Protein AF-0000000072654142 (afdb_homodimer)

Radius of gyration: 42.18 Å; Cα contacts (8 Å, |Δi|>4): 1626; chains: 2; bounding box: 85×134×120 Å

Foldseek 3Di:
DPLQAWDFQKFWDDDDPPDPDTFIDGDLVVLCVQLVDVVFVFAFEAEEEEAEAFPLCRFVLVLLLVQVLCVVQPPDPPPPPVDSQPPPPPPPPDPPQRFRGYYDDFADDAWDDGAKIKRRDWRWDAAPVGGTYTYIYMYFTHPPGPRDFLQRRLLRLLLSQQLHLEYEYEAEQADDPVNLVSVLSSLVLNVVLVVDPDQAQFGEEYEYEYEAHDCCVCFNFFFRSFQVRVCVQLDDDPPDDPVSVVSSVSVPRNYPYYTYGYAHYQAPCCNPDRPDRRNNVRGDPRRVVRSVVPSCQCRPNHNGGTDDGPNHTDGSNVSSVVSVSSSVSSSDPPGDGDHDPQVVQLVVQLVVLLVVLLVQLLVQLCVDQNLPDAADDPVVSVVSLVVSNVVSVCSSVVRDGGDDDVVNVVSVVVSVVSSVVVSVVSVVSSVVNPVCVVCVLVVLLVVLLVVLVVVLVVCVVVVNNVVSVVSVVVNVVSVVLNVVLVCCVVVVPPVVSNVVSVVVSVVCCVPPVVVVCPVVVDVPDVCPPVVVPPPPPPPPPPPPPPDDDDDDDD/DPLQAWDFQKFWDDDDPPDPDTFIDGDLVVLCVQLVDVVFVFAFEAEEEEAEAFPLCRFVLVLLLVQVLCVVQPPDPPPPPVDSQPPPPPPPPDPPQRFRGYYDDFADDAWDDGAKIKRRDWRWDAAPVGGTYTYIYMYFTHPPGPRDFLQRRLLRLLLSQQLHLEYEYEAEQADDPVNLVSVLSSLVLNVVLVVPPDQAQFGEEYEYEYEAHDCCVCFNFFFRSFQVRVCVQLDDDPPDDPVSVVSSVSVPRNYPYYTYGYAHYQAPCCNPPRPDRRNNVRGDPRRVVRSVVPSCQCRPNHNGGTDDGPNHGDGSNVSSVVSVSSSVSSSDPPGDGDHDPQVVQLVVQLVVLLVVLLVQLVVQLCVDQNLVDAADDPVVSVVSLVVSNVSSVCSSVVRDGGDDDVVNVVSVVVSVVSSVVVSVVSVVSSVVNPVCVVCVLVVLLVVLLVVLVVVLVVCVVVVNNVVSVVSVVVNVVSVVLNVVLVCCVVVVPPVVSNVVSVVVSVVCCVPPVLVVCPVVVDVPDSCPPVVVPPPPPPPPPPPPPPDDDDDDDD

pLDDT: mean 79.21, std 18.84, range [16.39, 98.31]

Organism: Meloidogyne incognita (NCBI:txid6306)

Structure (mmCIF, N/CA/C/O backbone):
data_AF-0000000072654142-model_v1
#
loop_
_entity.id
_entity.type
_entity.pdbx_description
1 polymer 'GB1/RHD3-type G domain-containing protein'
#
loop_
_atom_site.group_PDB
_atom_site.id
_atom_site.type_symbol
_atom_site.label_atom_id
_atom_site.label_alt_id
_atom_site.label_comp_id
_atom_site.label_asym_id
_atom_site.label_entity_id
_atom_site.label_seq_id
_atom_site.pdbx_PDB_ins_code
_atom_site.Cartn_x
_atom_site.Cartn_y
_atom_site.Cartn_z
_atom_site.occupancy
_atom_site.B_iso_or_equiv
_atom_site.auth_seq_id
_atom_site.auth_comp_id
_atom_site.auth_asym_id
_atom_site.auth_atom_id
_atom_site.pdbx_PDB_model_num
ATOM 1 N N . MET A 1 1 ? 36.781 28.484 -2.248 1 31.59 1 MET A N 1
ATOM 2 C CA . MET A 1 1 ? 35.531 28.766 -2.941 1 31.59 1 MET A CA 1
ATOM 3 C C . MET A 1 1 ? 34.344 28.609 -2.006 1 31.59 1 MET A C 1
ATOM 5 O O . MET A 1 1 ? 34.219 27.578 -1.324 1 31.59 1 MET A O 1
ATOM 9 N N . SER A 1 2 ? 33.844 29.516 -1.355 1 41.66 2 SER A N 1
ATOM 10 C CA . SER A 1 2 ? 32.75 29.672 -0.419 1 41.66 2 SER A CA 1
ATOM 11 C C . SER A 1 2 ? 31.578 28.766 -0.791 1 41.66 2 SER A C 1
ATOM 13 O O . SER A 1 2 ? 30.984 28.922 -1.859 1 41.66 2 SER A O 1
ATOM 15 N N . VAL A 1 3 ? 31.672 27.578 -0.562 1 54.78 3 VAL A N 1
ATOM 16 C CA . VAL A 1 3 ? 30.797 26.5 -1 1 54.78 3 VAL A CA 1
ATOM 17 C C . VAL A 1 3 ? 29.359 26.766 -0.517 1 54.78 3 VAL A C 1
ATOM 19 O O . VAL A 1 3 ? 29.094 26.719 0.685 1 54.78 3 VAL A O 1
ATOM 22 N N . THR A 1 4 ? 28.5 27.703 -1.192 1 67.19 4 THR A N 1
ATOM 23 C CA . THR A 1 4 ? 27.266 28.375 -0.792 1 67.19 4 THR A CA 1
ATOM 24 C C . THR A 1 4 ? 26.047 27.609 -1.294 1 67.19 4 THR A C 1
ATOM 26 O O . THR A 1 4 ? 24.922 28.047 -1.115 1 67.19 4 THR A O 1
ATOM 29 N N . ALA A 1 5 ? 26.281 26.344 -1.931 1 83.81 5 ALA A N 1
ATOM 30 C CA . ALA A 1 5 ? 25.062 25.719 -2.422 1 83.81 5 ALA A CA 1
ATOM 31 C C . ALA A 1 5 ? 25.078 24.203 -2.189 1 83.81 5 ALA A C 1
ATOM 33 O O . ALA A 1 5 ? 26.156 23.594 -2.199 1 83.81 5 ALA A O 1
ATOM 34 N N . PRO A 1 6 ? 24.047 23.672 -1.865 1 90.62 6 PRO A N 1
ATOM 35 C CA . PRO A 1 6 ? 23.984 22.219 -1.694 1 90.62 6 PRO A CA 1
ATOM 36 C C . PRO A 1 6 ? 24.328 21.469 -2.973 1 90.62 6 PRO A C 1
ATOM 38 O O . PRO A 1 6 ? 24.109 21.969 -4.074 1 90.62 6 PRO A O 1
ATOM 41 N N . VAL A 1 7 ? 24.906 20.344 -2.846 1 91.56 7 VAL A N 1
ATOM 42 C CA . VAL A 1 7 ? 25.344 19.531 -3.975 1 91.56 7 VAL A CA 1
ATOM 43 C C . VAL A 1 7 ? 24.406 18.328 -4.117 1 91.56 7 VAL A C 1
ATOM 45 O O . VAL A 1 7 ? 24.125 17.625 -3.139 1 91.56 7 VAL A O 1
ATOM 48 N N . SER A 1 8 ? 23.922 18.109 -5.328 1 91.69 8 SER A N 1
ATOM 49 C CA . SER A 1 8 ? 23.047 16.969 -5.609 1 91.69 8 SER A CA 1
ATOM 50 C C . SER A 1 8 ? 23.859 15.695 -5.816 1 91.69 8 SER A C 1
ATOM 52 O O . SER A 1 8 ? 24.797 15.672 -6.629 1 91.69 8 SER A O 1
ATOM 54 N N . ILE A 1 9 ? 23.562 14.68 -5.141 1 88.81 9 ILE A N 1
ATOM 55 C CA . ILE A 1 9 ? 24.297 13.422 -5.281 1 88.81 9 ILE A CA 1
ATOM 56 C C . ILE A 1 9 ? 23.453 12.43 -6.078 1 88.81 9 ILE A C 1
ATOM 58 O O . ILE A 1 9 ? 23.984 11.531 -6.734 1 88.81 9 ILE A O 1
ATOM 62 N N . ILE A 1 10 ? 22.172 12.523 -5.918 1 88.19 10 ILE A N 1
ATOM 63 C CA . ILE A 1 10 ? 21.234 11.688 -6.668 1 88.19 10 ILE A CA 1
ATOM 64 C C . ILE A 1 10 ? 20.094 12.547 -7.219 1 88.19 10 ILE A C 1
ATOM 66 O O . ILE A 1 10 ? 19.578 13.43 -6.523 1 88.19 10 ILE A O 1
ATOM 70 N N . SER A 1 11 ? 19.812 12.336 -8.438 1 86.81 11 SER A N 1
ATOM 71 C CA . SER A 1 11 ? 18.688 13.031 -9.062 1 86.81 11 SER A CA 1
ATOM 72 C C . SER A 1 11 ? 17.859 12.078 -9.922 1 86.81 11 SER A C 1
ATOM 74 O O . SER A 1 11 ? 18.406 11.227 -10.617 1 86.81 11 SER A O 1
ATOM 76 N N . PRO A 1 12 ? 16.562 12.188 -9.703 1 80 12 PRO A N 1
ATOM 77 C CA . PRO A 1 12 ? 15.711 11.359 -10.562 1 80 12 PRO A CA 1
ATOM 78 C C . PRO A 1 12 ? 15.797 11.766 -12.031 1 80 12 PRO A C 1
ATOM 80 O O . PRO A 1 12 ? 15.906 12.953 -12.344 1 80 12 PRO A O 1
ATOM 83 N N . VAL A 1 13 ? 15.938 10.742 -12.844 1 74.88 13 VAL A N 1
ATOM 84 C CA . VAL A 1 13 ? 16 11.016 -14.273 1 74.88 13 VAL A CA 1
ATOM 85 C C . VAL A 1 13 ? 14.594 11.125 -14.844 1 74.88 13 VAL A C 1
ATOM 87 O O . VAL A 1 13 ? 13.719 10.32 -14.508 1 74.88 13 VAL A O 1
ATOM 90 N N . ALA A 1 14 ? 14.219 12.359 -15.32 1 60.03 14 ALA A N 1
ATOM 91 C CA . ALA A 1 14 ? 12.922 12.562 -15.961 1 60.03 14 ALA A CA 1
ATOM 92 C C . ALA A 1 14 ? 12.664 11.508 -17.031 1 60.03 14 ALA A C 1
ATOM 94 O O . ALA A 1 14 ? 13.586 11.086 -17.734 1 60.03 14 ALA A O 1
ATOM 95 N N . GLU A 1 15 ? 11.641 10.656 -16.766 1 55.75 15 GLU A N 1
ATOM 96 C CA . GLU A 1 15 ? 11.312 9.586 -17.703 1 55.75 15 GLU A CA 1
ATOM 97 C C . GLU A 1 15 ? 11.242 10.102 -19.125 1 55.75 15 GLU A C 1
ATOM 99 O O . GLU A 1 15 ? 10.664 11.156 -19.391 1 55.75 15 GLU A O 1
ATOM 104 N N . GLU A 1 16 ? 12.266 9.945 -19.891 1 50.56 16 GLU A N 1
ATOM 105 C CA . GLU A 1 16 ? 11.992 10.125 -21.312 1 50.56 16 GLU A CA 1
ATOM 106 C C . GLU A 1 16 ? 10.758 9.336 -21.75 1 50.56 16 GLU A C 1
ATOM 108 O O . GLU A 1 16 ? 10.258 8.5 -21 1 50.56 16 GLU A O 1
ATOM 113 N N . ASP A 1 17 ? 10.375 9.445 -23 1 47.03 17 ASP A N 1
ATOM 114 C CA . ASP A 1 17 ? 9.281 8.859 -23.766 1 47.03 17 ASP A CA 1
ATOM 115 C C . ASP A 1 17 ? 9.125 7.371 -23.469 1 47.03 17 ASP A C 1
ATOM 117 O O . ASP A 1 17 ? 9.961 6.562 -23.891 1 47.03 17 ASP A O 1
ATOM 121 N N . GLY A 1 18 ? 8.219 6.898 -22.781 1 47.44 18 GLY A N 1
ATOM 122 C CA . GLY A 1 18 ? 7.695 5.543 -22.828 1 47.44 18 GLY A CA 1
ATOM 123 C C . GLY A 1 18 ? 8.328 4.629 -21.797 1 47.44 18 GLY A C 1
ATOM 124 O O . GLY A 1 18 ? 8.039 3.432 -21.75 1 47.44 18 GLY A O 1
ATOM 125 N N . GLU A 1 19 ? 9.461 5.16 -21.141 1 53.09 19 GLU A N 1
ATOM 126 C CA . GLU A 1 19 ? 10.148 4.117 -20.391 1 53.09 19 GLU A CA 1
ATOM 127 C C . GLU A 1 19 ? 9.531 3.928 -19 1 53.09 19 GLU A C 1
ATOM 129 O O . GLU A 1 19 ? 9.133 4.898 -18.359 1 53.09 19 GLU A O 1
ATOM 134 N N . THR A 1 20 ? 9.109 2.707 -18.625 1 54.41 20 THR A N 1
ATOM 135 C CA . THR A 1 20 ? 8.344 2.107 -17.547 1 54.41 20 THR A CA 1
ATOM 136 C C . THR A 1 20 ? 9.102 2.217 -16.219 1 54.41 20 THR A C 1
ATOM 138 O O . THR A 1 20 ? 8.539 1.969 -15.156 1 54.41 20 THR A O 1
ATOM 141 N N . GLN A 1 21 ? 10.477 2.529 -16.266 1 58.44 21 GLN A N 1
ATOM 142 C CA . GLN A 1 21 ? 11.141 2.461 -14.977 1 58.44 21 GLN A CA 1
ATOM 143 C C . GLN A 1 21 ? 11.875 3.762 -14.664 1 58.44 21 GLN A C 1
ATOM 145 O O . GLN A 1 21 ? 12.586 4.301 -15.523 1 58.44 21 GLN A O 1
ATOM 150 N N . GLN A 1 22 ? 11.523 4.488 -13.625 1 64.19 22 GLN A N 1
ATOM 151 C CA . GLN A 1 22 ? 12.234 5.684 -13.18 1 64.19 22 GLN A CA 1
ATOM 152 C C . GLN A 1 22 ? 13.664 5.352 -12.75 1 64.19 22 GLN A C 1
ATOM 154 O O . GLN A 1 22 ? 13.883 4.438 -11.953 1 64.19 22 GLN A O 1
ATOM 159 N N . SER A 1 23 ? 14.625 5.836 -13.531 1 73.25 23 SER A N 1
ATOM 160 C CA . SER A 1 23 ? 16.031 5.641 -13.203 1 73.25 23 SER A CA 1
ATOM 161 C C . SER A 1 23 ? 16.609 6.863 -12.5 1 73.25 23 SER A C 1
ATOM 163 O O . SER A 1 23 ? 15.984 7.922 -12.461 1 73.25 23 SER A O 1
ATOM 165 N N . PHE A 1 24 ? 17.688 6.68 -11.727 1 80.94 24 PHE A N 1
ATOM 166 C CA . PHE A 1 24 ? 18.328 7.742 -10.969 1 80.94 24 PHE A CA 1
ATOM 167 C C . PHE A 1 24 ? 19.734 8.016 -11.508 1 80.94 24 PHE A C 1
ATOM 169 O O . PHE A 1 24 ? 20.438 7.09 -11.922 1 80.94 24 PHE A O 1
ATOM 176 N N . GLU A 1 25 ? 19.969 9.281 -11.664 1 83.31 25 GLU A N 1
ATOM 177 C CA . GLU A 1 25 ? 21.344 9.688 -11.977 1 83.31 25 GLU A CA 1
ATOM 178 C C . GLU A 1 25 ? 22.156 9.906 -10.703 1 83.31 25 GLU A C 1
ATOM 180 O O . GLU A 1 25 ? 21.719 10.633 -9.805 1 83.31 25 GLU A O 1
ATOM 185 N N . ILE A 1 26 ? 23.266 9.211 -10.711 1 84.44 26 ILE A N 1
ATOM 186 C CA . ILE A 1 26 ? 24.125 9.305 -9.539 1 84.44 26 ILE A CA 1
ATOM 187 C C . ILE A 1 26 ? 25.359 10.141 -9.875 1 84.44 26 ILE A C 1
ATOM 189 O O . ILE A 1 26 ? 26.047 9.867 -10.859 1 84.44 26 ILE A O 1
ATOM 193 N N . TYR A 1 27 ? 25.594 11.133 -9.047 1 87.38 27 TYR A N 1
ATOM 194 C CA . TYR A 1 27 ? 26.766 11.984 -9.234 1 87.38 27 TYR A CA 1
ATOM 195 C C . TYR A 1 27 ? 27.922 11.547 -8.336 1 87.38 27 TYR A C 1
ATOM 197 O O . TYR A 1 27 ? 28.203 12.188 -7.32 1 87.38 27 TYR A O 1
ATOM 205 N N . LYS A 1 28 ? 28.625 10.586 -8.805 1 86.81 28 LYS A N 1
ATOM 206 C CA . LYS A 1 28 ? 29.703 9.961 -8.031 1 86.81 28 LYS A CA 1
ATOM 207 C C . LYS A 1 28 ? 30.859 10.93 -7.824 1 86.81 28 LYS A C 1
ATOM 209 O O . LYS A 1 28 ? 31.438 11 -6.73 1 86.81 28 LYS A O 1
ATOM 214 N N . ASP A 1 29 ? 31.125 11.695 -8.812 1 89.62 29 ASP A N 1
ATOM 215 C CA . ASP A 1 29 ? 32.281 12.602 -8.758 1 89.62 29 ASP A CA 1
ATOM 216 C C . ASP A 1 29 ? 32.062 13.688 -7.707 1 89.62 29 ASP A C 1
ATOM 218 O O . ASP A 1 29 ? 33 14.055 -7 1 89.62 29 ASP A O 1
ATOM 222 N N . LYS A 1 30 ? 30.906 14.164 -7.668 1 88.69 30 LYS A N 1
ATOM 223 C CA . LYS A 1 30 ? 30.609 15.211 -6.695 1 88.69 30 LYS A CA 1
ATOM 224 C C . LYS A 1 30 ? 30.703 14.68 -5.27 1 88.69 30 LYS A C 1
ATOM 226 O O . LYS A 1 30 ? 31.219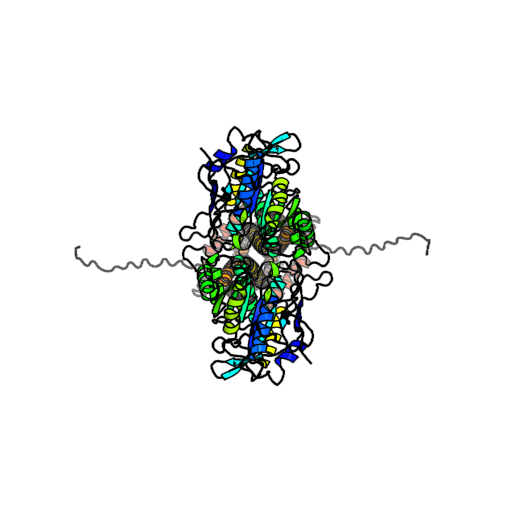 15.352 -4.375 1 88.69 30 LYS A O 1
ATOM 231 N N . LEU A 1 31 ? 30.234 13.531 -5.102 1 88.81 31 LEU A N 1
ATOM 232 C CA . LEU A 1 31 ? 30.266 12.898 -3.785 1 88.81 31 LEU A CA 1
ATOM 233 C C . LEU A 1 31 ? 31.703 12.609 -3.35 1 88.81 31 LEU A C 1
ATOM 235 O O . LEU A 1 31 ? 32.062 12.883 -2.203 1 88.81 31 LEU A O 1
ATOM 239 N N . GLU A 1 32 ? 32.469 12.141 -4.266 1 90.81 32 GLU A N 1
ATOM 240 C CA . GLU A 1 32 ? 33.875 11.812 -3.963 1 90.81 32 GLU A CA 1
ATOM 241 C C . GLU A 1 32 ? 34.688 13.07 -3.682 1 90.81 32 GLU A C 1
ATOM 243 O O . GLU A 1 32 ? 35.594 13.047 -2.842 1 90.81 32 GLU A O 1
ATOM 248 N N . SER A 1 33 ? 34.344 14.086 -4.344 1 91.25 33 SER A N 1
ATOM 249 C CA . SER A 1 33 ? 35.062 15.336 -4.117 1 91.25 33 SER A CA 1
ATOM 250 C C . SER A 1 33 ? 34.875 15.844 -2.697 1 91.25 33 SER A C 1
ATOM 252 O O . SER A 1 33 ? 35.75 16.484 -2.125 1 91.25 33 SER A O 1
ATOM 254 N N . ILE A 1 34 ? 33.719 15.539 -2.158 1 90.88 34 ILE A N 1
ATOM 255 C CA . ILE A 1 34 ? 33.406 16 -0.809 1 90.88 34 ILE A CA 1
ATOM 256 C C . ILE A 1 34 ? 34 15.031 0.215 1 90.88 34 ILE A C 1
ATOM 258 O O . ILE A 1 34 ? 34.719 15.445 1.131 1 90.88 34 ILE A O 1
ATOM 262 N N . LEU A 1 35 ? 33.875 13.766 0.023 1 93.19 35 LEU A N 1
ATOM 263 C CA . LEU A 1 35 ? 34.188 12.766 1.032 1 93.19 35 LEU A CA 1
ATOM 264 C C . LEU A 1 35 ? 35.688 12.43 1.016 1 93.19 35 LEU A C 1
ATOM 266 O O . LEU A 1 35 ? 36.25 11.992 2.025 1 93.19 35 LEU A O 1
ATOM 270 N N . LEU A 1 36 ? 36.344 12.633 -0.138 1 93.06 36 LEU A N 1
ATOM 271 C CA . LEU A 1 36 ? 37.75 12.227 -0.251 1 93.06 36 LEU A CA 1
ATOM 272 C C . LEU A 1 36 ? 38.656 13.422 -0.082 1 93.06 36 LEU A C 1
ATOM 274 O O . LEU A 1 36 ? 39.875 13.336 -0.384 1 93.06 36 LEU A O 1
ATOM 278 N N . ASP A 1 37 ? 38.094 14.492 0.334 1 92.56 37 ASP A N 1
ATOM 279 C CA . ASP A 1 37 ? 38.969 15.594 0.725 1 92.56 37 ASP A CA 1
ATOM 280 C C . ASP A 1 37 ? 40 15.133 1.738 1 92.56 37 ASP A C 1
ATOM 282 O O . ASP A 1 37 ? 39.656 14.531 2.756 1 92.56 37 ASP A O 1
ATOM 286 N N . PRO A 1 38 ? 41.25 15.367 1.543 1 91.62 38 PRO A N 1
ATOM 287 C CA . PRO A 1 38 ? 42.312 14.852 2.396 1 91.62 38 PRO A CA 1
ATOM 288 C C . PRO A 1 38 ? 42.188 15.305 3.85 1 91.62 38 PRO A C 1
ATOM 290 O O . PRO A 1 38 ? 42.656 14.609 4.758 1 91.62 38 PRO A O 1
ATOM 293 N N . LYS A 1 39 ? 41.531 16.344 4.086 1 91.62 39 LYS A N 1
ATOM 294 C CA . LYS A 1 39 ? 41.406 16.844 5.445 1 91.62 39 LYS A CA 1
ATOM 295 C C . LYS A 1 39 ? 40.438 15.992 6.254 1 91.62 39 LYS A C 1
ATOM 297 O O . LYS A 1 39 ? 40.531 15.93 7.484 1 91.62 39 LYS A O 1
ATOM 302 N N . ILE A 1 40 ? 39.469 15.367 5.555 1 94.44 40 ILE A N 1
ATOM 303 C CA . ILE A 1 40 ? 38.438 14.695 6.309 1 94.44 40 ILE A CA 1
ATOM 304 C C . ILE A 1 40 ? 38.344 13.234 5.875 1 94.44 40 ILE A C 1
ATOM 306 O O . ILE A 1 40 ? 37.688 12.422 6.551 1 94.44 40 ILE A O 1
ATOM 310 N N . ALA A 1 41 ? 39.031 12.742 4.918 1 94.69 41 ALA A N 1
ATOM 311 C CA . ALA A 1 41 ? 38.875 11.438 4.277 1 94.69 41 ALA A CA 1
ATOM 312 C C . ALA A 1 41 ? 39.062 10.305 5.281 1 94.69 41 ALA A C 1
ATOM 314 O O . ALA A 1 41 ? 38.375 9.281 5.215 1 94.69 41 ALA A O 1
ATOM 315 N N . ASP A 1 42 ? 39.906 10.484 6.199 1 94.06 42 ASP A N 1
ATOM 316 C CA . ASP A 1 42 ? 40.219 9.375 7.09 1 94.06 42 ASP A CA 1
ATOM 317 C C . ASP A 1 42 ? 39.594 9.57 8.469 1 94.06 42 ASP A C 1
ATOM 319 O O . ASP A 1 42 ? 39.875 8.812 9.398 1 94.06 42 ASP A O 1
ATOM 323 N N . LYS A 1 43 ? 38.75 10.516 8.617 1 96.06 43 LYS A N 1
ATOM 324 C CA . LYS A 1 43 ? 38.031 10.734 9.867 1 96.06 43 LYS A CA 1
ATOM 325 C C . LYS A 1 43 ? 36.688 10.023 9.859 1 96.06 43 LYS A C 1
ATOM 327 O O . LYS A 1 43 ? 36.156 9.727 8.797 1 96.06 43 LYS A O 1
ATOM 332 N N . GLN A 1 44 ? 36.25 9.758 11.078 1 96.06 44 GLN A N 1
ATOM 333 C CA . GLN A 1 44 ? 34.938 9.141 11.203 1 96.06 44 GLN A CA 1
ATOM 334 C C . GLN A 1 44 ? 33.844 10.117 10.812 1 96.06 44 GLN A C 1
ATOM 336 O O . GLN A 1 44 ? 34.031 11.336 10.875 1 96.06 44 GLN A O 1
ATOM 341 N N . VAL A 1 45 ? 32.688 9.578 10.445 1 96.69 45 VAL A N 1
ATOM 342 C CA . VAL A 1 45 ? 31.688 10.445 9.844 1 96.69 45 VAL A CA 1
ATOM 343 C C . VAL A 1 45 ? 30.328 10.227 10.523 1 96.69 45 VAL A C 1
ATOM 345 O O . VAL A 1 45 ? 30 9.102 10.914 1 96.69 45 VAL A O 1
ATOM 348 N N . CYS A 1 46 ? 29.609 11.281 10.742 1 97.06 46 CYS A N 1
ATOM 349 C CA . CYS A 1 46 ? 28.234 11.305 11.188 1 97.06 46 CYS A CA 1
ATOM 350 C C . CYS A 1 46 ? 27.328 11.945 10.141 1 97.06 46 CYS A C 1
ATOM 352 O O . CYS A 1 46 ? 27.5 13.125 9.805 1 97.06 46 CYS A O 1
ATOM 354 N N . VAL A 1 47 ? 26.438 11.164 9.633 1 96.75 47 VAL A N 1
ATOM 355 C CA . VAL A 1 47 ? 25.547 11.672 8.578 1 96.75 47 VAL A CA 1
ATOM 356 C C . VAL A 1 47 ? 24.156 11.891 9.141 1 96.75 47 VAL A C 1
ATOM 358 O O . VAL A 1 47 ? 23.5 10.945 9.602 1 96.75 47 VAL A O 1
ATOM 361 N N . VAL A 1 48 ? 23.656 13.102 9.102 1 97.25 48 VAL A N 1
ATOM 362 C CA . VAL A 1 48 ? 22.297 13.445 9.555 1 97.25 48 VAL A CA 1
ATOM 363 C C . VAL A 1 48 ? 21.422 13.773 8.352 1 97.25 48 VAL A C 1
ATOM 365 O O . VAL A 1 48 ? 21.766 14.656 7.555 1 97.25 48 VAL A O 1
ATOM 368 N N . SER A 1 49 ? 20.375 13.094 8.211 1 96.69 49 SER A N 1
ATOM 369 C CA . SER A 1 49 ? 19.469 13.312 7.098 1 96.69 49 SER A CA 1
ATOM 370 C C . SER A 1 49 ? 18.062 13.625 7.59 1 96.69 49 SER A C 1
ATOM 372 O O . SER A 1 49 ? 17.656 13.172 8.664 1 96.69 49 SER A O 1
ATOM 374 N N . VAL A 1 50 ? 17.344 14.445 6.848 1 96 50 VAL A N 1
ATOM 375 C CA . VAL A 1 50 ? 15.945 14.742 7.121 1 96 50 VAL A CA 1
ATOM 376 C C . VAL A 1 50 ? 15.078 14.258 5.961 1 96 50 VAL A C 1
ATOM 378 O O . VAL A 1 50 ? 15.297 14.648 4.812 1 96 50 VAL A O 1
ATOM 381 N N . ALA A 1 51 ? 14.242 13.328 6.266 1 94.62 51 ALA A N 1
ATOM 382 C CA . ALA A 1 51 ? 13.312 12.789 5.273 1 94.62 51 ALA A CA 1
ATOM 383 C C . ALA A 1 51 ? 11.867 12.961 5.73 1 94.62 51 ALA A C 1
ATOM 385 O O . ALA A 1 51 ? 11.609 13.172 6.918 1 94.62 51 ALA A O 1
ATOM 386 N N . GLY A 1 52 ? 10.938 12.969 4.777 1 92.56 52 GLY A N 1
ATOM 387 C CA . GLY A 1 52 ? 9.516 13.141 5.062 1 92.56 52 GLY A CA 1
ATOM 388 C C . GLY A 1 52 ? 8.711 13.547 3.844 1 92.56 52 GLY A C 1
ATOM 389 O O . GLY A 1 52 ? 9.227 13.562 2.725 1 92.56 52 GLY A O 1
ATOM 390 N N . ALA A 1 53 ? 7.496 13.828 4.109 1 90.12 53 ALA A N 1
ATOM 391 C CA . ALA A 1 53 ? 6.605 14.219 3.021 1 90.12 53 ALA A CA 1
ATOM 392 C C . ALA A 1 53 ? 7.008 15.57 2.445 1 90.12 53 ALA A C 1
ATOM 394 O O . ALA A 1 53 ? 7.715 16.344 3.096 1 90.12 53 ALA A O 1
ATOM 395 N N . PHE A 1 54 ? 6.57 15.797 1.226 1 83.56 54 PHE A N 1
ATOM 396 C CA . PHE A 1 54 ? 6.973 17.031 0.55 1 83.56 54 PHE A CA 1
ATOM 397 C C . PHE A 1 54 ? 6.34 18.234 1.217 1 83.56 54 PHE A C 1
ATOM 399 O O . PHE A 1 54 ? 5.199 18.172 1.683 1 83.56 54 PHE A O 1
ATOM 406 N N . ARG A 1 55 ? 7.027 19.25 1.377 1 79.12 55 ARG A N 1
ATOM 407 C CA . ARG A 1 55 ? 6.637 20.578 1.854 1 79.12 55 ARG A CA 1
ATOM 408 C C . ARG A 1 55 ? 6.273 20.547 3.334 1 79.12 55 ARG A C 1
ATOM 410 O O . ARG A 1 55 ? 5.27 21.125 3.746 1 79.12 55 ARG A O 1
ATOM 417 N N . THR A 1 56 ? 7.012 19.844 4.098 1 83.06 56 THR A N 1
ATOM 418 C CA . THR A 1 56 ? 6.785 19.766 5.535 1 83.06 56 THR A CA 1
ATOM 419 C C . THR A 1 56 ? 7.867 20.531 6.297 1 83.06 56 THR A C 1
ATOM 421 O O . THR A 1 56 ? 7.906 20.5 7.527 1 83.06 56 THR A O 1
ATOM 424 N N . GLY A 1 57 ? 8.859 21.156 5.578 1 84.69 57 GLY A N 1
ATOM 425 C CA . GLY A 1 57 ? 9.852 22.016 6.215 1 84.69 57 GLY A CA 1
ATOM 426 C C . GLY A 1 57 ? 11.172 21.312 6.457 1 84.69 57 GLY A C 1
ATOM 427 O O . GLY A 1 57 ? 11.883 21.625 7.414 1 84.69 57 GLY A O 1
ATOM 428 N N . LYS A 1 58 ? 11.445 20.375 5.695 1 90.38 58 LYS A N 1
ATOM 429 C CA . LYS A 1 58 ? 12.68 19.625 5.855 1 90.38 58 LYS A CA 1
ATOM 430 C C . LYS A 1 58 ? 13.906 20.516 5.688 1 90.38 58 LYS A C 1
ATOM 432 O O . LYS A 1 58 ? 14.789 20.547 6.551 1 90.38 58 LYS A O 1
ATOM 437 N N . SER A 1 59 ? 13.945 21.328 4.621 1 89.38 59 SER A N 1
ATOM 438 C CA . SER A 1 59 ? 15.086 22.203 4.371 1 89.38 59 SER A CA 1
ATOM 439 C C . SER A 1 59 ? 15.141 23.344 5.379 1 89.38 59 SER A C 1
ATOM 441 O O . SER A 1 59 ? 16.219 23.828 5.719 1 89.38 59 SER A O 1
ATOM 443 N N . PHE A 1 60 ? 14.047 23.688 5.875 1 87.75 60 PHE A N 1
ATOM 444 C CA . PHE A 1 60 ? 13.945 24.75 6.871 1 87.75 60 PHE A CA 1
ATOM 445 C C . PHE A 1 60 ? 14.664 24.359 8.156 1 87.75 60 PHE A C 1
ATOM 447 O O . PHE A 1 60 ? 15.469 25.141 8.68 1 87.75 60 PHE A O 1
ATOM 454 N N . ILE A 1 61 ? 14.391 23.203 8.586 1 91.5 61 ILE A N 1
ATOM 455 C CA . ILE A 1 61 ? 14.992 22.75 9.828 1 91.5 61 ILE A CA 1
ATOM 456 C C . ILE A 1 61 ? 16.484 22.5 9.625 1 91.5 61 ILE A C 1
ATOM 458 O O . ILE A 1 61 ? 17.281 22.719 10.531 1 91.5 61 ILE A O 1
ATOM 462 N N . LEU A 1 62 ? 16.859 22.047 8.477 1 93.56 62 LEU A N 1
ATOM 463 C CA . LEU A 1 62 ? 18.266 21.766 8.164 1 93.56 62 LEU A CA 1
ATOM 464 C C . LEU A 1 62 ? 19.094 23.047 8.18 1 93.56 62 LEU A C 1
ATOM 466 O O . LEU A 1 62 ? 20.266 23.016 8.539 1 93.56 62 LEU A O 1
ATOM 470 N N . ASN A 1 63 ? 18.484 24.125 7.844 1 90.62 63 ASN A N 1
ATOM 471 C CA . ASN A 1 63 ? 19.203 25.391 7.832 1 90.62 63 ASN A CA 1
ATOM 472 C C . ASN A 1 63 ? 19.516 25.875 9.25 1 90.62 63 ASN A C 1
ATOM 474 O O . ASN A 1 63 ? 20.5 26.594 9.461 1 90.62 63 ASN A O 1
ATOM 478 N N . PHE A 1 64 ? 18.703 25.484 10.148 1 91.56 64 PHE A N 1
ATOM 479 C CA . PHE A 1 64 ? 19.031 25.766 11.539 1 91.56 64 PHE A CA 1
ATOM 480 C C . PHE A 1 64 ? 20.188 24.906 12.016 1 91.56 64 PHE A C 1
ATOM 482 O O . PHE A 1 64 ? 21 25.328 12.828 1 91.56 64 PHE A O 1
ATOM 489 N N . PHE A 1 65 ? 20.172 23.703 11.523 1 94.44 65 PHE A N 1
ATOM 490 C CA . PHE A 1 65 ? 21.312 22.844 11.836 1 94.44 65 PHE A CA 1
ATOM 491 C C . PHE A 1 65 ? 22.609 23.453 11.312 1 94.44 65 PHE A C 1
ATOM 493 O O . PHE A 1 65 ? 23.625 23.484 12.023 1 94.44 65 PHE A O 1
ATOM 500 N N . LEU A 1 66 ? 22.531 23.938 10.125 1 91.69 66 LEU A N 1
ATOM 501 C CA . LEU A 1 66 ? 23.688 24.547 9.492 1 91.69 66 LEU A CA 1
ATOM 502 C C . LEU A 1 66 ? 24.172 25.766 10.297 1 91.69 66 LEU A C 1
ATOM 504 O O . LEU A 1 66 ? 25.375 25.938 10.516 1 91.69 66 LEU A O 1
ATOM 508 N N . ARG A 1 67 ? 23.234 26.547 10.695 1 88.94 67 ARG A N 1
ATOM 509 C CA . ARG A 1 67 ? 23.547 27.734 11.477 1 88.94 67 ARG A CA 1
ATOM 510 C C . ARG A 1 67 ? 24.25 27.359 12.781 1 88.94 67 ARG A C 1
ATOM 512 O O . ARG A 1 67 ? 25.234 27.984 13.164 1 88.94 67 ARG A O 1
ATOM 519 N N . TYR A 1 68 ? 23.781 26.438 13.398 1 92 68 TYR A N 1
ATOM 520 C CA . TYR A 1 68 ? 24.359 25.984 14.664 1 92 68 TYR A CA 1
ATOM 521 C C . TYR A 1 68 ? 25.75 25.422 14.461 1 92 68 TYR A C 1
ATOM 523 O O . TYR A 1 68 ? 26.672 25.734 15.227 1 92 68 TYR A O 1
ATOM 531 N N . LEU A 1 69 ? 25.938 24.578 13.508 1 92.81 69 LEU A N 1
ATOM 532 C CA . LEU A 1 69 ? 27.219 23.938 13.25 1 92.81 69 LEU A CA 1
ATOM 533 C C . LEU A 1 69 ? 28.281 24.969 12.867 1 92.81 69 LEU A C 1
ATOM 535 O O . LEU A 1 69 ? 29.438 24.859 13.258 1 92.81 69 LEU A O 1
ATOM 539 N N . ARG A 1 70 ? 27.875 25.953 12.117 1 89 70 ARG A N 1
ATOM 540 C CA . ARG A 1 70 ? 28.797 27.031 11.758 1 89 70 ARG A CA 1
ATOM 541 C C . ARG A 1 70 ? 29.219 27.828 12.992 1 89 70 ARG A C 1
ATOM 543 O O . ARG A 1 70 ? 30.375 28.234 13.109 1 89 70 ARG A O 1
ATOM 550 N N . TRP A 1 71 ? 28.219 28.016 13.82 1 87.25 71 TRP A N 1
ATOM 551 C CA . TRP A 1 71 ? 28.5 28.719 15.07 1 87.25 71 TRP A CA 1
ATOM 552 C C . TRP A 1 71 ? 29.438 27.906 15.953 1 87.25 71 TRP A C 1
ATOM 554 O O . TRP A 1 71 ? 30.375 28.453 16.531 1 87.25 71 TRP A O 1
ATOM 564 N N . LYS A 1 72 ? 29.203 26.656 16.047 1 88.81 72 LYS A N 1
ATOM 565 C CA . LYS A 1 72 ? 29.953 25.781 16.938 1 88.81 72 LYS A CA 1
ATOM 566 C C . LYS A 1 72 ? 31.375 25.594 16.438 1 88.81 72 LYS A C 1
ATOM 568 O O . LYS A 1 72 ? 32.312 25.422 17.234 1 88.81 72 LYS A O 1
ATOM 573 N N . THR A 1 73 ? 31.656 25.531 15.203 1 87.19 73 THR A N 1
ATOM 574 C CA . THR A 1 73 ? 32.969 25.219 14.656 1 87.19 73 THR A CA 1
ATOM 575 C C . THR A 1 73 ? 33.781 26.5 14.43 1 87.19 73 THR A C 1
ATOM 577 O O . THR A 1 73 ? 34.969 26.453 14.156 1 87.19 73 THR A O 1
ATOM 580 N N . ARG A 1 74 ? 33.094 27.609 14.422 1 76.94 74 ARG A N 1
ATOM 581 C CA . ARG A 1 74 ? 33.844 28.875 14.281 1 76.94 74 ARG A CA 1
ATOM 582 C C . ARG A 1 74 ? 34.688 29.156 15.508 1 76.94 74 ARG A C 1
ATOM 584 O O . ARG A 1 74 ? 34.281 28.891 16.641 1 76.94 74 ARG A O 1
ATOM 591 N N . ALA A 1 75 ? 36.094 28.969 15.43 1 59.41 75 ALA A N 1
ATOM 592 C CA . ALA A 1 75 ? 37.156 29.203 16.422 1 59.41 75 ALA A CA 1
ATOM 593 C C . ALA A 1 75 ? 36.938 30.516 17.156 1 59.41 75 ALA A C 1
ATOM 595 O O . ALA A 1 75 ? 37.812 31 17.875 1 59.41 75 ALA A O 1
ATOM 596 N N . SER A 1 76 ? 35.875 31.344 16.891 1 51.88 76 SER A N 1
ATOM 597 C CA . SER A 1 76 ? 36.188 32.688 17.375 1 51.88 76 SER A CA 1
ATOM 598 C C . SER A 1 76 ? 36.219 32.719 18.906 1 51.88 76 SER A C 1
ATOM 600 O O . SER A 1 76 ? 35.5 31.969 19.562 1 51.88 76 SER A O 1
ATOM 602 N N . ASP A 1 77 ? 37.312 33.25 19.453 1 46.91 77 ASP A N 1
ATOM 603 C CA . ASP A 1 77 ? 37.75 33.688 20.781 1 46.91 77 ASP A CA 1
ATOM 604 C C . ASP A 1 77 ? 36.594 34.375 21.516 1 46.91 77 ASP A C 1
ATOM 606 O O . ASP A 1 77 ? 36.75 34.812 22.656 1 46.91 77 ASP A O 1
ATOM 610 N N . ASP A 1 78 ? 35.688 35.094 20.75 1 45.84 78 ASP A N 1
ATOM 611 C CA . ASP A 1 78 ? 34.844 35.969 21.562 1 45.84 78 ASP A CA 1
ATOM 612 C C . ASP A 1 78 ? 33.719 35.188 22.234 1 45.84 78 ASP A C 1
ATOM 614 O O . ASP A 1 78 ? 32.781 34.719 21.562 1 45.84 78 ASP A O 1
ATOM 618 N N . GLU A 1 79 ? 33.906 34.438 23.188 1 47.16 79 GLU A N 1
ATOM 619 C CA . GLU A 1 79 ? 33.031 33.812 24.188 1 47.16 79 GLU A CA 1
ATOM 620 C C . GLU A 1 79 ? 31.688 34.531 24.281 1 47.16 79 GLU A C 1
ATOM 622 O O . GLU A 1 79 ? 30.781 34.062 25 1 47.16 79 GLU A O 1
ATOM 627 N N . SER A 1 80 ? 31.562 35.719 23.812 1 49.16 80 SER A N 1
ATOM 628 C CA . SER A 1 80 ? 30.453 36.594 24.203 1 49.16 80 SER A CA 1
ATOM 629 C C . SER A 1 80 ? 29.188 36.25 23.406 1 49.16 80 SER A C 1
ATOM 631 O O . SER A 1 80 ? 28.094 36.688 23.766 1 49.16 80 SER A O 1
ATOM 633 N N . GLU A 1 81 ? 29.281 35.75 22.141 1 57.28 81 GLU A N 1
ATOM 634 C CA . GLU A 1 81 ? 28.031 35.562 21.422 1 57.28 81 GLU A CA 1
ATOM 635 C C . GLU A 1 81 ? 27.328 34.281 21.828 1 57.28 81 GLU A C 1
ATOM 637 O O . GLU A 1 81 ? 27.656 33.219 21.312 1 57.28 81 GLU A O 1
ATOM 642 N N . THR A 1 82 ? 26.656 34.25 22.953 1 65.38 82 THR A N 1
ATOM 643 C CA . THR A 1 82 ? 26.156 33.156 23.797 1 65.38 82 THR A CA 1
ATOM 644 C C . THR A 1 82 ? 25 32.438 23.109 1 65.38 82 THR A C 1
ATOM 646 O O . THR A 1 82 ? 24.812 31.25 23.312 1 65.38 82 THR A O 1
ATOM 649 N N . ASP A 1 83 ? 24.281 33.188 22.125 1 82.06 83 ASP A N 1
ATOM 650 C CA . ASP A 1 83 ? 23.109 32.5 21.594 1 82.06 83 ASP A CA 1
ATOM 651 C C . ASP A 1 83 ? 23.234 32.281 20.094 1 82.06 83 ASP A C 1
ATOM 653 O O . ASP A 1 83 ? 23.25 33.25 19.328 1 82.06 83 ASP A O 1
ATOM 657 N N . TRP A 1 84 ? 23.391 31.062 19.625 1 85.81 84 TRP A N 1
ATOM 658 C CA . TRP A 1 84 ? 23.625 30.719 18.234 1 85.81 84 TRP A CA 1
ATOM 659 C C . TRP A 1 84 ? 22.453 31.141 17.359 1 85.81 84 TRP A C 1
ATOM 661 O O . TRP A 1 84 ? 22.594 31.312 16.141 1 85.81 84 TRP A O 1
ATOM 671 N N . LEU A 1 85 ? 21.297 31.25 17.938 1 84.38 85 LEU A N 1
ATOM 672 C CA . LEU A 1 85 ? 20.125 31.641 17.156 1 84.38 85 LEU A CA 1
ATOM 673 C C . LEU A 1 85 ? 20.125 33.125 16.875 1 84.38 85 LEU A C 1
ATOM 675 O O . LEU A 1 85 ? 19.625 33.562 15.844 1 84.38 85 LEU A O 1
ATOM 679 N N . GLN A 1 86 ? 20.594 33.938 17.875 1 72.81 86 GLN A N 1
ATOM 680 C CA . GLN A 1 86 ? 20.547 35.375 17.766 1 72.81 86 GLN A CA 1
ATOM 681 C C . GLN A 1 86 ? 21.797 35.938 17.094 1 72.81 86 GLN A C 1
ATOM 683 O O . GLN A 1 86 ? 21.844 37.094 16.703 1 72.81 86 GLN A O 1
ATOM 688 N N . THR A 1 87 ? 22.812 35.062 17.094 1 58.06 87 THR A N 1
ATOM 689 C CA . THR A 1 87 ? 24.062 35.562 16.547 1 58.06 87 THR A CA 1
ATOM 690 C C . THR A 1 87 ? 23.891 35.969 15.086 1 58.06 87 THR A C 1
ATOM 692 O O . THR A 1 87 ? 23.312 35.219 14.297 1 58.06 87 THR A O 1
ATOM 695 N N . ASN A 1 88 ? 23.719 37.25 14.875 1 50.22 88 ASN A N 1
ATOM 696 C CA . ASN A 1 88 ? 23.766 37.781 13.516 1 50.22 88 ASN A CA 1
ATOM 697 C C . ASN A 1 88 ? 24.906 37.188 12.703 1 50.22 88 ASN A C 1
ATOM 699 O O . ASN A 1 88 ? 26.062 37.5 12.898 1 50.22 88 ASN A O 1
ATOM 703 N N . LEU A 1 89 ? 25.141 36 12.758 1 48.16 89 LEU A N 1
ATOM 704 C CA . LEU A 1 89 ? 26.234 35.531 11.906 1 48.16 89 LEU A CA 1
ATOM 705 C C . LEU A 1 89 ? 26.344 36.438 10.672 1 48.16 89 LEU A C 1
ATOM 707 O O . LEU A 1 89 ? 25.438 36.469 9.836 1 48.16 89 LEU A O 1
ATOM 711 N N . ILE A 1 90 ? 26.953 37.688 10.812 1 36.5 90 ILE A N 1
ATOM 712 C CA . ILE A 1 90 ? 27.391 38.906 10.164 1 36.5 90 ILE A CA 1
ATOM 713 C C . ILE A 1 90 ? 27.984 38.594 8.789 1 36.5 90 ILE A C 1
ATOM 715 O O . ILE A 1 90 ? 28.219 39.5 7.988 1 36.5 90 ILE A O 1
ATOM 719 N N . ASN A 1 91 ? 28.906 37.688 8.492 1 35.28 91 ASN A N 1
ATOM 720 C CA . ASN A 1 91 ? 29.812 38.188 7.469 1 35.28 91 ASN A CA 1
ATOM 721 C C . ASN A 1 91 ? 29.062 38.75 6.27 1 35.28 91 ASN A C 1
ATOM 723 O O . ASN A 1 91 ? 29.656 39.062 5.238 1 35.28 91 ASN A O 1
ATOM 727 N N . SER A 1 92 ? 28.031 38.219 5.559 1 35.28 92 SER A N 1
ATOM 728 C CA . SER A 1 92 ? 27.938 39.031 4.367 1 35.28 92 SER A CA 1
ATOM 729 C C . SER A 1 92 ? 27.562 40.469 4.727 1 35.28 92 SER A C 1
ATOM 731 O O . SER A 1 92 ? 26.891 40.719 5.723 1 35.28 92 SER A O 1
ATOM 733 N N . ASN A 1 93 ? 28.297 41.594 4.445 1 33.91 93 ASN A N 1
ATOM 734 C CA . ASN A 1 93 ? 28.156 43.031 4.465 1 33.91 93 ASN A CA 1
ATOM 735 C C . ASN A 1 93 ? 26.688 43.438 4.547 1 33.91 93 ASN A C 1
ATOM 737 O O . ASN A 1 93 ? 26.375 44.625 4.715 1 33.91 93 ASN A O 1
ATOM 741 N N . GLU A 1 94 ? 25.859 43.094 3.449 1 36.44 94 GLU A N 1
ATOM 742 C CA . GLU A 1 94 ? 24.625 43.844 3.189 1 36.44 94 GLU A CA 1
ATOM 743 C C . GLU A 1 94 ? 23.625 43.625 4.312 1 36.44 94 GLU A C 1
ATOM 745 O O . GLU A 1 94 ? 23.703 42.656 5.07 1 36.44 94 GLU A O 1
ATOM 750 N N . GLY A 1 95 ? 22.75 44.531 4.766 1 38.09 95 GLY A N 1
ATOM 751 C CA . GLY A 1 95 ? 21.547 44.781 5.551 1 38.09 95 GLY A CA 1
ATOM 752 C C . GLY A 1 95 ? 20.703 43.531 5.742 1 38.09 95 GLY A C 1
ATOM 753 O O . GLY A 1 95 ? 19.484 43.594 5.875 1 38.09 95 GLY A O 1
ATOM 754 N N . ASN A 1 96 ? 21.172 42.344 5.445 1 43.03 96 ASN A N 1
ATOM 755 C CA . ASN A 1 96 ? 20.344 41.125 5.375 1 43.03 96 ASN A CA 1
ATOM 756 C C . ASN A 1 96 ? 19.891 40.688 6.762 1 43.03 96 ASN A C 1
ATOM 758 O O . ASN A 1 96 ? 20.719 40.281 7.59 1 43.03 96 ASN A O 1
ATOM 762 N N . ASN A 1 97 ? 18.875 41.219 7.449 1 47.75 97 ASN A N 1
ATOM 763 C CA . ASN A 1 97 ? 18.062 41.062 8.648 1 47.75 97 ASN A CA 1
ATOM 764 C C . ASN A 1 97 ? 17.891 39.594 9.016 1 47.75 97 ASN A C 1
ATOM 766 O O . ASN A 1 97 ? 16.781 39.156 9.305 1 47.75 97 ASN A O 1
ATOM 770 N N . GLY A 1 98 ? 19.031 38.75 9.125 1 58.19 98 GLY A N 1
ATOM 771 C CA . GLY A 1 98 ? 18.922 37.469 9.797 1 58.19 98 GLY A CA 1
ATOM 772 C C . GLY A 1 98 ? 18.328 36.406 8.914 1 58.19 98 GLY A C 1
ATOM 773 O O . GLY A 1 98 ? 17.656 35.469 9.398 1 58.19 98 GLY A O 1
ATOM 774 N N . GLN A 1 99 ? 18.562 36.469 7.75 1 65.31 99 GLN A N 1
ATOM 775 C CA . GLN A 1 99 ? 18.016 35.5 6.801 1 65.31 99 GLN A CA 1
ATOM 776 C C . GLN A 1 99 ? 18.719 34.156 6.91 1 65.31 99 GLN A C 1
ATOM 778 O O . GLN A 1 99 ? 19.938 34.125 7.137 1 65.31 99 GLN A O 1
ATOM 783 N N . LEU A 1 100 ? 17.922 33.094 7.105 1 70 100 LEU A N 1
ATOM 784 C CA . LEU A 1 100 ? 18.422 31.734 7.152 1 70 100 LEU A CA 1
ATOM 785 C C . LEU A 1 100 ? 19 31.312 5.809 1 70 100 LEU A C 1
ATOM 787 O O . LEU A 1 100 ? 18.297 31.344 4.789 1 70 100 LEU A O 1
ATOM 791 N N . LYS A 1 101 ? 20.406 31.141 5.754 1 73.12 101 LYS A N 1
ATOM 792 C CA . LYS A 1 101 ? 21.078 30.734 4.523 1 73.12 101 LYS A CA 1
ATOM 793 C C . LYS A 1 101 ? 21.422 29.234 4.562 1 73.12 101 LYS A C 1
ATOM 795 O O . LYS A 1 101 ? 21.734 28.703 5.625 1 73.12 101 LYS A O 1
ATOM 800 N N . GLY A 1 102 ? 21.266 28.594 3.477 1 81.81 102 GLY A N 1
ATOM 801 C CA . GLY A 1 102 ? 21.594 27.188 3.379 1 81.81 102 GLY A CA 1
ATOM 802 C C . GLY A 1 102 ? 20.859 26.484 2.242 1 81.81 102 GLY A C 1
ATOM 803 O O . GLY A 1 102 ? 20.953 26.922 1.09 1 81.81 102 GLY A O 1
ATOM 804 N N . PHE A 1 103 ? 20.219 25.484 2.648 1 83.62 103 PHE A N 1
ATOM 805 C CA . PHE A 1 103 ? 19.438 24.75 1.67 1 83.62 103 PHE A CA 1
ATOM 806 C C . PHE A 1 103 ? 18.297 25.609 1.14 1 83.62 103 PHE A C 1
ATOM 808 O O . PHE A 1 103 ? 17.719 26.422 1.875 1 83.62 103 PHE A O 1
ATOM 815 N N . SER A 1 104 ? 18 25.469 -0.101 1 77.62 104 SER A N 1
ATOM 816 C CA . SER A 1 104 ? 16.906 26.234 -0.691 1 77.62 104 SER A CA 1
ATOM 817 C C . SER A 1 104 ? 15.562 25.812 -0.098 1 77.62 104 SER A C 1
ATOM 819 O O . SER A 1 104 ? 15.328 24.625 0.14 1 77.62 104 SER A O 1
ATOM 821 N N . TRP A 1 105 ? 14.938 26.797 0.37 1 73.06 105 TRP A N 1
ATOM 822 C CA . TRP A 1 105 ? 13.578 26.547 0.844 1 73.06 105 TRP A CA 1
ATOM 823 C C . TRP A 1 105 ? 12.625 27.641 0.365 1 73.06 105 TRP A C 1
ATOM 825 O O . TRP A 1 105 ? 13.031 28.797 0.189 1 73.06 105 TRP A O 1
ATOM 835 N N . ARG A 1 106 ? 11.531 27.281 -0.256 1 66.25 106 ARG A N 1
ATOM 836 C CA . ARG A 1 106 ? 10.539 28.234 -0.759 1 66.25 106 ARG A CA 1
ATOM 837 C C . ARG A 1 106 ? 9.141 27.844 -0.312 1 66.25 106 ARG A C 1
ATOM 839 O O . ARG A 1 106 ? 8.844 26.656 -0.15 1 66.25 106 ARG A O 1
ATOM 846 N N . GLY A 1 107 ? 8.508 28.953 0.088 1 66.38 107 GLY A N 1
ATOM 847 C CA . GLY A 1 107 ? 7.086 28.688 0.266 1 66.38 107 GLY A CA 1
ATOM 848 C C . GLY A 1 107 ? 6.395 28.266 -1.014 1 66.38 107 GLY A C 1
ATOM 849 O O . GLY A 1 107 ? 6.906 28.5 -2.111 1 66.38 107 GLY A O 1
ATOM 850 N N . GLY A 1 108 ? 5.473 27.391 -0.965 1 71 108 GLY A N 1
ATOM 851 C CA . GLY A 1 108 ? 4.742 26.953 -2.145 1 71 108 GLY A CA 1
ATOM 852 C C . GLY A 1 108 ? 4.281 25.516 -2.057 1 71 108 GLY A C 1
ATOM 853 O O . GLY A 1 108 ? 4.691 24.781 -1.157 1 71 108 GLY A O 1
ATOM 854 N N . ASP A 1 109 ? 3.5 25.234 -3.053 1 73.75 109 ASP A N 1
ATOM 855 C CA . ASP A 1 109 ? 2.846 23.938 -3 1 73.75 109 ASP A CA 1
ATOM 856 C C . ASP A 1 109 ? 3.516 22.938 -3.949 1 73.75 109 ASP A C 1
ATOM 858 O O . ASP A 1 109 ? 3.061 21.797 -4.094 1 73.75 109 ASP A O 1
ATOM 862 N N . ASP A 1 110 ? 4.668 23.391 -4.547 1 76.62 110 ASP A N 1
ATOM 863 C CA . ASP A 1 110 ? 5.355 22.484 -5.457 1 76.62 110 ASP A CA 1
ATOM 864 C C . ASP A 1 110 ? 6.648 21.953 -4.836 1 76.62 110 ASP A C 1
ATOM 866 O O . ASP A 1 110 ? 7.191 22.562 -3.914 1 76.62 110 ASP A O 1
ATOM 870 N N . ARG A 1 111 ? 7.082 20.891 -5.43 1 75.69 111 ARG A N 1
ATOM 871 C CA . ARG A 1 111 ? 8.32 20.297 -4.953 1 75.69 111 ARG A CA 1
ATOM 872 C C . ARG A 1 111 ? 9.5 21.25 -5.117 1 75.69 111 ARG A C 1
ATOM 874 O O . ARG A 1 111 ? 9.602 21.953 -6.129 1 75.69 111 ARG A O 1
ATOM 881 N N . GLU A 1 112 ? 10.352 21.234 -4.137 1 72.31 112 GLU A N 1
ATOM 882 C CA . GLU A 1 112 ? 11.523 22.109 -4.184 1 72.31 112 GLU A CA 1
ATOM 883 C C . GLU A 1 112 ? 12.812 21.312 -4.312 1 72.31 112 GLU A C 1
ATOM 885 O O . GLU A 1 112 ? 13.648 21.609 -5.168 1 72.31 112 GLU A O 1
ATOM 890 N N . THR A 1 113 ? 12.906 20.312 -3.482 1 76.31 113 THR A N 1
ATOM 891 C CA . THR A 1 113 ? 14.109 19.484 -3.463 1 76.31 113 THR A CA 1
ATOM 892 C C . THR A 1 113 ? 13.922 18.234 -4.316 1 76.31 113 THR A C 1
ATOM 894 O O . THR A 1 113 ? 12.922 17.516 -4.168 1 76.31 113 THR A O 1
ATOM 897 N N . SER A 1 114 ? 14.859 18.047 -5.223 1 82 114 SER A N 1
ATOM 898 C CA . SER A 1 114 ? 14.828 16.859 -6.055 1 82 114 SER A CA 1
ATOM 899 C C . SER A 1 114 ? 16 15.93 -5.746 1 82 114 SER A C 1
ATOM 901 O O . SER A 1 114 ? 17.156 16.375 -5.719 1 82 114 SER A O 1
ATOM 903 N N . GLY A 1 115 ? 15.672 14.719 -5.348 1 88.88 115 GLY A N 1
ATOM 904 C CA . GLY A 1 115 ? 16.719 13.75 -5.039 1 88.88 115 GLY A CA 1
ATOM 905 C C . GLY A 1 115 ? 17.297 13.922 -3.646 1 88.88 115 GLY A C 1
ATOM 906 O O . GLY A 1 115 ? 16.547 14.102 -2.68 1 88.88 115 GLY A O 1
ATOM 907 N N . ILE A 1 116 ? 18.578 13.648 -3.566 1 92 116 ILE A N 1
ATOM 908 C CA . ILE A 1 116 ? 19.297 13.789 -2.301 1 92 116 ILE A CA 1
ATOM 909 C C . ILE A 1 116 ? 20.375 14.859 -2.434 1 92 116 ILE A C 1
ATOM 911 O O . ILE A 1 116 ? 21.219 14.789 -3.336 1 92 116 ILE A O 1
ATOM 915 N N . LEU A 1 117 ? 20.359 15.828 -1.5 1 93.69 117 LEU A N 1
ATOM 916 C CA . LEU A 1 117 ? 21.328 16.922 -1.491 1 93.69 117 LEU A CA 1
ATOM 917 C C . LEU A 1 117 ? 22.203 16.844 -0.249 1 93.69 117 LEU A C 1
ATOM 919 O O . LEU A 1 117 ? 21.719 16.531 0.843 1 93.69 117 LEU A O 1
ATOM 923 N N . ILE A 1 118 ? 23.5 17.109 -0.472 1 93.69 118 ILE A N 1
ATOM 924 C CA . ILE A 1 118 ? 24.453 17.141 0.632 1 93.69 118 ILE A CA 1
ATOM 925 C C . ILE A 1 118 ? 25.094 18.516 0.733 1 93.69 118 ILE A C 1
ATOM 927 O O . ILE A 1 118 ? 25.375 19.156 -0.285 1 93.69 118 ILE A O 1
ATOM 931 N N . TRP A 1 119 ? 25.141 18.953 1.942 1 93.31 119 TRP A N 1
ATOM 932 C CA . TRP A 1 119 ? 25.875 20.203 2.129 1 93.31 119 TRP A CA 1
ATOM 933 C C . TRP A 1 119 ? 27.375 19.969 2.01 1 93.31 119 TRP A C 1
ATOM 935 O O . TRP A 1 119 ? 27.938 19.125 2.701 1 93.31 119 TRP A O 1
ATOM 945 N N . PRO A 1 120 ? 28.062 20.688 1.224 1 90.31 120 PRO A N 1
ATOM 946 C CA . PRO A 1 120 ? 29.453 20.406 0.893 1 90.31 120 PRO A CA 1
ATOM 947 C C . PRO A 1 120 ? 30.422 20.781 2.012 1 90.31 120 PRO A C 1
ATOM 949 O O . PRO A 1 120 ? 31.5 20.219 2.115 1 90.31 120 PRO A O 1
ATOM 952 N N . GLU A 1 121 ? 30.125 21.719 2.91 1 87.38 121 GLU A N 1
ATOM 953 C CA . GLU A 1 121 ? 31 22.141 3.998 1 87.38 121 GLU A CA 1
ATOM 954 C C . GLU A 1 121 ? 31.047 21.109 5.109 1 87.38 121 GLU A C 1
ATOM 956 O O . GLU A 1 121 ? 30.047 20.812 5.75 1 87.38 121 GLU A O 1
ATOM 961 N N . PRO A 1 122 ? 32.25 20.516 5.289 1 86.75 122 PRO A N 1
ATOM 962 C CA . PRO A 1 122 ? 32.344 19.547 6.383 1 86.75 122 PRO A CA 1
ATOM 963 C C . PRO A 1 122 ? 32.5 20.219 7.75 1 86.75 122 PRO A C 1
ATOM 965 O O . PRO A 1 122 ? 33.188 21.219 7.879 1 86.75 122 PRO A O 1
ATOM 968 N N . PHE A 1 123 ? 31.75 19.766 8.688 1 93.81 123 PHE A N 1
ATOM 969 C CA . PHE A 1 123 ? 31.859 20.234 10.062 1 93.81 123 PHE A CA 1
ATOM 970 C C . PHE A 1 123 ? 32.531 19.188 10.938 1 93.81 123 PHE A C 1
ATOM 972 O O . PHE A 1 123 ? 32.094 18.047 11.016 1 93.81 123 PHE A O 1
ATOM 979 N N . ILE A 1 124 ? 33.594 19.562 11.523 1 95.19 124 ILE A N 1
ATOM 980 C CA . ILE A 1 124 ? 34.344 18.625 12.367 1 95.19 124 ILE A CA 1
ATOM 981 C C . ILE A 1 124 ? 34.031 18.891 13.836 1 95.19 124 ILE A C 1
ATOM 983 O O . ILE A 1 124 ? 34.25 19.984 14.344 1 95.19 124 ILE A O 1
ATOM 987 N N . LEU A 1 125 ? 33.469 17.938 14.484 1 95.31 125 LEU A N 1
ATOM 988 C CA . LEU A 1 125 ? 33.156 17.984 15.906 1 95.31 125 LEU A CA 1
ATOM 989 C C . LEU A 1 125 ? 33.938 16.938 16.672 1 95.31 125 LEU A C 1
ATOM 991 O O . LEU A 1 125 ? 34.469 15.992 16.078 1 95.31 125 LEU A O 1
ATOM 995 N N . GLN A 1 126 ? 33.969 17.141 17.953 1 93.69 126 GLN A N 1
ATOM 996 C CA . GLN A 1 126 ? 34.656 16.172 18.797 1 93.69 126 GLN A CA 1
ATOM 997 C C . GLN A 1 126 ? 33.656 15.32 19.562 1 93.69 126 GLN A C 1
ATOM 999 O O . GLN A 1 126 ? 32.656 15.836 20.062 1 93.69 126 GLN A O 1
ATOM 1004 N N . ASP A 1 127 ? 33.906 14.047 19.641 1 92 127 ASP A N 1
ATOM 1005 C CA . ASP A 1 127 ? 33.031 13.156 20.391 1 92 127 ASP A CA 1
ATOM 1006 C C . ASP A 1 127 ? 33.469 13.086 21.859 1 92 127 ASP A C 1
ATOM 1008 O O . ASP A 1 127 ? 34.344 13.82 22.281 1 92 127 ASP A O 1
ATOM 1012 N N . LYS A 1 128 ? 32.75 12.227 22.656 1 90.75 128 LYS A N 1
ATOM 1013 C CA . LYS A 1 128 ? 33 12.102 24.094 1 90.75 128 LYS A CA 1
ATOM 1014 C C . LYS A 1 128 ? 34.438 11.68 24.359 1 90.75 128 LYS A C 1
ATOM 1016 O O . LYS A 1 128 ? 35 12.008 25.406 1 90.75 128 LYS A O 1
ATOM 1021 N N . HIS A 1 129 ? 35.062 10.969 23.453 1 91.5 129 HIS A N 1
ATOM 1022 C CA . HIS A 1 129 ? 36.438 10.453 23.625 1 91.5 129 HIS A CA 1
ATOM 1023 C C . HIS A 1 129 ? 37.469 11.383 23 1 91.5 129 HIS A C 1
ATOM 1025 O O . HIS A 1 129 ? 38.656 11.094 23.016 1 91.5 129 HIS A O 1
ATOM 1031 N N . GLY A 1 130 ? 37.031 12.414 22.359 1 90.31 130 GLY A N 1
ATOM 1032 C CA . GLY A 1 130 ? 37.938 13.391 21.766 1 90.31 130 GLY A CA 1
ATOM 1033 C C . GLY A 1 130 ? 38.25 13.102 20.312 1 90.31 130 GLY A C 1
ATOM 1034 O O . GLY A 1 130 ? 39.125 13.758 19.734 1 90.31 130 GLY A O 1
ATOM 1035 N N . ASN A 1 131 ? 37.656 12.133 19.766 1 93.12 131 ASN A N 1
ATOM 1036 C CA . ASN A 1 131 ? 37.844 11.836 18.344 1 93.12 131 ASN A CA 1
ATOM 1037 C C . ASN A 1 131 ? 37.156 12.859 17.453 1 93.12 131 ASN A C 1
ATOM 1039 O O . ASN A 1 131 ? 36.062 13.32 17.766 1 93.12 131 ASN A O 1
ATOM 1043 N N . GLU A 1 132 ? 37.844 13.211 16.391 1 94.94 132 GLU A N 1
ATOM 1044 C CA . GLU A 1 132 ? 37.25 14.133 15.422 1 94.94 132 GLU A CA 1
ATOM 1045 C C . GLU A 1 132 ? 36.25 13.43 14.516 1 94.94 132 GLU A C 1
ATOM 1047 O O . GLU A 1 132 ? 36.625 12.461 13.836 1 94.94 132 GLU A O 1
ATOM 1052 N N . ILE A 1 133 ? 35.094 13.906 14.547 1 96.25 133 ILE A N 1
ATOM 1053 C CA . ILE A 1 133 ? 34.031 13.328 13.75 1 96.25 133 ILE A CA 1
ATOM 1054 C C . ILE A 1 133 ? 33.531 14.352 12.727 1 96.25 133 ILE A C 1
ATOM 1056 O O . ILE A 1 133 ? 33.281 15.508 13.07 1 96.25 133 ILE A O 1
ATOM 1060 N N . VAL A 1 134 ? 33.469 13.945 11.516 1 96.75 134 VAL A N 1
ATOM 1061 C CA . VAL A 1 134 ? 32.938 14.812 10.461 1 96.75 134 VAL A CA 1
ATOM 1062 C C . VAL A 1 134 ? 31.422 14.703 10.398 1 96.75 134 VAL A C 1
ATOM 1064 O O . VAL A 1 134 ? 30.875 13.602 10.297 1 96.75 134 VAL A O 1
ATOM 1067 N N . VAL A 1 135 ? 30.734 15.812 10.477 1 96.88 135 VAL A N 1
ATOM 1068 C CA . VAL A 1 135 ? 29.281 15.828 10.406 1 96.88 135 VAL A CA 1
ATOM 1069 C C . VAL A 1 135 ? 28.828 16.297 9.016 1 96.88 135 VAL A C 1
ATOM 1071 O O . VAL A 1 135 ? 29.234 17.359 8.555 1 96.88 135 VAL A O 1
ATOM 1074 N N . ILE A 1 136 ? 28.047 15.492 8.406 1 95.69 136 ILE A N 1
ATOM 1075 C CA . ILE A 1 136 ? 27.5 15.797 7.086 1 95.69 136 ILE A CA 1
ATOM 1076 C C . ILE A 1 136 ? 25.984 15.906 7.16 1 95.69 136 ILE A C 1
ATOM 1078 O O . ILE A 1 136 ? 25.328 15.07 7.781 1 95.69 136 ILE A O 1
ATOM 1082 N N . LEU A 1 137 ? 25.438 16.969 6.547 1 96.12 137 LEU A N 1
ATOM 1083 C CA . LEU A 1 137 ? 23.984 17.172 6.492 1 96.12 137 LEU A CA 1
ATOM 1084 C C . LEU A 1 137 ? 23.438 16.812 5.117 1 96.12 137 LEU A C 1
ATOM 1086 O O . LEU A 1 137 ? 24 17.219 4.098 1 96.12 137 LEU A O 1
ATOM 1090 N N . MET A 1 138 ? 22.406 16.062 5.145 1 95.25 138 MET A N 1
ATOM 1091 C CA . MET A 1 138 ? 21.797 15.602 3.9 1 95.25 138 MET A CA 1
ATOM 1092 C C . MET A 1 138 ? 20.312 15.961 3.848 1 95.25 138 MET A C 1
ATOM 1094 O O . MET A 1 138 ? 19.578 15.727 4.809 1 95.25 138 MET A O 1
ATOM 1098 N N . ASP A 1 139 ? 19.828 16.578 2.77 1 94.19 139 ASP A N 1
ATOM 1099 C CA . ASP A 1 139 ? 18.438 16.875 2.496 1 94.19 139 ASP A CA 1
ATOM 1100 C C . ASP A 1 139 ? 17.844 15.898 1.484 1 94.19 139 ASP A C 1
ATOM 1102 O O . ASP A 1 139 ? 18.453 15.617 0.454 1 94.19 139 ASP A O 1
ATOM 1106 N N . THR A 1 140 ? 16.781 15.383 1.825 1 92.69 140 THR A N 1
ATOM 1107 C CA . THR A 1 140 ? 16.156 14.375 0.98 1 92.69 140 THR A CA 1
ATOM 1108 C C . THR A 1 140 ? 14.891 14.93 0.335 1 92.69 140 THR A C 1
ATOM 1110 O O . THR A 1 140 ? 14.172 15.727 0.944 1 92.69 140 THR A O 1
ATOM 1113 N N . GLN A 1 141 ? 14.703 14.477 -0.812 1 88.56 141 GLN A N 1
ATOM 1114 C CA . GLN A 1 141 ? 13.484 14.859 -1.52 1 88.56 141 GLN A CA 1
ATOM 1115 C C . GLN A 1 141 ? 12.242 14.422 -0.751 1 88.56 141 GLN A C 1
ATOM 1117 O O . GLN A 1 141 ? 12.211 13.328 -0.182 1 88.56 141 GLN A O 1
ATOM 1122 N N . GLY A 1 142 ? 11.289 15.32 -0.837 1 87.81 142 GLY A N 1
ATOM 1123 C CA . GLY A 1 142 ? 10.023 14.977 -0.204 1 87.81 142 GLY A CA 1
ATOM 1124 C C . GLY A 1 142 ? 9.297 13.844 -0.902 1 87.81 142 GLY A C 1
ATOM 1125 O O . GLY A 1 142 ? 9.289 13.766 -2.133 1 87.81 142 GLY A O 1
ATOM 1126 N N . ILE A 1 143 ? 8.688 12.984 -0.067 1 87.56 143 ILE A N 1
ATOM 1127 C CA . ILE A 1 143 ? 7.926 11.859 -0.607 1 87.56 143 ILE A CA 1
ATOM 1128 C C . ILE A 1 143 ? 6.48 12.289 -0.858 1 87.56 143 ILE A C 1
ATOM 1130 O O . ILE A 1 143 ? 6.031 13.312 -0.339 1 87.56 143 ILE A O 1
ATOM 1134 N N . PHE A 1 144 ? 5.781 11.555 -1.743 1 85.25 144 PHE A N 1
ATOM 1135 C CA . PHE A 1 144 ? 4.359 11.68 -2.047 1 85.25 144 PHE A CA 1
ATOM 1136 C C . PHE A 1 144 ? 4.062 13.016 -2.721 1 85.25 144 PHE A C 1
ATOM 1138 O O . PHE A 1 144 ? 3.1 13.695 -2.365 1 85.25 144 PHE A O 1
ATOM 1145 N N . ASP A 1 145 ? 5.07 13.203 -3.582 1 80.69 145 ASP A N 1
ATOM 1146 C CA . ASP A 1 145 ? 4.797 14.352 -4.441 1 80.69 145 ASP A CA 1
ATOM 1147 C C . ASP A 1 145 ? 4.023 13.93 -5.688 1 80.69 145 ASP A C 1
ATOM 1149 O O . ASP A 1 145 ? 3.947 12.742 -6.008 1 80.69 145 ASP A O 1
ATOM 1153 N N . CYS A 1 146 ? 3.037 14.406 -6.07 1 75.12 146 CYS A N 1
ATOM 1154 C CA . CYS A 1 146 ? 2.137 14.094 -7.176 1 75.12 146 CYS A CA 1
ATOM 1155 C C . CYS A 1 146 ? 2.912 13.898 -8.477 1 75.12 146 CYS A C 1
ATOM 1157 O O . CYS A 1 146 ? 2.318 13.805 -9.547 1 75.12 146 CYS A O 1
ATOM 1159 N N . VAL A 1 147 ? 4.355 13.766 -8.422 1 78.69 147 VAL A N 1
ATOM 1160 C CA . VAL A 1 147 ? 5.152 13.602 -9.633 1 78.69 147 VAL A CA 1
ATOM 1161 C C . VAL A 1 147 ? 6.004 12.336 -9.523 1 78.69 147 VAL A C 1
ATOM 1163 O O . VAL A 1 147 ? 6.309 11.703 -10.531 1 78.69 147 VAL A O 1
ATOM 1166 N N . SER A 1 148 ? 6.277 11.906 -8.359 1 81.88 148 SER A N 1
ATOM 1167 C CA . SER A 1 148 ? 7.148 10.758 -8.141 1 81.88 148 SER A CA 1
ATOM 1168 C C . SER A 1 148 ? 6.344 9.477 -7.941 1 81.88 148 SER A C 1
ATOM 1170 O O . SER A 1 148 ? 5.277 9.5 -7.324 1 81.88 148 SER A O 1
ATOM 1172 N N . THR A 1 149 ? 6.895 8.391 -8.445 1 84.62 149 THR A N 1
ATOM 1173 C CA . THR A 1 149 ? 6.285 7.078 -8.25 1 84.62 149 THR A CA 1
ATOM 1174 C C . THR A 1 149 ? 6.609 6.535 -6.859 1 84.62 149 THR A C 1
ATOM 1176 O O . THR A 1 149 ? 7.473 7.074 -6.164 1 84.62 149 THR A O 1
ATOM 1179 N N . VAL A 1 150 ? 5.91 5.523 -6.523 1 84.5 150 VAL A N 1
ATOM 1180 C CA . VAL A 1 150 ? 6.16 4.883 -5.234 1 84.5 150 VAL A CA 1
ATOM 1181 C C . VAL A 1 150 ? 7.57 4.305 -5.211 1 84.5 150 VAL A C 1
ATOM 1183 O O . VAL A 1 150 ? 8.258 4.375 -4.191 1 84.5 150 VAL A O 1
ATOM 1186 N N . LYS A 1 151 ? 8.016 3.768 -6.273 1 83.62 151 LYS A N 1
ATOM 1187 C CA . LYS A 1 151 ? 9.367 3.215 -6.375 1 83.62 151 LYS A CA 1
ATOM 1188 C C . LYS A 1 151 ? 10.422 4.293 -6.137 1 83.62 151 LYS A C 1
ATOM 1190 O O . LYS A 1 151 ? 11.383 4.074 -5.406 1 83.62 151 LYS A O 1
ATOM 1195 N N . SER A 1 152 ? 10.203 5.383 -6.797 1 85.69 152 SER A N 1
ATOM 1196 C CA . SER A 1 152 ? 11.148 6.488 -6.641 1 85.69 152 SER A CA 1
ATOM 1197 C C . SER A 1 152 ? 11.203 6.965 -5.191 1 85.69 152 SER A C 1
ATOM 1199 O O . SER A 1 152 ? 12.289 7.215 -4.656 1 85.69 152 SER A O 1
ATOM 1201 N N . CYS A 1 153 ? 10.055 7.102 -4.598 1 87.94 153 CYS A N 1
ATOM 1202 C CA . CYS A 1 153 ? 9.992 7.52 -3.201 1 87.94 153 CYS A CA 1
ATOM 1203 C C . CYS A 1 153 ? 10.68 6.504 -2.297 1 87.94 153 CYS A C 1
ATOM 1205 O O . CYS A 1 153 ? 11.445 6.875 -1.403 1 87.94 153 CYS A O 1
ATOM 1207 N N . ALA A 1 154 ? 10.43 5.277 -2.57 1 87.44 154 ALA A N 1
ATOM 1208 C CA . ALA A 1 154 ? 11.016 4.211 -1.763 1 87.44 154 ALA A CA 1
ATOM 1209 C C . ALA A 1 154 ? 12.531 4.176 -1.908 1 87.44 154 ALA A C 1
ATOM 1211 O O . ALA A 1 154 ? 13.25 3.975 -0.928 1 87.44 154 ALA A O 1
ATOM 1212 N N . THR A 1 155 ? 13.008 4.367 -3.072 1 87.44 155 THR A N 1
ATOM 1213 C CA . THR A 1 155 ? 14.438 4.328 -3.344 1 87.44 155 THR A CA 1
ATOM 1214 C C . THR A 1 155 ? 15.156 5.465 -2.619 1 87.44 155 THR A C 1
ATOM 1216 O O . THR A 1 155 ? 16.172 5.242 -1.959 1 87.44 155 THR A O 1
ATOM 1219 N N . ILE A 1 156 ? 14.633 6.648 -2.746 1 89.44 156 ILE A N 1
ATOM 1220 C CA . ILE A 1 156 ? 15.25 7.824 -2.145 1 89.44 156 ILE A CA 1
ATOM 1221 C C . ILE A 1 156 ? 15.242 7.688 -0.624 1 89.44 156 ILE A C 1
ATOM 1223 O O . ILE A 1 156 ? 16.25 7.961 0.032 1 89.44 156 ILE A O 1
ATOM 1227 N N . PHE A 1 157 ? 14.156 7.277 -0.122 1 92.12 157 PHE A N 1
ATOM 1228 C CA . PHE A 1 157 ? 14.055 7.117 1.323 1 92.12 157 PHE A CA 1
ATOM 1229 C C . PHE A 1 157 ? 14.953 5.988 1.809 1 92.12 157 PHE A C 1
ATOM 1231 O O . PHE A 1 157 ? 15.578 6.098 2.863 1 92.12 157 PHE A O 1
ATOM 1238 N N . ALA A 1 158 ? 14.977 4.898 1.086 1 90 158 ALA A N 1
ATOM 1239 C CA . ALA A 1 158 ? 15.82 3.76 1.451 1 90 158 ALA A CA 1
ATOM 1240 C C . ALA A 1 158 ? 17.297 4.141 1.437 1 90 158 ALA A C 1
ATOM 1242 O O . ALA A 1 158 ? 18.031 3.811 2.363 1 90 158 ALA A O 1
ATOM 1243 N N . LEU A 1 159 ? 17.688 4.848 0.431 1 90.31 159 LEU A N 1
ATOM 1244 C CA . LEU A 1 159 ? 19.078 5.285 0.332 1 90.31 159 LEU A CA 1
ATOM 1245 C C . LEU A 1 159 ? 19.438 6.223 1.479 1 90.31 159 LEU A C 1
ATOM 1247 O O . LEU A 1 159 ? 20.516 6.105 2.07 1 90.31 159 LEU A O 1
ATOM 1251 N N . SER A 1 160 ? 18.531 7.117 1.73 1 93.25 160 SER A N 1
ATOM 1252 C CA . SER A 1 160 ? 18.75 8.039 2.842 1 93.25 160 SER A CA 1
ATOM 1253 C C . SER A 1 160 ? 18.906 7.281 4.16 1 93.25 160 SER A C 1
ATOM 1255 O O . SER A 1 160 ? 19.75 7.637 4.984 1 93.25 160 SER A O 1
ATOM 1257 N N . THR A 1 161 ? 18.141 6.273 4.309 1 93.31 161 THR A N 1
ATOM 1258 C CA . THR A 1 161 ? 18.172 5.469 5.523 1 93.31 161 THR A CA 1
ATOM 1259 C C . THR A 1 161 ? 19.5 4.699 5.617 1 93.31 161 THR A C 1
ATOM 1261 O O . THR A 1 161 ? 20.094 4.629 6.688 1 93.31 161 THR A O 1
ATOM 1264 N N . MET A 1 162 ? 19.953 4.195 4.555 1 91.38 162 MET A N 1
ATOM 1265 C CA . MET A 1 162 ? 21.172 3.383 4.52 1 91.38 162 MET A CA 1
ATOM 1266 C C . MET A 1 162 ? 22.406 4.242 4.781 1 91.38 162 MET A C 1
ATOM 1268 O O . MET A 1 162 ? 23.344 3.799 5.441 1 91.38 162 MET A O 1
ATOM 1272 N N . ILE A 1 163 ? 22.344 5.445 4.383 1 92.06 163 ILE A N 1
ATOM 1273 C CA . ILE A 1 163 ? 23.5 6.32 4.438 1 92.06 163 ILE A CA 1
ATOM 1274 C C . ILE A 1 163 ? 23.562 7.012 5.797 1 92.06 163 ILE A C 1
ATOM 1276 O O . ILE A 1 163 ? 24.656 7.266 6.32 1 92.06 163 ILE A O 1
ATOM 1280 N N . SER A 1 164 ? 22.484 7.211 6.41 1 95.19 164 SER A N 1
ATOM 1281 C CA . SER A 1 164 ? 22.406 8.078 7.578 1 95.19 164 SER A CA 1
ATOM 1282 C C . SER A 1 164 ? 22.75 7.316 8.859 1 95.19 164 SER A C 1
ATOM 1284 O O . SER A 1 164 ? 22.469 6.117 8.961 1 95.19 164 SER A O 1
ATOM 1286 N N . SER A 1 165 ? 23.469 8.023 9.758 1 96.56 165 SER A N 1
ATOM 1287 C CA . SER A 1 165 ? 23.578 7.539 11.125 1 96.56 165 SER A CA 1
ATOM 1288 C C . SER A 1 165 ? 22.391 7.965 11.969 1 96.56 165 SER A C 1
ATOM 1290 O O . SER A 1 165 ? 21.922 7.215 12.836 1 96.56 165 SER A O 1
ATOM 1292 N N . ILE A 1 166 ? 21.859 9.188 11.656 1 97.31 166 ILE A N 1
ATOM 1293 C CA . ILE A 1 166 ? 20.625 9.695 12.242 1 97.31 166 ILE A CA 1
ATOM 1294 C C . ILE A 1 166 ? 19.656 10.07 11.141 1 97.31 166 ILE A C 1
ATOM 1296 O O . ILE A 1 166 ? 19.906 10.992 10.359 1 97.31 166 ILE A O 1
ATOM 1300 N N . LEU A 1 167 ? 18.641 9.328 11.07 1 97.56 167 LEU A N 1
ATOM 1301 C CA . LEU A 1 167 ? 17.562 9.641 10.133 1 97.56 167 LEU A CA 1
ATOM 1302 C C . LEU A 1 167 ? 16.422 10.367 10.844 1 97.56 167 LEU A C 1
ATOM 1304 O O . LEU A 1 167 ? 15.773 9.805 11.727 1 97.56 167 LEU A O 1
ATOM 1308 N N . ILE A 1 168 ? 16.234 11.625 10.484 1 97.81 168 ILE A N 1
ATOM 1309 C CA . ILE A 1 168 ? 15.125 12.398 11.039 1 97.81 168 ILE A CA 1
ATOM 1310 C C . ILE A 1 168 ? 13.906 12.281 10.125 1 97.81 168 ILE A C 1
ATOM 1312 O O . ILE A 1 168 ? 13.953 12.695 8.969 1 97.81 168 ILE A O 1
ATOM 1316 N N . TYR A 1 169 ? 12.938 11.609 10.617 1 97.19 169 TYR A N 1
ATOM 1317 C CA . TYR A 1 169 ? 11.68 11.484 9.883 1 97.19 169 TYR A CA 1
ATOM 1318 C C . TYR A 1 169 ? 10.711 12.594 10.273 1 97.19 169 TYR A C 1
ATOM 1320 O O . TYR A 1 169 ? 10.078 12.539 11.328 1 97.19 169 TYR A O 1
ATOM 1328 N N . ASN A 1 170 ? 10.539 13.531 9.289 1 96 170 ASN A N 1
ATOM 1329 C CA . ASN A 1 170 ? 9.688 14.695 9.516 1 96 170 ASN A CA 1
ATOM 1330 C C . ASN A 1 170 ? 8.219 14.367 9.281 1 96 170 ASN A C 1
ATOM 1332 O O . ASN A 1 170 ? 7.824 13.977 8.18 1 96 170 ASN A O 1
ATOM 1336 N N . VAL A 1 171 ? 7.453 14.453 10.359 1 93.81 171 VAL A N 1
ATOM 1337 C CA . VAL A 1 171 ? 6.023 14.172 10.289 1 93.81 171 VAL A CA 1
ATOM 1338 C C . VAL A 1 171 ? 5.23 15.375 10.781 1 93.81 171 VAL A C 1
ATOM 1340 O O . VAL A 1 171 ? 5.648 16.062 11.719 1 93.81 171 VAL A O 1
ATOM 1343 N N . THR A 1 172 ? 4.105 15.562 10.172 1 90.81 172 THR A N 1
ATOM 1344 C CA . THR A 1 172 ? 3.312 16.734 10.531 1 90.81 172 THR A CA 1
ATOM 1345 C C . THR A 1 172 ? 2.193 16.344 11.5 1 90.81 172 THR A C 1
ATOM 1347 O O . THR A 1 172 ? 1.522 15.336 11.305 1 90.81 172 THR A O 1
ATOM 1350 N N . LYS A 1 173 ? 1.939 17.109 12.57 1 88.19 173 LYS A N 1
ATOM 1351 C CA . LYS A 1 173 ? 0.844 17.078 13.531 1 88.19 173 LYS A CA 1
ATOM 1352 C C . LYS A 1 173 ? 0.98 15.891 14.484 1 88.19 173 LYS A C 1
ATOM 1354 O O . LYS A 1 173 ? 1.076 16.062 15.703 1 88.19 173 LYS A O 1
ATOM 1359 N N . THR A 1 174 ? 0.927 14.695 13.93 1 89.31 174 THR A N 1
ATOM 1360 C CA . THR A 1 174 ? 1.046 13.508 14.758 1 89.31 174 THR A CA 1
ATOM 1361 C C . THR A 1 174 ? 1.574 12.328 13.945 1 89.31 174 THR A C 1
ATOM 1363 O O . THR A 1 174 ? 1.702 12.422 12.727 1 89.31 174 THR A O 1
ATOM 1366 N N . ILE A 1 175 ? 1.934 11.336 14.695 1 91.75 175 ILE A N 1
ATOM 1367 C CA . ILE A 1 175 ? 2.369 10.102 14.055 1 91.75 175 ILE A CA 1
ATOM 1368 C C . ILE A 1 175 ? 1.156 9.227 13.734 1 91.75 175 ILE A C 1
ATOM 1370 O O . ILE A 1 175 ? 0.474 8.75 14.648 1 91.75 175 ILE A O 1
ATOM 1374 N N . GLN A 1 176 ? 0.93 9.062 12.508 1 90.56 176 GLN A N 1
ATOM 1375 C CA . GLN A 1 176 ? -0.199 8.25 12.055 1 90.56 176 GLN A CA 1
ATOM 1376 C C . GLN A 1 176 ? 0.262 6.875 11.586 1 90.56 176 GLN A C 1
ATOM 1378 O O . GLN A 1 176 ? 1.455 6.656 11.367 1 90.56 176 GLN A O 1
ATOM 1383 N N . GLU A 1 177 ? -0.717 6 11.438 1 89.38 177 GLU A N 1
ATOM 1384 C CA . GLU A 1 177 ? -0.425 4.629 11.031 1 89.38 177 GLU A CA 1
ATOM 1385 C C . GLU A 1 177 ? 0.182 4.582 9.633 1 89.38 177 GLU A C 1
ATOM 1387 O O . GLU A 1 177 ? 1.021 3.727 9.344 1 89.38 177 GLU A O 1
ATOM 1392 N N . ASP A 1 178 ? -0.238 5.402 8.781 1 88.69 178 ASP A N 1
ATOM 1393 C CA . ASP A 1 178 ? 0.292 5.41 7.422 1 88.69 178 ASP A CA 1
ATOM 1394 C C . ASP A 1 178 ? 1.773 5.781 7.414 1 88.69 178 ASP A C 1
ATOM 1396 O O . ASP A 1 178 ? 2.539 5.285 6.582 1 88.69 178 ASP A O 1
ATOM 1400 N N . HIS A 1 179 ? 2.166 6.688 8.312 1 91.75 179 HIS A N 1
ATOM 1401 C CA . HIS A 1 179 ? 3.586 7.004 8.438 1 91.75 179 HIS A CA 1
ATOM 1402 C C . HIS A 1 179 ? 4.402 5.758 8.766 1 91.75 179 HIS A C 1
ATOM 1404 O O . HIS A 1 179 ? 5.48 5.555 8.203 1 91.75 179 HIS A O 1
ATOM 1410 N N . LEU A 1 180 ? 3.84 5.02 9.703 1 92.62 180 LEU A N 1
ATOM 1411 C CA . LEU A 1 180 ? 4.531 3.807 10.125 1 92.62 180 LEU A CA 1
ATOM 1412 C C . LEU A 1 180 ? 4.574 2.785 8.992 1 92.62 180 LEU A C 1
ATOM 1414 O O . LEU A 1 180 ? 5.582 2.098 8.805 1 92.62 180 LEU A O 1
ATOM 1418 N N . GLN A 1 181 ? 3.508 2.729 8.305 1 89.81 181 GLN A N 1
ATOM 1419 C CA . GLN A 1 181 ? 3.447 1.792 7.184 1 89.81 181 GLN A CA 1
ATOM 1420 C C . GLN A 1 181 ? 4.461 2.158 6.102 1 89.81 181 GLN A C 1
ATOM 1422 O O . GLN A 1 181 ? 5.129 1.284 5.551 1 89.81 181 GLN A O 1
ATOM 1427 N N . HIS A 1 182 ? 4.543 3.369 5.809 1 89.88 182 HIS A N 1
ATOM 1428 C CA . HIS A 1 182 ? 5.512 3.826 4.82 1 89.88 182 HIS A CA 1
ATOM 1429 C C . HIS A 1 182 ? 6.941 3.586 5.297 1 89.88 182 HIS A C 1
ATOM 1431 O O . HIS A 1 182 ? 7.789 3.133 4.527 1 89.88 182 HIS A O 1
ATOM 1437 N N . LEU A 1 183 ? 7.137 3.938 6.516 1 92.88 183 LEU A N 1
ATOM 1438 C CA . LEU A 1 183 ? 8.453 3.705 7.094 1 92.88 183 LEU A CA 1
ATOM 1439 C C . LEU A 1 183 ? 8.836 2.23 7.008 1 92.88 183 LEU A C 1
ATOM 1441 O O . LEU A 1 183 ? 9.977 1.896 6.684 1 92.88 183 LEU A O 1
ATOM 1445 N N . GLN A 1 184 ? 7.887 1.397 7.328 1 90.56 184 GLN A N 1
ATOM 1446 C CA . GLN A 1 184 ? 8.109 -0.042 7.266 1 90.56 184 GLN A CA 1
ATOM 1447 C C . GLN A 1 184 ? 8.508 -0.473 5.852 1 90.56 184 GLN A C 1
ATOM 1449 O O . GLN A 1 184 ? 9.438 -1.258 5.676 1 90.56 184 GLN A O 1
ATOM 1454 N N . LEU A 1 185 ? 7.805 0.001 4.91 1 88.06 185 LEU A N 1
ATOM 1455 C CA . LEU A 1 185 ? 8.062 -0.348 3.518 1 88.06 185 LEU A CA 1
ATOM 1456 C C . LEU A 1 185 ? 9.453 0.116 3.09 1 88.06 185 LEU A C 1
ATOM 1458 O O . LEU A 1 185 ? 10.211 -0.647 2.484 1 88.06 185 LEU A O 1
ATOM 1462 N N . PHE A 1 186 ? 9.75 1.303 3.398 1 89.31 186 PHE A N 1
ATOM 1463 C CA . PHE A 1 186 ? 11.008 1.887 2.949 1 89.31 186 PHE A CA 1
ATOM 1464 C C . PHE A 1 186 ? 12.195 1.235 3.658 1 89.31 186 PHE A C 1
ATOM 1466 O O . PHE A 1 186 ? 13.234 1.003 3.047 1 89.31 186 PHE A O 1
ATOM 1473 N N . ALA A 1 187 ? 12.039 0.996 4.898 1 89.06 187 ALA A N 1
ATOM 1474 C CA . ALA A 1 187 ? 13.086 0.319 5.652 1 89.06 187 ALA A CA 1
ATOM 1475 C C . ALA A 1 187 ? 13.32 -1.092 5.117 1 89.06 187 ALA A C 1
ATOM 1477 O O . ALA A 1 187 ? 14.469 -1.549 5.039 1 89.06 187 ALA A O 1
ATOM 1478 N N . GLU A 1 188 ? 12.219 -1.739 4.82 1 87.5 188 GLU A N 1
ATOM 1479 C CA . GLU A 1 188 ? 12.336 -3.08 4.254 1 87.5 188 GLU A CA 1
ATOM 1480 C C . GLU A 1 188 ? 13.047 -3.051 2.906 1 87.5 188 GLU A C 1
ATOM 1482 O O . GLU A 1 188 ? 13.828 -3.947 2.592 1 87.5 188 GLU A O 1
ATOM 1487 N N . TYR A 1 189 ? 12.75 -2.146 2.143 1 85.94 189 TYR A N 1
ATOM 1488 C CA . TYR A 1 189 ? 13.391 -1.979 0.843 1 85.94 189 TYR A CA 1
ATOM 1489 C C . TYR A 1 189 ? 14.883 -1.747 0.997 1 85.94 189 TYR A C 1
ATOM 1491 O O . TYR A 1 189 ? 15.688 -2.271 0.217 1 85.94 189 TYR A O 1
ATOM 1499 N N . ALA A 1 190 ? 15.234 -0.939 1.964 1 88.31 190 ALA A N 1
ATOM 1500 C CA . ALA A 1 190 ? 16.641 -0.694 2.268 1 88.31 190 ALA A CA 1
ATOM 1501 C C . ALA A 1 190 ? 17.328 -1.974 2.727 1 88.31 190 ALA A C 1
ATOM 1503 O O . ALA A 1 190 ? 18.453 -2.26 2.312 1 88.31 190 ALA A O 1
ATOM 1504 N N . ARG A 1 191 ? 16.656 -2.66 3.541 1 84.81 191 ARG A N 1
ATOM 1505 C CA . ARG A 1 191 ? 17.203 -3.916 4.047 1 84.81 191 ARG A CA 1
ATOM 1506 C C . ARG A 1 191 ? 17.438 -4.91 2.912 1 84.81 191 ARG A C 1
ATOM 1508 O O . ARG A 1 191 ? 18.438 -5.629 2.906 1 84.81 191 ARG A O 1
ATOM 1515 N N . LEU A 1 192 ? 16.516 -4.977 2.029 1 81.19 192 LEU A N 1
ATOM 1516 C CA . LEU A 1 192 ? 16.625 -5.863 0.873 1 81.19 192 LEU A CA 1
ATOM 1517 C C . LEU A 1 192 ? 17.812 -5.488 0.006 1 81.19 192 LEU A C 1
ATOM 1519 O O . LEU A 1 192 ? 18.484 -6.363 -0.556 1 81.19 192 LEU A O 1
ATOM 1523 N N . ALA A 1 193 ? 17.969 -4.277 -0.117 1 78.5 193 ALA A N 1
ATOM 1524 C CA . ALA A 1 193 ? 19.078 -3.789 -0.93 1 78.5 193 ALA A CA 1
ATOM 1525 C C . ALA A 1 193 ? 20.422 -4.16 -0.305 1 78.5 193 ALA A C 1
ATOM 1527 O O . ALA A 1 193 ? 21.406 -4.398 -1.018 1 78.5 193 ALA A O 1
ATOM 1528 N N . MET A 1 194 ? 20.484 -4.191 0.981 1 78.81 194 MET A N 1
ATOM 1529 C CA . MET A 1 194 ? 21.719 -4.516 1.688 1 78.81 194 MET A CA 1
ATOM 1530 C C . MET A 1 194 ? 21.938 -6.023 1.726 1 78.81 194 MET A C 1
ATOM 1532 O O . MET A 1 194 ? 23.062 -6.48 1.968 1 78.81 194 MET A O 1
ATOM 1536 N N . ASP A 1 195 ? 20.984 -6.961 1.08 1 66.25 195 ASP A N 1
ATOM 1537 C CA . ASP A 1 195 ? 21.031 -8.422 0.976 1 66.25 195 ASP A CA 1
ATOM 1538 C C . ASP A 1 195 ? 21.281 -9.062 2.34 1 66.25 195 ASP A C 1
ATOM 1540 O O . ASP A 1 195 ? 21.5 -10.266 2.432 1 66.25 195 ASP A O 1
ATOM 1544 N N . GLU A 1 196 ? 21.5 -8.297 3.443 1 57.25 196 GLU A N 1
ATOM 1545 C CA . GLU A 1 196 ? 22.047 -8.93 4.633 1 57.25 196 GLU A CA 1
ATOM 1546 C C . GLU A 1 196 ? 20.984 -9.156 5.695 1 57.25 196 GLU A C 1
ATOM 1548 O O . GLU A 1 196 ? 20.516 -8.203 6.32 1 57.25 196 GLU A O 1
ATOM 1553 N N . TYR A 1 197 ? 20.062 -10.148 5.48 1 53.47 197 TYR A N 1
ATOM 1554 C CA . TYR A 1 197 ? 19.25 -10.492 6.641 1 53.47 197 TYR A CA 1
ATOM 1555 C C . TYR A 1 197 ? 20.125 -10.906 7.816 1 53.47 197 TYR A C 1
ATOM 1557 O O . TYR A 1 197 ? 20.438 -12.086 7.977 1 53.47 197 TYR A O 1
ATOM 1565 N N . GLN A 1 198 ? 21.016 -9.969 8.141 1 58.5 198 GLN A N 1
ATOM 1566 C CA . GLN A 1 198 ? 21.859 -10.234 9.305 1 58.5 198 GLN A CA 1
ATOM 1567 C C . GLN A 1 198 ? 21.062 -10.125 10.594 1 58.5 198 GLN A C 1
ATOM 1569 O O . GLN A 1 198 ? 19.984 -9.531 10.617 1 58.5 198 GLN A O 1
ATOM 1574 N N . GLU A 1 199 ? 21.344 -10.898 11.516 1 61.69 199 GLU A N 1
ATOM 1575 C CA . GLU A 1 199 ? 20.766 -10.938 12.859 1 61.69 199 GLU A CA 1
ATOM 1576 C C . GLU A 1 199 ? 20.812 -9.562 13.523 1 61.69 199 GLU A C 1
ATOM 1578 O O . GLU A 1 199 ? 20 -9.266 14.398 1 61.69 199 GLU A O 1
ATOM 1583 N N . THR A 1 200 ? 21.656 -8.633 13.023 1 76.5 200 THR A N 1
ATOM 1584 C CA . THR A 1 200 ? 21.781 -7.344 13.688 1 76.5 200 THR A CA 1
ATOM 1585 C C . THR A 1 200 ? 20.859 -6.309 13.039 1 76.5 200 THR A C 1
ATOM 1587 O O . THR A 1 200 ? 20.453 -6.473 11.883 1 76.5 200 THR A O 1
ATOM 1590 N N . LYS A 1 201 ? 20.469 -5.352 13.812 1 87.62 201 LYS A N 1
ATOM 1591 C CA . LYS A 1 201 ? 19.656 -4.242 13.312 1 87.62 201 LYS A CA 1
ATOM 1592 C C . LYS A 1 201 ? 20.422 -3.447 12.25 1 87.62 201 LYS A C 1
ATOM 1594 O O . LYS A 1 201 ? 21.516 -2.943 12.516 1 87.62 201 LYS A O 1
ATOM 1599 N N . PRO A 1 202 ? 19.922 -3.375 11.172 1 87.44 202 PRO A N 1
ATOM 1600 C CA . PRO A 1 202 ? 20.672 -2.826 10.031 1 87.44 202 PRO A CA 1
ATOM 1601 C C . PRO A 1 202 ? 20.875 -1.315 10.133 1 87.44 202 PRO A C 1
ATOM 1603 O O . PRO A 1 202 ? 21.828 -0.78 9.586 1 87.44 202 PRO A O 1
ATOM 1606 N N . PHE A 1 203 ? 19.969 -0.604 10.812 1 93.25 203 PHE A N 1
ATOM 1607 C CA . PHE A 1 203 ? 20.047 0.852 10.828 1 93.25 203 PHE A CA 1
ATOM 1608 C C . PHE A 1 203 ? 20.234 1.366 12.25 1 93.25 203 PHE A C 1
ATOM 1610 O O . PHE A 1 203 ? 19.922 0.672 13.219 1 93.25 203 PHE A O 1
ATOM 1617 N N . GLN A 1 204 ? 20.766 2.52 12.414 1 94.38 204 GLN A N 1
ATOM 1618 C CA . GLN A 1 204 ? 21.203 3 13.719 1 94.38 204 GLN A CA 1
ATOM 1619 C C . GLN A 1 204 ? 20.109 3.82 14.406 1 94.38 204 GLN A C 1
ATOM 1621 O O . GLN A 1 204 ? 19.188 3.262 14.992 1 94.38 204 GLN A O 1
ATOM 1626 N N . THR A 1 205 ? 19.984 5.188 14.117 1 96.25 205 THR A N 1
ATOM 1627 C CA . THR A 1 205 ? 19.062 6.004 14.898 1 96.25 205 THR A CA 1
ATOM 1628 C C . THR A 1 205 ? 17.984 6.594 13.992 1 96.25 205 THR A C 1
ATOM 1630 O O . THR A 1 205 ? 18.281 7.16 12.945 1 96.25 205 THR A O 1
ATOM 1633 N N . LEU A 1 206 ? 16.766 6.371 14.375 1 97.62 206 LEU A N 1
ATOM 1634 C CA . LEU A 1 206 ? 15.609 7.012 13.766 1 97.62 206 LEU A CA 1
ATOM 1635 C C . LEU A 1 206 ? 14.969 8.016 14.727 1 97.62 206 LEU A C 1
ATOM 1637 O O . LEU A 1 206 ? 14.648 7.672 15.867 1 97.62 206 LEU A O 1
ATOM 1641 N N . MET A 1 207 ? 14.836 9.266 14.328 1 97.81 207 MET A N 1
ATOM 1642 C CA . MET A 1 207 ? 14.18 10.273 15.156 1 97.81 207 MET A CA 1
ATOM 1643 C C . MET A 1 207 ? 12.938 10.828 14.461 1 97.81 207 MET A C 1
ATOM 1645 O O . MET A 1 207 ? 13.047 11.453 13.406 1 97.81 207 MET A O 1
ATOM 1649 N N . PHE A 1 208 ? 11.789 10.57 15.055 1 97.94 208 PHE A N 1
ATOM 1650 C CA . PHE A 1 208 ? 10.57 11.219 14.578 1 97.94 208 PHE A CA 1
ATOM 1651 C C . PHE A 1 208 ? 10.531 12.68 15 1 97.94 208 PHE A C 1
ATOM 1653 O O . PHE A 1 208 ? 10.594 12.992 16.188 1 97.94 208 PHE A O 1
ATOM 1660 N N . LEU A 1 209 ? 10.586 13.516 14.055 1 98.12 209 LEU A N 1
ATOM 1661 C CA . LEU A 1 209 ? 10.391 14.938 14.32 1 98.12 209 LEU A CA 1
ATOM 1662 C C . LEU A 1 209 ? 8.969 15.367 13.969 1 98.12 209 LEU A C 1
ATOM 1664 O O . LEU A 1 209 ? 8.672 15.641 12.805 1 98.12 209 LEU A O 1
ATOM 1668 N N . VAL A 1 210 ? 8.125 15.492 14.992 1 96.25 210 VAL A N 1
ATOM 1669 C CA . VAL A 1 210 ? 6.73 15.859 14.781 1 96.25 210 VAL A CA 1
ATOM 1670 C C . VAL A 1 210 ? 6.598 17.375 14.742 1 96.25 210 VAL A C 1
ATOM 1672 O O . VAL A 1 210 ? 6.852 18.062 15.742 1 96.25 210 VAL A O 1
ATOM 1675 N N . ARG A 1 211 ? 6.184 17.797 13.602 1 93.38 211 ARG A N 1
ATOM 1676 C CA . ARG A 1 211 ? 6.008 19.234 13.406 1 93.38 211 ARG A CA 1
ATOM 1677 C C . ARG A 1 211 ? 4.574 19.656 13.727 1 93.38 211 ARG A C 1
ATOM 1679 O O . ARG A 1 211 ? 3.639 18.875 13.547 1 93.38 211 ARG A O 1
ATOM 1686 N N . ASP A 1 212 ? 4.355 20.844 14.219 1 90.69 212 ASP A N 1
ATOM 1687 C CA . ASP A 1 212 ? 3.047 21.438 14.477 1 90.69 212 ASP A CA 1
ATOM 1688 C C . ASP A 1 212 ? 2.246 20.594 15.461 1 90.69 212 ASP A C 1
ATOM 1690 O O . ASP A 1 212 ? 1.078 20.281 15.219 1 90.69 212 ASP A O 1
ATOM 1694 N N . TRP A 1 213 ? 2.943 20.188 16.516 1 91.38 213 TRP A N 1
ATOM 1695 C CA . TRP A 1 213 ? 2.256 19.469 17.578 1 91.38 213 TRP A CA 1
ATOM 1696 C C . TRP A 1 213 ? 1.276 20.375 18.312 1 91.38 213 TRP A C 1
ATOM 1698 O O . TRP A 1 213 ? 1.665 21.438 18.828 1 91.38 213 TRP A O 1
ATOM 1708 N N . CYS A 1 214 ? 0.019 19.984 18.359 1 86.81 214 CYS A N 1
ATOM 1709 C CA . CYS A 1 214 ? -1.014 20.891 18.844 1 86.81 214 CYS A CA 1
ATOM 1710 C C . CYS A 1 214 ? -1.522 20.453 20.203 1 86.81 214 CYS A C 1
ATOM 1712 O O . CYS A 1 214 ? -2.475 21.031 20.734 1 86.81 214 CYS A O 1
ATOM 1714 N N . PHE A 1 215 ? -0.928 19.453 20.859 1 88.31 215 PHE A N 1
ATOM 1715 C CA . PHE A 1 215 ? -1.471 18.938 22.125 1 88.31 215 PHE A CA 1
ATOM 1716 C C . PHE A 1 215 ? -0.411 18.969 23.219 1 88.31 215 PHE A C 1
ATOM 1718 O O . PHE A 1 215 ? -0.128 17.938 23.828 1 88.31 215 PHE A O 1
ATOM 1725 N N . PRO A 1 216 ? 0.028 20.156 23.562 1 88.06 216 PRO A N 1
ATOM 1726 C CA . PRO A 1 216 ? 1.062 20.219 24.594 1 88.06 216 PRO A CA 1
ATOM 1727 C C . PRO A 1 216 ? 0.548 19.781 25.969 1 88.06 216 PRO A C 1
ATOM 1729 O O . PRO A 1 216 ? 1.339 19.422 26.844 1 88.06 216 PRO A O 1
ATOM 1732 N N . TYR A 1 217 ? -0.831 19.828 26.125 1 85.94 217 TYR A N 1
ATOM 1733 C CA . TYR A 1 217 ? -1.423 19.438 27.406 1 85.94 217 TYR A CA 1
ATOM 1734 C C . TYR A 1 217 ? -1.398 17.938 27.578 1 85.94 217 TYR A C 1
ATOM 1736 O O . TYR A 1 217 ? -1.416 17.438 28.719 1 85.94 217 TYR A O 1
ATOM 1744 N N . GLU A 1 218 ? -1.325 17.219 26.578 1 88 218 GLU A N 1
ATOM 1745 C CA . GLU A 1 218 ? -1.219 15.766 26.641 1 88 218 GLU A CA 1
ATOM 1746 C C . GLU A 1 218 ? 0.238 15.32 26.75 1 88 218 GLU A C 1
ATOM 1748 O O . GLU A 1 218 ? 0.562 14.414 27.516 1 88 218 GLU A O 1
ATOM 1753 N N . ALA A 1 219 ? 1.03 15.875 25.875 1 92.94 219 ALA A N 1
ATOM 1754 C CA . ALA A 1 219 ? 2.473 15.641 25.875 1 92.94 219 ALA A CA 1
ATOM 1755 C C . ALA A 1 219 ? 3.236 16.938 25.625 1 92.94 219 ALA A C 1
ATOM 1757 O O . ALA A 1 219 ? 2.988 17.641 24.641 1 92.94 219 ALA A O 1
ATOM 1758 N N . GLU A 1 220 ? 4.09 17.25 26.5 1 94.56 220 GLU A N 1
ATOM 1759 C CA . GLU A 1 220 ? 4.844 18.484 26.406 1 94.56 220 GLU A CA 1
ATOM 1760 C C . GLU A 1 220 ? 5.793 18.469 25.203 1 94.56 220 GLU A C 1
ATOM 1762 O O . GLU A 1 220 ? 6.148 17.406 24.703 1 94.56 220 GLU A O 1
ATOM 1767 N N . TYR A 1 221 ? 6.148 19.641 24.766 1 95.62 221 TYR A N 1
ATOM 1768 C CA . TYR A 1 221 ? 7.113 19.766 23.672 1 95.62 221 TYR A CA 1
ATOM 1769 C C . TYR A 1 221 ? 8.461 19.172 24.078 1 95.62 221 TYR A C 1
ATOM 1771 O O . TYR A 1 221 ? 8.781 19.078 25.266 1 95.62 221 TYR A O 1
ATOM 1779 N N . GLY A 1 222 ? 9.227 18.703 23.062 1 96.5 222 GLY A N 1
ATOM 1780 C CA . GLY A 1 222 ? 10.57 18.219 23.344 1 96.5 222 GLY A CA 1
ATOM 1781 C C . GLY A 1 222 ? 10.695 16.703 23.234 1 96.5 222 GLY A C 1
ATOM 1782 O O . GLY A 1 222 ? 9.844 16.047 22.625 1 96.5 222 GLY A O 1
ATOM 1783 N N . ILE A 1 223 ? 11.734 16.219 23.781 1 96.19 223 ILE A N 1
ATOM 1784 C CA . ILE A 1 223 ? 12.102 14.82 23.625 1 96.19 223 ILE A CA 1
ATOM 1785 C C . ILE A 1 223 ? 11.297 13.961 24.594 1 96.19 223 ILE A C 1
ATOM 1787 O O . ILE A 1 223 ? 10.898 12.844 24.266 1 96.19 223 ILE A O 1
ATOM 1791 N N . ASN A 1 224 ? 11.062 14.445 25.781 1 95.94 224 ASN A N 1
ATOM 1792 C CA . ASN A 1 224 ? 10.352 13.664 26.781 1 95.94 224 ASN A CA 1
ATOM 1793 C C . ASN A 1 224 ? 8.898 13.422 26.375 1 95.94 224 ASN A C 1
ATOM 1795 O O . ASN A 1 224 ? 8.422 12.289 26.438 1 95.94 224 ASN A O 1
ATOM 1799 N N . GLY A 1 225 ? 8.234 14.484 26.016 1 95.88 225 GLY A N 1
ATOM 1800 C CA . GLY A 1 225 ? 6.887 14.305 25.5 1 95.88 225 GLY A CA 1
ATOM 1801 C C . GLY A 1 225 ? 6.828 13.469 24.234 1 95.88 225 GLY A C 1
ATOM 1802 O O . GLY A 1 225 ? 5.906 12.672 24.062 1 95.88 225 GLY A O 1
ATOM 1803 N N . GLY A 1 226 ? 7.824 13.703 23.438 1 96.38 226 GLY A N 1
ATOM 1804 C CA . GLY A 1 226 ? 7.891 12.938 22.203 1 96.38 226 GLY A CA 1
ATOM 1805 C C . GLY A 1 226 ? 8.062 11.453 22.422 1 96.38 226 GLY A C 1
ATOM 1806 O O . GLY A 1 226 ? 7.391 10.641 21.781 1 96.38 226 GLY A O 1
ATOM 1807 N N . GLN A 1 227 ? 8.938 11.094 23.375 1 96.56 227 GLN A N 1
ATOM 1808 C CA . GLN A 1 227 ? 9.195 9.688 23.656 1 96.56 227 GLN A CA 1
ATOM 1809 C C . GLN A 1 227 ? 7.961 9 24.219 1 96.56 227 GLN A C 1
ATOM 1811 O O . GLN A 1 227 ? 7.703 7.828 23.938 1 96.56 227 GLN A O 1
ATOM 1816 N N . ARG A 1 228 ? 7.207 9.695 24.984 1 95.25 228 ARG A N 1
ATOM 1817 C CA . ARG A 1 228 ? 5.977 9.141 25.547 1 95.25 228 ARG A CA 1
ATOM 1818 C C . ARG A 1 228 ? 4.973 8.828 24.438 1 95.25 228 ARG A C 1
ATOM 1820 O O . ARG A 1 228 ? 4.34 7.77 24.453 1 95.25 228 ARG A O 1
ATOM 1827 N N . ILE A 1 229 ? 4.84 9.734 23.547 1 94.06 229 ILE A N 1
ATOM 1828 C CA . ILE A 1 229 ? 3.906 9.555 22.438 1 94.06 229 ILE A CA 1
ATOM 1829 C C . ILE A 1 229 ? 4.375 8.406 21.547 1 94.06 229 ILE A C 1
ATOM 1831 O O . ILE A 1 229 ? 3.564 7.594 21.094 1 94.06 229 ILE A O 1
ATOM 1835 N N . LEU A 1 230 ? 5.629 8.375 21.328 1 95.88 230 LEU A N 1
ATOM 1836 C CA . LEU A 1 230 ? 6.188 7.332 20.484 1 95.88 230 LEU A CA 1
ATOM 1837 C C . LEU A 1 230 ? 5.988 5.957 21.109 1 95.88 230 LEU A C 1
ATOM 1839 O O . LEU A 1 230 ? 5.617 5.004 20.422 1 95.88 230 LEU A O 1
ATOM 1843 N N . ASP A 1 231 ? 6.242 5.844 22.406 1 94.75 231 ASP A N 1
ATOM 1844 C CA . ASP A 1 231 ? 6.074 4.574 23.109 1 94.75 231 ASP A CA 1
ATOM 1845 C C . ASP A 1 231 ? 4.621 4.102 23.047 1 94.75 231 ASP A C 1
ATOM 1847 O O . ASP A 1 231 ? 4.359 2.908 22.891 1 94.75 231 ASP A O 1
ATOM 1851 N N . LYS A 1 232 ? 3.793 5.016 23.109 1 91.75 232 LYS A N 1
ATOM 1852 C CA . LYS A 1 232 ? 2.371 4.691 23.016 1 91.75 232 LYS A CA 1
ATOM 1853 C C . LYS A 1 232 ? 2.02 4.184 21.625 1 91.75 232 LYS A C 1
ATOM 1855 O O . LYS A 1 232 ? 1.249 3.234 21.469 1 91.75 232 LYS A O 1
ATOM 1860 N N . ARG A 1 233 ? 2.562 4.789 20.672 1 92.25 233 ARG A N 1
ATOM 1861 C CA . ARG A 1 233 ? 2.256 4.445 19.281 1 92.25 233 ARG A CA 1
ATOM 1862 C C . ARG A 1 233 ? 2.889 3.111 18.906 1 92.25 233 ARG A C 1
ATOM 1864 O O . ARG A 1 233 ? 2.363 2.393 18.047 1 92.25 233 ARG A O 1
ATOM 1871 N N . LEU A 1 234 ? 4.059 2.775 19.484 1 93.5 234 LEU A N 1
ATOM 1872 C CA . LEU A 1 234 ? 4.77 1.558 19.109 1 93.5 234 LEU A CA 1
ATOM 1873 C C . LEU A 1 234 ? 4.477 0.434 20.109 1 93.5 234 LEU A C 1
ATOM 1875 O O . LEU A 1 234 ? 5.098 -0.629 20.047 1 93.5 234 LEU A O 1
ATOM 1879 N N . GLU A 1 235 ? 3.543 0.73 20.922 1 90.81 235 GLU A N 1
ATOM 1880 C CA . GLU A 1 235 ? 3.186 -0.288 21.906 1 90.81 235 GLU A CA 1
ATOM 1881 C C . GLU A 1 235 ? 2.479 -1.469 21.25 1 90.81 235 GLU A C 1
ATOM 1883 O O . GLU A 1 235 ? 1.662 -1.284 20.344 1 90.81 235 GLU A O 1
ATOM 1888 N N . THR A 1 236 ? 2.922 -2.688 21.609 1 86.88 236 THR A N 1
ATOM 1889 C CA . THR A 1 236 ? 2.311 -3.904 21.078 1 86.88 236 THR A CA 1
ATOM 1890 C C . THR A 1 236 ? 1.466 -4.59 22.156 1 86.88 236 THR A C 1
ATOM 1892 O O . THR A 1 236 ? 1.887 -4.699 23.312 1 86.88 236 THR A O 1
ATOM 1895 N N . GLY A 1 237 ? 0.226 -4.785 21.844 1 78.31 237 GLY A N 1
ATOM 1896 C CA . GLY A 1 237 ? -0.654 -5.488 22.766 1 78.31 237 GLY A CA 1
ATOM 1897 C C . GLY A 1 237 ? -1.087 -6.852 22.25 1 78.31 237 GLY A C 1
ATOM 1898 O O . GLY A 1 237 ? -1.064 -7.102 21.047 1 78.31 237 GLY A O 1
ATOM 1899 N N . ALA A 1 238 ? -1.387 -7.719 23.141 1 75.12 238 ALA A N 1
ATOM 1900 C CA . ALA A 1 238 ? -1.831 -9.07 22.797 1 75.12 238 ALA A CA 1
ATOM 1901 C C . ALA A 1 238 ? -3.168 -9.031 22.062 1 75.12 238 ALA A C 1
ATOM 1903 O O . ALA A 1 238 ? -3.449 -9.898 21.234 1 75.12 238 ALA A O 1
ATOM 1904 N N . LYS A 1 239 ? -3.887 -8.016 22.297 1 74.62 239 LYS A N 1
ATOM 1905 C CA . LYS A 1 239 ? -5.219 -7.945 21.703 1 74.62 239 LYS A CA 1
ATOM 1906 C C . LYS A 1 239 ? -5.184 -7.246 20.344 1 74.62 239 LYS A C 1
ATOM 1908 O O . LYS A 1 239 ? -6.191 -7.207 19.641 1 74.62 239 LYS A O 1
ATOM 1913 N N . GLN A 1 240 ? -4.055 -6.816 20.016 1 79.81 240 GLN A N 1
ATOM 1914 C CA . GLN A 1 240 ? -3.912 -6.098 18.75 1 79.81 240 GLN A CA 1
ATOM 1915 C C . GLN A 1 240 ? -3.867 -7.062 17.578 1 79.81 240 GLN A C 1
ATOM 1917 O O . GLN A 1 240 ? -3.395 -8.195 17.703 1 79.81 240 GLN A O 1
ATOM 1922 N N . HIS A 1 241 ? -4.457 -6.652 16.484 1 79.31 241 HIS A N 1
ATOM 1923 C CA . HIS A 1 241 ? -4.41 -7.445 15.266 1 79.31 241 HIS A CA 1
ATOM 1924 C C . HIS A 1 241 ? -2.971 -7.754 14.867 1 79.31 241 HIS A C 1
ATOM 1926 O O . HIS A 1 241 ? -2.082 -6.918 15.031 1 79.31 241 HIS A O 1
ATOM 1932 N N . LYS A 1 242 ? -2.715 -8.883 14.297 1 80 242 LYS A N 1
ATOM 1933 C CA . LYS A 1 242 ? -1.385 -9.367 13.93 1 80 242 LYS A CA 1
ATOM 1934 C C . LYS A 1 242 ? -0.691 -8.398 12.977 1 80 242 LYS A C 1
ATOM 1936 O O . LYS A 1 242 ? 0.519 -8.18 13.07 1 80 242 LYS A O 1
ATOM 1941 N N . GLU A 1 243 ? -1.471 -7.852 12.188 1 79.12 243 GLU A N 1
ATOM 1942 C CA . GLU A 1 243 ? -0.92 -6.895 11.234 1 79.12 243 GLU A CA 1
ATOM 1943 C C . GLU A 1 243 ? -0.281 -5.707 11.945 1 79.12 243 GLU A C 1
ATOM 1945 O O . GLU A 1 243 ? 0.801 -5.254 11.562 1 79.12 243 GLU A O 1
ATOM 1950 N N . LEU A 1 244 ? -0.908 -5.238 12.922 1 83.62 244 LEU A N 1
ATOM 1951 C CA . LEU A 1 244 ? -0.423 -4.078 13.664 1 83.62 244 LEU A CA 1
ATOM 1952 C C . LEU A 1 244 ? 0.791 -4.445 14.508 1 83.62 244 LEU A C 1
ATOM 1954 O O . LEU A 1 244 ? 1.742 -3.666 14.609 1 83.62 244 LEU A O 1
ATOM 1958 N N . GLN A 1 245 ? 0.74 -5.637 15 1 86.88 245 GLN A N 1
ATOM 1959 C CA . GLN A 1 245 ? 1.854 -6.102 15.82 1 86.88 245 GLN A CA 1
ATOM 1960 C C . GLN A 1 245 ? 3.115 -6.285 14.977 1 86.88 245 GLN A C 1
ATOM 1962 O O . GLN A 1 245 ? 4.207 -5.887 15.391 1 86.88 245 GLN A O 1
ATOM 1967 N N . GLN A 1 246 ? 2.955 -6.844 13.875 1 84.06 246 GLN A N 1
ATOM 1968 C CA . GLN A 1 246 ? 4.094 -7.113 13.008 1 84.06 246 GLN A CA 1
ATOM 1969 C C . GLN A 1 246 ? 4.742 -5.82 12.523 1 84.06 246 GLN A C 1
ATOM 1971 O O . GLN A 1 246 ? 5.965 -5.75 12.375 1 84.06 246 GLN A O 1
ATOM 1976 N N . LEU A 1 247 ? 3.922 -4.898 12.297 1 87.31 247 LEU A N 1
ATOM 1977 C CA . LEU A 1 247 ? 4.43 -3.6 11.867 1 87.31 247 LEU A CA 1
ATOM 1978 C C . LEU A 1 247 ? 5.316 -2.979 12.938 1 87.31 247 LEU A C 1
ATOM 1980 O O . LEU A 1 247 ? 6.43 -2.529 12.648 1 87.31 247 LEU A O 1
ATOM 1984 N N . ARG A 1 248 ? 4.891 -2.949 14.172 1 92.69 248 ARG A N 1
ATOM 1985 C CA . ARG A 1 248 ? 5.617 -2.346 15.289 1 92.69 248 ARG A CA 1
ATOM 1986 C C . ARG A 1 248 ? 6.891 -3.127 15.602 1 92.69 248 ARG A C 1
ATOM 1988 O O . ARG A 1 248 ? 7.945 -2.535 15.828 1 92.69 248 ARG A O 1
ATOM 1995 N N . LEU A 1 249 ? 6.758 -4.426 15.5 1 89.19 249 LEU A N 1
ATOM 1996 C CA . LEU A 1 249 ? 7.918 -5.27 15.75 1 89.19 249 LEU A CA 1
ATOM 1997 C C . LEU A 1 249 ? 8.969 -5.086 14.664 1 89.19 249 LEU A C 1
ATOM 1999 O O . LEU A 1 249 ? 10.172 -5.07 14.945 1 89.19 249 LEU A O 1
ATOM 2003 N N . HIS A 1 250 ? 8.5 -4.938 13.539 1 87.5 250 HIS A N 1
ATOM 2004 C CA . HIS A 1 250 ? 9.414 -4.734 12.422 1 87.5 250 HIS A CA 1
ATOM 2005 C C . HIS A 1 250 ? 10.195 -3.432 12.578 1 87.5 250 HIS A C 1
ATOM 2007 O O . HIS A 1 250 ? 11.406 -3.402 12.375 1 87.5 250 HIS A O 1
ATOM 2013 N N . ILE A 1 251 ? 9.555 -2.381 12.891 1 91 251 ILE A N 1
ATOM 2014 C CA . ILE A 1 251 ? 10.188 -1.078 13.055 1 91 251 ILE A CA 1
ATOM 2015 C C . ILE A 1 251 ? 11.211 -1.137 14.188 1 91 251 ILE A C 1
ATOM 2017 O O . ILE A 1 251 ? 12.336 -0.654 14.047 1 91 251 ILE A O 1
ATOM 2021 N N . LYS A 1 252 ? 10.836 -1.828 15.266 1 92.38 252 LYS A N 1
ATOM 2022 C CA . LYS A 1 252 ? 11.711 -1.937 16.422 1 92.38 252 LYS A CA 1
ATOM 2023 C C . LYS A 1 252 ? 12.938 -2.795 16.109 1 92.38 252 LYS A C 1
ATOM 2025 O O . LYS A 1 252 ? 14.016 -2.564 16.656 1 92.38 252 LYS A O 1
ATOM 2030 N N . SER A 1 253 ? 12.766 -3.682 15.203 1 89.38 253 SER A N 1
ATOM 2031 C CA . SER A 1 253 ? 13.859 -4.594 14.883 1 89.38 253 SER A CA 1
ATOM 2032 C C . SER A 1 253 ? 14.766 -4.008 13.805 1 89.38 253 SER A C 1
ATOM 2034 O O . SER A 1 253 ? 15.867 -4.508 13.57 1 89.38 253 SER A O 1
ATOM 2036 N N . THR A 1 254 ? 14.359 -2.971 13.234 1 90.12 254 THR A N 1
ATOM 2037 C CA . THR A 1 254 ? 15.102 -2.42 12.109 1 90.12 254 THR A CA 1
ATOM 2038 C C . THR A 1 254 ? 16.047 -1.318 12.57 1 90.12 254 THR A C 1
ATOM 2040 O O . THR A 1 254 ? 17.125 -1.131 11.992 1 90.12 254 THR A O 1
ATOM 2043 N N . PHE A 1 255 ? 15.695 -0.601 13.57 1 94.56 255 PHE A N 1
ATOM 2044 C CA . PHE A 1 255 ? 16.516 0.502 14.062 1 94.56 255 PHE A CA 1
ATOM 2045 C C . PHE A 1 255 ? 17.031 0.211 15.469 1 94.56 255 PHE A C 1
ATOM 2047 O O . PHE A 1 255 ? 16.312 -0.368 16.281 1 94.56 255 PHE A O 1
ATOM 2054 N N . GLU A 1 256 ? 18.219 0.628 15.734 1 94.19 256 GLU A N 1
ATOM 2055 C CA . GLU A 1 256 ? 18.812 0.432 17.047 1 94.19 256 GLU A CA 1
ATOM 2056 C C . GLU A 1 256 ? 18.188 1.355 18.078 1 94.19 256 GLU A C 1
ATOM 2058 O O . GLU A 1 256 ? 17.859 0.925 19.188 1 94.19 256 GLU A O 1
ATOM 2063 N N . ASN A 1 257 ? 18.062 2.646 17.656 1 95.06 257 ASN A N 1
ATOM 2064 C CA . ASN A 1 257 ? 17.453 3.648 18.531 1 95.06 257 ASN A CA 1
ATOM 2065 C C . ASN A 1 257 ? 16.344 4.406 17.812 1 95.06 257 ASN A C 1
ATOM 2067 O O . ASN A 1 257 ? 16.516 4.863 16.688 1 95.06 257 ASN A O 1
ATOM 2071 N N . ILE A 1 258 ? 15.25 4.465 18.484 1 97.12 258 ILE A N 1
ATOM 2072 C CA . ILE A 1 258 ? 14.125 5.227 17.953 1 97.12 258 ILE A CA 1
ATOM 2073 C C . ILE A 1 258 ? 13.719 6.309 18.953 1 97.12 258 ILE A C 1
ATOM 2075 O O . ILE A 1 258 ? 13.422 6.016 20.109 1 97.12 258 ILE A O 1
ATOM 2079 N N . LYS A 1 259 ? 13.75 7.547 18.5 1 97.31 259 LYS A N 1
ATOM 2080 C CA . LYS A 1 259 ? 13.422 8.703 19.328 1 97.31 259 LYS A CA 1
ATOM 2081 C C . LYS A 1 259 ? 12.352 9.57 18.672 1 97.31 259 LYS A C 1
ATOM 2083 O O . LYS A 1 259 ? 12.008 9.359 17.5 1 97.31 259 LYS A O 1
ATOM 2088 N N . CYS A 1 260 ? 11.797 10.398 19.453 1 97.94 260 CYS A N 1
ATOM 2089 C CA . CYS A 1 260 ? 10.773 11.297 18.953 1 97.94 260 CYS A CA 1
ATOM 2090 C C . CYS A 1 260 ? 10.875 12.672 19.609 1 97.94 260 CYS A C 1
ATOM 2092 O O . CYS A 1 260 ? 11.133 12.773 20.797 1 97.94 260 CYS A O 1
ATOM 2094 N N . PHE A 1 261 ? 10.773 13.703 18.859 1 98.31 261 PHE A N 1
ATOM 2095 C CA . PHE A 1 261 ? 10.82 15.086 19.328 1 98.31 261 PHE A CA 1
ATOM 2096 C C . PHE A 1 261 ? 9.586 15.852 18.844 1 98.31 261 PHE A C 1
ATOM 2098 O O . PHE A 1 261 ? 9.289 15.891 17.656 1 98.31 261 PHE A O 1
ATOM 2105 N N . LEU A 1 262 ? 8.805 16.438 19.75 1 97.38 262 LEU A N 1
ATOM 2106 C CA . LEU A 1 262 ? 7.609 17.203 19.422 1 97.38 262 LEU A CA 1
ATOM 2107 C C . LEU A 1 262 ? 7.934 18.688 19.297 1 97.38 262 LEU A C 1
ATOM 2109 O O . LEU A 1 262 ? 8.406 19.312 20.234 1 97.38 262 LEU A O 1
ATOM 2113 N N . MET A 1 263 ? 7.648 19.266 18.141 1 96.31 263 MET A N 1
ATOM 2114 C CA . MET A 1 263 ? 7.926 20.672 17.875 1 96.31 263 MET A CA 1
ATOM 2115 C C . MET A 1 263 ? 6.629 21.469 17.75 1 96.31 263 MET A C 1
ATOM 2117 O O . MET A 1 263 ? 5.672 21 17.125 1 96.31 263 MET A O 1
ATOM 2121 N N . PRO A 1 264 ? 6.613 22.625 18.359 1 93.88 264 PRO A N 1
ATOM 2122 C CA . PRO A 1 264 ? 5.449 23.5 18.172 1 93.88 264 PRO A CA 1
ATOM 2123 C C . PRO A 1 264 ? 5.414 24.156 16.797 1 93.88 264 PRO A C 1
ATOM 2125 O O . PRO A 1 264 ? 6.375 24.047 16.031 1 93.88 264 PRO A O 1
ATOM 2128 N N . HIS A 1 265 ? 4.348 24.766 16.5 1 89.94 265 HIS A N 1
ATOM 2129 C CA . HIS A 1 265 ? 4.207 25.516 15.266 1 89.94 265 HIS A CA 1
ATOM 2130 C C . HIS A 1 265 ? 5.094 26.766 15.273 1 89.94 265 HIS A C 1
ATOM 2132 O O . HIS A 1 265 ? 5.199 27.453 16.297 1 89.94 265 HIS A O 1
ATOM 2138 N N . PRO A 1 266 ? 5.781 27.047 14.172 1 88 266 PRO A N 1
ATOM 2139 C CA . PRO A 1 266 ? 6.699 28.188 14.117 1 88 266 PRO A CA 1
ATOM 2140 C C . PRO A 1 266 ? 5.965 29.531 14.086 1 88 266 PRO A C 1
ATOM 2142 O O . PRO A 1 266 ? 6.578 30.578 14.312 1 88 266 PRO A O 1
ATOM 2145 N N . GLY A 1 267 ? 4.711 29.531 13.828 1 85.31 267 GLY A N 1
ATOM 2146 C CA . GLY A 1 267 ? 3.916 30.75 13.703 1 85.31 267 GLY A CA 1
ATOM 2147 C C . GLY A 1 267 ? 3.16 30.828 12.391 1 85.31 267 GLY A C 1
ATOM 2148 O O . GLY A 1 267 ? 3.654 30.391 11.352 1 85.31 267 GLY A O 1
ATOM 2149 N N . LEU A 1 268 ? 2.023 31.391 12.43 1 79.94 268 LEU A N 1
ATOM 2150 C CA . LEU A 1 268 ? 1.181 31.453 11.242 1 79.94 268 LEU A CA 1
ATOM 2151 C C . LEU A 1 268 ? 1.79 32.375 10.188 1 79.94 268 LEU A C 1
ATOM 2153 O O . LEU A 1 268 ? 1.696 32.094 8.992 1 79.94 268 LEU A O 1
ATOM 2157 N N . GLU A 1 269 ? 2.406 33.406 10.672 1 78.31 269 GLU A N 1
ATOM 2158 C CA . GLU A 1 269 ? 3.021 34.344 9.734 1 78.31 269 GLU A CA 1
ATOM 2159 C C . GLU A 1 269 ? 4.176 33.688 8.977 1 78.31 269 GLU A C 1
ATOM 2161 O O . GLU A 1 269 ? 4.383 33.969 7.797 1 78.31 269 GLU A O 1
ATOM 2166 N N . VAL A 1 270 ? 4.879 32.875 9.617 1 75.88 270 VAL A N 1
ATOM 2167 C CA . VAL A 1 270 ? 5.988 32.156 9.016 1 75.88 270 VAL A CA 1
ATOM 2168 C C . VAL A 1 270 ? 5.457 31.188 7.957 1 75.88 270 VAL A C 1
ATOM 2170 O O . VAL A 1 270 ? 6.055 31.047 6.891 1 75.88 270 VAL A O 1
ATOM 2173 N N . ALA A 1 271 ? 4.332 30.672 8.219 1 75.31 271 ALA A N 1
ATOM 2174 C CA . ALA A 1 271 ? 3.783 29.625 7.359 1 75.31 271 ALA A CA 1
ATOM 2175 C C . ALA A 1 271 ? 3.139 30.234 6.113 1 75.31 271 ALA A C 1
ATOM 2177 O O . ALA A 1 271 ? 3.217 29.656 5.023 1 75.31 271 ALA A O 1
ATOM 2178 N N . ILE A 1 272 ? 2.547 31.375 6.23 1 73.75 272 ILE A N 1
ATOM 2179 C CA . ILE A 1 272 ? 1.695 31.891 5.164 1 73.75 272 ILE A CA 1
ATOM 2180 C C . ILE A 1 272 ? 2.479 32.906 4.324 1 73.75 272 ILE A C 1
ATOM 2182 O O . ILE A 1 272 ? 2.166 33.125 3.15 1 73.75 272 ILE A O 1
ATOM 2186 N N . SER A 1 273 ? 3.533 33.438 4.855 1 74.44 273 SER A N 1
ATOM 2187 C CA . SER A 1 273 ? 4.207 34.531 4.172 1 74.44 273 SER A CA 1
ATOM 2188 C C . SER A 1 273 ? 5.113 34.031 3.059 1 74.44 273 SER A C 1
ATOM 2190 O O . SER A 1 273 ? 5.973 33.156 3.293 1 74.44 273 SER A O 1
ATOM 2192 N N . PRO A 1 274 ? 4.832 34.5 1.876 1 73.19 274 PRO A N 1
ATOM 2193 C CA . PRO A 1 274 ? 5.715 34.125 0.772 1 73.19 274 PRO A CA 1
ATOM 2194 C C . PRO A 1 274 ? 7.113 34.719 0.9 1 73.19 274 PRO A C 1
ATOM 2196 O O . PRO A 1 274 ? 8.062 34.219 0.286 1 73.19 274 PRO A O 1
ATOM 2199 N N . ASP A 1 275 ? 7.223 35.75 1.689 1 70.5 275 ASP A N 1
ATOM 2200 C CA . ASP A 1 275 ? 8.461 36.5 1.763 1 70.5 275 ASP A CA 1
ATOM 2201 C C . ASP A 1 275 ? 9.305 36.094 2.965 1 70.5 275 ASP A C 1
ATOM 2203 O O . ASP A 1 275 ? 10.336 36.688 3.254 1 70.5 275 ASP A O 1
ATOM 2207 N N . PHE A 1 276 ? 8.812 35.156 3.576 1 72.38 276 PHE A N 1
ATOM 2208 C CA . PHE A 1 276 ? 9.586 34.75 4.742 1 72.38 276 PHE A CA 1
ATOM 2209 C C . PHE A 1 276 ? 10.922 34.156 4.324 1 72.38 276 PHE A C 1
ATOM 2211 O O . PHE A 1 276 ? 10.969 33.219 3.51 1 72.38 276 PHE A O 1
ATOM 2218 N N . ARG A 1 277 ? 11.906 34.781 4.746 1 68.44 277 ARG A N 1
ATOM 2219 C CA . ARG A 1 277 ? 13.242 34.312 4.383 1 68.44 277 ARG A CA 1
ATOM 2220 C C . ARG A 1 277 ? 14.023 33.875 5.613 1 68.44 277 ARG A C 1
ATOM 2222 O O . ARG A 1 277 ? 15.25 34 5.652 1 68.44 277 ARG A O 1
ATOM 2229 N N . GLY A 1 278 ? 13.289 33.5 6.695 1 70.44 278 GLY A N 1
ATOM 2230 C CA . GLY A 1 278 ? 13.969 32.969 7.867 1 70.44 278 GLY A CA 1
ATOM 2231 C C . GLY A 1 278 ? 14.148 34 8.969 1 70.44 278 GLY A C 1
ATOM 2232 O O . GLY A 1 278 ? 14.969 33.812 9.867 1 70.44 278 GLY A O 1
ATOM 2233 N N . GLU A 1 279 ? 13.469 35.062 8.898 1 75.38 279 GLU A N 1
ATOM 2234 C CA . GLU A 1 279 ? 13.57 36.094 9.93 1 75.38 279 GLU A CA 1
ATOM 2235 C C . GLU A 1 279 ? 13.18 35.531 11.297 1 75.38 279 GLU A C 1
ATOM 2237 O O . GLU A 1 279 ? 12.039 35.125 11.5 1 75.38 279 GLU A O 1
ATOM 2242 N N . LEU A 1 280 ? 14.039 35.594 12.203 1 79.31 280 LEU A N 1
ATOM 2243 C CA . LEU A 1 280 ? 13.875 34.969 13.516 1 79.31 280 LEU A CA 1
ATOM 2244 C C . LEU A 1 280 ? 12.781 35.688 14.312 1 79.31 280 LEU A C 1
ATOM 2246 O O . LEU A 1 280 ? 12.125 35.062 15.164 1 79.31 280 LEU A O 1
ATOM 2250 N N . ASN A 1 281 ? 12.617 36.906 13.992 1 78.94 281 ASN A N 1
ATOM 2251 C CA . ASN A 1 281 ? 11.648 37.688 14.766 1 78.94 281 ASN A CA 1
ATOM 2252 C C . ASN A 1 281 ? 10.219 37.25 14.477 1 78.94 281 ASN A C 1
ATOM 2254 O O . ASN A 1 281 ? 9.32 37.438 15.305 1 78.94 281 ASN A O 1
ATOM 2258 N N . THR A 1 282 ? 10.07 36.656 13.438 1 81.06 282 THR A N 1
ATOM 2259 C CA . THR A 1 282 ? 8.734 36.219 13.039 1 81.06 282 THR A CA 1
ATOM 2260 C C . THR A 1 282 ? 8.414 34.844 13.578 1 81.06 282 THR A C 1
ATOM 2262 O O . THR A 1 282 ? 7.25 34.438 13.625 1 81.06 282 THR A O 1
ATOM 2265 N N . ILE A 1 283 ? 9.438 34.156 14.023 1 86.06 283 ILE A N 1
ATOM 2266 C CA . ILE A 1 283 ? 9.266 32.812 14.508 1 86.06 283 ILE A CA 1
ATOM 2267 C C . ILE A 1 283 ? 8.766 32.844 15.953 1 86.06 283 ILE A C 1
ATOM 2269 O O . ILE A 1 283 ? 9.203 33.656 16.75 1 86.06 283 ILE A O 1
ATOM 2273 N N . SER A 1 284 ? 7.855 32 16.281 1 88.25 284 SER A N 1
ATOM 2274 C CA . SER A 1 284 ? 7.258 31.953 17.625 1 88.25 284 SER A CA 1
ATOM 2275 C C . SER A 1 284 ? 8.305 31.641 18.672 1 88.25 284 SER A C 1
ATOM 2277 O O . SER A 1 284 ? 9.289 30.953 18.406 1 88.25 284 SER A O 1
ATOM 2279 N N . ALA A 1 285 ? 8.094 32.062 19.875 1 89.69 285 ALA A N 1
ATOM 2280 C CA . ALA A 1 285 ? 9.023 31.891 21 1 89.69 285 ALA A CA 1
ATOM 2281 C C . ALA A 1 285 ? 9.125 30.406 21.375 1 89.69 285 ALA A C 1
ATOM 2283 O O . ALA A 1 285 ? 10.211 29.922 21.688 1 89.69 285 ALA A O 1
ATOM 2284 N N . ASP A 1 286 ? 8.008 29.734 21.328 1 90.88 286 ASP A N 1
ATOM 2285 C CA . ASP A 1 286 ? 8 28.328 21.672 1 90.88 286 ASP A CA 1
ATOM 2286 C C . ASP A 1 286 ? 8.859 27.516 20.703 1 90.88 286 ASP A C 1
ATOM 2288 O O . ASP A 1 286 ? 9.578 26.609 21.109 1 90.88 286 ASP A O 1
ATOM 2292 N N . PHE A 1 287 ? 8.797 27.844 19.5 1 92.69 287 PHE A N 1
ATOM 2293 C CA . PHE A 1 287 ? 9.562 27.156 18.469 1 92.69 287 PHE A CA 1
ATOM 2294 C C . PHE A 1 287 ? 11.055 27.391 18.656 1 92.69 287 PHE A C 1
ATOM 2296 O O . PHE A 1 287 ? 11.859 26.469 18.547 1 92.69 287 PHE A O 1
ATOM 2303 N N . LYS A 1 288 ? 11.43 28.594 18.953 1 92 288 LYS A N 1
ATOM 2304 C CA . LYS A 1 288 ? 12.836 28.938 19.188 1 92 288 LYS A CA 1
ATOM 2305 C C . LYS A 1 288 ? 13.383 28.203 20.406 1 92 288 LYS A C 1
ATOM 2307 O O . LYS A 1 288 ? 14.516 27.719 20.391 1 92 288 LYS A O 1
ATOM 2312 N N . ALA A 1 289 ? 12.516 28.156 21.391 1 93.62 289 ALA A N 1
ATOM 2313 C CA . ALA A 1 289 ? 12.914 27.453 22.609 1 93.62 289 ALA A CA 1
ATOM 2314 C C . ALA A 1 289 ? 13.195 25.969 22.312 1 93.62 289 ALA A C 1
ATOM 2316 O O . ALA A 1 289 ? 14.148 25.406 22.844 1 93.62 289 ALA A O 1
ATOM 2317 N N . GLN A 1 290 ? 12.359 25.422 21.516 1 94.81 290 GLN A N 1
ATOM 2318 C CA . GLN A 1 290 ? 12.531 24.016 21.203 1 94.81 290 GLN A CA 1
ATOM 2319 C C . GLN A 1 290 ? 13.711 23.797 20.25 1 94.81 290 GLN A C 1
ATOM 2321 O O . GLN A 1 290 ? 14.367 22.75 20.297 1 94.81 290 GLN A O 1
ATOM 2326 N N . LEU A 1 291 ? 14.016 24.75 19.453 1 94.31 291 LEU A N 1
ATOM 2327 C CA . LEU A 1 291 ? 15.219 24.672 18.625 1 94.31 291 LEU A CA 1
ATOM 2328 C C . LEU A 1 291 ? 16.469 24.656 19.5 1 94.31 291 LEU A C 1
ATOM 2330 O O . LEU A 1 291 ? 17.422 23.938 19.203 1 94.31 291 LEU A O 1
ATOM 2334 N N . HIS A 1 292 ? 16.422 25.438 20.562 1 93.81 292 HIS A N 1
ATOM 2335 C CA . HIS A 1 292 ? 17.531 25.5 21.5 1 93.81 292 HIS A CA 1
ATOM 2336 C C . HIS A 1 292 ? 17.734 24.156 22.203 1 93.81 292 HIS A C 1
ATOM 2338 O O . HIS A 1 292 ? 18.828 23.844 22.641 1 93.81 292 HIS A O 1
ATOM 2344 N N . ALA A 1 293 ? 16.672 23.469 22.234 1 95.31 293 ALA A N 1
ATOM 2345 C CA . ALA A 1 293 ? 16.75 22.172 22.891 1 95.31 293 ALA A CA 1
ATOM 2346 C C . ALA A 1 293 ? 17.156 21.078 21.906 1 95.31 293 ALA A C 1
ATOM 2348 O O . ALA A 1 293 ? 18 20.234 22.219 1 95.31 293 ALA A O 1
ATOM 2349 N N . LEU A 1 294 ? 16.656 21.062 20.75 1 96.69 294 LEU A N 1
ATOM 2350 C CA . LEU A 1 294 ? 16.797 20 19.766 1 96.69 294 LEU A CA 1
ATOM 2351 C C . LEU A 1 294 ? 18.203 20.016 19.156 1 96.69 294 LEU A C 1
ATOM 2353 O O . LEU A 1 294 ? 18.891 19 19.172 1 96.69 294 LEU A O 1
ATOM 2357 N N . VAL A 1 295 ? 18.656 21.141 18.625 1 96.19 295 VAL A N 1
ATOM 2358 C CA . VAL A 1 295 ? 19.828 21.203 17.766 1 96.19 295 VAL A CA 1
ATOM 2359 C C . VAL A 1 295 ? 21.094 20.922 18.578 1 96.19 295 VAL A C 1
ATOM 2361 O O . VAL A 1 295 ? 21.891 20.047 18.219 1 96.19 295 VAL A O 1
ATOM 2364 N N . PRO A 1 296 ? 21.25 21.609 19.766 1 94.25 296 PRO A N 1
ATOM 2365 C CA . PRO A 1 296 ? 22.438 21.266 20.578 1 94.25 296 PRO A CA 1
ATOM 2366 C C . PRO A 1 296 ? 22.422 19.828 21.062 1 94.25 296 PRO A C 1
ATOM 2368 O O . PRO A 1 296 ? 23.469 19.203 21.219 1 94.25 296 PRO A O 1
ATOM 2371 N N . HIS A 1 297 ? 21.234 19.328 21.25 1 95.06 297 HIS A N 1
ATOM 2372 C CA . HIS A 1 297 ? 21.125 17.953 21.703 1 95.06 297 HIS A CA 1
ATOM 2373 C C . HIS A 1 297 ? 21.609 16.984 20.625 1 95.06 297 HIS A C 1
ATOM 2375 O O . HIS A 1 297 ? 22.281 15.984 20.938 1 95.06 297 HIS A O 1
ATOM 2381 N N . LEU A 1 298 ? 21.344 17.188 19.453 1 95.19 298 LEU A N 1
ATOM 2382 C CA . LEU A 1 298 ? 21.703 16.312 18.344 1 95.19 298 LEU A CA 1
ATOM 2383 C C . LEU A 1 298 ? 23.219 16.312 18.125 1 95.19 298 LEU A C 1
ATOM 2385 O O . LEU A 1 298 ? 23.797 15.273 17.781 1 95.19 298 LEU A O 1
ATOM 2389 N N . PHE A 1 299 ? 23.828 17.484 18.312 1 95.31 299 PHE A N 1
ATOM 2390 C CA . PHE A 1 299 ? 25.234 17.609 17.969 1 95.31 299 PHE A CA 1
ATOM 2391 C C . PHE A 1 299 ? 26.094 17.734 19.219 1 95.31 299 PHE A C 1
ATOM 2393 O O . PHE A 1 299 ? 27.219 18.25 19.156 1 95.31 299 PHE A O 1
ATOM 2400 N N . ASP A 1 300 ? 25.5 17.312 20.25 1 93.69 300 ASP A N 1
ATOM 2401 C CA . ASP A 1 300 ? 26.266 17.25 21.5 1 93.69 300 ASP A CA 1
ATOM 2402 C C . ASP A 1 300 ? 27.344 16.172 21.422 1 93.69 300 ASP A C 1
ATOM 2404 O O . ASP A 1 300 ? 27.156 15.133 20.797 1 93.69 300 ASP A O 1
ATOM 2408 N N . ARG A 1 301 ? 28.406 16.344 22.125 1 92.38 301 ARG A N 1
ATOM 2409 C CA . ARG A 1 301 ? 29.547 15.438 22.141 1 92.38 301 ARG A CA 1
ATOM 2410 C C . ARG A 1 301 ? 29.141 14.055 22.625 1 92.38 301 ARG A C 1
ATOM 2412 O O . ARG A 1 301 ? 29.672 13.047 22.156 1 92.38 301 ARG A O 1
ATOM 2419 N N . ASN A 1 302 ? 28.141 13.992 23.453 1 92.19 302 ASN A N 1
ATOM 2420 C CA . ASN A 1 302 ? 27.703 12.727 24.031 1 92.19 302 ASN A CA 1
ATOM 2421 C C . ASN A 1 302 ? 26.656 12.047 23.172 1 92.19 302 ASN A C 1
ATOM 2423 O O . ASN A 1 302 ? 26.391 10.852 23.328 1 92.19 302 ASN A O 1
ATOM 2427 N N . ASN A 1 303 ? 26.094 12.781 22.25 1 91.56 303 ASN A N 1
ATOM 2428 C CA . ASN A 1 303 ? 24.953 12.25 21.484 1 91.56 303 ASN A CA 1
ATOM 2429 C C . ASN A 1 303 ? 25.312 12.031 20.016 1 91.56 303 ASN A C 1
ATOM 2431 O O . ASN A 1 303 ? 24.5 11.516 19.25 1 91.56 303 ASN A O 1
ATOM 2435 N N . LEU A 1 304 ? 26.562 12.328 19.672 1 93.5 304 LEU A N 1
ATOM 2436 C CA . LEU A 1 304 ? 26.969 12.156 18.281 1 93.5 304 LEU A CA 1
ATOM 2437 C C . LEU A 1 304 ? 26.984 10.68 17.891 1 93.5 304 LEU A C 1
ATOM 2439 O O . LEU A 1 304 ? 27.547 9.852 18.625 1 93.5 304 LEU A O 1
ATOM 2443 N N . VAL A 1 305 ? 26.344 10.352 16.844 1 95.12 305 VAL A N 1
ATOM 2444 C CA . VAL A 1 305 ? 26.266 8.969 16.375 1 95.12 305 VAL A CA 1
ATOM 2445 C C . VAL A 1 305 ? 27.141 8.789 15.141 1 95.12 305 VAL A C 1
ATOM 2447 O O . VAL A 1 305 ? 26.812 9.297 14.062 1 95.12 305 VAL A O 1
ATOM 2450 N N . VAL A 1 306 ? 28.203 8.086 15.297 1 95.88 306 VAL A N 1
ATOM 2451 C CA . VAL A 1 306 ? 29.109 7.797 14.18 1 95.88 306 VAL A CA 1
ATOM 2452 C C . VAL A 1 306 ? 28.5 6.695 13.312 1 95.88 306 VAL A C 1
ATOM 2454 O O . VAL A 1 306 ? 27.969 5.711 13.828 1 95.88 306 VAL A O 1
ATOM 2457 N N . LYS A 1 307 ? 28.578 6.852 12.039 1 96.12 307 LYS A N 1
ATOM 2458 C CA . LYS A 1 307 ? 28.016 5.879 11.102 1 96.12 307 LYS A CA 1
ATOM 2459 C C . LYS A 1 307 ? 28.734 4.531 11.227 1 96.12 307 LYS A C 1
ATOM 2461 O O . LYS A 1 307 ? 29.969 4.469 11.203 1 96.12 307 LYS A O 1
ATOM 2466 N N . ALA A 1 308 ? 27.969 3.547 11.445 1 93.19 308 ALA A N 1
ATOM 2467 C CA . ALA A 1 308 ? 28.5 2.188 11.547 1 93.19 308 ALA A CA 1
ATOM 2468 C C . ALA A 1 308 ? 27.75 1.237 10.617 1 93.19 308 ALA A C 1
ATOM 2470 O O . ALA A 1 308 ? 26.531 1.34 10.469 1 93.19 308 ALA A O 1
ATOM 2471 N N . ILE A 1 309 ? 28.469 0.487 9.969 1 86.06 309 ILE A N 1
ATOM 2472 C CA . ILE A 1 309 ? 27.906 -0.565 9.125 1 86.06 309 ILE A CA 1
ATOM 2473 C C . ILE A 1 309 ? 28.344 -1.933 9.648 1 86.06 309 ILE A C 1
ATOM 2475 O O . ILE A 1 309 ? 29.531 -2.199 9.797 1 86.06 309 ILE A O 1
ATOM 2479 N N . ASN A 1 310 ? 27.453 -2.727 10.039 1 79.62 310 ASN A N 1
ATOM 2480 C CA . ASN A 1 310 ? 27.703 -4.035 10.625 1 79.62 310 ASN A CA 1
ATOM 2481 C C . ASN A 1 310 ? 28.516 -3.926 11.914 1 79.62 310 ASN A C 1
ATOM 2483 O O . ASN A 1 310 ? 29.484 -4.664 12.102 1 79.62 310 ASN A O 1
ATOM 2487 N N . GLY A 1 311 ? 28.219 -2.857 12.648 1 80.56 311 GLY A N 1
ATOM 2488 C CA . GLY A 1 311 ? 28.844 -2.68 13.953 1 80.56 311 GLY A CA 1
ATOM 2489 C C . GLY A 1 311 ? 30.203 -1.986 13.875 1 80.56 311 GLY A C 1
ATOM 2490 O O . GLY A 1 311 ? 30.797 -1.672 14.906 1 80.56 311 GLY A O 1
ATOM 2491 N N . GLN A 1 312 ? 30.688 -1.74 12.656 1 87.69 312 GLN A N 1
ATOM 2492 C CA . GLN A 1 312 ? 31.984 -1.088 12.5 1 87.69 312 GLN A CA 1
ATOM 2493 C C . GLN A 1 312 ? 31.812 0.374 12.094 1 87.69 312 GLN A C 1
ATOM 2495 O O . GLN A 1 312 ? 31.109 0.678 11.133 1 87.69 312 GLN A O 1
ATOM 2500 N N . GLN A 1 313 ? 32.5 1.175 12.844 1 93.06 313 GLN A N 1
ATOM 2501 C CA . GLN A 1 313 ? 32.5 2.594 12.5 1 93.06 313 GLN A CA 1
ATOM 2502 C C . GLN A 1 313 ? 33.281 2.863 11.227 1 93.06 313 GLN A C 1
ATOM 2504 O O . GLN A 1 313 ? 34.344 2.258 11.008 1 93.06 313 GLN A O 1
ATOM 2509 N N . ILE A 1 314 ? 32.812 3.76 10.453 1 93.75 314 ILE A N 1
ATOM 2510 C CA . ILE A 1 314 ? 33.406 3.926 9.141 1 93.75 314 ILE A CA 1
ATOM 2511 C C . ILE A 1 314 ? 33.938 5.352 8.992 1 93.75 314 ILE A C 1
ATOM 2513 O O . ILE A 1 314 ? 33.531 6.258 9.703 1 93.75 314 ILE A O 1
ATOM 2517 N N . THR A 1 315 ? 34.844 5.48 8.062 1 95.31 315 THR A N 1
ATOM 2518 C CA . THR A 1 315 ? 35.438 6.777 7.727 1 95.31 315 THR A CA 1
ATOM 2519 C C . THR A 1 315 ? 34.75 7.363 6.484 1 95.31 315 THR A C 1
ATOM 2521 O O . THR A 1 315 ? 33.938 6.695 5.836 1 95.31 315 THR A O 1
ATOM 2524 N N . CYS A 1 316 ? 35.062 8.578 6.176 1 95.81 316 CYS A N 1
ATOM 2525 C CA . CYS A 1 316 ? 34.531 9.234 4.992 1 95.81 316 CYS A CA 1
ATOM 2526 C C . CYS A 1 316 ? 34.906 8.484 3.727 1 95.81 316 CYS A C 1
ATOM 2528 O O . CYS A 1 316 ? 34.094 8.336 2.812 1 95.81 316 CYS A O 1
ATOM 2530 N N . ARG A 1 317 ? 36.125 7.977 3.703 1 93.94 317 ARG A N 1
ATOM 2531 C CA . ARG A 1 317 ? 36.594 7.211 2.555 1 93.94 317 ARG A CA 1
ATOM 2532 C C . ARG A 1 317 ? 35.781 5.926 2.383 1 93.94 317 ARG A C 1
ATOM 2534 O O . ARG A 1 317 ? 35.375 5.594 1.271 1 93.94 317 ARG A O 1
ATOM 2541 N N . GLU A 1 318 ? 35.625 5.285 3.453 1 92.56 318 GLU A N 1
ATOM 2542 C CA . GLU A 1 318 ? 34.844 4.047 3.398 1 92.56 318 GLU A CA 1
ATOM 2543 C C . GLU A 1 318 ? 33.406 4.32 3.008 1 92.56 318 GLU A C 1
ATOM 2545 O O . GLU A 1 318 ? 32.781 3.533 2.281 1 92.56 318 GLU A O 1
ATOM 2550 N N . LEU A 1 319 ? 32.844 5.379 3.537 1 93.25 319 LEU A N 1
ATOM 2551 C CA . LEU A 1 319 ? 31.484 5.742 3.205 1 93.25 319 LEU A CA 1
ATOM 2552 C C . LEU A 1 319 ? 31.312 5.934 1.7 1 93.25 319 LEU A C 1
ATOM 2554 O O . LEU A 1 319 ? 30.297 5.547 1.128 1 93.25 319 LEU A O 1
ATOM 2558 N N . SER A 1 320 ? 32.312 6.543 1.083 1 92.19 320 SER A N 1
ATOM 2559 C CA . SER A 1 320 ? 32.25 6.758 -0.36 1 92.19 320 SER A CA 1
ATOM 2560 C C . SER A 1 320 ? 32.188 5.434 -1.113 1 92.19 320 SER A C 1
ATOM 2562 O O . SER A 1 320 ? 31.453 5.312 -2.098 1 92.19 320 SER A O 1
ATOM 2564 N N . VAL A 1 321 ? 32.844 4.465 -0.637 1 90.31 321 VAL A N 1
ATOM 2565 C CA . VAL A 1 321 ? 32.844 3.148 -1.265 1 90.31 321 VAL A CA 1
ATOM 2566 C C . VAL A 1 321 ? 31.484 2.477 -1.076 1 90.31 321 VAL A C 1
ATOM 2568 O O . VAL A 1 321 ? 30.922 1.92 -2.023 1 90.31 321 VAL A O 1
ATOM 2571 N N . TYR A 1 322 ? 30.984 2.557 0.089 1 87.38 322 TYR A N 1
ATOM 2572 C CA . TYR A 1 322 ? 29.672 1.957 0.374 1 87.38 322 TYR A CA 1
ATOM 2573 C C . TYR A 1 322 ? 28.578 2.611 -0.457 1 87.38 322 TYR A C 1
ATOM 2575 O O . TYR A 1 322 ? 27.688 1.93 -0.96 1 87.38 322 TYR A O 1
ATOM 2583 N N . LEU A 1 323 ? 28.641 3.852 -0.555 1 88.06 323 LEU A N 1
ATOM 2584 C CA . LEU A 1 323 ? 27.609 4.574 -1.312 1 88.06 323 LEU A CA 1
ATOM 2585 C C . LEU A 1 323 ? 27.609 4.133 -2.771 1 88.06 323 LEU A C 1
ATOM 2587 O O . LEU A 1 323 ? 26.547 3.963 -3.369 1 88.06 323 LEU A O 1
ATOM 2591 N N . ASN A 1 324 ? 28.812 3.951 -3.285 1 85.69 324 ASN A N 1
ATOM 2592 C CA . ASN A 1 324 ? 28.906 3.486 -4.668 1 85.69 324 ASN A CA 1
ATOM 2593 C C . ASN A 1 324 ? 28.297 2.092 -4.828 1 85.69 324 ASN A C 1
ATOM 2595 O O . ASN A 1 324 ? 27.641 1.807 -5.832 1 85.69 324 ASN A O 1
ATOM 2599 N N . ALA A 1 325 ? 28.516 1.354 -3.869 1 84.62 325 ALA A N 1
ATOM 2600 C CA . ALA A 1 325 ? 27.953 0.009 -3.895 1 84.62 325 ALA A CA 1
ATOM 2601 C C . ALA A 1 325 ? 26.422 0.054 -3.801 1 84.62 325 ALA A C 1
ATOM 2603 O O . ALA A 1 325 ? 25.734 -0.688 -4.5 1 84.62 325 ALA A O 1
ATOM 2604 N N . TYR A 1 326 ? 25.938 0.868 -2.914 1 84.5 326 TYR A N 1
ATOM 2605 C CA . TYR A 1 326 ? 24.5 0.998 -2.75 1 84.5 326 TYR A CA 1
ATOM 2606 C C . TYR A 1 326 ? 23.844 1.506 -4.031 1 84.5 326 TYR A C 1
ATOM 2608 O O . TYR A 1 326 ? 22.781 1.027 -4.422 1 84.5 326 TYR A O 1
ATOM 2616 N N . PHE A 1 327 ? 24.484 2.41 -4.645 1 82.44 327 PHE A N 1
ATOM 2617 C CA . PHE A 1 327 ? 23.953 3.002 -5.871 1 82.44 327 PHE A CA 1
ATOM 2618 C C . PHE A 1 327 ? 23.859 1.96 -6.98 1 82.44 327 PHE A C 1
ATOM 2620 O O . PHE A 1 327 ? 22.906 1.957 -7.762 1 82.44 327 PHE A O 1
ATOM 2627 N N . GLU A 1 328 ? 24.688 1.091 -7.039 1 80.62 328 GLU A N 1
ATOM 2628 C CA . GLU A 1 328 ? 24.703 0.044 -8.055 1 80.62 328 GLU A CA 1
ATOM 2629 C C . GLU A 1 328 ? 23.547 -0.942 -7.84 1 80.62 328 GLU A C 1
ATOM 2631 O O . GLU A 1 328 ? 22.969 -1.436 -8.805 1 80.62 328 GLU A O 1
ATOM 2636 N N . VAL A 1 329 ? 23.312 -1.203 -6.664 1 80.19 329 VAL A N 1
ATOM 2637 C CA . VAL A 1 329 ? 22.234 -2.143 -6.344 1 80.19 329 VAL A CA 1
ATOM 2638 C C . VAL A 1 329 ? 20.906 -1.572 -6.801 1 80.19 329 VAL A C 1
ATOM 2640 O O . VAL A 1 329 ? 20.062 -2.297 -7.336 1 80.19 329 VAL A O 1
ATOM 2643 N N . PHE A 1 330 ? 20.578 -0.345 -6.562 1 78.5 330 PHE A N 1
ATOM 2644 C CA . PHE A 1 330 ? 19.297 0.26 -6.863 1 78.5 330 PHE A CA 1
ATOM 2645 C C . PHE A 1 330 ? 19.156 0.524 -8.359 1 78.5 330 PHE A C 1
ATOM 2647 O O . PHE A 1 330 ? 18.047 0.619 -8.875 1 78.5 330 PHE A O 1
ATOM 2654 N N . ASN A 1 331 ? 20.281 0.729 -8.992 1 73.44 331 ASN A N 1
ATOM 2655 C CA . ASN A 1 331 ? 20.219 0.924 -10.438 1 73.44 331 ASN A CA 1
ATOM 2656 C C . ASN A 1 331 ? 20.062 -0.401 -11.18 1 73.44 331 ASN A C 1
ATOM 2658 O O . ASN A 1 331 ? 19.703 -0.419 -12.352 1 73.44 331 ASN A O 1
ATOM 2662 N N . GLY A 1 332 ? 20.188 -1.449 -10.43 1 67.12 332 GLY A N 1
ATOM 2663 C CA . GLY A 1 332 ? 20.031 -2.762 -11.039 1 67.12 332 GLY A CA 1
ATOM 2664 C C . GLY A 1 332 ? 18.609 -3.289 -10.953 1 67.12 332 GLY A C 1
ATOM 2665 O O . GLY A 1 332 ? 17.766 -2.705 -10.273 1 67.12 332 GLY A O 1
ATOM 2666 N N . THR A 1 333 ? 18.203 -4.18 -11.805 1 62.25 333 THR A N 1
ATOM 2667 C CA . THR A 1 333 ? 16.859 -4.695 -12.023 1 62.25 333 THR A CA 1
ATOM 2668 C C . THR A 1 333 ? 16.531 -5.805 -11.023 1 62.25 333 THR A C 1
ATOM 2670 O O . THR A 1 333 ? 15.484 -6.441 -11.117 1 62.25 333 THR A O 1
ATOM 2673 N N . GLU A 1 334 ? 17.25 -5.793 -9.969 1 67.56 334 GLU A N 1
ATOM 2674 C CA . GLU A 1 334 ? 17.047 -7.027 -9.219 1 67.56 334 GLU A CA 1
ATOM 2675 C C . GLU A 1 334 ? 16.078 -6.809 -8.055 1 67.56 334 GLU A C 1
ATOM 2677 O O . GLU A 1 334 ? 15.586 -7.77 -7.465 1 67.56 334 GLU A O 1
ATOM 2682 N N . LEU A 1 335 ? 15.703 -5.562 -7.801 1 76.19 335 LEU A N 1
ATOM 2683 C CA . LEU A 1 335 ? 14.875 -5.344 -6.621 1 76.19 335 LEU A CA 1
ATOM 2684 C C . LEU A 1 335 ? 13.391 -5.336 -6.992 1 76.19 335 LEU A C 1
ATOM 2686 O O . LEU A 1 335 ? 13.016 -4.828 -8.047 1 76.19 335 LEU A O 1
ATOM 2690 N N . PRO A 1 336 ? 12.656 -5.973 -6.09 1 75.88 336 PRO A N 1
ATOM 2691 C CA . PRO A 1 336 ? 11.211 -5.895 -6.344 1 75.88 336 PRO A CA 1
ATOM 2692 C C . PRO A 1 336 ? 10.703 -4.457 -6.402 1 75.88 336 PRO A C 1
ATOM 2694 O O . PRO A 1 336 ? 11.188 -3.594 -5.66 1 75.88 336 PRO A O 1
ATOM 2697 N N . GLU A 1 337 ? 9.844 -4.254 -7.227 1 74.75 337 GLU A N 1
ATOM 2698 C CA . GLU A 1 337 ? 9.352 -2.895 -7.418 1 74.75 337 GLU A CA 1
ATOM 2699 C C . GLU A 1 337 ? 8.148 -2.611 -6.52 1 74.75 337 GLU A C 1
ATOM 2701 O O . GLU A 1 337 ? 7.125 -3.289 -6.613 1 74.75 337 GLU A O 1
ATOM 2706 N N . PRO A 1 338 ? 8.352 -1.652 -5.68 1 76.06 338 PRO A N 1
ATOM 2707 C CA . PRO A 1 338 ? 7.184 -1.24 -4.891 1 76.06 338 PRO A CA 1
ATOM 2708 C C . PRO A 1 338 ? 6.098 -0.587 -5.742 1 76.06 338 PRO A C 1
ATOM 2710 O O . PRO A 1 338 ? 6.406 0.135 -6.695 1 76.06 338 PRO A O 1
ATOM 2713 N N . LYS A 1 339 ? 4.902 -0.954 -5.566 1 76.31 339 LYS A N 1
ATOM 2714 C CA . LYS A 1 339 ? 3.758 -0.414 -6.293 1 76.31 339 LYS A CA 1
ATOM 2715 C C . LYS A 1 339 ? 2.783 0.279 -5.344 1 76.31 339 LYS A C 1
ATOM 2717 O O . LYS A 1 339 ? 2.996 0.293 -4.129 1 76.31 339 LYS A O 1
ATOM 2722 N N . THR A 1 340 ? 1.83 0.874 -5.957 1 76.19 340 THR A N 1
ATOM 2723 C CA . THR A 1 340 ? 0.779 1.47 -5.141 1 76.19 340 THR A CA 1
ATOM 2724 C C . THR A 1 340 ? 0.026 0.397 -4.359 1 76.19 340 THR A C 1
ATOM 2726 O O . THR A 1 340 ? 0.109 -0.789 -4.688 1 76.19 340 THR A O 1
ATOM 2729 N N . ILE A 1 341 ? -0.583 0.809 -3.344 1 73.44 341 ILE A N 1
ATOM 2730 C CA . ILE A 1 341 ? -1.293 -0.123 -2.473 1 73.44 341 ILE A CA 1
ATOM 2731 C C . ILE A 1 341 ? -2.352 -0.874 -3.275 1 73.44 341 ILE A C 1
ATOM 2733 O O . ILE A 1 341 ? -2.482 -2.094 -3.154 1 73.44 341 ILE A O 1
ATOM 2737 N N . LEU A 1 342 ? -3.074 -0.141 -4.09 1 76 342 LEU A N 1
ATOM 2738 C CA . LEU A 1 342 ? -4.105 -0.794 -4.887 1 76 342 LEU A CA 1
ATOM 2739 C C . LEU A 1 342 ? -3.49 -1.758 -5.895 1 76 342 LEU A C 1
ATOM 2741 O O . LEU A 1 342 ? -3.963 -2.885 -6.051 1 76 342 LEU A O 1
ATOM 2745 N N . ALA A 1 343 ? -2.512 -1.293 -6.574 1 79.44 343 ALA A N 1
ATOM 2746 C CA . ALA A 1 343 ? -1.877 -2.125 -7.59 1 79.44 343 ALA A CA 1
ATOM 2747 C C . ALA A 1 343 ? -1.3 -3.396 -6.98 1 79.44 343 ALA A C 1
ATOM 2749 O O . ALA A 1 343 ? -1.445 -4.484 -7.539 1 79.44 343 ALA A O 1
ATOM 2750 N N . ALA A 1 344 ? -0.691 -3.195 -5.82 1 78.19 344 ALA A N 1
ATOM 2751 C CA . ALA A 1 344 ? -0.098 -4.348 -5.145 1 78.19 344 ALA A CA 1
ATOM 2752 C C . ALA A 1 344 ? -1.175 -5.316 -4.664 1 78.19 344 ALA A C 1
ATOM 2754 O O . ALA A 1 344 ? -1.03 -6.531 -4.805 1 78.19 344 ALA A O 1
ATOM 2755 N N . THR A 1 345 ? -2.17 -4.816 -4.129 1 79.38 345 THR A N 1
ATOM 2756 C CA . THR A 1 345 ? -3.264 -5.645 -3.637 1 79.38 345 THR A CA 1
ATOM 2757 C C . THR A 1 345 ? -3.977 -6.344 -4.793 1 79.38 345 THR A C 1
ATOM 2759 O O . THR A 1 345 ? -4.316 -7.527 -4.695 1 79.38 345 THR A O 1
ATOM 2762 N N . ALA A 1 346 ? -4.242 -5.586 -5.832 1 83.12 346 ALA A N 1
ATOM 2763 C CA . ALA A 1 346 ? -4.91 -6.137 -7.008 1 83.12 346 ALA A CA 1
ATOM 2764 C C . ALA A 1 346 ? -4.082 -7.25 -7.641 1 83.12 346 ALA A C 1
ATOM 2766 O O . ALA A 1 346 ? -4.625 -8.273 -8.062 1 83.12 346 ALA A O 1
ATOM 2767 N N . GLU A 1 347 ? -2.832 -7.004 -7.758 1 83.19 347 GLU A N 1
ATOM 2768 C CA . GLU A 1 347 ? -1.952 -8.023 -8.328 1 83.19 347 GLU A CA 1
ATOM 2769 C C . GLU A 1 347 ? -1.966 -9.297 -7.492 1 83.19 347 GLU A C 1
ATOM 2771 O O . GLU A 1 347 ? -2.023 -10.398 -8.039 1 83.19 347 GLU A O 1
ATOM 2776 N N . ALA A 1 348 ? -1.854 -9.141 -6.219 1 78.69 348 ALA A N 1
ATOM 2777 C CA . ALA A 1 348 ? -1.877 -10.297 -5.328 1 78.69 348 ALA A CA 1
ATOM 2778 C C . ALA A 1 348 ? -3.188 -11.062 -5.457 1 78.69 348 ALA A C 1
ATOM 2780 O O . ALA A 1 348 ? -3.191 -12.297 -5.488 1 78.69 348 ALA A O 1
ATOM 2781 N N . ASN A 1 349 ? -4.242 -10.328 -5.504 1 82.88 349 ASN A N 1
ATOM 2782 C CA . ASN A 1 349 ? -5.562 -10.938 -5.621 1 82.88 349 ASN A CA 1
ATOM 2783 C C . ASN A 1 349 ? -5.727 -11.664 -6.953 1 82.88 349 ASN A C 1
ATOM 2785 O O . ASN A 1 349 ? -6.277 -12.766 -7 1 82.88 349 ASN A O 1
ATOM 2789 N N . ASN A 1 350 ? -5.285 -11.047 -8 1 85.75 350 ASN A N 1
ATOM 2790 C CA . ASN A 1 350 ? -5.398 -11.656 -9.32 1 85.75 350 ASN A CA 1
ATOM 2791 C C . ASN A 1 350 ? -4.504 -12.891 -9.445 1 85.75 350 ASN A C 1
ATOM 2793 O O . ASN A 1 350 ? -4.898 -13.891 -10.047 1 85.75 350 ASN A O 1
ATOM 2797 N N . LEU A 1 351 ? -3.326 -12.766 -8.867 1 83 351 LEU A N 1
ATOM 2798 C CA . LEU A 1 351 ? -2.424 -13.914 -8.898 1 83 351 LEU A CA 1
ATOM 2799 C C . LEU A 1 351 ? -3.002 -15.086 -8.117 1 83 351 LEU A C 1
ATOM 2801 O O . LEU A 1 351 ? -2.855 -16.234 -8.516 1 83 351 LEU A O 1
ATOM 2805 N N . ALA A 1 352 ? -3.586 -14.781 -7.055 1 81.62 352 ALA A N 1
ATOM 2806 C CA . ALA A 1 352 ? -4.234 -15.82 -6.266 1 81.62 352 ALA A CA 1
ATOM 2807 C C . ALA A 1 352 ? -5.391 -16.453 -7.031 1 81.62 352 ALA A C 1
ATOM 2809 O O . ALA A 1 352 ? -5.598 -17.672 -6.965 1 81.62 352 ALA A O 1
ATOM 2810 N N . ALA A 1 353 ? -6.113 -15.641 -7.715 1 86.75 353 ALA A N 1
ATOM 2811 C CA . ALA A 1 353 ? -7.223 -16.141 -8.523 1 86.75 353 ALA A CA 1
ATOM 2812 C C . ALA A 1 353 ? -6.715 -17.016 -9.664 1 86.75 353 ALA A C 1
ATOM 2814 O O . ALA A 1 353 ? -7.328 -18.047 -9.984 1 86.75 353 ALA A O 1
ATOM 2815 N N . VAL A 1 354 ? -5.621 -16.609 -10.258 1 89.88 354 VAL A N 1
ATOM 2816 C CA . VAL A 1 354 ? -5.023 -17.406 -11.328 1 89.88 354 VAL A CA 1
ATOM 2817 C C . VAL A 1 354 ? -4.562 -18.75 -10.789 1 89.88 354 VAL A C 1
ATOM 2819 O O . VAL A 1 354 ? -4.797 -19.781 -11.406 1 89.88 354 VAL A O 1
ATOM 2822 N N . ALA A 1 355 ? -3.916 -18.688 -9.688 1 82.88 355 ALA A N 1
ATOM 2823 C CA . ALA A 1 355 ? -3.416 -19.922 -9.078 1 82.88 355 ALA A CA 1
ATOM 2824 C C . ALA A 1 355 ? -4.562 -20.875 -8.727 1 82.88 355 ALA A C 1
ATOM 2826 O O . ALA A 1 355 ? -4.465 -22.078 -8.961 1 82.88 355 ALA A O 1
ATOM 2827 N N . SER A 1 356 ? -5.609 -20.312 -8.203 1 86.5 356 SER A N 1
ATOM 2828 C CA . SER A 1 356 ? -6.773 -21.125 -7.844 1 86.5 356 SER A CA 1
ATOM 2829 C C . SER A 1 356 ? -7.445 -21.703 -9.086 1 86.5 356 SER A C 1
ATOM 2831 O O . SER A 1 356 ? -7.84 -22.875 -9.094 1 86.5 356 SER A O 1
ATOM 2833 N N . ALA A 1 357 ? -7.582 -20.891 -10.094 1 93.06 357 ALA A N 1
ATOM 2834 C CA . ALA A 1 357 ? -8.195 -21.344 -11.336 1 93.06 357 ALA A CA 1
ATOM 2835 C C . ALA A 1 357 ? -7.355 -22.422 -12.008 1 93.06 357 ALA A C 1
ATOM 2837 O O . ALA A 1 357 ? -7.895 -23.391 -12.531 1 93.06 357 ALA A O 1
ATOM 2838 N N . LYS A 1 358 ? -6.074 -22.234 -12.031 1 90.88 358 LYS A N 1
ATOM 2839 C CA . LYS A 1 358 ? -5.164 -23.219 -12.594 1 90.88 358 LYS A CA 1
ATOM 2840 C C . LYS A 1 358 ? -5.258 -24.547 -11.844 1 90.88 358 LYS A C 1
ATOM 2842 O O . LYS A 1 358 ? -5.188 -25.625 -12.453 1 90.88 358 LYS A O 1
ATOM 2847 N N . ALA A 1 359 ? -5.395 -24.438 -10.562 1 86.5 359 ALA A N 1
ATOM 2848 C CA . ALA A 1 359 ? -5.527 -25.625 -9.734 1 86.5 359 ALA A CA 1
ATOM 2849 C C . ALA A 1 359 ? -6.805 -26.391 -10.07 1 86.5 359 ALA A C 1
ATOM 2851 O O . ALA A 1 359 ? -6.809 -27.625 -10.102 1 86.5 359 ALA A O 1
ATOM 2852 N N . VAL A 1 360 ? -7.824 -25.672 -10.344 1 92.5 360 VAL A N 1
ATOM 2853 C CA . VAL A 1 360 ? -9.086 -26.281 -10.727 1 92.5 360 VAL A CA 1
ATOM 2854 C C . VAL A 1 360 ? -8.922 -27.031 -12.047 1 92.5 360 VAL A C 1
ATOM 2856 O O . VAL A 1 360 ? -9.344 -28.172 -12.188 1 92.5 360 VAL A O 1
ATOM 2859 N N . TYR A 1 361 ? -8.281 -26.453 -13.016 1 95.19 361 TYR A N 1
ATOM 2860 C CA . TYR A 1 361 ? -8.039 -27.062 -14.32 1 95.19 361 TYR A CA 1
ATOM 2861 C C . TYR A 1 361 ? -7.211 -28.344 -14.172 1 95.19 361 TYR A C 1
ATOM 2863 O O . TYR A 1 361 ? -7.566 -29.391 -14.719 1 95.19 361 TYR A O 1
ATOM 2871 N N . SER A 1 362 ? -6.125 -28.188 -13.445 1 89.94 362 SER A N 1
ATOM 2872 C CA . SER A 1 362 ? -5.207 -29.312 -13.289 1 89.94 362 SER A CA 1
ATOM 2873 C C . SER A 1 362 ? -5.871 -30.484 -12.57 1 89.94 362 SER A C 1
ATOM 2875 O O . SER A 1 362 ? -5.672 -31.641 -12.938 1 89.94 362 SER A O 1
ATOM 2877 N N . LYS A 1 363 ? -6.641 -30.156 -11.594 1 88.56 363 LYS A N 1
ATOM 2878 C CA . LYS A 1 363 ? -7.324 -31.188 -10.836 1 88.56 363 LYS A CA 1
ATOM 2879 C C . LYS A 1 363 ? -8.359 -31.906 -11.695 1 88.56 363 LYS A C 1
ATOM 2881 O O . LYS A 1 363 ? -8.414 -33.156 -11.703 1 88.56 363 LYS A O 1
ATOM 2886 N N . GLU A 1 364 ? -9.117 -31.172 -12.438 1 93.44 364 GLU A N 1
ATOM 2887 C CA . GLU A 1 364 ? -10.156 -31.75 -13.281 1 93.44 364 GLU A CA 1
ATOM 2888 C C . GLU A 1 364 ? -9.555 -32.562 -14.43 1 93.44 364 GLU A C 1
ATOM 2890 O O . GLU A 1 364 ? -10.047 -33.625 -14.773 1 93.44 364 GLU A O 1
ATOM 2895 N N . MET A 1 365 ? -8.5 -32.125 -15.039 1 93.19 365 MET A N 1
ATOM 2896 C CA . MET A 1 365 ? -7.863 -32.812 -16.156 1 93.19 365 MET A CA 1
ATOM 2897 C C . MET A 1 365 ? -7.16 -34.094 -15.68 1 93.19 365 MET A C 1
ATOM 2899 O O . MET A 1 365 ? -7.109 -35.062 -16.406 1 93.19 365 MET A O 1
ATOM 2903 N N . GLU A 1 366 ? -6.602 -34 -14.484 1 87.88 366 GLU A N 1
ATOM 2904 C CA . GLU A 1 366 ? -5.941 -35.188 -13.922 1 87.88 366 GLU A CA 1
ATOM 2905 C C . GLU A 1 366 ? -6.941 -36.312 -13.672 1 87.88 366 GLU A C 1
ATOM 2907 O O . GLU A 1 366 ? -6.602 -37.469 -13.812 1 87.88 366 GLU A O 1
ATOM 2912 N N . GLU A 1 367 ? -8.117 -35.938 -13.352 1 88.25 367 GLU A N 1
ATOM 2913 C CA . GLU A 1 367 ? -9.156 -36.938 -13.125 1 88.25 367 GLU A CA 1
ATOM 2914 C C . GLU A 1 367 ? -9.594 -37.562 -14.43 1 88.25 367 GLU A C 1
ATOM 2916 O O . GLU A 1 367 ? -9.914 -38.781 -14.461 1 88.25 367 GLU A O 1
ATOM 2921 N N . VAL A 1 368 ? -9.523 -36.844 -15.516 1 87.38 368 VAL A N 1
ATOM 2922 C CA . VAL A 1 368 ? -10.008 -37.344 -16.812 1 87.38 368 VAL A CA 1
ATOM 2923 C C . VAL A 1 368 ? -8.867 -38.031 -17.562 1 87.38 368 VAL A C 1
ATOM 2925 O O . VAL A 1 368 ? -9.078 -39.062 -18.188 1 87.38 368 VAL A O 1
ATOM 2928 N N . CYS A 1 369 ? -7.664 -37.438 -17.547 1 83.38 369 CYS A N 1
ATOM 2929 C CA . CYS A 1 369 ? -6.57 -37.938 -18.391 1 83.38 369 CYS A CA 1
ATOM 2930 C C . CYS A 1 369 ? -5.305 -38.125 -17.562 1 83.38 369 CYS A C 1
ATOM 2932 O O . CYS A 1 369 ? -4.195 -38.062 -18.094 1 83.38 369 CYS A O 1
ATOM 2934 N N . GLY A 1 370 ? -5.449 -38.375 -16.391 1 78.69 370 GLY A N 1
ATOM 2935 C CA . GLY A 1 370 ? -4.281 -38.531 -15.539 1 78.69 370 GLY A CA 1
ATOM 2936 C C . GLY A 1 370 ? -3.537 -39.844 -15.789 1 78.69 370 GLY A C 1
ATOM 2937 O O . GLY A 1 370 ? -3.84 -40.562 -16.75 1 78.69 370 GLY A O 1
ATOM 2938 N N . GLY A 1 371 ? -2.523 -40.094 -15.062 1 72.75 371 GLY A N 1
ATOM 2939 C CA . GLY A 1 371 ? -1.685 -41.281 -15.211 1 72.75 371 GLY A CA 1
ATOM 2940 C C . GLY A 1 371 ? -2.438 -42.562 -15.008 1 72.75 371 GLY A C 1
ATOM 2941 O O . GLY A 1 371 ? -2.109 -43.594 -15.617 1 72.75 371 GLY A O 1
ATOM 2942 N N . ASP A 1 372 ? -3.529 -42.438 -14.203 1 73.25 372 ASP A N 1
ATOM 2943 C CA . ASP A 1 372 ? -4.25 -43.656 -13.844 1 73.25 372 ASP A CA 1
ATOM 2944 C C . ASP A 1 372 ? -5.441 -43.875 -14.773 1 73.25 372 ASP A C 1
ATOM 2946 O O . ASP A 1 372 ? -6.195 -44.844 -14.602 1 73.25 372 ASP A O 1
ATOM 2950 N N . THR A 1 373 ? -5.59 -43.031 -15.75 1 75.5 373 THR A N 1
ATOM 2951 C CA . THR A 1 373 ? -6.734 -43.156 -16.641 1 75.5 373 THR A CA 1
ATOM 2952 C C . THR A 1 373 ? -6.305 -43.75 -18 1 75.5 373 THR A C 1
ATOM 2954 O O . THR A 1 373 ? -5.145 -43.594 -18.391 1 75.5 373 THR A O 1
ATOM 2957 N N . PRO A 1 374 ? -7.152 -44.469 -18.531 1 72.06 374 PRO A N 1
ATOM 2958 C CA . PRO A 1 374 ? -6.828 -45.062 -19.828 1 72.06 374 PRO A CA 1
ATOM 2959 C C . PRO A 1 374 ? -6.676 -44.031 -20.938 1 72.06 374 PRO A C 1
ATOM 2961 O O . PRO A 1 374 ? -7.035 -42.875 -20.75 1 72.06 374 PRO A O 1
ATOM 2964 N N . PHE A 1 375 ? -6.121 -44.438 -22.062 1 76.06 375 PHE A N 1
ATOM 2965 C CA . PHE A 1 375 ? -5.918 -43.594 -23.234 1 76.06 375 PHE A CA 1
ATOM 2966 C C . PHE A 1 375 ? -7.25 -43.094 -23.781 1 76.06 375 PHE A C 1
ATOM 2968 O O . PHE A 1 375 ? -8.242 -43.844 -23.781 1 76.06 375 PHE A O 1
ATOM 2975 N N . MET A 1 376 ? -7.332 -41.906 -24.078 1 79 376 MET A N 1
ATOM 2976 C CA . MET A 1 376 ? -8.531 -41.281 -24.641 1 79 376 MET A CA 1
ATOM 2977 C C . MET A 1 376 ? -8.242 -40.75 -26.031 1 79 376 MET A C 1
ATOM 2979 O O . MET A 1 376 ? -7.129 -40.281 -26.312 1 79 376 MET A O 1
ATOM 2983 N N . SER A 1 377 ? -9.289 -40.812 -26.875 1 79.81 377 SER A N 1
ATOM 2984 C CA . SER A 1 377 ? -9.125 -40.281 -28.219 1 79.81 377 SER A CA 1
ATOM 2985 C C . SER A 1 377 ? -8.875 -38.781 -28.188 1 79.81 377 SER A C 1
ATOM 2987 O O . SER A 1 377 ? -9.258 -38.094 -27.219 1 79.81 377 SER A O 1
ATOM 2989 N N . SER A 1 378 ? -8.195 -38.25 -29.156 1 83.62 378 SER A N 1
ATOM 2990 C CA . SER A 1 378 ? -7.832 -36.844 -29.219 1 83.62 378 SER A CA 1
ATOM 2991 C C . SER A 1 378 ? -9.078 -35.969 -29.219 1 83.62 378 SER A C 1
ATOM 2993 O O . SER A 1 378 ? -9.07 -34.875 -28.625 1 83.62 378 SER A O 1
ATOM 2995 N N . ALA A 1 379 ? -10.117 -36.438 -29.859 1 85.31 379 ALA A N 1
ATOM 2996 C CA . ALA A 1 379 ? -11.352 -35.656 -29.922 1 85.31 379 ALA A CA 1
ATOM 2997 C C . ALA A 1 379 ? -12.016 -35.562 -28.547 1 85.31 379 ALA A C 1
ATOM 2999 O O . ALA A 1 379 ? -12.492 -34.5 -28.141 1 85.31 379 ALA A O 1
ATOM 3000 N N . GLU A 1 380 ? -12.039 -36.75 -27.875 1 87.75 380 GLU A N 1
ATOM 3001 C CA . GLU A 1 380 ? -12.625 -36.781 -26.531 1 87.75 380 GLU A CA 1
ATOM 3002 C C . GLU A 1 380 ? -11.797 -35.938 -25.547 1 87.75 380 GLU A C 1
ATOM 3004 O O . GLU A 1 380 ? -12.352 -35.281 -24.672 1 87.75 380 GLU A O 1
ATOM 3009 N N . LEU A 1 381 ? -10.484 -36.062 -25.703 1 91.12 381 LEU A N 1
ATOM 3010 C CA . LEU A 1 381 ? -9.594 -35.312 -24.844 1 91.12 381 LEU A CA 1
ATOM 3011 C C . LEU A 1 381 ? -9.805 -33.812 -25.016 1 91.12 381 LEU A C 1
ATOM 3013 O O . LEU A 1 381 ? -9.797 -33.062 -24.047 1 91.12 381 LEU A O 1
ATOM 3017 N N . ASN A 1 382 ? -10 -33.406 -26.25 1 93.5 382 ASN A N 1
ATOM 3018 C CA . ASN A 1 382 ? -10.219 -31.984 -26.547 1 93.5 382 ASN A CA 1
ATOM 3019 C C . ASN A 1 382 ? -11.547 -31.5 -25.984 1 93.5 382 ASN A C 1
ATOM 3021 O O . ASN A 1 382 ? -11.664 -30.344 -25.562 1 93.5 382 ASN A O 1
ATOM 3025 N N . GLN A 1 383 ? -12.531 -32.375 -26.016 1 92.81 383 GLN A N 1
ATOM 3026 C CA . GLN A 1 383 ? -13.828 -32.031 -25.438 1 92.81 383 GLN A CA 1
ATOM 3027 C C . GLN A 1 383 ? -13.719 -31.812 -23.938 1 92.81 383 GLN A C 1
ATOM 3029 O O . GLN A 1 383 ? -14.281 -30.859 -23.391 1 92.81 383 GLN A O 1
ATOM 3034 N N . HIS A 1 384 ? -13 -32.719 -23.312 1 93.94 384 HIS A N 1
ATOM 3035 C CA . HIS A 1 384 ? -12.805 -32.562 -21.875 1 93.94 384 HIS A CA 1
ATOM 3036 C C . HIS A 1 384 ? -11.945 -31.344 -21.562 1 93.94 384 HIS A C 1
ATOM 3038 O O . HIS A 1 384 ? -12.164 -30.656 -20.562 1 93.94 384 HIS A O 1
ATOM 3044 N N . HIS A 1 385 ? -10.953 -31.094 -22.406 1 95.56 385 HIS A N 1
ATOM 3045 C CA . HIS A 1 385 ? -10.125 -29.906 -22.25 1 95.56 385 HIS A CA 1
ATOM 3046 C C . HIS A 1 385 ? -10.977 -28.641 -22.266 1 95.56 385 HIS A C 1
ATOM 3048 O O . HIS A 1 385 ? -10.82 -27.766 -21.406 1 95.56 385 HIS A O 1
ATOM 3054 N N . GLU A 1 386 ? -11.883 -28.547 -23.188 1 96.31 386 GLU A N 1
ATOM 3055 C CA . GLU A 1 386 ? -12.727 -27.375 -23.328 1 96.31 386 GLU A CA 1
ATOM 3056 C C . GLU A 1 386 ? -13.656 -27.219 -22.125 1 96.31 386 GLU A C 1
ATOM 3058 O O . GLU A 1 386 ? -13.914 -26.094 -21.672 1 96.31 386 GLU A O 1
ATOM 3063 N N . ARG A 1 387 ? -14.109 -28.297 -21.703 1 95.69 387 ARG A N 1
ATOM 3064 C CA . ARG A 1 387 ? -14.961 -28.25 -20.516 1 95.69 387 ARG A CA 1
ATOM 3065 C C . ARG A 1 387 ? -14.188 -27.781 -19.297 1 95.69 387 ARG A C 1
ATOM 3067 O O . ARG A 1 387 ? -14.656 -26.922 -18.547 1 95.69 387 ARG A O 1
ATOM 3074 N N . CYS A 1 388 ? -13.023 -28.375 -19.062 1 96.44 388 CYS A N 1
ATOM 3075 C CA . CYS A 1 388 ? -12.203 -28.016 -17.906 1 96.44 388 CYS A CA 1
ATOM 3076 C C . CYS A 1 388 ? -11.711 -26.578 -18.016 1 96.44 388 CYS A C 1
ATOM 3078 O O . CYS A 1 388 ? -11.578 -25.875 -17.016 1 96.44 388 CYS A O 1
ATOM 3080 N N . ARG A 1 389 ? -11.383 -26.172 -19.219 1 96.75 389 ARG A N 1
ATOM 3081 C CA . ARG A 1 389 ? -10.984 -24.797 -19.469 1 96.75 389 ARG A CA 1
ATOM 3082 C C . ARG A 1 389 ? -12.094 -23.828 -19.109 1 96.75 389 ARG A C 1
ATOM 3084 O O . ARG A 1 389 ? -11.852 -22.797 -18.453 1 96.75 389 ARG A O 1
ATOM 3091 N N . ALA A 1 390 ? -13.297 -24.125 -19.469 1 95.88 390 ALA A N 1
ATOM 3092 C CA . ALA A 1 390 ? -14.445 -23.281 -19.156 1 95.88 390 ALA A CA 1
ATOM 3093 C C . ALA A 1 390 ? -14.688 -23.219 -17.641 1 95.88 390 ALA A C 1
ATOM 3095 O O . ALA A 1 390 ? -15.039 -22.156 -17.125 1 95.88 390 ALA A O 1
ATOM 3096 N N . SER A 1 391 ? -14.477 -24.312 -17.047 1 95.62 391 SER A N 1
ATOM 3097 C CA . SER A 1 391 ? -14.641 -24.344 -15.602 1 95.62 391 SER A CA 1
ATOM 3098 C C . SER A 1 391 ? -13.594 -23.484 -14.906 1 95.62 391 SER A C 1
ATOM 3100 O O . SER A 1 391 ? -13.898 -22.812 -13.922 1 95.62 391 SER A O 1
ATOM 3102 N N . ALA A 1 392 ? -12.391 -23.578 -15.328 1 95.81 392 ALA A N 1
ATOM 3103 C CA . ALA A 1 392 ? -11.312 -22.781 -14.758 1 95.81 392 ALA A CA 1
ATOM 3104 C C . ALA A 1 392 ? -11.555 -21.297 -14.992 1 95.81 392 ALA A C 1
ATOM 3106 O O . ALA A 1 392 ? -11.352 -20.469 -14.094 1 95.81 392 ALA A O 1
ATOM 3107 N N . LEU A 1 393 ? -12 -20.969 -16.188 1 95.56 393 LEU A N 1
ATOM 3108 C CA . LEU A 1 393 ? -12.273 -19.578 -16.516 1 95.56 393 LEU A CA 1
ATOM 3109 C C . LEU A 1 393 ? -13.461 -19.047 -15.711 1 95.56 393 LEU A C 1
ATOM 3111 O O . LEU A 1 393 ? -13.484 -17.875 -15.336 1 95.56 393 LEU A O 1
ATOM 3115 N N . LEU A 1 394 ? -14.406 -19.891 -15.453 1 93.31 394 LEU A N 1
ATOM 3116 C CA . LEU A 1 394 ? -15.547 -19.5 -14.625 1 93.31 394 LEU A CA 1
ATOM 3117 C C . LEU A 1 394 ? -15.102 -19.234 -13.188 1 93.31 394 LEU A C 1
ATOM 3119 O O . LEU A 1 394 ? -15.594 -18.297 -12.555 1 93.31 394 LEU A O 1
ATOM 3123 N N . SER A 1 395 ? -14.227 -20.094 -12.766 1 91.88 395 SER A N 1
ATOM 3124 C CA . SER A 1 395 ? -13.695 -19.891 -11.422 1 91.88 395 SER A CA 1
ATOM 3125 C C . SER A 1 395 ? -12.953 -18.562 -11.328 1 91.88 395 SER A C 1
ATOM 3127 O O . SER A 1 395 ? -13.078 -17.844 -10.336 1 91.88 395 SER A O 1
ATOM 3129 N N . PHE A 1 396 ? -12.219 -18.188 -12.305 1 94 396 PHE A N 1
ATOM 3130 C CA . PHE A 1 396 ? -11.469 -16.938 -12.352 1 94 396 PHE A CA 1
ATOM 3131 C C . PHE A 1 396 ? -12.414 -15.75 -12.422 1 94 396 PHE A C 1
ATOM 3133 O O . PHE A 1 396 ? -12.211 -14.75 -11.727 1 94 396 PHE A O 1
ATOM 3140 N N . ASN A 1 397 ? -13.445 -15.898 -13.172 1 88.88 397 ASN A N 1
ATOM 3141 C CA . ASN A 1 397 ? -14.367 -14.789 -13.383 1 88.88 397 ASN A CA 1
ATOM 3142 C C . ASN A 1 397 ? -15.289 -14.586 -12.188 1 88.88 397 ASN A C 1
ATOM 3144 O O . ASN A 1 397 ? -15.758 -13.477 -11.938 1 88.88 397 ASN A O 1
ATOM 3148 N N . SER A 1 398 ? -15.5 -15.602 -11.484 1 85.56 398 SER A N 1
ATOM 3149 C CA . SER A 1 398 ? -16.422 -15.523 -10.344 1 85.56 398 SER A CA 1
ATOM 3150 C C . SER A 1 398 ? -15.734 -14.891 -9.133 1 85.56 398 SER A C 1
ATOM 3152 O O . SER A 1 398 ? -16.406 -14.383 -8.234 1 85.56 398 SER A O 1
ATOM 3154 N N . ALA A 1 399 ? -14.453 -14.945 -9.109 1 82.12 399 ALA A N 1
ATOM 3155 C CA . ALA A 1 399 ? -13.727 -14.352 -7.996 1 82.12 399 ALA A CA 1
ATOM 3156 C C . ALA A 1 399 ? -13.75 -12.82 -8.078 1 82.12 399 ALA A C 1
ATOM 3158 O O . ALA A 1 399 ? -13.586 -12.25 -9.156 1 82.12 399 ALA A O 1
ATOM 3159 N N . LYS A 1 400 ? -14.078 -12.164 -7.035 1 78.5 400 LYS A N 1
ATOM 3160 C CA . LYS A 1 400 ? -14.031 -10.711 -7 1 78.5 400 LYS A CA 1
ATOM 3161 C C . LYS A 1 400 ? -12.594 -10.203 -7.051 1 78.5 400 LYS A C 1
ATOM 3163 O O . LYS A 1 400 ? -11.758 -10.617 -6.246 1 78.5 400 LYS A O 1
ATOM 3168 N N . LYS A 1 401 ? -12.336 -9.453 -8.086 1 80.69 401 LYS A N 1
ATOM 3169 C CA . LYS A 1 401 ? -10.961 -8.992 -8.281 1 80.69 401 LYS A CA 1
ATOM 3170 C C . LYS A 1 401 ? -10.898 -7.465 -8.336 1 80.69 401 LYS A C 1
ATOM 3172 O O . LYS A 1 401 ? -11.805 -6.816 -8.852 1 80.69 401 LYS A O 1
ATOM 3177 N N . MET A 1 402 ? -9.789 -6.988 -7.867 1 78.19 402 MET A N 1
ATOM 3178 C CA . MET A 1 402 ? -9.539 -5.551 -7.828 1 78.19 402 MET A CA 1
ATOM 3179 C C . MET A 1 402 ? -8.656 -5.117 -8.992 1 78.19 402 MET A C 1
ATOM 3181 O O . MET A 1 402 ? -7.957 -5.941 -9.586 1 78.19 402 MET A O 1
ATOM 3185 N N . GLY A 1 403 ? -8.648 -3.846 -9.422 1 74.81 403 GLY A N 1
ATOM 3186 C CA . GLY A 1 403 ? -7.684 -3.299 -10.367 1 74.81 403 GLY A CA 1
ATOM 3187 C C . GLY A 1 403 ? -8.289 -2.982 -11.719 1 74.81 403 GLY A C 1
ATOM 3188 O O . GLY A 1 403 ? -7.613 -2.436 -12.594 1 74.81 403 GLY A O 1
ATOM 3189 N N . GLY A 1 404 ? -9.586 -3.299 -11.945 1 73.75 404 GLY A N 1
ATOM 3190 C CA . GLY A 1 404 ? -10.203 -2.912 -13.203 1 73.75 404 GLY A CA 1
ATOM 3191 C C . GLY A 1 404 ? -10.125 -3.998 -14.258 1 73.75 404 GLY A C 1
ATOM 3192 O O . GLY A 1 404 ? -9.453 -5.012 -14.07 1 73.75 404 GLY A O 1
ATOM 3193 N N . PRO A 1 405 ? -10.625 -3.727 -15.305 1 76.44 405 PRO A N 1
ATOM 3194 C CA . PRO A 1 405 ? -10.711 -4.738 -16.359 1 76.44 405 PRO A CA 1
ATOM 3195 C C . PRO A 1 405 ? -9.391 -4.926 -17.109 1 76.44 405 PRO A C 1
ATOM 3197 O O . PRO A 1 405 ? -9.078 -6.035 -17.547 1 76.44 405 PRO A O 1
ATOM 3200 N N . GLU A 1 406 ? -8.625 -3.918 -17.172 1 78 406 GLU A N 1
ATOM 3201 C CA . GLU A 1 406 ? -7.363 -4.035 -17.891 1 78 406 GLU A CA 1
ATOM 3202 C C . GLU A 1 406 ? -6.406 -4.984 -17.172 1 78 406 GLU A C 1
ATOM 3204 O O . GLU A 1 406 ? -5.781 -5.84 -17.797 1 78 406 GLU A O 1
ATOM 3209 N N . LEU A 1 407 ? -6.34 -4.777 -15.938 1 81.25 407 LEU A N 1
ATOM 3210 C CA . LEU A 1 407 ? -5.461 -5.641 -15.156 1 81.25 407 LEU A CA 1
ATOM 3211 C C . LEU A 1 407 ? -5.98 -7.074 -15.141 1 81.25 407 LEU A C 1
ATOM 3213 O O . LEU A 1 407 ? -5.199 -8.023 -15.266 1 81.25 407 LEU A O 1
ATOM 3217 N N . THR A 1 408 ? -7.25 -7.195 -15.023 1 84.81 408 THR A N 1
ATOM 3218 C CA . THR A 1 408 ? -7.863 -8.516 -14.992 1 84.81 408 THR A CA 1
ATOM 3219 C C . THR A 1 408 ? -7.648 -9.25 -16.312 1 84.81 408 THR A C 1
ATOM 3221 O O . THR A 1 408 ? -7.438 -10.461 -16.344 1 84.81 408 THR A O 1
ATOM 3224 N N . SER A 1 409 ? -7.664 -8.492 -17.344 1 88.62 409 SER A N 1
ATOM 3225 C CA . SER A 1 409 ? -7.469 -9.094 -18.656 1 88.62 409 SER A CA 1
ATOM 3226 C C . SER A 1 409 ? -6.051 -9.625 -18.812 1 88.62 409 SER A C 1
ATOM 3228 O O . SER A 1 409 ? -5.84 -10.68 -19.422 1 88.62 409 SER A O 1
ATOM 3230 N N . GLN A 1 410 ? -5.125 -8.93 -18.266 1 89.38 410 GLN A N 1
ATOM 3231 C CA . GLN A 1 410 ? -3.738 -9.375 -18.344 1 89.38 410 GLN A CA 1
ATOM 3232 C C . GLN A 1 410 ? -3.549 -10.703 -17.609 1 89.38 410 GLN A C 1
ATOM 3234 O O . GLN A 1 410 ? -2.852 -11.594 -18.094 1 89.38 410 GLN A O 1
ATOM 3239 N N . PHE A 1 411 ? -4.156 -10.805 -16.531 1 89.81 411 PHE A N 1
ATOM 3240 C CA . PHE A 1 411 ? -4 -12.016 -15.742 1 89.81 411 PHE A CA 1
ATOM 3241 C C . PHE A 1 411 ? -4.84 -13.148 -16.328 1 89.81 411 PHE A C 1
ATOM 3243 O O . PHE A 1 411 ? -4.5 -14.328 -16.172 1 89.81 411 PHE A O 1
ATOM 3250 N N . ARG A 1 412 ? -5.922 -12.742 -16.969 1 92.62 412 ARG A N 1
ATOM 3251 C CA . ARG A 1 412 ? -6.695 -13.75 -17.688 1 92.62 412 ARG A CA 1
ATOM 3252 C C . ARG A 1 412 ? -5.879 -14.359 -18.828 1 92.62 412 ARG A C 1
ATOM 3254 O O . ARG A 1 412 ? -5.93 -15.57 -19.047 1 92.62 412 ARG A O 1
ATOM 3261 N N . GLU A 1 413 ? -5.188 -13.531 -19.438 1 93.25 413 GLU A N 1
ATOM 3262 C CA . GLU A 1 413 ? -4.316 -14.008 -20.516 1 93.25 413 GLU A CA 1
ATOM 3263 C C . GLU A 1 413 ? -3.225 -14.922 -19.969 1 93.25 413 GLU A C 1
ATOM 3265 O O . GLU A 1 413 ? -2.885 -15.93 -20.594 1 93.25 413 GLU A O 1
ATOM 3270 N N . LYS A 1 414 ? -2.742 -14.516 -18.922 1 91.19 414 LYS A N 1
ATOM 3271 C CA . LYS A 1 414 ? -1.735 -15.367 -18.281 1 91.19 414 LYS A CA 1
ATOM 3272 C C . LYS A 1 414 ? -2.316 -16.719 -17.906 1 91.19 414 LYS A C 1
ATOM 3274 O O . LYS A 1 414 ? -1.659 -17.75 -18.078 1 91.19 414 LYS A O 1
ATOM 3279 N N . LEU A 1 415 ? -3.504 -16.734 -17.391 1 93.88 415 LEU A N 1
ATOM 3280 C CA . LEU A 1 415 ? -4.184 -17.984 -17.047 1 93.88 415 LEU A CA 1
ATOM 3281 C C . LEU A 1 415 ? -4.395 -18.844 -18.281 1 93.88 415 LEU A C 1
ATOM 3283 O O . LEU A 1 415 ? -4.16 -20.062 -18.25 1 93.88 415 LEU A O 1
ATOM 3287 N N . GLU A 1 416 ? -4.734 -18.188 -19.375 1 95.19 416 GLU A N 1
ATOM 3288 C CA . GLU A 1 416 ? -4.957 -18.922 -20.625 1 95.19 416 GLU A CA 1
ATOM 3289 C C . GLU A 1 416 ? -3.664 -19.531 -21.141 1 95.19 416 GLU A C 1
ATOM 3291 O O . GLU A 1 416 ? -3.668 -20.641 -21.656 1 95.19 416 GLU A O 1
ATOM 3296 N N . GLU A 1 417 ? -2.639 -18.828 -20.969 1 93.31 417 GLU A N 1
ATOM 3297 C CA . GLU A 1 417 ? -1.336 -19.359 -21.375 1 93.31 417 GLU A CA 1
ATOM 3298 C C . GLU A 1 417 ? -0.919 -20.531 -20.5 1 93.31 417 GLU A C 1
ATOM 3300 O O . GLU A 1 417 ? -0.363 -21.516 -21 1 93.31 417 GLU A O 1
ATOM 3305 N N . ASP A 1 418 ? -1.2 -20.422 -19.297 1 91.38 418 ASP A N 1
ATOM 3306 C CA . ASP A 1 418 ? -0.877 -21.5 -18.375 1 91.38 418 ASP A CA 1
ATOM 3307 C C . ASP A 1 418 ? -1.701 -22.75 -18.672 1 91.38 418 ASP A C 1
ATOM 3309 O O . ASP A 1 418 ? -1.193 -23.875 -18.578 1 91.38 418 ASP A O 1
ATOM 3313 N N . ILE A 1 419 ? -2.918 -22.531 -19 1 94.5 419 ILE A N 1
ATOM 3314 C CA . ILE A 1 419 ? -3.809 -23.641 -19.328 1 94.5 419 ILE A CA 1
ATOM 3315 C C . ILE A 1 419 ? -3.348 -24.312 -20.625 1 94.5 419 ILE A C 1
ATOM 3317 O O . ILE A 1 419 ? -3.35 -25.547 -20.719 1 94.5 419 ILE A O 1
ATOM 3321 N N . LYS A 1 420 ? -2.941 -23.5 -21.562 1 93.75 420 LYS A N 1
ATOM 3322 C CA . LYS A 1 420 ? -2.449 -24.047 -22.828 1 93.75 420 LYS A CA 1
ATOM 3323 C C . LYS A 1 420 ? -1.205 -24.891 -22.609 1 93.75 420 LYS A C 1
ATOM 3325 O O . LYS A 1 420 ? -1.082 -25.984 -23.188 1 93.75 420 LYS A O 1
ATOM 3330 N N . SER A 1 421 ? -0.381 -24.438 -21.828 1 89.75 421 SER A N 1
ATOM 3331 C CA . SER A 1 421 ? 0.838 -25.188 -21.531 1 89.75 421 SER A CA 1
ATOM 3332 C C . SER A 1 421 ? 0.526 -26.484 -20.797 1 89.75 421 SER A C 1
ATOM 3334 O O . SER A 1 421 ? 1.131 -27.516 -21.078 1 89.75 421 SER A O 1
ATOM 3336 N N . ALA A 1 422 ? -0.362 -26.453 -19.906 1 89.75 422 ALA A N 1
ATOM 3337 C CA . ALA A 1 422 ? -0.771 -27.656 -19.172 1 89.75 422 ALA A CA 1
ATOM 3338 C C . ALA A 1 422 ? -1.446 -28.656 -20.109 1 89.75 422 ALA A C 1
ATOM 3340 O O . ALA A 1 422 ? -1.239 -29.875 -19.984 1 89.75 422 ALA A O 1
ATOM 3341 N N . ASN A 1 423 ? -2.258 -28.156 -21.031 1 93.06 423 ASN A N 1
ATOM 3342 C CA . ASN A 1 423 ? -2.938 -29.016 -21.984 1 93.06 423 ASN A CA 1
ATOM 3343 C C . ASN A 1 423 ? -1.944 -29.781 -22.859 1 93.06 423 ASN A C 1
ATOM 3345 O O . ASN A 1 423 ? -2.143 -30.953 -23.156 1 93.06 423 ASN A O 1
ATOM 3349 N N . GLU A 1 424 ? -0.956 -29.062 -23.266 1 90.88 424 GLU A N 1
ATOM 3350 C CA . GLU A 1 424 ? 0.073 -29.719 -24.078 1 90.88 424 GLU A CA 1
ATOM 3351 C C . GLU A 1 424 ? 0.742 -30.844 -23.312 1 90.88 424 GLU A C 1
ATOM 3353 O O . GLU A 1 424 ? 1.056 -31.891 -23.875 1 90.88 424 GLU A O 1
ATOM 3358 N N . ALA A 1 425 ? 0.92 -30.625 -22.125 1 85.38 425 ALA A N 1
ATOM 3359 C CA . ALA A 1 425 ? 1.515 -31.656 -21.297 1 85.38 425 ALA A CA 1
ATOM 3360 C C . ALA A 1 425 ? 0.577 -32.844 -21.156 1 85.38 425 ALA A C 1
ATOM 3362 O O . ALA A 1 425 ? 1.02 -34 -21.188 1 85.38 425 ALA A O 1
ATOM 3363 N N . PHE A 1 426 ? -0.695 -32.625 -21.031 1 88.88 426 PHE A N 1
ATOM 3364 C CA . PHE A 1 426 ? -1.668 -33.719 -20.891 1 88.88 426 PHE A CA 1
ATOM 3365 C C . PHE A 1 426 ? -1.811 -34.5 -22.188 1 88.88 426 PHE A C 1
ATOM 3367 O O . PHE A 1 426 ? -2.031 -35.688 -22.188 1 88.88 426 PHE A O 1
ATOM 3374 N N . ILE A 1 427 ? -1.714 -33.75 -23.281 1 89.62 427 ILE A N 1
ATOM 3375 C CA . ILE A 1 427 ? -1.776 -34.406 -24.578 1 89.62 427 ILE A CA 1
ATOM 3376 C C . ILE A 1 427 ? -0.594 -35.375 -24.734 1 89.62 427 ILE A C 1
ATOM 3378 O O . ILE A 1 427 ? -0.754 -36.5 -25.203 1 89.62 427 ILE A O 1
ATOM 3382 N N . ARG A 1 428 ? 0.516 -34.938 -24.328 1 84.62 428 ARG A N 1
ATOM 3383 C CA . ARG A 1 428 ? 1.702 -35.812 -24.391 1 84.62 428 ARG A CA 1
ATOM 3384 C C . ARG A 1 428 ? 1.559 -37.031 -23.5 1 84.62 428 ARG A C 1
ATOM 3386 O O . ARG A 1 428 ? 1.975 -38.125 -23.875 1 84.62 428 ARG A O 1
ATOM 3393 N N . VAL A 1 429 ? 1.008 -36.812 -22.391 1 83.25 429 VAL A N 1
ATOM 3394 C CA . VAL A 1 429 ? 0.794 -37.906 -21.453 1 83.25 429 VAL A CA 1
ATOM 3395 C C . VAL A 1 429 ? -0.208 -38.875 -22.047 1 83.25 429 VAL A C 1
ATOM 3397 O O . VAL A 1 429 ? -0.016 -40.094 -21.953 1 83.25 429 VAL A O 1
ATOM 3400 N N . ASN A 1 430 ? -1.252 -38.344 -22.609 1 82.5 430 ASN A N 1
ATOM 3401 C CA . ASN A 1 430 ? -2.26 -39.188 -23.219 1 82.5 430 ASN A CA 1
ATOM 3402 C C . ASN A 1 430 ? -1.68 -40 -24.375 1 82.5 430 ASN A C 1
ATOM 3404 O O . ASN A 1 430 ? -1.993 -41.188 -24.547 1 82.5 430 ASN A O 1
ATOM 3408 N N . ASN A 1 431 ? -0.854 -39.344 -25.141 1 78.94 431 ASN A N 1
ATOM 3409 C CA . ASN A 1 431 ? -0.233 -40.031 -26.281 1 78.94 431 ASN A CA 1
ATOM 3410 C C . ASN A 1 431 ? 0.756 -41.094 -25.828 1 78.94 431 ASN A C 1
ATOM 3412 O O . ASN A 1 431 ? 0.972 -42.062 -26.531 1 78.94 431 ASN A O 1
ATOM 3416 N N . SER A 1 432 ? 1.346 -40.875 -24.734 1 75.94 432 SER A N 1
ATOM 3417 C CA . SER A 1 432 ? 2.309 -41.844 -24.219 1 75.94 432 SER A CA 1
ATOM 3418 C C . SER A 1 432 ? 1.613 -43.125 -23.75 1 75.94 432 SER A C 1
ATOM 3420 O O . SER A 1 432 ? 2.225 -44.188 -23.688 1 75.94 432 SER A O 1
ATOM 3422 N N . LYS A 1 433 ? 0.359 -43.031 -23.469 1 72.94 433 LYS A N 1
ATOM 3423 C CA . LYS A 1 433 ? -0.406 -44.188 -23.031 1 72.94 433 LYS A CA 1
ATOM 3424 C C . LYS A 1 433 ? -0.923 -45 -24.219 1 72.94 433 LYS A C 1
ATOM 3426 O O . LYS A 1 433 ? -1.477 -46.062 -24.031 1 72.94 433 LYS A O 1
ATOM 3431 N N . ASN A 1 434 ? -0.688 -44.344 -25.328 1 64 434 ASN A N 1
ATOM 3432 C CA . ASN A 1 434 ? -1.122 -45.062 -26.5 1 64 434 ASN A CA 1
ATOM 3433 C C . ASN A 1 434 ? -0.302 -46.344 -26.703 1 64 434 ASN A C 1
ATOM 3435 O O . ASN A 1 434 ? 0.89 -46.281 -27.016 1 64 434 ASN A O 1
ATOM 3439 N N . LEU A 1 435 ? -0.8 -47.5 -26.25 1 60.53 435 LEU A N 1
ATOM 3440 C CA . LEU A 1 435 ? -0.199 -48.812 -26.25 1 60.53 435 LEU A CA 1
ATOM 3441 C C . LEU A 1 435 ? 0.261 -49.188 -27.656 1 60.53 435 LEU A C 1
ATOM 3443 O O . LEU A 1 435 ? 1.277 -49.875 -27.812 1 60.53 435 LEU A O 1
ATOM 3447 N N . PHE A 1 436 ? -0.473 -48.75 -28.594 1 57.5 436 PHE A N 1
ATOM 3448 C CA . PHE A 1 436 ? -0.176 -49.188 -29.938 1 57.5 436 PHE A CA 1
ATOM 3449 C C . PHE A 1 436 ? 1.167 -48.656 -30.422 1 57.5 436 PHE A C 1
ATOM 3451 O O . PHE A 1 436 ? 1.864 -49.312 -31.203 1 57.5 436 PHE A O 1
ATOM 3458 N N . LYS A 1 437 ? 1.384 -47.562 -29.891 1 60.5 437 LYS A N 1
ATOM 3459 C CA . LYS A 1 437 ? 2.672 -47 -30.312 1 60.5 437 LYS A CA 1
ATOM 3460 C C . LYS A 1 437 ? 3.826 -47.75 -29.656 1 60.5 437 LYS A C 1
ATOM 3462 O O . LYS A 1 437 ? 4.859 -47.969 -30.281 1 60.5 437 LYS A O 1
ATOM 3467 N N . SER A 1 438 ? 3.572 -48.281 -28.5 1 61.19 438 SER A N 1
ATOM 3468 C CA . SER A 1 438 ? 4.656 -48.938 -27.781 1 61.19 438 SER A CA 1
ATOM 3469 C C . SER A 1 438 ? 4.707 -50.438 -28.109 1 61.19 438 SER A C 1
ATOM 3471 O O . SER A 1 438 ? 5.762 -51.062 -27.984 1 61.19 438 SER A O 1
ATOM 3473 N N . VAL A 1 439 ? 3.621 -51 -28.531 1 67.88 439 VAL A N 1
ATOM 3474 C CA . VAL A 1 439 ? 3.58 -52.438 -28.734 1 67.88 439 VAL A CA 1
ATOM 3475 C C . VAL A 1 439 ? 3.678 -52.75 -30.234 1 67.88 439 VAL A C 1
ATOM 3477 O O . VAL A 1 439 ? 3.404 -53.875 -30.656 1 67.88 439 VAL A O 1
ATOM 3480 N N . LYS A 1 440 ? 4.207 -51.844 -31 1 70.25 440 LYS A N 1
ATOM 3481 C CA . LYS A 1 440 ? 4.254 -52.094 -32.438 1 70.25 440 LYS A CA 1
ATOM 3482 C C . LYS A 1 440 ? 5.156 -53.281 -32.75 1 70.25 440 LYS A C 1
ATOM 3484 O O . LYS A 1 440 ? 4.77 -54.188 -33.5 1 70.25 440 LYS A O 1
ATOM 3489 N N . THR A 1 441 ? 6.312 -53.25 -32.125 1 74.56 441 THR A N 1
ATOM 3490 C CA . THR A 1 441 ? 7.289 -54.281 -32.469 1 74.56 441 THR A CA 1
ATOM 3491 C C . THR A 1 441 ? 6.805 -55.656 -32.031 1 74.56 441 THR A C 1
ATOM 3493 O O . THR A 1 441 ? 6.77 -56.594 -32.844 1 74.56 441 THR A O 1
ATOM 3496 N N . PRO A 1 442 ? 6.387 -55.719 -30.781 1 74.31 442 PRO A N 1
ATOM 3497 C CA . PRO A 1 442 ? 5.895 -57.062 -30.438 1 74.31 442 PRO A CA 1
ATOM 3498 C C . PRO A 1 442 ? 4.637 -57.469 -31.203 1 74.31 442 PRO A C 1
ATOM 3500 O O . PRO A 1 442 ? 4.434 -58.625 -31.516 1 74.31 442 PRO A O 1
ATOM 3503 N N . ALA A 1 443 ? 3.918 -56.531 -31.594 1 76.12 443 ALA A N 1
ATOM 3504 C CA . ALA A 1 443 ? 2.695 -56.844 -32.312 1 76.12 443 ALA A CA 1
ATOM 3505 C C . ALA A 1 443 ? 3.016 -57.375 -33.719 1 76.12 443 ALA A C 1
ATOM 3507 O O . ALA A 1 443 ? 2.373 -58.312 -34.188 1 76.12 443 ALA A O 1
ATOM 3508 N N . VAL A 1 444 ? 3.967 -56.844 -34.312 1 77.69 444 VAL A N 1
ATOM 3509 C CA . VAL A 1 444 ? 4.352 -57.281 -35.656 1 77.69 444 VAL A CA 1
ATOM 3510 C C . VAL A 1 444 ? 4.984 -58.656 -35.594 1 77.69 444 VAL A C 1
ATOM 3512 O O . VAL A 1 444 ? 4.715 -59.531 -36.438 1 77.69 444 VAL A O 1
ATOM 3515 N N . LEU A 1 445 ? 5.746 -58.812 -34.625 1 80.81 445 LEU A N 1
ATOM 3516 C CA . LEU A 1 445 ? 6.41 -60.094 -34.469 1 80.81 445 LEU A CA 1
ATOM 3517 C C . LEU A 1 445 ? 5.395 -61.219 -34.188 1 80.81 445 LEU A C 1
ATOM 3519 O O . LEU A 1 445 ? 5.492 -62.312 -34.719 1 80.81 445 LEU A O 1
ATOM 3523 N N . VAL A 1 446 ? 4.48 -60.906 -33.406 1 81.31 446 VAL A N 1
ATOM 3524 C CA . VAL A 1 446 ? 3.463 -61.906 -33.094 1 81.31 446 VAL A CA 1
ATOM 3525 C C . VAL A 1 446 ? 2.592 -62.188 -34.312 1 81.31 446 VAL A C 1
ATOM 3527 O O . VAL A 1 446 ? 2.211 -63.312 -34.594 1 81.31 446 VAL A O 1
ATOM 3530 N N . SER A 1 447 ? 2.291 -61.156 -35.031 1 80.94 447 SER A N 1
ATOM 3531 C CA . SER A 1 447 ? 1.529 -61.375 -36.25 1 80.94 447 SER A CA 1
ATOM 3532 C C . SER A 1 447 ? 2.291 -62.219 -37.25 1 80.94 447 SER A C 1
ATOM 3534 O O . SER A 1 447 ? 1.7 -63.094 -37.906 1 80.94 447 SER A O 1
ATOM 3536 N N . PHE A 1 448 ? 3.508 -62 -37.312 1 81.94 448 PHE A N 1
ATOM 3537 C CA . PHE A 1 448 ? 4.352 -62.812 -38.188 1 81.94 448 PHE A CA 1
ATOM 3538 C C . PHE A 1 448 ? 4.406 -64.25 -37.688 1 81.94 448 PHE A C 1
ATOM 3540 O O . PHE A 1 448 ? 4.422 -65.188 -38.5 1 81.94 448 PHE A O 1
ATOM 3547 N N . MET A 1 449 ? 4.395 -64.438 -36.469 1 84.94 449 MET A N 1
ATOM 3548 C CA . MET A 1 449 ? 4.383 -65.75 -35.875 1 84.94 449 MET A CA 1
ATOM 3549 C C . MET A 1 449 ? 3.107 -66.5 -36.25 1 84.94 449 MET A C 1
ATOM 3551 O O . MET A 1 449 ? 3.158 -67.688 -36.625 1 84.94 449 MET A O 1
ATOM 3555 N N . VAL A 1 450 ? 2.084 -65.812 -36.25 1 83 450 VAL A N 1
ATOM 3556 C CA . VAL A 1 450 ? 0.794 -66.438 -36.562 1 83 450 VAL A CA 1
ATOM 3557 C C . VAL A 1 450 ? 0.728 -66.812 -38.031 1 83 450 VAL A C 1
ATOM 3559 O O . VAL A 1 450 ? 0.28 -67.875 -38.406 1 83 450 VAL A O 1
ATOM 3562 N N . VAL A 1 451 ? 1.23 -66 -38.844 1 82.44 451 VAL A N 1
ATOM 3563 C CA . VAL A 1 451 ? 1.213 -66.25 -40.281 1 82.44 451 VAL A CA 1
ATOM 3564 C C . VAL A 1 451 ? 2.104 -67.438 -40.594 1 82.44 451 VAL A C 1
ATOM 3566 O O . VAL A 1 451 ? 1.717 -68.312 -41.375 1 82.44 451 VAL A O 1
ATOM 3569 N N . CYS A 1 452 ? 3.24 -67.5 -39.969 1 83.62 452 CYS A N 1
ATOM 3570 C CA . CYS A 1 452 ? 4.156 -68.625 -40.188 1 83.62 452 CYS A CA 1
ATOM 3571 C C . CYS A 1 452 ? 3.559 -69.938 -39.688 1 83.62 452 CYS A C 1
ATOM 3573 O O . CYS A 1 452 ? 3.721 -70.938 -40.344 1 83.62 452 CYS A O 1
ATOM 3575 N N . TYR A 1 453 ? 2.836 -69.812 -38.719 1 84.69 453 TYR A N 1
ATOM 3576 C CA . TYR A 1 453 ? 2.205 -71 -38.188 1 84.69 453 TYR A CA 1
ATOM 3577 C C . TYR A 1 453 ? 1.098 -71.5 -39.094 1 84.69 453 TYR A C 1
ATOM 3579 O O . TYR A 1 453 ? 0.967 -72.75 -39.344 1 84.69 453 TYR A O 1
ATOM 3587 N N . ILE A 1 454 ? 0.41 -70.625 -39.656 1 83.38 454 ILE A N 1
ATOM 3588 C CA . ILE A 1 454 ? -0.671 -71 -40.562 1 83.38 454 ILE A CA 1
ATOM 3589 C C . ILE A 1 454 ? -0.092 -71.625 -41.812 1 83.38 454 ILE A C 1
ATOM 3591 O O . ILE A 1 454 ? -0.59 -72.688 -42.281 1 83.38 454 ILE A O 1
ATOM 3595 N N . PHE A 1 455 ? 0.967 -71.125 -42.219 1 84.62 455 PHE A N 1
ATOM 3596 C CA . PHE A 1 455 ? 1.602 -71.688 -43.438 1 84.62 455 PHE A CA 1
ATOM 3597 C C . PHE A 1 455 ? 2.244 -73.062 -43.125 1 84.62 455 PHE A C 1
ATOM 3599 O O . PHE A 1 455 ? 2.229 -73.938 -43.938 1 84.62 455 PHE A O 1
ATOM 3606 N N . GLN A 1 456 ? 2.715 -73.188 -41.938 1 85.5 456 GLN A N 1
ATOM 3607 C CA . GLN A 1 456 ? 3.285 -74.438 -41.531 1 85.5 456 GLN A CA 1
ATOM 3608 C C . GLN A 1 456 ? 2.219 -75.5 -41.5 1 85.5 456 GLN A C 1
ATOM 3610 O O . GLN A 1 456 ? 2.428 -76.625 -42 1 85.5 456 GLN A O 1
ATOM 3615 N N . GLU A 1 457 ? 1.125 -75.125 -41 1 81.69 457 GLU A N 1
ATOM 3616 C CA . GLU A 1 457 ? 0.04 -76.125 -40.906 1 81.69 457 GLU A CA 1
ATOM 3617 C C . GLU A 1 457 ? -0.569 -76.438 -42.25 1 81.69 457 GLU A C 1
ATOM 3619 O O . GLU A 1 457 ? -0.965 -77.562 -42.531 1 81.69 457 GLU A O 1
ATOM 3624 N N . PHE A 1 458 ? -0.507 -75.5 -43.062 1 83.5 458 PHE A N 1
ATOM 3625 C CA . PHE A 1 458 ? -1.053 -75.688 -44.406 1 83.5 458 PHE A CA 1
ATOM 3626 C C . PHE A 1 458 ? -0.184 -76.625 -45.25 1 83.5 458 PHE A C 1
ATOM 3628 O O . PHE A 1 458 ? -0.694 -77.562 -45.906 1 83.5 458 PHE A O 1
ATOM 3635 N N . PHE A 1 459 ? 1.023 -76.5 -45.156 1 84.81 459 PHE A N 1
ATOM 3636 C CA . PHE A 1 459 ? 1.937 -77.312 -45.938 1 84.81 459 PHE A CA 1
ATOM 3637 C C . PHE A 1 459 ? 2.076 -78.688 -45.312 1 84.81 459 PHE A C 1
ATOM 3639 O O . PHE A 1 459 ? 2.316 -79.688 -46 1 84.81 459 PHE A O 1
ATOM 3646 N N . GLN A 1 460 ? 1.8 -78.75 -44.094 1 82.62 460 GLN A N 1
ATOM 3647 C CA . GLN A 1 460 ? 1.789 -80.062 -43.438 1 82.62 460 GLN A CA 1
ATOM 3648 C C . GLN A 1 460 ? 0.579 -80.875 -43.875 1 82.62 460 GLN A C 1
ATOM 3650 O O . GLN A 1 460 ? 0.682 -82.062 -44.062 1 82.62 460 GLN A O 1
ATOM 3655 N N . LEU A 1 461 ? -0.45 -80.125 -44.125 1 80.62 461 LEU A N 1
ATOM 3656 C CA . LEU A 1 461 ? -1.673 -80.812 -44.531 1 80.62 461 LEU A CA 1
ATOM 3657 C C . LEU A 1 461 ? -1.55 -81.312 -45.969 1 80.62 461 LEU A C 1
ATOM 3659 O O . LEU A 1 461 ? -2.084 -82.375 -46.344 1 80.62 461 LEU A O 1
ATOM 3663 N N . LEU A 1 462 ? -0.716 -80.562 -46.719 1 84.06 462 LEU A N 1
ATOM 3664 C CA . LEU A 1 462 ? -0.524 -80.938 -48.125 1 84.06 462 LEU A CA 1
ATOM 3665 C C . LEU A 1 462 ? 0.535 -82.062 -48.25 1 84.06 462 LEU A C 1
ATOM 3667 O O . LEU A 1 462 ? 0.728 -82.625 -49.344 1 84.06 462 LEU A O 1
ATOM 3671 N N . GLY A 1 463 ? 1.201 -82.438 -47.188 1 81.19 463 GLY A N 1
ATOM 3672 C CA . GLY A 1 463 ? 2.211 -83.438 -47.188 1 81.19 463 GLY A CA 1
ATOM 3673 C C . GLY A 1 463 ? 3.588 -82.938 -47.594 1 81.19 463 GLY A C 1
ATOM 3674 O O . GLY A 1 463 ? 4.48 -83.75 -47.906 1 81.19 463 GLY A O 1
ATOM 3675 N N . LEU A 1 464 ? 3.682 -81.688 -47.656 1 86.38 464 LEU A N 1
ATOM 3676 C CA . LEU A 1 464 ? 4.973 -81.062 -48 1 86.38 464 LEU A CA 1
ATOM 3677 C C . LEU A 1 464 ? 5.77 -80.75 -46.75 1 86.38 464 LEU A C 1
ATOM 3679 O O . LEU A 1 464 ? 5.867 -79.625 -46.344 1 86.38 464 LEU A O 1
ATOM 3683 N N . PHE A 1 465 ? 6.344 -81.75 -46.219 1 80.81 465 PHE A N 1
ATOM 3684 C CA . PHE A 1 465 ? 6.969 -81.688 -44.906 1 80.81 465 PHE A CA 1
ATOM 3685 C C . PHE A 1 465 ? 8.25 -80.875 -44.969 1 80.81 465 PHE A C 1
ATOM 3687 O O . PHE A 1 465 ? 8.609 -80.188 -44 1 80.81 465 PHE A O 1
ATOM 3694 N N . MET A 1 466 ? 8.914 -80.875 -46.125 1 83.38 466 MET A N 1
ATOM 3695 C CA . MET A 1 466 ? 10.141 -80.062 -46.25 1 83.38 466 MET A CA 1
ATOM 3696 C C . MET A 1 466 ? 9.852 -78.562 -46.219 1 83.38 466 MET A C 1
ATOM 3698 O O . MET A 1 466 ? 10.547 -77.812 -45.562 1 83.38 466 MET A O 1
ATOM 3702 N N . VAL A 1 467 ? 8.82 -78.25 -46.844 1 84.38 467 VAL A N 1
ATOM 3703 C CA . VAL A 1 467 ? 8.445 -76.875 -46.875 1 84.38 467 VAL A CA 1
ATOM 3704 C C . VAL A 1 467 ? 7.883 -76.438 -45.5 1 84.38 467 VAL A C 1
ATOM 3706 O O . VAL A 1 467 ? 8.148 -75.312 -45.031 1 84.38 467 VAL A O 1
ATOM 3709 N N . ALA A 1 468 ? 7.188 -77.312 -44.875 1 85.31 468 ALA A N 1
ATOM 3710 C CA . ALA A 1 468 ? 6.633 -77.062 -43.562 1 85.31 468 ALA A CA 1
ATOM 3711 C C . ALA A 1 468 ? 7.746 -76.875 -42.531 1 85.31 468 ALA A C 1
ATOM 3713 O O . ALA A 1 468 ? 7.625 -76 -41.625 1 85.31 468 ALA A O 1
ATOM 3714 N N . SER A 1 469 ? 8.75 -77.562 -42.75 1 83.5 469 SER A N 1
ATOM 3715 C CA . SER A 1 469 ? 9.867 -77.5 -41.812 1 83.5 469 SER A CA 1
ATOM 3716 C C . SER A 1 469 ? 10.586 -76.125 -41.938 1 83.5 469 SER A C 1
ATOM 3718 O O . SER A 1 469 ? 11.156 -75.625 -40.969 1 83.5 469 SER A O 1
ATOM 3720 N N . VAL A 1 470 ? 10.578 -75.625 -43.125 1 85.62 470 VAL A N 1
ATOM 3721 C CA . VAL A 1 470 ? 11.172 -74.312 -43.312 1 85.62 470 VAL A CA 1
ATOM 3722 C C . VAL A 1 470 ? 10.391 -73.25 -42.531 1 85.62 470 VAL A C 1
ATOM 3724 O O . VAL A 1 470 ? 10.977 -72.438 -41.844 1 85.62 470 VAL A O 1
ATOM 3727 N N . PHE A 1 471 ? 9.172 -73.312 -42.5 1 86.31 471 PHE A N 1
ATOM 3728 C CA . PHE A 1 471 ? 8.344 -72.375 -41.781 1 86.31 471 PHE A CA 1
ATOM 3729 C C . PHE A 1 471 ? 8.461 -72.625 -40.281 1 86.31 471 PHE A C 1
ATOM 3731 O O . PHE A 1 471 ? 8.383 -71.688 -39.5 1 86.31 471 PHE A O 1
ATOM 3738 N N . SER A 1 472 ? 8.656 -73.812 -39.906 1 84.31 472 SER A N 1
ATOM 3739 C CA . SER A 1 472 ? 8.883 -74.125 -38.5 1 84.31 472 SER A CA 1
ATOM 3740 C C . SER A 1 472 ? 10.195 -73.5 -38.031 1 84.31 472 SER A C 1
ATOM 3742 O O . SER A 1 472 ? 10.281 -73 -36.875 1 84.31 472 SER A O 1
ATOM 3744 N N . LEU A 1 473 ? 11.094 -73.5 -38.875 1 84 473 LEU A N 1
ATOM 3745 C CA . LEU A 1 473 ? 12.367 -72.938 -38.531 1 84 473 LEU A CA 1
ATOM 3746 C C . LEU A 1 473 ? 12.234 -71.375 -38.438 1 84 473 LEU A C 1
ATOM 3748 O O . LEU A 1 473 ? 12.781 -70.75 -37.5 1 84 473 LEU A O 1
ATOM 3752 N N . ILE A 1 474 ? 11.547 -70.812 -39.344 1 85.88 474 ILE A N 1
ATOM 3753 C CA . ILE A 1 474 ? 11.312 -69.375 -39.312 1 85.88 474 ILE A CA 1
ATOM 3754 C C . ILE A 1 474 ? 10.547 -69 -38.031 1 85.88 474 ILE A C 1
ATOM 3756 O O . ILE A 1 474 ? 10.859 -68 -37.375 1 85.88 474 ILE A O 1
ATOM 3760 N N . LEU A 1 475 ? 9.633 -69.75 -37.719 1 87.25 475 LEU A N 1
ATOM 3761 C CA . LEU A 1 475 ? 8.82 -69.5 -36.531 1 87.25 475 LEU A CA 1
ATOM 3762 C C . LEU A 1 475 ? 9.68 -69.562 -35.25 1 87.25 475 LEU A C 1
ATOM 3764 O O . LEU A 1 475 ? 9.508 -68.75 -34.344 1 87.25 475 LEU A O 1
ATOM 3768 N N . THR A 1 476 ? 10.539 -70.438 -35.188 1 82.69 476 THR A N 1
ATOM 3769 C CA . THR A 1 476 ? 11.43 -70.562 -34.031 1 82.69 476 THR A CA 1
ATOM 3770 C C . THR A 1 476 ? 12.344 -69.375 -33.938 1 82.69 476 THR A C 1
ATOM 3772 O O . THR A 1 476 ? 12.625 -68.875 -32.844 1 82.69 476 THR A O 1
ATOM 3775 N N . ILE A 1 477 ? 12.719 -68.875 -35.094 1 85.12 477 ILE A N 1
ATOM 3776 C CA . ILE A 1 477 ? 13.57 -67.688 -35.125 1 85.12 477 ILE A CA 1
ATOM 3777 C C . ILE A 1 477 ? 12.781 -66.5 -34.656 1 85.12 477 ILE A C 1
ATOM 3779 O O . ILE A 1 477 ? 13.297 -65.625 -33.875 1 85.12 477 I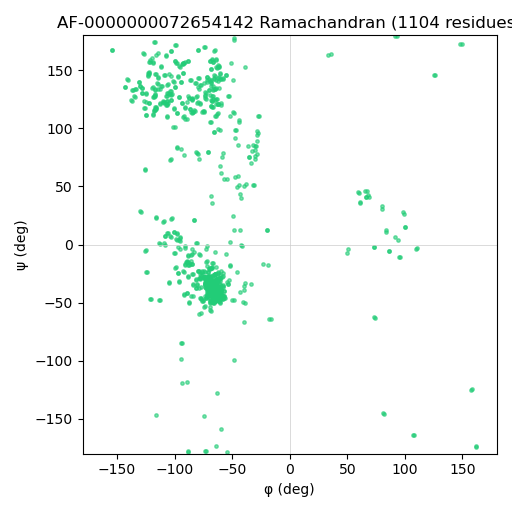LE A O 1
ATOM 3783 N N . VAL A 1 478 ? 11.578 -66.375 -35.062 1 87.31 478 VAL A N 1
ATOM 3784 C CA . VAL A 1 478 ? 10.734 -65.25 -34.656 1 87.31 478 VAL A CA 1
ATOM 3785 C C . VAL A 1 478 ? 10.453 -65.312 -33.156 1 87.31 478 VAL A C 1
ATOM 3787 O O . VAL A 1 478 ? 10.414 -64.25 -32.5 1 87.31 478 VAL A O 1
ATOM 3790 N N . ILE A 1 479 ? 10.258 -66.438 -32.625 1 85.5 479 ILE A N 1
ATOM 3791 C CA . ILE A 1 479 ? 10.047 -66.562 -31.203 1 85.5 479 ILE A CA 1
ATOM 3792 C C . ILE A 1 479 ? 11.297 -66.125 -30.438 1 85.5 479 ILE A C 1
ATOM 3794 O O . ILE A 1 479 ? 11.195 -65.438 -29.438 1 85.5 479 ILE A O 1
ATOM 3798 N N . ALA A 1 480 ? 12.391 -66.5 -30.969 1 82 480 ALA A N 1
ATOM 3799 C CA . ALA A 1 480 ? 13.648 -66.062 -30.328 1 82 480 ALA A CA 1
ATOM 3800 C C . ALA A 1 480 ? 13.812 -64.562 -30.375 1 82 480 ALA A C 1
ATOM 3802 O O . ALA A 1 480 ? 14.289 -63.969 -29.406 1 82 480 ALA A O 1
ATOM 3803 N N . LEU A 1 481 ? 13.453 -64 -31.453 1 84.94 481 LEU A N 1
ATOM 3804 C CA . LEU A 1 481 ? 13.523 -62.531 -31.562 1 84.94 481 LEU A CA 1
ATOM 3805 C C . LEU A 1 481 ? 12.57 -61.875 -30.578 1 84.94 481 LEU A C 1
ATOM 3807 O O . LEU A 1 481 ? 12.914 -60.844 -29.984 1 84.94 481 LEU A O 1
ATOM 3811 N N . LEU A 1 482 ? 11.43 -62.406 -30.406 1 84.88 482 LEU A N 1
ATOM 3812 C CA . LEU A 1 482 ? 10.438 -61.875 -29.484 1 84.88 482 LEU A CA 1
ATOM 3813 C C . LEU A 1 482 ? 10.914 -61.969 -28.047 1 84.88 482 LEU A C 1
ATOM 3815 O O . LEU A 1 482 ? 10.742 -61.031 -27.266 1 84.88 482 LEU A O 1
ATOM 3819 N N . VAL A 1 483 ? 11.523 -63.031 -27.703 1 78.81 483 VAL A N 1
ATOM 3820 C CA . VAL A 1 483 ? 12.039 -63.25 -26.344 1 78.81 483 VAL A CA 1
ATOM 3821 C C . VAL A 1 483 ? 13.203 -62.281 -26.094 1 78.81 483 VAL A C 1
ATOM 3823 O O . VAL A 1 483 ? 13.312 -61.719 -25 1 78.81 483 VAL A O 1
ATOM 3826 N N . THR A 1 484 ? 13.992 -62.156 -27.047 1 79.56 484 THR A N 1
ATOM 3827 C CA . THR A 1 484 ? 15.117 -61.25 -26.922 1 79.56 484 THR A CA 1
ATOM 3828 C C . THR A 1 484 ? 14.625 -59.812 -26.781 1 79.56 484 THR A C 1
ATOM 3830 O O . THR A 1 484 ? 15.164 -59.031 -25.984 1 79.56 484 THR A O 1
ATOM 3833 N N . TRP A 1 485 ? 13.672 -59.469 -27.531 1 80.94 485 TRP A N 1
ATOM 3834 C CA . TRP A 1 485 ? 13.109 -58.125 -27.484 1 80.94 485 TRP A CA 1
ATOM 3835 C C . TRP A 1 485 ? 12.469 -57.844 -26.125 1 80.94 485 TRP A C 1
ATOM 3837 O O . TRP A 1 485 ? 12.68 -56.781 -25.531 1 80.94 485 TRP A O 1
ATOM 3847 N N . THR A 1 486 ? 11.695 -58.75 -25.594 1 75.19 486 THR A N 1
ATOM 3848 C CA . THR A 1 486 ? 11.031 -58.594 -24.312 1 75.19 486 THR A CA 1
ATOM 3849 C C . THR A 1 486 ? 12.047 -58.531 -23.172 1 75.19 486 THR A C 1
ATOM 3851 O O . THR A 1 486 ? 11.875 -57.75 -22.234 1 75.19 486 THR A O 1
ATOM 3854 N N . TYR A 1 487 ? 13.055 -59.344 -23.375 1 70.75 487 TYR A N 1
ATOM 3855 C CA . TYR A 1 487 ? 14.109 -59.344 -22.359 1 70.75 487 TYR A CA 1
ATOM 3856 C C . TYR A 1 487 ? 14.844 -58 -22.344 1 70.75 487 TYR A C 1
ATOM 3858 O O . TYR A 1 487 ? 15.141 -57.469 -21.281 1 70.75 487 TYR A O 1
ATOM 3866 N N . SER A 1 488 ? 15.102 -57.531 -23.422 1 72.12 488 SER A N 1
ATOM 3867 C CA . SER A 1 488 ? 15.797 -56.25 -23.516 1 72.12 488 SER A CA 1
ATOM 3868 C C . SER A 1 488 ? 14.945 -55.094 -22.984 1 72.12 488 SER A C 1
ATOM 3870 O O . SER A 1 488 ? 15.453 -54.219 -22.297 1 72.12 488 SER A O 1
ATOM 3872 N N . ARG A 1 489 ? 13.688 -55.156 -23.25 1 70.94 489 ARG A N 1
ATOM 3873 C CA . ARG A 1 489 ? 12.789 -54.094 -22.797 1 70.94 489 ARG A CA 1
ATOM 3874 C C . ARG A 1 489 ? 12.57 -54.156 -21.297 1 70.94 489 ARG A C 1
ATOM 3876 O O . ARG A 1 489 ? 12.406 -53.125 -20.641 1 70.94 489 ARG A O 1
ATOM 3883 N N . TYR A 1 490 ? 12.562 -55.375 -20.828 1 63.91 490 TYR A N 1
ATOM 3884 C CA . TYR A 1 490 ? 12.352 -55.562 -19.391 1 63.91 490 TYR A CA 1
ATOM 3885 C C . TYR A 1 490 ? 13.617 -55.25 -18.609 1 63.91 490 TYR A C 1
ATOM 3887 O O . TYR A 1 490 ? 13.555 -54.594 -17.562 1 63.91 490 TYR A O 1
ATOM 3895 N N . SER A 1 491 ? 14.719 -55.812 -19.109 1 61.22 491 SER A N 1
ATOM 3896 C CA . SER A 1 491 ? 15.961 -55.719 -18.359 1 61.22 491 SER A CA 1
ATOM 3897 C C . SER A 1 491 ? 16.703 -54.406 -18.688 1 61.22 491 SER A C 1
ATOM 3899 O O . SER A 1 491 ? 17.5 -53.938 -17.875 1 61.22 491 SER A O 1
ATOM 3901 N N . GLY A 1 492 ? 16.359 -53.812 -19.703 1 61.66 492 GLY A N 1
ATOM 3902 C CA . GLY A 1 492 ? 17.094 -52.625 -20.141 1 61.66 492 GLY A CA 1
ATOM 3903 C C . GLY A 1 492 ? 18.453 -52.938 -20.719 1 61.66 492 GLY A C 1
ATOM 3904 O O . GLY A 1 492 ? 19.188 -52.031 -21.125 1 61.66 492 GLY A O 1
ATOM 3905 N N . HIS A 1 493 ? 18.766 -54.312 -20.688 1 62.19 493 HIS A N 1
ATOM 3906 C CA . HIS A 1 493 ? 20.047 -54.719 -21.234 1 62.19 493 HIS A CA 1
ATOM 3907 C C . HIS A 1 493 ? 19.922 -55.094 -22.719 1 62.19 493 HIS A C 1
ATOM 3909 O O . HIS A 1 493 ? 18.828 -55.344 -23.203 1 62.19 493 HIS A O 1
ATOM 3915 N N . LEU A 1 494 ? 21.016 -55.062 -23.625 1 66.56 494 LEU A N 1
ATOM 3916 C CA . LEU A 1 494 ? 21.094 -55.406 -25.047 1 66.56 494 LEU A CA 1
ATOM 3917 C C . LEU A 1 494 ? 20.266 -54.469 -25.891 1 66.56 494 LEU A C 1
ATOM 3919 O O . LEU A 1 494 ? 19.469 -54.906 -26.719 1 66.56 494 LEU A O 1
ATOM 3923 N N . ARG A 1 495 ? 20.422 -53.312 -25.609 1 70.19 495 ARG A N 1
ATOM 3924 C CA . ARG A 1 495 ? 19.656 -52.25 -26.266 1 70.19 495 ARG A CA 1
ATOM 3925 C C . ARG A 1 495 ? 19.938 -52.25 -27.766 1 70.19 495 ARG A C 1
ATOM 3927 O O . ARG A 1 495 ? 19.062 -51.938 -28.578 1 70.19 495 ARG A O 1
ATOM 3934 N N . ASP A 1 496 ? 21.078 -52.656 -28.047 1 73.06 496 ASP A N 1
ATOM 3935 C CA . ASP A 1 496 ? 21.438 -52.656 -29.469 1 73.06 496 ASP A CA 1
ATOM 3936 C C . ASP A 1 496 ? 20.641 -53.719 -30.219 1 73.06 496 ASP A C 1
ATOM 3938 O O . ASP A 1 496 ? 20.203 -53.5 -31.344 1 73.06 496 ASP A O 1
ATOM 3942 N N . ALA A 1 497 ? 20.531 -54.906 -29.625 1 75.38 497 ALA A N 1
ATOM 3943 C CA . ALA A 1 497 ? 19.734 -55.938 -30.25 1 75.38 497 ALA A CA 1
ATOM 3944 C C . ALA A 1 497 ? 18.281 -55.531 -30.406 1 75.38 497 ALA A C 1
ATOM 3946 O O . ALA A 1 497 ? 17.641 -55.812 -31.422 1 75.38 497 ALA A O 1
ATOM 3947 N N . GLN A 1 498 ? 17.906 -54.781 -29.5 1 76.19 498 GLN A N 1
ATOM 3948 C CA . GLN A 1 498 ? 16.531 -54.312 -29.562 1 76.19 498 GLN A CA 1
ATOM 3949 C C . GLN A 1 498 ? 16.344 -53.312 -30.719 1 76.19 498 GLN A C 1
ATOM 3951 O O . GLN A 1 498 ? 15.336 -53.375 -31.438 1 76.19 498 GLN A O 1
ATOM 3956 N N . LYS A 1 499 ? 17.266 -52.562 -30.875 1 76.5 499 LYS A N 1
ATOM 3957 C CA . LYS A 1 499 ? 17.188 -51.594 -31.953 1 76.5 499 LYS A CA 1
ATOM 3958 C C . LYS A 1 499 ? 17.234 -52.281 -33.312 1 76.5 499 LYS A C 1
ATOM 3960 O O . LYS A 1 499 ? 16.531 -51.906 -34.25 1 76.5 499 LYS A O 1
ATOM 3965 N N . THR A 1 500 ? 18.062 -53.281 -33.344 1 76.81 500 THR A N 1
ATOM 3966 C CA . THR A 1 500 ? 18.188 -54 -34.594 1 76.81 500 THR A CA 1
ATOM 3967 C C . THR A 1 500 ? 16.875 -54.719 -34.906 1 76.81 500 THR A C 1
ATOM 3969 O O . THR A 1 500 ? 16.438 -54.75 -36.062 1 76.81 500 THR A O 1
ATOM 3972 N N . ILE A 1 501 ? 16.312 -55.219 -33.844 1 80.25 501 ILE A N 1
ATOM 3973 C CA . ILE A 1 501 ? 15.055 -55.906 -34.031 1 80.25 501 ILE A CA 1
ATOM 3974 C C . ILE A 1 501 ? 13.977 -54.906 -34.469 1 80.25 501 ILE A C 1
ATOM 3976 O O . ILE A 1 501 ? 13.195 -55.188 -35.375 1 80.25 501 ILE A O 1
ATOM 3980 N N . ASP A 1 502 ? 14.047 -53.812 -33.938 1 78.44 502 ASP A N 1
ATOM 3981 C CA . ASP A 1 502 ? 13.07 -52.812 -34.25 1 78.44 502 ASP A CA 1
ATOM 3982 C C . ASP A 1 502 ? 13.242 -52.312 -35.719 1 78.44 502 ASP A C 1
ATOM 3984 O O . ASP A 1 502 ? 12.258 -52.094 -36.406 1 78.44 502 ASP A O 1
ATOM 3988 N N . THR A 1 503 ? 14.406 -52.25 -36.094 1 77.81 503 THR A N 1
ATOM 3989 C CA . THR A 1 503 ? 14.664 -51.812 -37.469 1 77.81 503 THR A CA 1
ATOM 3990 C C . THR A 1 503 ? 14.195 -52.906 -38.469 1 77.81 503 THR A C 1
ATOM 3992 O O . THR A 1 503 ? 13.617 -52.562 -39.5 1 77.81 503 THR A O 1
ATOM 3995 N N . PHE A 1 504 ? 14.477 -54.125 -38.094 1 75.75 504 PHE A N 1
ATOM 3996 C CA . PHE A 1 504 ? 14.047 -55.219 -38.938 1 75.75 504 PHE A CA 1
ATOM 3997 C C . PHE A 1 504 ? 12.531 -55.281 -39.031 1 75.75 504 PHE A C 1
ATOM 3999 O O . PHE A 1 504 ? 11.977 -55.469 -40.125 1 75.75 504 PHE A O 1
ATOM 4006 N N . VAL A 1 505 ? 11.961 -55.062 -37.938 1 77.31 505 VAL A N 1
ATOM 4007 C CA . VAL A 1 505 ? 10.5 -55.094 -37.906 1 77.31 505 VAL A CA 1
ATOM 4008 C C . VAL A 1 505 ? 9.922 -53.938 -38.719 1 77.31 505 VAL A C 1
ATOM 4010 O O . VAL A 1 505 ? 8.922 -54.094 -39.406 1 77.31 505 VAL A O 1
ATOM 4013 N N . ASN A 1 506 ? 10.516 -52.875 -38.625 1 75.56 506 ASN A N 1
ATOM 4014 C CA . ASN A 1 506 ? 10.055 -51.719 -39.406 1 75.56 506 ASN A CA 1
ATOM 4015 C C . ASN A 1 506 ? 10.219 -51.938 -40.906 1 75.56 506 ASN A C 1
ATOM 4017 O O . ASN A 1 506 ? 9.375 -51.531 -41.688 1 75.56 506 ASN A O 1
ATOM 4021 N N . LEU A 1 507 ? 11.203 -52.625 -41.188 1 68.75 507 LEU A N 1
ATOM 4022 C CA . LEU A 1 507 ? 11.414 -52.969 -42.594 1 68.75 507 LEU A CA 1
ATOM 4023 C C . LEU A 1 507 ? 10.344 -53.938 -43.094 1 68.75 507 LEU A C 1
ATOM 4025 O O . LEU A 1 507 ? 9.812 -53.781 -44.188 1 68.75 507 LEU A O 1
ATOM 4029 N N . VAL A 1 508 ? 10.07 -54.875 -42.281 1 66.81 508 VAL A N 1
ATOM 4030 C CA . VAL A 1 508 ? 9.086 -55.875 -42.656 1 66.81 508 VAL A CA 1
ATOM 4031 C C . VAL A 1 508 ? 7.691 -55.25 -42.656 1 66.81 508 VAL A C 1
ATOM 4033 O O . VAL A 1 508 ? 6.879 -55.531 -43.531 1 66.81 508 VAL A O 1
ATOM 4036 N N . HIS A 1 509 ? 7.484 -54.438 -41.75 1 68.38 509 HIS A N 1
ATOM 4037 C CA . HIS A 1 509 ? 6.191 -53.781 -41.625 1 68.38 509 HIS A CA 1
ATOM 4038 C C . HIS A 1 509 ? 5.957 -52.844 -42.812 1 68.38 509 HIS A C 1
ATOM 4040 O O . HIS A 1 509 ? 4.859 -52.844 -43.375 1 68.38 509 HIS A O 1
ATOM 4046 N N . GLY A 1 510 ? 6.848 -52.094 -43.125 1 62.25 510 GLY A N 1
ATOM 4047 C CA . GLY A 1 510 ? 6.73 -51.156 -44.25 1 62.25 510 GLY A CA 1
ATOM 4048 C C . GLY A 1 510 ? 6.656 -51.875 -45.594 1 62.25 510 GLY A C 1
ATOM 4049 O O . GLY A 1 510 ? 5.93 -51.438 -46.469 1 62.25 510 GLY A O 1
ATOM 4050 N N . ASN A 1 511 ? 7.348 -52.969 -45.688 1 60.31 511 ASN A N 1
ATOM 4051 C CA . ASN A 1 511 ? 7.445 -53.594 -47 1 60.31 511 ASN A CA 1
ATOM 4052 C C . ASN A 1 511 ? 6.434 -54.719 -47.156 1 60.31 511 ASN A C 1
ATOM 4054 O O . ASN A 1 511 ? 6.02 -55.031 -48.281 1 60.31 511 ASN A O 1
ATOM 4058 N N . PHE A 1 512 ? 6.008 -55.281 -46.062 1 57.66 512 PHE A N 1
ATOM 4059 C CA . PHE A 1 512 ? 5.152 -56.438 -46.25 1 57.66 512 PHE A CA 1
ATOM 4060 C C . PHE A 1 512 ? 3.787 -56.219 -45.594 1 57.66 512 PHE A C 1
ATOM 4062 O O . PHE A 1 512 ? 2.752 -56.469 -46.219 1 57.66 512 PHE A O 1
ATOM 4069 N N . ILE A 1 513 ? 3.816 -55.75 -44.375 1 56.5 513 ILE A N 1
ATOM 4070 C CA . ILE A 1 513 ? 2.549 -55.688 -43.656 1 56.5 513 ILE A CA 1
ATOM 4071 C C . ILE A 1 513 ? 1.714 -54.531 -44.156 1 56.5 513 ILE A C 1
ATOM 4073 O O . ILE A 1 513 ? 0.521 -54.656 -44.438 1 56.5 513 ILE A O 1
ATOM 4077 N N . LEU A 1 514 ? 2.352 -53.406 -44.25 1 56.12 514 LEU A N 1
ATOM 4078 C CA . LEU A 1 514 ? 1.596 -52.25 -44.688 1 56.12 514 LEU A CA 1
ATOM 4079 C C . LEU A 1 514 ? 1.087 -52.438 -46.125 1 56.12 514 LEU A C 1
ATOM 4081 O O . LEU A 1 514 ? -0.086 -52.188 -46.406 1 56.12 514 LEU A O 1
ATOM 4085 N N . PRO A 1 515 ? 1.836 -52.875 -47 1 54.09 515 PRO A N 1
ATOM 4086 C CA . PRO A 1 515 ? 1.286 -53.125 -48.312 1 54.09 515 PRO A CA 1
ATOM 4087 C C . PRO A 1 515 ? 0.304 -54.281 -48.375 1 54.09 515 PRO A C 1
ATOM 4089 O O . PRO A 1 515 ? -0.685 -54.25 -49.094 1 54.09 515 PRO A O 1
ATOM 4092 N N . ALA A 1 516 ? 0.447 -55.344 -47.625 1 52.97 516 ALA A N 1
ATOM 4093 C CA . ALA A 1 516 ? -0.477 -56.469 -47.594 1 52.97 516 ALA A CA 1
ATOM 4094 C C . ALA A 1 516 ? -1.802 -56.094 -46.969 1 52.97 516 ALA A C 1
ATOM 4096 O O . ALA A 1 516 ? -2.869 -56.5 -47.406 1 52.97 516 ALA A O 1
ATOM 4097 N N . PHE A 1 517 ? -1.646 -55.469 -45.875 1 50.22 517 PHE A N 1
ATOM 4098 C CA . PHE A 1 517 ? -2.863 -54.969 -45.25 1 50.22 517 PHE A CA 1
ATOM 4099 C C . PHE A 1 517 ? -3.543 -53.938 -46.156 1 50.22 517 PHE A C 1
ATOM 4101 O O . PHE A 1 517 ? -4.773 -53.875 -46.219 1 50.22 517 PHE A O 1
ATOM 4108 N N . ALA A 1 518 ? -2.775 -53.094 -46.75 1 50.78 518 ALA A N 1
ATOM 4109 C CA . ALA A 1 518 ? -3.332 -52.156 -47.719 1 50.78 518 ALA A CA 1
ATOM 4110 C C . ALA A 1 518 ? -3.975 -52.906 -48.875 1 50.78 518 ALA A C 1
ATOM 4112 O O . ALA A 1 518 ? -5.035 -52.531 -49.375 1 50.78 518 ALA A O 1
ATOM 4113 N N . THR A 1 519 ? -3.383 -53.938 -49.375 1 50.53 519 THR A N 1
ATOM 4114 C CA . THR A 1 519 ? -3.941 -54.719 -50.469 1 50.53 519 THR A CA 1
ATOM 4115 C C . THR A 1 519 ? -5.117 -55.562 -49.969 1 50.53 519 THR A C 1
ATOM 4117 O O . THR A 1 519 ? -6.098 -55.75 -50.688 1 50.53 519 THR A O 1
ATOM 4120 N N . ALA A 1 520 ? -5.012 -56.219 -48.812 1 45.75 520 ALA A N 1
ATOM 4121 C CA . ALA A 1 520 ? -6.121 -57 -48.281 1 45.75 520 ALA A CA 1
ATOM 4122 C C . ALA A 1 520 ? -7.273 -56.094 -47.844 1 45.75 520 ALA A C 1
ATOM 4124 O O . ALA A 1 520 ? -8.445 -56.469 -48 1 45.75 520 ALA A O 1
ATOM 4125 N N . MET A 1 521 ? -7.031 -55.188 -46.969 1 43.78 521 MET A N 1
ATOM 4126 C CA . MET A 1 521 ? -8.125 -54.312 -46.531 1 43.78 521 MET A CA 1
ATOM 4127 C C . MET A 1 521 ? -8.578 -53.406 -47.656 1 43.78 521 MET A C 1
ATOM 4129 O O . MET A 1 521 ? -9.617 -52.75 -47.562 1 43.78 521 MET A O 1
ATOM 4133 N N . GLY A 1 522 ? -8.664 -53.625 -48.875 1 36.88 522 GLY A N 1
ATOM 4134 C CA . GLY A 1 522 ? -9.117 -52.781 -49.969 1 36.88 522 GLY A CA 1
ATOM 4135 C C . GLY A 1 522 ? -8.727 -51.312 -49.781 1 36.88 522 GLY A C 1
ATOM 4136 O O . GLY A 1 522 ? -8.25 -50.938 -48.688 1 36.88 522 GLY A O 1
ATOM 4137 N N . ASN A 1 523 ? -8.758 -50.312 -50.906 1 38.03 523 ASN A N 1
ATOM 4138 C CA . ASN A 1 523 ? -8.461 -48.875 -51.094 1 38.03 523 ASN A CA 1
ATOM 4139 C C . ASN A 1 523 ? -8.945 -48.062 -49.875 1 38.03 523 ASN A C 1
ATOM 4141 O O . ASN A 1 523 ? -8.562 -46.906 -49.719 1 38.03 523 ASN A O 1
ATOM 4145 N N . ALA A 1 524 ? -10.07 -48.312 -49.25 1 32.97 524 ALA A N 1
ATOM 4146 C CA . ALA A 1 524 ? -10.812 -47.312 -48.469 1 32.97 524 ALA A CA 1
ATOM 4147 C C . ALA A 1 524 ? -10.164 -47.094 -47.125 1 32.97 524 ALA A C 1
ATOM 4149 O O . ALA A 1 524 ? -10.055 -45.938 -46.656 1 32.97 524 ALA A O 1
ATOM 4150 N N . THR A 1 525 ? -10.008 -48.062 -46.281 1 33.66 525 THR A N 1
ATOM 4151 C CA . THR A 1 525 ? -9.859 -47.781 -44.844 1 33.66 525 THR A CA 1
ATOM 4152 C C . THR A 1 525 ? -8.406 -47.469 -44.5 1 33.66 525 THR A C 1
ATOM 4154 O O . THR A 1 525 ? -8.086 -47.156 -43.344 1 33.66 525 THR A O 1
ATOM 4157 N N . LEU A 1 526 ? -7.445 -47.75 -45.25 1 32.38 526 LEU A N 1
ATOM 4158 C CA . LEU A 1 526 ? -6.082 -47.375 -44.906 1 32.38 526 LEU A CA 1
ATOM 4159 C C . LEU A 1 526 ? -5.957 -45.844 -44.844 1 32.38 526 LEU A C 1
ATOM 4161 O O . LEU A 1 526 ? -4.918 -45.312 -44.438 1 32.38 526 LEU A O 1
ATOM 4165 N N . ASP A 1 527 ? -6.75 -45.062 -45.594 1 31.05 527 ASP A N 1
ATOM 4166 C CA . ASP A 1 527 ? -6.633 -43.594 -45.469 1 31.05 527 ASP A CA 1
ATOM 4167 C C . ASP A 1 527 ? -6.773 -43.188 -44 1 31.05 527 ASP A C 1
ATOM 4169 O O . ASP A 1 527 ? -6.215 -42.156 -43.562 1 31.05 527 ASP A O 1
ATOM 4173 N N . ILE A 1 528 ? -7.613 -43.938 -43.25 1 30.81 528 ILE A N 1
ATOM 4174 C CA . ILE A 1 528 ? -7.895 -43.438 -41.906 1 30.81 528 ILE A CA 1
ATOM 4175 C C . ILE A 1 528 ? -6.699 -43.688 -41 1 30.81 528 ILE A C 1
ATOM 4177 O O . ILE A 1 528 ? -6.328 -42.844 -40.188 1 30.81 528 ILE A O 1
ATOM 4181 N N . ALA A 1 529 ? -6.148 -44.969 -41 1 32.09 529 ALA A N 1
ATOM 4182 C CA . ALA A 1 529 ? -5.109 -45.219 -40 1 32.09 529 ALA A CA 1
ATOM 4183 C C . ALA A 1 529 ? -3.838 -44.438 -40.312 1 32.09 529 ALA A C 1
ATOM 4185 O O . ALA A 1 529 ? -3.146 -43.938 -39.438 1 32.09 529 ALA A O 1
ATOM 4186 N N . MET A 1 530 ? -3.338 -44.562 -41.625 1 30.84 530 MET A N 1
ATOM 4187 C CA . MET A 1 530 ? -2.156 -43.781 -42 1 30.84 530 MET A CA 1
ATOM 4188 C C . MET A 1 530 ? -2.461 -42.281 -41.969 1 30.84 530 MET A C 1
ATOM 4190 O O . MET A 1 530 ? -1.639 -41.469 -42.375 1 30.84 530 MET A O 1
ATOM 4194 N N . GLY A 1 531 ? -3.74 -41.938 -41.75 1 28.06 531 GLY A N 1
ATOM 4195 C CA . GLY A 1 531 ? -4.098 -40.531 -41.938 1 28.06 531 GLY A CA 1
ATOM 4196 C C . GLY A 1 531 ? -3.08 -39.594 -41.344 1 28.06 531 GLY A C 1
ATOM 4197 O O . GLY A 1 531 ? -3.096 -38.375 -41.656 1 28.06 531 GLY A O 1
ATOM 4198 N N . SER A 1 532 ? -2.576 -39.906 -40.188 1 28.81 532 SER A N 1
ATOM 4199 C CA . SER A 1 532 ? -1.95 -38.625 -39.875 1 28.81 532 SER A CA 1
ATOM 4200 C C . SER A 1 532 ? -0.723 -38.375 -40.75 1 28.81 532 SER A C 1
ATOM 4202 O O . SER A 1 532 ? 0.208 -37.688 -40.312 1 28.81 532 SER A O 1
ATOM 4204 N N . ASN A 1 533 ? -0.328 -39.281 -41.656 1 25.41 533 ASN A N 1
ATOM 4205 C CA . ASN A 1 533 ? 0.693 -38.656 -42.469 1 25.41 533 ASN A CA 1
ATOM 4206 C C . ASN A 1 533 ? 0.146 -37.406 -43.188 1 25.41 533 ASN A C 1
ATOM 4208 O O . ASN A 1 533 ? -0.696 -37.531 -44.062 1 25.41 533 ASN A O 1
ATOM 4212 N N . SER A 1 534 ? -0.297 -36.375 -42.531 1 25.84 534 SER A N 1
ATOM 4213 C CA . SER A 1 534 ? -0.444 -35.125 -43.281 1 25.84 534 SER A CA 1
ATOM 4214 C C . SER A 1 534 ? 0.584 -35.062 -44.406 1 25.84 534 SER A C 1
ATOM 4216 O O . SER A 1 534 ? 1.79 -35.062 -44.156 1 25.84 534 SER A O 1
ATOM 4218 N N . THR A 1 535 ? 0.42 -35.844 -45.5 1 23.2 535 THR A N 1
ATOM 4219 C CA . THR A 1 535 ? 1.044 -35.375 -46.75 1 23.2 535 THR A CA 1
ATOM 4220 C C . THR A 1 535 ? 1.079 -33.844 -46.75 1 23.2 535 THR A C 1
ATOM 4222 O O . THR A 1 535 ? 0.04 -33.188 -46.656 1 23.2 535 THR A O 1
ATOM 4225 N N . PHE A 1 536 ? 2.109 -33.281 -46.125 1 22.08 536 PHE A N 1
ATOM 4226 C CA . PHE A 1 536 ? 2.539 -31.969 -46.594 1 22.08 536 PHE A CA 1
ATOM 4227 C C 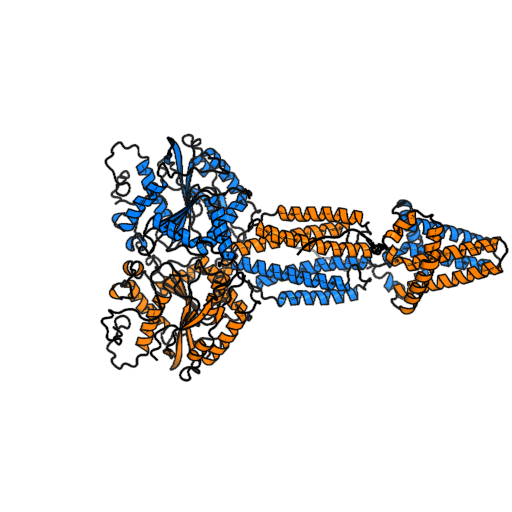. PHE A 1 536 ? 2.449 -31.875 -48.125 1 22.08 536 PHE A C 1
ATOM 4229 O O . PHE A 1 536 ? 3.221 -32.531 -48.844 1 22.08 536 PHE A O 1
ATOM 4236 N N . THR A 1 537 ? 1.261 -32.219 -48.719 1 21.48 537 THR A N 1
ATOM 4237 C CA . THR A 1 537 ? 1.035 -31.859 -50.094 1 21.48 537 THR A CA 1
ATOM 4238 C C . THR A 1 537 ? 1.829 -30.609 -50.469 1 21.48 537 THR A C 1
ATOM 4240 O O . THR A 1 537 ? 1.742 -29.578 -49.781 1 21.48 537 THR A O 1
ATOM 4243 N N . THR A 1 538 ? 3.004 -30.938 -51.062 1 22.22 538 THR A N 1
ATOM 4244 C CA . THR A 1 538 ? 3.725 -29.938 -51.844 1 22.22 538 THR A CA 1
ATOM 4245 C C . THR A 1 538 ? 2.75 -29.031 -52.594 1 22.22 538 THR A C 1
ATOM 4247 O O . THR A 1 538 ? 1.81 -29.516 -53.25 1 22.22 538 THR A O 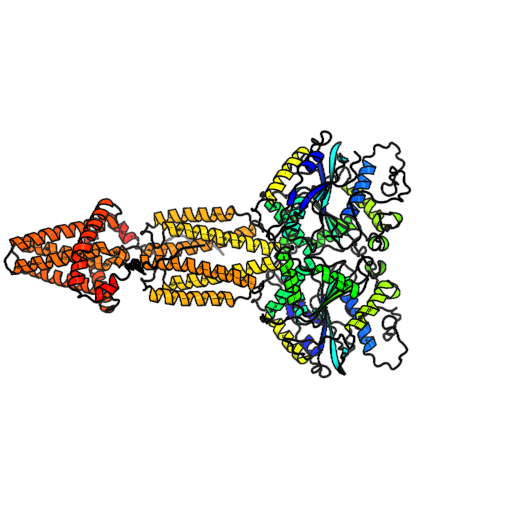1
ATOM 4250 N N . MET A 1 539 ? 2.303 -28.047 -51.938 1 20.61 539 MET A N 1
ATOM 4251 C CA . MET A 1 539 ? 1.615 -27.031 -52.688 1 20.61 539 MET A CA 1
ATOM 4252 C C . MET A 1 539 ? 2.148 -26.969 -54.125 1 20.61 539 MET A C 1
ATOM 4254 O O . MET A 1 539 ? 3.361 -26.938 -54.344 1 20.61 539 MET A O 1
ATOM 4258 N N . PRO A 1 540 ? 1.397 -27.75 -55.031 1 21.73 540 PRO A N 1
ATOM 4259 C CA . PRO A 1 540 ? 1.701 -27.594 -56.438 1 21.73 540 PRO A CA 1
ATOM 4260 C C . PRO A 1 540 ? 2.254 -26.203 -56.781 1 21.73 540 PRO A C 1
ATOM 4262 O O . PRO A 1 540 ? 1.908 -25.219 -56.125 1 21.73 540 PRO A O 1
ATOM 4265 N N . SER A 1 541 ? 3.557 -26.281 -57.125 1 22.44 541 SER A N 1
ATOM 4266 C CA . SER A 1 541 ? 4.168 -25.125 -57.781 1 22.44 541 SER A CA 1
ATOM 4267 C C . SER A 1 541 ? 3.262 -24.578 -58.875 1 22.44 541 SER A C 1
ATOM 4269 O O . SER A 1 541 ? 2.949 -25.281 -59.844 1 22.44 541 SER A O 1
ATOM 4271 N N . ASN A 1 542 ? 2.023 -24.156 -58.562 1 20.06 542 ASN A N 1
ATOM 4272 C CA . ASN A 1 542 ? 1.29 -23.469 -59.625 1 20.06 542 ASN A CA 1
ATOM 4273 C C . ASN A 1 542 ? 2.227 -22.688 -60.531 1 20.06 542 ASN A C 1
ATOM 4275 O O . ASN A 1 542 ? 2.893 -21.75 -60.094 1 20.06 542 ASN A O 1
ATOM 4279 N N . SER A 1 543 ? 2.875 -23.453 -61.5 1 22.14 543 SER A N 1
ATOM 4280 C CA . SER A 1 543 ? 3.467 -22.875 -62.719 1 22.14 543 SER A CA 1
ATOM 4281 C C . SER A 1 543 ? 2.492 -21.922 -63.406 1 22.14 543 SER A C 1
ATOM 4283 O O . SER A 1 543 ? 1.479 -22.375 -63.938 1 22.14 543 SER A O 1
ATOM 4285 N N . THR A 1 544 ? 1.989 -20.844 -62.75 1 20.84 544 THR A N 1
ATOM 4286 C CA . THR A 1 544 ? 1.313 -19.875 -63.594 1 20.84 544 THR A CA 1
ATOM 4287 C C . THR A 1 544 ? 2.148 -19.562 -64.812 1 20.84 544 THR A C 1
ATOM 4289 O O . THR A 1 544 ? 3.275 -19.078 -64.75 1 20.84 544 THR A O 1
ATOM 4292 N N . SER A 1 545 ? 1.939 -20.281 -65.875 1 21.38 545 SER A N 1
ATOM 4293 C CA . SER A 1 545 ? 2.34 -20.016 -67.312 1 21.38 545 SER A CA 1
ATOM 4294 C C . SER A 1 545 ? 1.884 -18.625 -67.75 1 21.38 545 SER A C 1
ATOM 4296 O O . SER A 1 545 ? 2.016 -18.281 -68.875 1 21.38 545 SER A O 1
ATOM 4298 N N . SER A 1 546 ? 1.281 -17.719 -67.062 1 22.22 546 SER A N 1
ATOM 4299 C CA . SER A 1 546 ? 0.855 -16.719 -68 1 22.22 546 SER A CA 1
ATOM 4300 C C . SER A 1 546 ? 2.01 -16.297 -68.938 1 22.22 546 SER A C 1
ATOM 4302 O O . SER A 1 546 ? 3.176 -16.391 -68.5 1 22.22 546 SER A O 1
ATOM 4304 N N . THR A 1 547 ? 1.674 -16.062 -70.25 1 23.14 547 THR A N 1
ATOM 4305 C CA . THR A 1 547 ? 2.062 -15.578 -71.562 1 23.14 547 THR A CA 1
ATOM 4306 C C . THR A 1 547 ? 2.939 -14.336 -71.5 1 23.14 547 THR A C 1
ATOM 4308 O O . THR A 1 547 ? 2.826 -13.57 -70.5 1 23.14 547 THR A O 1
ATOM 4311 N N . SER A 1 548 ? 3.832 -14.109 -72.562 1 22.05 548 SER A N 1
ATOM 4312 C CA . SER A 1 548 ? 4.934 -13.273 -73.062 1 22.05 548 SER A CA 1
ATOM 4313 C C . SER A 1 548 ? 4.547 -11.797 -73.062 1 22.05 548 SER A C 1
ATOM 4315 O O . SER A 1 548 ? 5.359 -10.938 -73.375 1 22.05 548 SER A O 1
ATOM 4317 N N . GLU A 1 549 ? 3.35 -11.328 -72.812 1 21.72 549 GLU A N 1
ATOM 4318 C CA . GLU A 1 549 ? 3.379 -10.102 -73.625 1 21.72 549 GLU A CA 1
ATOM 4319 C C . GLU A 1 549 ? 4.629 -9.281 -73.312 1 21.72 549 GLU A C 1
ATOM 4321 O O . GLU A 1 549 ? 5.18 -9.367 -72.188 1 21.72 549 GLU A O 1
ATOM 4326 N N . GLU A 1 550 ? 5.16 -8.352 -74.25 1 19.27 550 GLU A N 1
ATOM 4327 C CA . GLU A 1 550 ? 6.027 -7.344 -74.875 1 19.27 550 GLU A CA 1
ATOM 4328 C C . GLU A 1 550 ? 6.316 -6.203 -73.875 1 19.27 550 GLU A C 1
ATOM 4330 O O . GLU A 1 550 ? 7.453 -5.734 -73.812 1 19.27 550 GLU A O 1
ATOM 4335 N N . LYS A 1 551 ? 5.656 -5.102 -73.938 1 19.31 551 LYS A N 1
ATOM 4336 C CA . LYS A 1 551 ? 6.289 -3.785 -73.938 1 19.31 551 LYS A CA 1
ATOM 4337 C C . LYS A 1 551 ? 7.215 -3.588 -72.75 1 19.31 551 LYS A C 1
ATOM 4339 O O . LYS A 1 551 ? 7.051 -4.242 -71.688 1 19.31 551 LYS A O 1
ATOM 4344 N N . LYS A 1 552 ? 7.875 -2.314 -72.625 1 20.36 552 LYS A N 1
ATOM 4345 C CA . LYS A 1 552 ? 8.875 -1.256 -72.562 1 20.36 552 LYS A CA 1
ATOM 4346 C C . LYS A 1 552 ? 9.336 -0.984 -71.125 1 20.36 552 LYS A C 1
ATOM 4348 O O . LYS A 1 552 ? 10.539 -0.979 -70.875 1 20.36 552 LYS A O 1
ATOM 4353 N N . LYS A 1 553 ? 9.07 0.346 -70.688 1 19.09 553 LYS A N 1
ATOM 4354 C CA . LYS A 1 553 ? 9.461 1.744 -70.5 1 19.09 553 LYS A CA 1
ATOM 4355 C C . LYS A 1 553 ? 9.531 2.131 -69.062 1 19.09 553 LYS A C 1
ATOM 4357 O O . LYS A 1 553 ? 8.789 1.589 -68.25 1 19.09 553 LYS A O 1
ATOM 4362 N N . LYS A 1 554 ? 9.242 3.32 -68.562 1 16.77 554 LYS A N 1
ATOM 4363 C CA . LYS A 1 554 ? 9.695 4.125 -67.438 1 16.77 554 LYS A CA 1
ATOM 4364 C C . LYS A 1 554 ? 9.25 3.508 -66.062 1 16.77 554 LYS A C 1
ATOM 4366 O O . LYS A 1 554 ? 8.102 3.084 -65.938 1 16.77 554 LYS A O 1
ATOM 4371 N N . MET B 1 1 ? -38.281 14 22.078 1 31.88 1 MET B N 1
ATOM 4372 C CA . MET B 1 1 ? -37 13.75 22.766 1 31.88 1 MET B CA 1
ATOM 4373 C C . MET B 1 1 ? -35.875 14.5 22.094 1 31.88 1 MET B C 1
ATOM 4375 O O . MET B 1 1 ? -35.719 14.445 20.875 1 31.88 1 MET B O 1
ATOM 4379 N N . SER B 1 2 ? -35.469 15.602 22.453 1 41.84 2 SER B N 1
ATOM 4380 C CA . SER B 1 2 ? -34.406 16.516 22.031 1 41.84 2 SER B CA 1
ATOM 4381 C C . SER B 1 2 ? -33.188 15.766 21.578 1 41.84 2 SER B C 1
ATOM 4383 O O . SER B 1 2 ? -32.562 15.047 22.359 1 41.84 2 SER B O 1
ATOM 4385 N N . VAL B 1 3 ? -33.188 15.219 20.484 1 54.44 3 VAL B N 1
ATOM 4386 C CA . VAL B 1 3 ? -32.25 14.266 19.906 1 54.44 3 VAL B CA 1
ATOM 4387 C C . VAL B 1 3 ? -30.844 14.891 19.859 1 54.44 3 VAL B C 1
ATOM 4389 O O . VAL B 1 3 ? -30.609 15.82 19.094 1 54.44 3 VAL B O 1
ATOM 4392 N N . THR B 1 4 ? -30.031 15.023 21.047 1 67 4 THR B N 1
ATOM 4393 C CA . THR B 1 4 ? -28.859 15.836 21.344 1 67 4 THR B CA 1
ATOM 4394 C C . THR B 1 4 ? -27.578 15.047 21.109 1 67 4 THR B C 1
ATOM 4396 O O . THR B 1 4 ? -26.469 15.547 21.359 1 67 4 THR B O 1
ATOM 4399 N N . ALA B 1 5 ? -27.688 13.758 20.531 1 83.69 5 ALA B N 1
ATOM 4400 C CA . ALA B 1 5 ? -26.422 13.062 20.406 1 83.69 5 ALA B CA 1
ATOM 4401 C C . ALA B 1 5 ? -26.359 12.273 19.094 1 83.69 5 ALA B C 1
ATOM 4403 O O . ALA B 1 5 ? -27.375 11.805 18.594 1 83.69 5 ALA B O 1
ATOM 4404 N N . PRO B 1 6 ? -25.297 12.242 18.516 1 90.38 6 PRO B N 1
ATOM 4405 C CA . PRO B 1 6 ? -25.141 11.453 17.297 1 90.38 6 PRO B CA 1
ATOM 4406 C C . PRO B 1 6 ? -25.406 9.961 17.516 1 90.38 6 PRO B C 1
ATOM 4408 O O . PRO B 1 6 ? -25.203 9.461 18.625 1 90.38 6 PRO B O 1
ATOM 4411 N N . VAL B 1 7 ? -25.922 9.32 16.562 1 91.5 7 VAL B N 1
ATOM 4412 C CA . VAL B 1 7 ? -26.25 7.902 16.641 1 91.5 7 VAL B CA 1
ATOM 4413 C C . VAL B 1 7 ? -25.25 7.082 15.828 1 91.5 7 VAL B C 1
ATOM 4415 O O . VAL B 1 7 ? -24.953 7.406 14.68 1 91.5 7 VAL B O 1
ATOM 4418 N N . SER B 1 8 ? -24.719 6.055 16.453 1 91.62 8 SER B N 1
ATOM 4419 C CA . SER B 1 8 ? -23.781 5.164 15.781 1 91.62 8 SER B CA 1
ATOM 4420 C C . SER B 1 8 ? -24.5 4.141 14.914 1 91.62 8 SER B C 1
ATOM 4422 O O . SER B 1 8 ? -25.406 3.451 15.391 1 91.62 8 SER B O 1
ATOM 4424 N N . ILE B 1 9 ? -24.156 4.02 13.719 1 88.62 9 ILE B N 1
ATOM 4425 C CA . ILE B 1 9 ? -24.797 3.064 12.82 1 88.62 9 ILE B CA 1
ATOM 4426 C C . ILE B 1 9 ? -23.875 1.871 12.594 1 88.62 9 ILE B C 1
ATOM 4428 O O . ILE B 1 9 ? -24.344 0.763 12.312 1 88.62 9 ILE B O 1
ATOM 4432 N N . ILE B 1 10 ? -22.609 2.137 12.609 1 87.94 10 ILE B N 1
ATOM 4433 C CA . ILE B 1 10 ? -21.594 1.086 12.469 1 87.94 10 ILE B CA 1
ATOM 4434 C C . ILE B 1 10 ? -20.5 1.28 13.516 1 87.94 10 ILE B C 1
ATOM 4436 O O . ILE B 1 10 ? -20.062 2.406 13.758 1 87.94 10 ILE B O 1
ATOM 4440 N N . SER B 1 11 ? -20.156 0.228 14.141 1 86.62 11 SER B N 1
ATOM 4441 C CA . SER B 1 11 ? -19.062 0.264 15.102 1 86.62 11 SER B CA 1
ATOM 4442 C C . SER B 1 11 ? -18.156 -0.952 14.953 1 86.62 11 SER B C 1
ATOM 4444 O O . SER B 1 11 ? -18.625 -2.066 14.734 1 86.62 11 SER B O 1
ATOM 4446 N N . PRO B 1 12 ? -16.875 -0.635 14.93 1 79.69 12 PRO B N 1
ATOM 4447 C CA . PRO B 1 12 ? -15.953 -1.777 14.867 1 79.69 12 PRO B CA 1
ATOM 4448 C C . PRO B 1 12 ? -16.016 -2.648 16.125 1 79.69 12 PRO B C 1
ATOM 4450 O O . PRO B 1 12 ? -16.188 -2.133 17.234 1 79.69 12 PRO B O 1
ATOM 4453 N N . VAL B 1 13 ? -16.078 -3.934 15.859 1 74.94 13 VAL B N 1
ATOM 4454 C CA . VAL B 1 13 ? -16.125 -4.863 16.984 1 74.94 13 VAL B CA 1
ATOM 4455 C C . VAL B 1 13 ? -14.703 -5.145 17.469 1 74.94 13 VAL B C 1
ATOM 4457 O O . VAL B 1 13 ? -13.789 -5.352 16.672 1 74.94 13 VAL B O 1
ATOM 4460 N N . ALA B 1 14 ? -14.391 -4.684 18.734 1 60.72 14 ALA B N 1
ATOM 4461 C CA . ALA B 1 14 ? -13.094 -4.973 19.328 1 60.72 14 ALA B CA 1
ATOM 4462 C C . ALA B 1 14 ? -12.742 -6.449 19.203 1 60.72 14 ALA B C 1
ATOM 4464 O O . ALA B 1 14 ? -13.617 -7.312 19.297 1 60.72 14 ALA B O 1
ATOM 4465 N N . GLU B 1 15 ? -11.695 -6.727 18.406 1 55.97 15 GLU B N 1
ATOM 4466 C CA . GLU B 1 15 ? -11.281 -8.109 18.188 1 55.97 15 GLU B CA 1
ATOM 4467 C C . GLU B 1 15 ? -11.203 -8.883 19.5 1 55.97 15 GLU B C 1
ATOM 4469 O O . GLU B 1 15 ? -10.672 -8.375 20.5 1 55.97 15 GLU B O 1
ATOM 4474 N N . GLU B 1 16 ? -12.18 -9.641 19.844 1 51.09 16 GLU B N 1
ATOM 4475 C CA . GLU B 1 16 ? -11.875 -10.609 20.906 1 51.09 16 GLU B CA 1
ATOM 4476 C C . GLU B 1 16 ? -10.586 -11.367 20.609 1 51.09 16 GLU B C 1
ATOM 4478 O O . GLU B 1 16 ? -10.055 -11.289 19.5 1 51.09 16 GLU B O 1
ATOM 4483 N N . ASP B 1 17 ? -10.148 -12.211 21.5 1 47.38 17 ASP B N 1
ATOM 4484 C CA . ASP B 1 17 ? -8.984 -13.094 21.562 1 47.38 17 ASP B CA 1
ATOM 4485 C C . ASP B 1 17 ? -8.773 -13.828 20.25 1 47.38 17 ASP B C 1
ATOM 4487 O O . ASP B 1 17 ? -9.562 -14.695 19.875 1 47.38 17 ASP B O 1
ATOM 4491 N N . GLY B 1 18 ? -7.84 -13.555 19.453 1 47.97 18 GLY B N 1
ATOM 4492 C CA . GLY B 1 18 ? -7.238 -14.422 18.469 1 47.97 18 GLY B CA 1
ATOM 4493 C C . GLY B 1 18 ? -7.844 -14.258 17.078 1 47.97 18 GLY B C 1
ATOM 4494 O O . GLY B 1 18 ? -7.473 -14.969 16.141 1 47.97 18 GLY B O 1
ATOM 4495 N N . GLU B 1 19 ? -9.023 -13.484 17.047 1 53.06 19 GLU B N 1
ATOM 4496 C CA . GLU B 1 19 ? -9.672 -13.609 15.742 1 53.06 19 GLU B CA 1
ATOM 4497 C C . GLU B 1 19 ? -9.086 -12.625 14.734 1 53.06 19 GLU B C 1
ATOM 4499 O O . GLU B 1 19 ? -8.773 -11.484 15.086 1 53.06 19 GLU B O 1
ATOM 4504 N N . THR B 1 20 ? -8.594 -13.094 13.57 1 54.59 20 THR B N 1
ATOM 4505 C CA . THR B 1 20 ? -7.82 -12.578 12.445 1 54.59 20 THR B CA 1
ATOM 4506 C C . THR B 1 20 ? -8.633 -11.547 11.664 1 54.59 20 THR B C 1
ATOM 4508 O O . THR B 1 20 ? -8.086 -10.844 10.812 1 54.59 20 THR B O 1
ATOM 4511 N N . GLN B 1 21 ? -10.031 -11.492 11.891 1 58.38 21 GLN B N 1
ATOM 4512 C CA . GLN B 1 21 ? -10.727 -10.578 10.992 1 58.38 21 GLN B CA 1
ATOM 4513 C C . GLN B 1 21 ? -11.555 -9.555 11.766 1 58.38 21 GLN B C 1
ATOM 4515 O O . GLN B 1 21 ? -12.266 -9.914 12.703 1 58.38 21 GLN B O 1
ATOM 4520 N N . GLN B 1 22 ? -11.273 -8.273 11.664 1 64.12 22 GLN B N 1
ATOM 4521 C CA . GLN B 1 22 ? -12.07 -7.211 12.273 1 64.12 22 GLN B CA 1
ATOM 4522 C C . GLN B 1 22 ? -13.484 -7.188 11.703 1 64.12 22 GLN B C 1
ATOM 4524 O O . GLN B 1 22 ? -13.672 -7.176 10.484 1 64.12 22 GLN B O 1
ATOM 4529 N N . SER B 1 23 ? -14.453 -7.516 12.562 1 73.25 23 SER B N 1
ATOM 4530 C CA . SER B 1 23 ? -15.859 -7.477 12.164 1 73.25 23 SER B CA 1
ATOM 4531 C C . SER B 1 23 ? -16.531 -6.191 12.641 1 73.25 23 SER B C 1
ATOM 4533 O O . SER B 1 23 ? -15.969 -5.449 13.445 1 73.25 23 SER B O 1
ATOM 4535 N N . PHE B 1 24 ? -17.609 -5.777 11.969 1 80.81 24 PHE B N 1
ATOM 4536 C CA . PHE B 1 24 ? -18.344 -4.559 12.281 1 80.81 24 PHE B CA 1
ATOM 4537 C C . PHE B 1 24 ? -19.734 -4.887 12.797 1 80.81 24 PHE B C 1
ATOM 4539 O O . PHE B 1 24 ? -20.375 -5.836 12.328 1 80.81 24 PHE B O 1
ATOM 4546 N N . GLU B 1 25 ? -20.047 -4.211 13.852 1 83.38 25 GLU B N 1
ATOM 4547 C CA . GLU B 1 25 ? -21.422 -4.273 14.328 1 83.38 25 GLU B CA 1
ATOM 4548 C C . GLU B 1 25 ? -22.297 -3.209 13.656 1 83.38 25 GLU B C 1
ATOM 4550 O O . GLU B 1 25 ? -21.938 -2.029 13.648 1 83.38 25 GLU B O 1
ATOM 4555 N N . ILE B 1 26 ? -23.359 -3.721 13.102 1 84.38 26 ILE B N 1
ATOM 4556 C CA . ILE B 1 26 ? -24.25 -2.816 12.398 1 84.38 26 ILE B CA 1
ATOM 4557 C C . ILE B 1 26 ? -25.531 -2.617 13.219 1 84.38 26 ILE B C 1
ATOM 4559 O O . ILE B 1 26 ? -26.172 -3.59 13.625 1 84.38 26 ILE B O 1
ATOM 4563 N N . TYR B 1 27 ? -25.844 -1.356 13.438 1 87.25 27 TYR B N 1
ATOM 4564 C CA . TYR B 1 27 ? -27.062 -1.029 14.188 1 87.25 27 TYR B CA 1
ATOM 4565 C C . TYR B 1 27 ? -28.203 -0.694 13.242 1 87.25 27 TYR B C 1
ATOM 4567 O O . TYR B 1 27 ? -28.562 0.476 13.07 1 87.25 27 TYR B O 1
ATOM 4575 N N . LYS B 1 28 ? -28.844 -1.715 12.781 1 86.81 28 LYS B N 1
ATOM 4576 C CA . LYS B 1 28 ? -29.891 -1.588 11.781 1 86.81 28 LYS B CA 1
ATOM 4577 C C . LYS B 1 28 ? -31.125 -0.884 12.359 1 86.81 28 LYS B C 1
ATOM 4579 O O . LYS B 1 28 ? -31.734 -0.04 11.695 1 86.81 28 LYS B O 1
ATOM 4584 N N . ASP B 1 29 ? -31.406 -1.173 13.578 1 89.62 29 ASP B N 1
ATOM 4585 C CA . ASP B 1 29 ? -32.594 -0.633 14.203 1 89.62 29 ASP B CA 1
ATOM 4586 C C . ASP B 1 29 ? -32.5 0.881 14.375 1 89.62 29 ASP B C 1
ATOM 4588 O O . ASP B 1 29 ? -33.5 1.6 14.18 1 89.62 29 ASP B O 1
ATOM 4592 N N . LYS B 1 30 ? -31.375 1.301 14.734 1 88.69 30 LYS B N 1
ATOM 4593 C CA . LYS B 1 30 ? -31.172 2.734 14.93 1 88.69 30 LYS B CA 1
ATOM 4594 C C . LYS B 1 30 ? -31.266 3.484 13.602 1 88.69 30 LYS B C 1
ATOM 4596 O O . LYS B 1 30 ? -31.859 4.57 13.531 1 88.69 30 LYS B O 1
ATOM 4601 N N . LEU B 1 31 ? -30.75 2.916 12.625 1 88.75 31 LEU B N 1
ATOM 4602 C CA . LEU B 1 31 ? -30.766 3.52 11.297 1 88.75 31 LEU B CA 1
ATOM 4603 C C . LEU B 1 31 ? -32.188 3.584 10.758 1 88.75 31 LEU B C 1
ATOM 4605 O O . LEU B 1 31 ? -32.625 4.609 10.219 1 88.75 31 LEU B O 1
ATOM 4609 N N . GLU B 1 32 ? -32.938 2.525 10.969 1 90.81 32 GLU B N 1
ATOM 4610 C CA . GLU B 1 32 ? -34.312 2.459 10.477 1 90.81 32 GLU B CA 1
ATOM 4611 C C . GLU B 1 32 ? -35.188 3.424 11.242 1 90.81 32 GLU B C 1
ATOM 4613 O O . GLU B 1 32 ? -36.125 4 10.664 1 90.81 32 GLU B O 1
ATOM 4618 N N . SER B 1 33 ? -34.906 3.598 12.453 1 91.19 33 SER B N 1
ATOM 4619 C CA . SER B 1 33 ? -35.719 4.52 13.242 1 91.19 33 SER B CA 1
ATOM 4620 C C . SER B 1 33 ? -35.562 5.949 12.727 1 91.19 33 SER B C 1
ATOM 4622 O O . SER B 1 33 ? -36.5 6.742 12.828 1 91.19 33 SER B O 1
ATOM 4624 N N . ILE B 1 34 ? -34.438 6.234 12.164 1 90.94 34 ILE B N 1
ATOM 4625 C CA . ILE B 1 34 ? -34.188 7.582 11.664 1 90.94 34 ILE B CA 1
ATOM 4626 C C . ILE B 1 34 ? -34.75 7.711 10.242 1 90.94 34 ILE B C 1
ATOM 4628 O O . ILE B 1 34 ? -35.531 8.633 9.953 1 90.94 34 ILE B O 1
ATOM 4632 N N . LEU B 1 35 ? -34.531 6.758 9.414 1 93.12 35 LEU B N 1
ATOM 4633 C CA . LEU B 1 35 ? -34.812 6.867 7.988 1 93.12 35 LEU B CA 1
ATOM 4634 C C . LEU B 1 35 ? -36.281 6.551 7.703 1 93.12 35 LEU B C 1
ATOM 4636 O O . LEU B 1 35 ? -36.844 7.012 6.703 1 93.12 35 LEU B O 1
ATOM 4640 N N . LEU B 1 36 ? -36.938 5.75 8.586 1 93.06 36 LEU B N 1
ATOM 4641 C CA . LEU B 1 36 ? -38.312 5.32 8.312 1 93.06 36 LEU B CA 1
ATOM 4642 C C . LEU B 1 36 ? -39.312 6.156 9.094 1 93.06 36 LEU B C 1
ATOM 4644 O O . LEU B 1 36 ? -40.469 5.797 9.188 1 93.06 36 LEU B O 1
ATOM 4648 N N . ASP B 1 37 ? -38.781 7.199 9.656 1 92.62 37 ASP B N 1
ATOM 4649 C CA . ASP B 1 37 ? -39.75 8.148 10.227 1 92.62 37 ASP B CA 1
ATOM 4650 C C . ASP B 1 37 ? -40.781 8.57 9.203 1 92.62 37 ASP B C 1
ATOM 4652 O O . ASP B 1 37 ? -40.438 8.977 8.086 1 92.62 37 ASP B O 1
ATOM 4656 N N . PRO B 1 38 ? -42.031 8.484 9.461 1 91.62 38 PRO B N 1
ATOM 4657 C CA . PRO B 1 38 ? -43.094 8.75 8.492 1 91.62 38 PRO B CA 1
ATOM 4658 C C . PRO B 1 38 ? -43.031 10.156 7.902 1 91.62 38 PRO B C 1
ATOM 4660 O O . PRO B 1 38 ? -43.469 10.383 6.773 1 91.62 38 PRO B O 1
ATOM 4663 N N . LYS B 1 39 ? -42.469 11.047 8.562 1 91.62 39 LYS B N 1
ATOM 4664 C CA . LYS B 1 39 ? -42.375 12.422 8.078 1 91.62 39 LYS B CA 1
ATOM 4665 C C . LYS B 1 39 ? -41.375 12.555 6.93 1 91.62 39 LYS B C 1
ATOM 4667 O O . LYS B 1 39 ? -41.5 13.453 6.098 1 91.62 39 LYS B O 1
ATOM 4672 N N . ILE B 1 40 ? -40.375 11.672 6.93 1 94.44 40 ILE B N 1
ATOM 4673 C CA . ILE B 1 40 ? -39.312 11.891 5.957 1 94.44 40 ILE B CA 1
ATOM 4674 C C . ILE B 1 40 ? -39.125 10.633 5.117 1 94.44 40 ILE B C 1
ATOM 4676 O O . ILE B 1 40 ? -38.469 10.664 4.078 1 94.44 40 ILE B O 1
ATOM 4680 N N . ALA B 1 41 ? -39.75 9.523 5.332 1 94.69 41 ALA B N 1
ATOM 4681 C CA . ALA B 1 41 ? -39.5 8.211 4.75 1 94.69 41 ALA B CA 1
ATOM 4682 C C . ALA B 1 41 ? -39.656 8.25 3.23 1 94.69 41 ALA B C 1
ATOM 4684 O O . ALA B 1 41 ? -38.906 7.594 2.508 1 94.69 41 ALA B O 1
ATOM 4685 N N . ASP B 1 42 ? -40.531 9.023 2.762 1 94.06 42 ASP B N 1
ATOM 4686 C CA . ASP B 1 42 ? -40.812 8.977 1.332 1 94.06 42 ASP B CA 1
ATOM 4687 C C . ASP B 1 42 ? -40.25 10.195 0.619 1 94.06 42 ASP B C 1
ATOM 4689 O O . ASP B 1 42 ? -40.5 10.414 -0.564 1 94.06 42 ASP B O 1
ATOM 4693 N N . LYS B 1 43 ? -39.469 10.977 1.274 1 96.06 43 LYS B N 1
ATOM 4694 C CA . LYS B 1 43 ? -38.812 12.117 0.664 1 96.06 43 LYS B CA 1
ATOM 4695 C C . LYS B 1 43 ? -37.406 11.742 0.164 1 96.06 43 LYS B C 1
ATOM 4697 O O . LYS B 1 43 ? -36.812 10.773 0.638 1 96.06 43 LYS B O 1
ATOM 4702 N N . GLN B 1 44 ? -37 12.531 -0.809 1 96.06 44 GLN B N 1
ATOM 4703 C CA . GLN B 1 44 ? -35.625 12.312 -1.322 1 96.06 44 GLN B CA 1
ATOM 4704 C C . GLN B 1 44 ? -34.594 12.711 -0.289 1 96.06 44 GLN B C 1
ATOM 4706 O O . GLN B 1 44 ? -34.844 13.523 0.597 1 96.06 44 GLN B O 1
ATOM 4711 N N . VAL B 1 45 ? -33.406 12.148 -0.434 1 96.69 45 VAL B N 1
ATOM 4712 C CA . VAL B 1 45 ? -32.438 12.312 0.648 1 96.69 45 VAL B CA 1
ATOM 4713 C C . VAL B 1 45 ? -31.094 12.773 0.081 1 96.69 45 VAL B C 1
ATOM 4715 O O . VAL B 1 45 ? -30.703 12.375 -1.017 1 96.69 45 VAL B O 1
ATOM 4718 N N . CYS B 1 46 ? -30.453 13.672 0.769 1 97.06 46 CYS B N 1
ATOM 4719 C CA . CYS B 1 46 ? -29.094 14.117 0.544 1 97.06 46 CYS B CA 1
ATOM 4720 C C . CYS B 1 46 ? -28.203 13.773 1.735 1 97.06 46 CYS B C 1
ATOM 4722 O O . CYS B 1 46 ? -28.438 14.258 2.846 1 97.06 46 CYS B O 1
ATOM 4724 N N . VAL B 1 47 ? -27.234 12.938 1.489 1 96.75 47 VAL B N 1
ATOM 4725 C CA . VAL B 1 47 ? -26.359 12.516 2.576 1 96.75 47 VAL B CA 1
ATOM 4726 C C . VAL B 1 47 ? -24.984 13.172 2.422 1 96.75 47 VAL B C 1
ATOM 4728 O O . VAL B 1 47 ? -24.312 12.961 1.419 1 96.75 47 VAL B O 1
ATOM 4731 N N . VAL B 1 48 ? -24.562 13.953 3.391 1 97.25 48 VAL B N 1
ATOM 4732 C CA . VAL B 1 48 ? -23.266 14.594 3.402 1 97.25 48 VAL B CA 1
ATOM 4733 C C . VAL B 1 48 ? -22.375 13.945 4.457 1 97.25 48 VAL B C 1
ATOM 4735 O O . VAL B 1 48 ? -22.734 13.875 5.633 1 97.25 48 VAL B O 1
ATOM 4738 N N . SER B 1 49 ? -21.281 13.453 4.043 1 96.75 49 SER B N 1
ATOM 4739 C CA . SER B 1 49 ? -20.344 12.805 4.957 1 96.75 49 SER B CA 1
ATOM 4740 C C . SER B 1 49 ? -18.969 13.469 4.918 1 96.75 49 SER B C 1
ATOM 4742 O O . SER B 1 49 ? -18.578 14.023 3.893 1 96.75 49 SER B O 1
ATOM 4744 N N . VAL B 1 50 ? -18.312 13.469 6.055 1 96.06 50 VAL B N 1
ATOM 4745 C CA . VAL B 1 50 ? -16.938 13.953 6.145 1 96.06 50 VAL B CA 1
ATOM 4746 C C . VAL B 1 50 ? -16.016 12.812 6.547 1 96.06 50 VAL B C 1
ATOM 4748 O O . VAL B 1 50 ? -16.219 12.164 7.574 1 96.06 50 VAL B O 1
ATOM 4751 N N . ALA B 1 51 ? -15.117 12.5 5.672 1 94.69 51 ALA B N 1
ATOM 4752 C CA . ALA B 1 51 ? -14.125 11.461 5.918 1 94.69 51 ALA B CA 1
ATOM 4753 C C . ALA B 1 51 ? -12.711 12.008 5.801 1 94.69 51 ALA B C 1
ATOM 4755 O O . ALA B 1 51 ? -12.492 13.07 5.207 1 94.69 51 ALA B O 1
ATOM 4756 N N . GLY B 1 52 ? -11.758 11.344 6.438 1 92.5 52 GLY B N 1
ATOM 4757 C CA . GLY B 1 52 ? -10.359 11.758 6.43 1 92.5 52 GLY B CA 1
ATOM 4758 C C . GLY B 1 52 ? -9.547 11.133 7.543 1 92.5 52 GLY B C 1
ATOM 4759 O O . GLY B 1 52 ? -10.031 10.258 8.258 1 92.5 52 GLY B O 1
ATOM 4760 N N . ALA B 1 53 ? -8.352 11.586 7.613 1 89.88 53 ALA B N 1
ATOM 4761 C CA . ALA B 1 53 ? -7.457 11.055 8.633 1 89.88 53 ALA B CA 1
ATOM 4762 C C . ALA B 1 53 ? -7.93 11.453 10.031 1 89.88 53 ALA B C 1
ATOM 4764 O O . ALA B 1 53 ? -8.703 12.398 10.188 1 89.88 53 ALA B O 1
ATOM 4765 N N . PHE B 1 54 ? -7.469 10.703 10.992 1 83.88 54 PHE B N 1
ATOM 4766 C CA . PHE B 1 54 ? -7.926 10.945 12.352 1 83.88 54 PHE B CA 1
ATOM 4767 C C . PHE B 1 54 ? -7.391 12.273 12.875 1 83.88 54 PHE B C 1
ATOM 4769 O O . PHE B 1 54 ? -6.262 12.664 12.555 1 83.88 54 PHE B O 1
ATOM 4776 N N . ARG B 1 55 ? -8.141 12.977 13.539 1 79.19 55 ARG B N 1
ATOM 4777 C CA . ARG B 1 55 ? -7.852 14.211 14.258 1 79.19 55 ARG B CA 1
ATOM 4778 C C . ARG B 1 55 ? -7.523 15.344 13.297 1 79.19 55 ARG B C 1
ATOM 4780 O O . ARG B 1 55 ? -6.559 16.078 13.5 1 79.19 55 ARG B O 1
ATOM 4787 N N . THR B 1 56 ? -8.25 15.445 12.258 1 83.06 56 THR B N 1
ATOM 4788 C CA . THR B 1 56 ? -8.055 16.516 11.281 1 83.06 56 THR B CA 1
ATOM 4789 C C . THR B 1 56 ? -9.203 17.516 11.336 1 83.06 56 THR B C 1
ATOM 4791 O O . THR B 1 56 ? -9.273 18.438 10.523 1 83.06 56 THR B O 1
ATOM 4794 N N . GLY B 1 57 ? -10.211 17.312 12.258 1 84.81 57 GLY B N 1
ATOM 4795 C CA . GLY B 1 57 ? -11.273 18.281 12.477 1 84.81 57 GLY B CA 1
ATOM 4796 C C . GLY B 1 57 ? -12.555 17.953 11.734 1 84.81 57 GLY B C 1
ATOM 4797 O O . GLY B 1 57 ? -13.297 18.844 11.328 1 84.81 57 GLY B O 1
ATOM 4798 N N . LYS B 1 58 ? -12.75 16.734 11.516 1 90.44 58 LYS B N 1
ATOM 4799 C CA . LYS B 1 58 ? -13.945 16.312 10.789 1 90.44 58 LYS B CA 1
ATOM 4800 C C . LYS B 1 58 ? -15.211 16.688 11.547 1 90.44 58 LYS B C 1
ATOM 4802 O O . LYS B 1 58 ? -16.109 17.312 10.992 1 90.44 58 LYS B O 1
ATOM 4807 N N . SER B 1 59 ? -15.273 16.375 12.844 1 89.38 59 SER B N 1
ATOM 4808 C CA . SER B 1 59 ? -16.453 16.672 13.641 1 89.38 59 SER B CA 1
ATOM 4809 C C . SER B 1 59 ? -16.609 18.172 13.875 1 89.38 59 SER B C 1
ATOM 4811 O O . SER B 1 59 ? -17.719 18.672 14 1 89.38 59 SER B O 1
ATOM 4813 N N . PHE B 1 60 ? -15.555 18.844 13.859 1 87.69 60 PHE B N 1
ATOM 4814 C CA . PHE B 1 60 ? -15.547 20.281 14.039 1 87.69 60 PHE B CA 1
ATOM 4815 C C . PHE B 1 60 ? -16.281 20.984 12.898 1 87.69 60 PHE B C 1
ATOM 4817 O O . PHE B 1 60 ? -17.141 21.828 13.133 1 87.69 60 PHE B O 1
ATOM 4824 N N . ILE B 1 61 ? -15.953 20.578 11.734 1 91.5 61 ILE B N 1
ATOM 4825 C CA . ILE B 1 61 ? -16.562 21.203 10.562 1 91.5 61 ILE B CA 1
ATOM 4826 C C . ILE B 1 61 ? -18.031 20.797 10.469 1 91.5 61 ILE B C 1
ATOM 4828 O O . ILE B 1 61 ? -18.875 21.578 10.039 1 91.5 61 ILE B O 1
ATOM 4832 N N . LEU B 1 62 ? -18.344 19.594 10.844 1 93.5 62 LEU B N 1
ATOM 4833 C CA . LEU B 1 62 ? -19.719 19.094 10.789 1 93.5 62 LEU B CA 1
ATOM 4834 C C . LEU B 1 62 ? -20.625 19.875 11.734 1 93.5 62 LEU B C 1
ATOM 4836 O O . LEU B 1 62 ? -21.797 20.047 11.453 1 93.5 62 LEU B O 1
ATOM 4840 N N . ASN B 1 63 ? -20.078 20.344 12.797 1 90.62 63 ASN B N 1
ATOM 4841 C CA . ASN B 1 63 ? -20.875 21.109 13.758 1 90.62 63 ASN B CA 1
ATOM 4842 C C . ASN B 1 63 ? -21.266 22.469 13.203 1 90.62 63 ASN B C 1
ATOM 4844 O O . ASN B 1 63 ? -22.281 23.031 13.586 1 90.62 63 ASN B O 1
ATOM 4848 N N . PHE B 1 64 ? -20.453 22.969 12.344 1 91.5 64 PHE B N 1
ATOM 4849 C CA . PHE B 1 64 ? -20.844 24.188 11.664 1 91.5 64 PHE B CA 1
ATOM 4850 C C . PHE B 1 64 ? -21.953 23.922 10.664 1 91.5 64 PHE B C 1
ATOM 4852 O O . PHE B 1 64 ? -22.812 24.781 10.445 1 91.5 64 PHE B O 1
ATOM 4859 N N . PHE B 1 65 ? -21.844 22.781 10.062 1 94.38 65 PHE B N 1
ATOM 4860 C CA . PHE B 1 65 ? -22.938 22.406 9.18 1 94.38 65 PHE B CA 1
ATOM 4861 C C . PHE B 1 65 ? -24.25 22.312 9.945 1 94.38 65 PHE B C 1
ATOM 4863 O O . PHE B 1 65 ? -25.281 22.797 9.477 1 94.38 65 PHE B O 1
ATOM 4870 N N . LEU B 1 66 ? -24.172 21.719 11.07 1 91.75 66 LEU B N 1
ATOM 4871 C CA . LEU B 1 66 ? -25.359 21.562 11.914 1 91.75 66 LEU B CA 1
ATOM 4872 C C . LEU B 1 66 ? -25.922 22.922 12.312 1 91.75 66 LEU B C 1
ATOM 4874 O O . LEU B 1 66 ? -27.141 23.125 12.273 1 91.75 66 LEU B O 1
ATOM 4878 N N . ARG B 1 67 ? -25.047 23.781 12.664 1 88.75 67 ARG B N 1
ATOM 4879 C CA . ARG B 1 67 ? -25.453 25.125 13.062 1 88.75 67 ARG B CA 1
ATOM 4880 C C . ARG B 1 67 ? -26.172 25.844 11.914 1 88.75 67 ARG B C 1
ATOM 4882 O O . ARG B 1 67 ? -27.203 26.484 12.125 1 88.75 67 ARG B O 1
ATOM 4889 N N . TYR B 1 68 ? -25.703 25.781 10.773 1 91.69 68 TYR B N 1
ATOM 4890 C CA . TYR B 1 68 ? -26.297 26.438 9.609 1 91.69 68 TYR B CA 1
ATOM 4891 C C . TYR B 1 68 ? -27.641 25.828 9.273 1 91.69 68 TYR B C 1
ATOM 4893 O O . TYR B 1 68 ? -28.609 26.547 8.992 1 91.69 68 TYR B O 1
ATOM 4901 N N . LEU B 1 69 ? -27.719 24.516 9.281 1 92.75 69 LEU B N 1
ATOM 4902 C CA . LEU B 1 69 ? -28.953 23.812 8.922 1 92.75 69 LEU B CA 1
ATOM 4903 C C . LEU B 1 69 ? -30.047 24.109 9.938 1 92.75 69 LEU B C 1
ATOM 4905 O O . LEU B 1 69 ? -31.219 24.266 9.562 1 92.75 69 LEU B O 1
ATOM 4909 N N . ARG B 1 70 ? -29.688 24.203 11.18 1 89 70 ARG B N 1
ATOM 4910 C CA . ARG B 1 70 ? -30.656 24.547 12.203 1 89 70 ARG B CA 1
ATOM 4911 C C . ARG B 1 70 ? -31.156 25.984 12.016 1 89 70 ARG B C 1
ATOM 4913 O O . ARG B 1 70 ? -32.344 26.25 12.211 1 89 70 ARG B O 1
ATOM 4920 N N . TRP B 1 71 ? -30.203 26.797 11.656 1 87.31 71 TRP B N 1
ATOM 4921 C CA . TRP B 1 71 ? -30.547 28.188 11.383 1 87.31 71 TRP B CA 1
ATOM 4922 C C . TRP B 1 71 ? -31.469 28.297 10.164 1 87.31 71 TRP B C 1
ATOM 4924 O O . TRP B 1 71 ? -32.469 29.031 10.18 1 87.31 71 TRP B O 1
ATOM 4934 N N . LYS B 1 72 ? -31.156 27.578 9.164 1 88.81 72 LYS B N 1
ATOM 4935 C CA . LYS B 1 72 ? -31.875 27.656 7.898 1 88.81 72 LYS B CA 1
ATOM 4936 C C . LYS B 1 72 ? -33.281 27.062 8.023 1 88.81 72 LYS B C 1
ATOM 4938 O O . LYS B 1 72 ? -34.219 27.516 7.363 1 88.81 72 LYS B O 1
ATOM 4943 N N . THR B 1 73 ? -33.5 26.062 8.766 1 87.12 73 THR B N 1
ATOM 4944 C CA . THR B 1 73 ? -34.781 25.359 8.852 1 87.12 73 THR B CA 1
ATOM 4945 C C . THR B 1 73 ? -35.656 25.969 9.953 1 87.12 73 THR B C 1
ATOM 4947 O O . THR B 1 73 ? -36.844 25.656 10.047 1 87.12 73 THR B O 1
ATOM 4950 N N . ARG B 1 74 ? -35.062 26.703 10.828 1 76.69 74 ARG B N 1
ATOM 4951 C CA . ARG B 1 74 ? -35.875 27.344 11.859 1 76.69 74 ARG B CA 1
ATOM 4952 C C . ARG B 1 74 ? -36.75 28.438 11.266 1 76.69 74 ARG B C 1
ATOM 4954 O O . ARG B 1 74 ? -36.344 29.156 10.352 1 76.69 74 ARG B O 1
ATOM 4961 N N . ALA B 1 75 ? -38.125 28.172 11.117 1 58.47 75 ALA B N 1
ATOM 4962 C CA . ALA B 1 75 ? -39.219 29.031 10.641 1 58.47 75 ALA B CA 1
ATOM 4963 C C . ALA B 1 75 ? -39.094 30.453 11.203 1 58.47 75 ALA B C 1
ATOM 4965 O O . ALA B 1 75 ? -40 31.266 11.07 1 58.47 75 ALA B O 1
ATOM 4966 N N . SER B 1 76 ? -38.094 30.828 12.047 1 51.44 76 SER B N 1
ATOM 4967 C CA . SER B 1 76 ? -38.5 32.031 12.758 1 51.44 76 SER B CA 1
ATOM 4968 C C . SER B 1 76 ? -38.594 33.25 11.812 1 51.44 76 SER B C 1
ATOM 4970 O O . SER B 1 76 ? -37.844 33.312 10.836 1 51.44 76 SER B O 1
ATOM 4972 N N . ASP B 1 77 ? -39.75 33.875 11.797 1 46.72 77 ASP B N 1
ATOM 4973 C CA . ASP B 1 77 ? -40.25 35.156 11.289 1 46.72 77 ASP B CA 1
ATOM 4974 C C . ASP B 1 77 ? -39.156 36.25 11.383 1 46.72 77 ASP B C 1
ATOM 4976 O O . ASP B 1 77 ? -39.406 37.375 10.992 1 46.72 77 ASP B O 1
ATOM 4980 N N . ASP B 1 78 ? -38.281 36.156 12.469 1 45.94 78 ASP B N 1
ATOM 4981 C CA . ASP B 1 78 ? -37.531 37.406 12.641 1 45.94 78 ASP B CA 1
ATOM 4982 C C . ASP B 1 78 ? -36.375 37.469 11.633 1 45.94 78 ASP B C 1
ATOM 4984 O O . ASP B 1 78 ? -35.375 36.75 11.75 1 45.94 78 ASP B O 1
ATOM 4988 N N . GLU B 1 79 ? -36.531 37.75 10.453 1 46.97 79 GLU B N 1
ATOM 4989 C CA . GLU B 1 79 ? -35.656 38.156 9.367 1 46.97 79 GLU B CA 1
ATOM 4990 C C . GLU B 1 79 ? -34.375 38.781 9.898 1 46.97 79 GLU B C 1
ATOM 4992 O O . GLU B 1 79 ? -33.469 39.094 9.125 1 46.97 79 GLU B O 1
ATOM 4997 N N . SER B 1 80 ? -34.312 39.188 11.117 1 49.09 80 SER B N 1
ATOM 4998 C CA . SER B 1 80 ? -33.281 40.094 11.562 1 49.09 80 SER B CA 1
ATOM 4999 C C . SER B 1 80 ? -31.969 39.344 11.852 1 49.09 80 SER B C 1
ATOM 5001 O O . SER B 1 80 ? -30.906 39.969 12.008 1 49.09 80 SER B O 1
ATOM 5003 N N . GLU B 1 81 ? -32 38.031 12.266 1 57.34 81 GLU B N 1
ATOM 5004 C CA . GLU B 1 81 ? -30.703 37.438 12.625 1 57.34 81 GLU B CA 1
ATOM 5005 C C . GLU B 1 81 ? -29.953 36.969 11.383 1 57.34 81 GLU B C 1
ATOM 5007 O O . GLU B 1 81 ? -30.203 35.875 10.883 1 57.34 81 GLU B O 1
ATOM 5012 N N . THR B 1 82 ? -29.312 37.875 10.664 1 65.38 82 THR B N 1
ATOM 5013 C CA . THR B 1 82 ? -28.781 37.844 9.305 1 65.38 82 THR B CA 1
ATOM 5014 C C . THR B 1 82 ? -27.562 36.938 9.219 1 65.38 82 THR B C 1
ATOM 5016 O O . THR B 1 82 ? -27.297 36.344 8.172 1 65.38 82 THR B O 1
ATOM 5019 N N . ASP B 1 83 ? -26.844 36.719 10.438 1 82.12 83 ASP B N 1
ATOM 5020 C CA . ASP B 1 83 ? -25.625 35.938 10.273 1 82.12 83 ASP B CA 1
ATOM 5021 C C . ASP B 1 83 ? -25.688 34.656 11.062 1 82.12 83 ASP B C 1
ATOM 5023 O O . ASP B 1 83 ? -25.719 34.656 12.297 1 82.12 83 ASP B O 1
ATOM 5027 N N . TRP B 1 84 ? -25.75 33.5 10.422 1 85.75 84 TRP B N 1
ATOM 5028 C CA . TRP B 1 84 ? -25.922 32.188 11.039 1 85.75 84 TRP B CA 1
ATOM 5029 C C . TRP B 1 84 ? -24.75 31.859 11.953 1 85.75 84 TRP B C 1
ATOM 5031 O O . TRP B 1 84 ? -24.859 31.031 12.859 1 85.75 84 TRP B O 1
ATOM 5041 N N . LEU B 1 85 ? -23.625 32.469 11.711 1 84.38 85 LEU B N 1
ATOM 5042 C CA . LEU B 1 85 ? -22.453 32.188 12.539 1 84.38 85 LEU B CA 1
ATOM 5043 C C . LEU B 1 85 ? -22.547 32.938 13.867 1 84.38 85 LEU B C 1
ATOM 5045 O O . LEU B 1 85 ? -22.031 32.469 14.883 1 84.38 85 LEU B O 1
ATOM 5049 N N . GLN B 1 86 ? -23.078 34.188 13.812 1 72.69 86 GLN B N 1
ATOM 5050 C CA . GLN B 1 86 ? -23.109 35.031 15 1 72.69 86 GLN B CA 1
ATOM 5051 C C . GLN B 1 86 ? -24.375 34.781 15.82 1 72.69 86 GLN B C 1
ATOM 5053 O O . GLN B 1 86 ? -24.469 35.219 16.969 1 72.69 86 GLN B O 1
ATOM 5058 N N . THR B 1 87 ? -25.328 34.156 15.133 1 57.97 87 THR B N 1
ATOM 5059 C CA . THR B 1 87 ? -26.594 33.969 15.828 1 57.97 87 THR B CA 1
ATOM 5060 C C . THR B 1 87 ? -26.406 33.094 17.078 1 57.97 87 THR B C 1
ATOM 5062 O O . THR B 1 87 ? -25.75 32.062 17.016 1 57.97 87 THR B O 1
ATOM 5065 N N . ASN B 1 88 ? -26.312 33.75 18.203 1 50.22 88 ASN B N 1
ATOM 5066 C CA . ASN B 1 88 ? -26.344 33.062 19.484 1 50.22 88 ASN B CA 1
ATOM 5067 C C . ASN B 1 88 ? -27.406 31.969 19.516 1 50.22 88 ASN B C 1
ATOM 5069 O O . ASN B 1 88 ? -28.594 32.25 19.656 1 50.22 88 ASN B O 1
ATOM 5073 N N . LEU B 1 89 ? -27.578 31.266 18.531 1 48.41 89 LEU B N 1
ATOM 5074 C CA . LEU B 1 89 ? -28.625 30.25 18.688 1 48.41 89 LEU B CA 1
ATOM 5075 C C . LEU B 1 89 ? -28.734 29.812 20.141 1 48.41 89 LEU B C 1
ATOM 5077 O O . LEU B 1 89 ? -27.797 29.219 20.688 1 48.41 89 LEU B O 1
ATOM 5081 N N . ILE B 1 90 ? -29.375 30.688 21.047 1 36.5 90 ILE B N 1
ATOM 5082 C CA . ILE B 1 90 ? -29.828 30.953 22.406 1 36.5 90 ILE B CA 1
ATOM 5083 C C . ILE B 1 90 ? -30.406 29.672 23 1 36.5 90 ILE B C 1
ATOM 5085 O O . ILE B 1 90 ? -30.703 29.625 24.203 1 36.5 90 ILE B O 1
ATOM 5089 N N . ASN B 1 91 ? -31.312 28.844 22.453 1 35.38 91 ASN B N 1
ATOM 5090 C CA . ASN B 1 91 ? -32.219 28.359 23.469 1 35.38 91 ASN B CA 1
ATOM 5091 C C . ASN B 1 91 ? -31.484 27.844 24.703 1 35.38 91 ASN B C 1
ATOM 5093 O O . ASN B 1 91 ? -32.094 27.234 25.594 1 35.38 91 ASN B O 1
ATOM 5097 N N . SER B 1 92 ? -30.406 26.984 24.75 1 35.22 92 SER B N 1
ATOM 5098 C CA . SER B 1 92 ? -30.328 26.594 26.156 1 35.22 92 SER B CA 1
ATOM 5099 C C . SER B 1 92 ? -30.047 27.797 27.047 1 35.22 92 SER B C 1
ATOM 5101 O O . SER B 1 92 ? -29.391 28.75 26.625 1 35.22 92 SER B O 1
ATOM 5103 N N . ASN B 1 93 ? -30.828 28.234 28.062 1 33.84 93 ASN B N 1
ATOM 5104 C CA . ASN B 1 93 ? -30.766 29.172 29.172 1 33.84 93 ASN B CA 1
ATOM 5105 C C . ASN B 1 93 ? -29.328 29.562 29.5 1 33.84 93 ASN B C 1
ATOM 5107 O O . ASN B 1 93 ? -29.109 30.469 30.312 1 33.84 93 ASN B O 1
ATOM 5111 N N . GLU B 1 94 ? -28.469 28.547 29.953 1 36.44 94 GLU B N 1
ATOM 5112 C CA . GLU B 1 94 ? -27.281 28.891 30.719 1 36.44 94 GLU B CA 1
ATOM 5113 C C . GLU B 1 94 ? -26.281 29.688 29.891 1 36.44 94 GLU B C 1
ATOM 5115 O O . GLU B 1 94 ? -26.344 29.656 28.656 1 36.44 94 GLU B O 1
ATOM 5120 N N . GLY B 1 95 ? -25.469 30.672 30.328 1 38.09 95 GLY B N 1
ATOM 5121 C CA . GLY B 1 95 ? -24.312 31.484 30.031 1 38.09 95 GLY B CA 1
ATOM 5122 C C . GLY B 1 95 ? -23.406 30.891 28.969 1 38.09 95 GLY B C 1
ATOM 5123 O O . GLY B 1 95 ? -22.203 31.094 28.984 1 38.09 95 GLY B O 1
ATOM 5124 N N . ASN B 1 96 ? -23.797 29.891 28.234 1 42.78 96 ASN B N 1
ATOM 5125 C CA . ASN B 1 96 ? -22.906 29.125 27.359 1 42.78 96 ASN B CA 1
ATOM 5126 C C . ASN B 1 96 ? -22.469 29.938 26.156 1 42.78 96 ASN B C 1
ATOM 5128 O O . ASN B 1 96 ? -23.297 30.297 25.312 1 42.78 96 ASN B O 1
ATOM 5132 N N . ASN B 1 97 ? -21.5 30.875 26.156 1 47.81 97 ASN B N 1
ATOM 5133 C CA . ASN B 1 97 ? -20.703 31.75 25.297 1 47.81 97 ASN B CA 1
ATOM 5134 C C . ASN B 1 97 ? -20.469 31.109 23.922 1 47.81 97 ASN B C 1
ATOM 5136 O O . ASN B 1 97 ? -19.344 31.125 23.438 1 47.81 97 ASN B O 1
ATOM 5140 N N . GLY B 1 98 ? -21.562 30.609 23.188 1 57.69 98 GLY B N 1
ATOM 5141 C CA . GLY 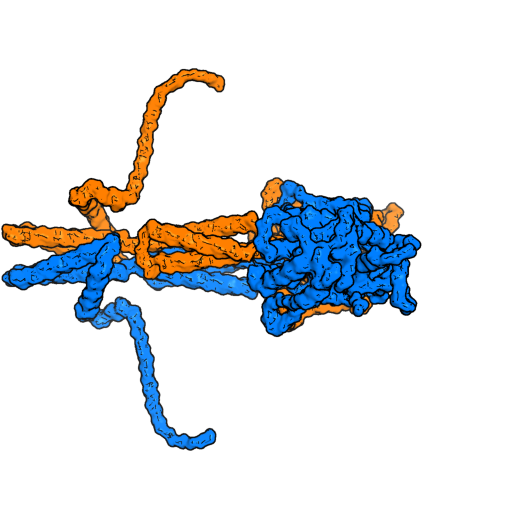B 1 98 ? -21.391 30.312 21.766 1 57.69 98 GLY B CA 1
ATOM 5142 C C . GLY B 1 98 ? -20.719 28.969 21.516 1 57.69 98 GLY B C 1
ATOM 5143 O O . GLY B 1 98 ? -20.016 28.797 20.516 1 57.69 98 GLY B O 1
ATOM 5144 N N . GLN B 1 99 ? -20.906 28.125 22.312 1 65.06 99 GLN B N 1
ATOM 5145 C CA . GLN B 1 99 ? -20.281 26.812 22.203 1 65.06 99 GLN B CA 1
ATOM 5146 C C . GLN B 1 99 ? -20.906 25.984 21.094 1 65.06 99 GLN B C 1
ATOM 5148 O O . GLN B 1 99 ? -22.125 26.047 20.875 1 65.06 99 GLN B O 1
ATOM 5153 N N . LEU B 1 100 ? -20.047 25.516 20.172 1 69.12 100 LEU B N 1
ATOM 5154 C CA . LEU B 1 100 ? -20.469 24.641 19.078 1 69.12 100 LEU B CA 1
ATOM 5155 C C . LEU B 1 100 ? -20.984 23.297 19.609 1 69.12 100 LEU B C 1
ATOM 5157 O O . LEU B 1 100 ? -20.25 22.578 20.297 1 69.12 100 LEU B O 1
ATOM 5161 N N . LYS B 1 101 ? -22.359 23.062 19.484 1 72.62 101 LYS B N 1
ATOM 5162 C CA . LYS B 1 101 ? -22.969 21.812 19.922 1 72.62 101 LYS B CA 1
ATOM 5163 C C . LYS B 1 101 ? -23.219 20.875 18.75 1 72.62 101 LYS B C 1
ATOM 5165 O O . LYS B 1 101 ? -23.531 21.328 17.641 1 72.62 101 LYS B O 1
ATOM 5170 N N . GLY B 1 102 ? -22.984 19.656 18.938 1 81.44 102 GLY B N 1
ATOM 5171 C CA . GLY B 1 102 ? -23.219 18.656 17.906 1 81.44 102 GLY B CA 1
ATOM 5172 C C . GLY B 1 102 ? -22.422 17.375 18.109 1 81.44 102 GLY B C 1
ATOM 5173 O O . GLY B 1 102 ? -22.484 16.766 19.172 1 81.44 102 GLY B O 1
ATOM 5174 N N . PHE B 1 103 ? -21.734 17.109 17.109 1 83.38 103 PHE B N 1
ATOM 5175 C CA . PHE B 1 103 ? -20.859 15.93 17.188 1 83.38 103 PHE B CA 1
ATOM 5176 C C . PHE B 1 103 ? -19.766 16.141 18.219 1 83.38 103 PHE B C 1
ATOM 5178 O O . PHE B 1 103 ? -19.266 17.266 18.375 1 83.38 103 PHE B O 1
ATOM 5185 N N . SER B 1 104 ? -19.438 15.125 18.922 1 77.5 104 SER B N 1
ATOM 5186 C CA . SER B 1 104 ? -18.359 15.227 19.906 1 77.5 104 SER B CA 1
ATOM 5187 C C . SER B 1 104 ? -17.016 15.492 19.25 1 77.5 104 SER B C 1
ATOM 5189 O O . SER B 1 104 ? -16.719 14.922 18.188 1 77.5 104 SER B O 1
ATOM 5191 N N . TRP B 1 105 ? -16.469 16.516 19.703 1 72.69 105 TRP B N 1
ATOM 5192 C CA . TRP B 1 105 ? -15.102 16.812 19.25 1 72.69 105 TRP B CA 1
ATOM 5193 C C . TRP B 1 105 ? -14.211 17.203 20.438 1 72.69 105 TRP B C 1
ATOM 5195 O O . TRP B 1 105 ? -14.688 17.766 21.422 1 72.69 105 TRP B O 1
ATOM 5205 N N . ARG B 1 106 ? -13.086 16.562 20.594 1 66.06 106 ARG B N 1
ATOM 5206 C CA . ARG B 1 106 ? -12.148 16.844 21.672 1 66.06 106 ARG B CA 1
ATOM 5207 C C . ARG B 1 106 ? -10.734 17.031 21.125 1 66.06 106 ARG B C 1
ATOM 5209 O O . ARG B 1 106 ? -10.359 16.422 20.125 1 66.06 106 ARG B O 1
ATOM 5216 N N . GLY B 1 107 ? -10.195 18.094 21.75 1 66.19 107 GLY B N 1
ATOM 5217 C CA . GLY B 1 107 ? -8.766 18.156 21.484 1 66.19 107 GLY B CA 1
ATOM 5218 C C . GLY B 1 107 ? -8.008 16.938 22 1 66.19 107 GLY B C 1
ATOM 5219 O O . GLY B 1 107 ? -8.5 16.219 22.875 1 66.19 107 GLY B O 1
ATOM 5220 N N . GLY B 1 108 ? -7.035 16.484 21.344 1 70.56 108 GLY B N 1
ATOM 5221 C CA . GLY B 1 108 ? -6.242 15.352 21.781 1 70.56 108 GLY B CA 1
ATOM 5222 C C . GLY B 1 108 ? -5.695 14.523 20.625 1 70.56 108 GLY B C 1
ATOM 5223 O O . GLY B 1 108 ? -6.086 14.727 19.469 1 70.56 108 GLY B O 1
ATOM 5224 N N . ASP B 1 109 ? -4.875 13.617 21.078 1 73.75 109 ASP B N 1
ATOM 5225 C CA . ASP B 1 109 ? -4.145 12.867 20.062 1 73.75 109 ASP B CA 1
ATOM 5226 C C . ASP B 1 109 ? -4.723 11.469 19.891 1 73.75 109 ASP B C 1
ATOM 5228 O O . ASP B 1 109 ? -4.199 10.664 19.109 1 73.75 109 ASP B O 1
ATOM 5232 N N . ASP B 1 110 ? -5.875 11.219 20.578 1 76.56 110 ASP B N 1
ATOM 5233 C CA . ASP B 1 110 ? -6.477 9.891 20.438 1 76.56 110 ASP B CA 1
ATOM 5234 C C . ASP B 1 110 ? -7.75 9.953 19.594 1 76.56 110 ASP B C 1
ATOM 5236 O O . ASP B 1 110 ? -8.352 11.023 19.453 1 76.56 110 ASP B O 1
ATOM 5240 N N . ARG B 1 111 ? -8.109 8.797 19.172 1 75.44 111 ARG B N 1
ATOM 5241 C CA . ARG B 1 111 ? -9.32 8.703 18.359 1 75.44 111 ARG B CA 1
ATOM 5242 C C . ARG B 1 111 ? -10.547 9.117 19.172 1 75.44 111 ARG B C 1
ATOM 5244 O O . ARG B 1 111 ? -10.664 8.789 20.344 1 75.44 111 ARG B O 1
ATOM 5251 N N . GLU B 1 112 ? -11.43 9.805 18.5 1 72.38 112 GLU B N 1
ATOM 5252 C CA . GLU B 1 112 ? -12.648 10.258 19.172 1 72.38 112 GLU B CA 1
ATOM 5253 C C . GLU B 1 112 ? -13.875 9.57 18.594 1 72.38 112 GLU B C 1
ATOM 5255 O O . GLU B 1 112 ? -14.711 9.047 19.344 1 72.38 112 GLU B O 1
ATOM 5260 N N . THR B 1 113 ? -13.93 9.562 17.297 1 76.12 113 THR B N 1
ATOM 5261 C CA . THR B 1 113 ? -15.078 8.984 16.609 1 76.12 113 THR B CA 1
ATOM 5262 C C . THR B 1 113 ? -14.789 7.543 16.203 1 76.12 113 THR B C 1
ATOM 5264 O O . THR B 1 113 ? -13.758 7.262 15.586 1 76.12 113 THR B O 1
ATOM 5267 N N . SER B 1 114 ? -15.695 6.668 16.609 1 81.69 114 SER B N 1
ATOM 5268 C CA . SER B 1 114 ? -15.57 5.266 16.219 1 81.69 114 SER B CA 1
ATOM 5269 C C . SER B 1 114 ? -16.688 4.844 15.281 1 81.69 114 SER B C 1
ATOM 5271 O O . SER B 1 114 ? -17.875 5.074 15.57 1 81.69 114 SER B O 1
ATOM 5273 N N . GLY B 1 115 ? -16.281 4.379 14.117 1 88.62 115 GLY B N 1
ATOM 5274 C CA . GLY B 1 115 ? -17.281 3.936 13.148 1 88.62 115 GLY B CA 1
ATOM 5275 C C . GLY B 1 115 ? -17.906 5.074 12.359 1 88.62 115 GLY B C 1
ATOM 5276 O O . GLY B 1 115 ? -17.203 5.98 11.906 1 88.62 115 GLY B O 1
ATOM 5277 N N . ILE B 1 116 ? -19.172 4.883 12.07 1 91.62 116 ILE B N 1
ATOM 5278 C CA . ILE B 1 116 ? -19.922 5.902 11.344 1 91.62 116 ILE B CA 1
ATOM 5279 C C . ILE B 1 116 ? -21.062 6.414 12.219 1 91.62 116 ILE B C 1
ATOM 5281 O O . ILE B 1 116 ? -21.875 5.629 12.727 1 91.62 116 ILE B O 1
ATOM 5285 N N . LEU B 1 117 ? -21.125 7.754 12.367 1 93.56 117 LEU B N 1
ATOM 5286 C CA . LEU B 1 117 ? -22.156 8.398 13.164 1 93.56 117 LEU B CA 1
ATOM 5287 C C . LEU B 1 117 ? -23.078 9.25 12.297 1 93.56 117 LEU B C 1
ATOM 5289 O O . LEU B 1 117 ? -22.609 9.922 11.367 1 93.56 117 LEU B O 1
ATOM 5293 N N . ILE B 1 118 ? -24.375 9.164 12.602 1 93.62 118 ILE B N 1
ATOM 5294 C CA . ILE B 1 118 ? -25.359 9.969 11.891 1 93.62 118 ILE B CA 1
ATOM 5295 C C . ILE B 1 118 ? -26.078 10.891 12.867 1 93.62 118 ILE B C 1
ATOM 5297 O O . ILE B 1 118 ? -26.375 10.492 14 1 93.62 118 ILE B O 1
ATOM 5301 N N . TRP B 1 119 ? -26.203 12.094 12.422 1 93.19 119 TRP B N 1
ATOM 5302 C CA . TRP B 1 119 ? -27.016 12.992 13.234 1 93.19 119 TRP B CA 1
ATOM 5303 C C . TRP B 1 119 ? -28.5 12.656 13.094 1 93.19 119 TRP B C 1
ATOM 5305 O O . TRP B 1 119 ? -29.031 12.594 11.984 1 93.19 119 TRP B O 1
ATOM 5315 N N . PRO B 1 120 ? -29.203 12.469 14.125 1 90.25 120 PRO B N 1
ATOM 5316 C CA . PRO B 1 120 ? -30.578 11.938 14.078 1 90.25 120 PRO B CA 1
ATOM 5317 C C . PRO B 1 120 ? -31.594 12.984 13.625 1 90.25 120 PRO B C 1
ATOM 5319 O O . PRO B 1 120 ? -32.656 12.633 13.102 1 90.25 120 PRO B O 1
ATOM 5322 N N . GLU B 1 121 ? -31.375 14.281 13.758 1 87.44 121 GLU B N 1
ATOM 5323 C CA . GLU B 1 121 ? -32.312 15.344 13.367 1 87.44 121 GLU B CA 1
ATOM 5324 C C . GLU B 1 121 ? -32.312 15.523 11.852 1 87.44 121 GLU B C 1
ATOM 5326 O O . GLU B 1 121 ? -31.312 15.898 11.25 1 87.44 121 GLU B O 1
ATOM 5331 N N . PRO B 1 122 ? -33.469 15.203 11.25 1 86.94 122 PRO B N 1
ATOM 5332 C CA . PRO B 1 122 ? -33.531 15.422 9.805 1 86.94 122 PRO B CA 1
ATOM 5333 C C . PRO B 1 122 ? -33.781 16.891 9.438 1 86.94 122 PRO B C 1
ATOM 5335 O O . PRO B 1 122 ? -34.562 17.578 10.109 1 86.94 122 PRO B O 1
ATOM 5338 N N . PHE B 1 123 ? -33.062 17.359 8.508 1 93.88 123 PHE B N 1
ATOM 5339 C CA . PHE B 1 123 ? -33.219 18.719 7.984 1 93.88 123 PHE B CA 1
ATOM 5340 C C . PHE B 1 123 ? -33.875 18.672 6.602 1 93.88 123 PHE B C 1
ATOM 5342 O O . PHE B 1 123 ? -33.344 18.031 5.688 1 93.88 123 PHE B O 1
ATOM 5349 N N . ILE B 1 124 ? -34.969 19.297 6.496 1 95.19 124 ILE B N 1
ATOM 5350 C CA . ILE B 1 124 ? -35.688 19.297 5.219 1 95.19 124 ILE B CA 1
ATOM 5351 C C . ILE B 1 124 ? -35.438 20.609 4.484 1 95.19 124 ILE B C 1
ATOM 5353 O O . ILE B 1 124 ? -35.719 21.688 4.996 1 95.19 124 ILE B O 1
ATOM 5357 N N . LEU B 1 125 ? -34.812 20.547 3.346 1 95.31 125 LEU B N 1
ATOM 5358 C CA . LEU B 1 125 ? -34.562 21.688 2.486 1 95.31 125 LEU B CA 1
ATOM 5359 C C . LEU B 1 125 ? -35.312 21.562 1.158 1 95.31 125 LEU B C 1
ATOM 5361 O O . LEU B 1 125 ? -35.75 20.469 0.806 1 95.31 125 LEU B O 1
ATOM 5365 N N . GLN B 1 126 ? -35.375 22.672 0.515 1 93.62 126 GLN B N 1
ATOM 5366 C CA . GLN B 1 126 ? -36.031 22.656 -0.794 1 93.62 126 GLN B CA 1
ATOM 5367 C C . GLN B 1 126 ? -35 22.766 -1.915 1 93.62 126 GLN B C 1
ATOM 5369 O O . GLN B 1 126 ? -34.031 23.531 -1.811 1 93.62 126 GLN B O 1
ATOM 5374 N N . ASP B 1 127 ? -35.188 21.984 -2.941 1 91.88 127 ASP B N 1
ATOM 5375 C CA . ASP B 1 127 ? -34.281 22.047 -4.086 1 91.88 127 ASP B CA 1
ATOM 5376 C C . ASP B 1 127 ? -34.75 23.094 -5.09 1 91.88 127 ASP B C 1
ATOM 5378 O O . ASP B 1 127 ? -35.688 23.828 -4.832 1 91.88 127 ASP B O 1
ATOM 5382 N N . LYS B 1 128 ? -34 23.219 -6.23 1 90.75 128 LYS B N 1
ATOM 5383 C CA . LYS B 1 128 ? -34.281 24.219 -7.254 1 90.75 128 LYS B CA 1
ATOM 5384 C C . LYS B 1 128 ? -35.688 24.062 -7.793 1 90.75 128 LYS B C 1
ATOM 5386 O O . LYS B 1 128 ? -36.312 25.047 -8.219 1 90.75 128 LYS B O 1
ATOM 5391 N N . HIS B 1 129 ? -36.281 22.859 -7.77 1 91.44 129 HIS B N 1
ATOM 5392 C CA . HIS B 1 129 ? -37.594 22.578 -8.32 1 91.44 129 HIS B CA 1
ATOM 5393 C C . HIS B 1 129 ? -38.656 22.625 -7.234 1 91.44 129 HIS B C 1
ATOM 5395 O O . HIS B 1 129 ? -39.844 22.391 -7.504 1 91.44 129 HIS B O 1
ATOM 5401 N N . GLY B 1 130 ? -38.281 22.844 -6.031 1 90.25 130 GLY B N 1
ATOM 5402 C CA . GLY B 1 130 ? -39.219 22.953 -4.938 1 90.25 130 GLY B CA 1
ATOM 5403 C C . GLY B 1 130 ? -39.5 21.641 -4.234 1 90.25 130 GLY B C 1
ATOM 5404 O O . GLY B 1 130 ? -40.375 21.547 -3.379 1 90.25 130 GLY B O 1
ATOM 5405 N N . ASN B 1 131 ? -38.781 20.625 -4.598 1 93.06 131 ASN B N 1
ATOM 5406 C CA . ASN B 1 131 ? -38.906 19.328 -3.928 1 93.06 131 ASN B CA 1
ATOM 5407 C C . ASN B 1 131 ? -38.25 19.344 -2.549 1 93.06 131 ASN B C 1
ATOM 5409 O O . ASN B 1 131 ? -37.219 19.953 -2.365 1 93.06 131 ASN B O 1
ATOM 5413 N N . GLU B 1 132 ? -38.938 18.703 -1.615 1 94.94 132 GLU B N 1
ATOM 5414 C CA . GLU B 1 132 ? -38.406 18.594 -0.269 1 94.94 132 GLU B CA 1
ATOM 5415 C C . GLU B 1 132 ? -37.312 17.5 -0.2 1 94.94 132 GLU B C 1
ATOM 5417 O O . GLU B 1 132 ? -37.594 16.344 -0.511 1 94.94 132 GLU B O 1
ATOM 5422 N N . ILE B 1 133 ? -36.188 17.906 0.181 1 96.25 133 ILE B N 1
ATOM 5423 C CA . ILE B 1 133 ? -35.062 17 0.278 1 96.25 133 ILE B CA 1
ATOM 5424 C C . ILE B 1 133 ? -34.594 16.906 1.731 1 96.25 133 ILE B C 1
ATOM 5426 O O . ILE B 1 133 ? -34.438 17.922 2.408 1 96.25 133 ILE B O 1
ATOM 5430 N N . VAL B 1 134 ? -34.469 15.719 2.197 1 96.75 134 VAL B N 1
ATOM 5431 C CA . VAL B 1 134 ? -33.969 15.484 3.555 1 96.75 134 VAL B CA 1
ATOM 5432 C C . VAL B 1 134 ? -32.469 15.469 3.557 1 96.75 134 VAL B C 1
ATOM 5434 O O . VAL B 1 134 ? -31.828 14.727 2.789 1 96.75 134 VAL B O 1
ATOM 5437 N N . VAL B 1 135 ? -31.844 16.281 4.379 1 96.88 135 VAL B N 1
ATOM 5438 C CA . VAL B 1 135 ? -30.391 16.328 4.48 1 96.88 135 VAL B CA 1
ATOM 5439 C C . VAL B 1 135 ? -29.922 15.594 5.734 1 96.88 135 VAL B C 1
ATOM 5441 O O . VAL B 1 135 ? -30.391 15.891 6.84 1 96.88 135 VAL B O 1
ATOM 5444 N N . ILE B 1 136 ? -29.078 14.656 5.535 1 95.69 136 ILE B N 1
ATOM 5445 C CA . ILE B 1 136 ? -28.531 13.875 6.633 1 95.69 136 ILE B CA 1
ATOM 5446 C C . ILE B 1 136 ? -27.016 14.094 6.711 1 95.69 136 ILE B C 1
ATOM 5448 O O . ILE B 1 136 ? -26.328 14.078 5.688 1 95.69 136 ILE B O 1
ATOM 5452 N N . LEU B 1 137 ? -26.516 14.336 7.938 1 96.12 137 LEU B N 1
ATOM 5453 C CA . LEU B 1 137 ? -25.078 14.516 8.164 1 96.12 137 LEU B CA 1
ATOM 5454 C C . LEU B 1 137 ? -24.469 13.266 8.797 1 96.12 137 LEU B C 1
ATOM 5456 O O . LEU B 1 137 ? -25.031 12.711 9.75 1 96.12 137 LEU B O 1
ATOM 5460 N N . MET B 1 138 ? -23.391 12.875 8.227 1 95.19 138 MET B N 1
ATOM 5461 C CA . MET B 1 138 ? -22.719 11.664 8.688 1 95.19 138 MET B CA 1
ATOM 5462 C C . MET B 1 138 ? -21.266 11.953 9.039 1 95.19 138 MET B C 1
ATOM 5464 O O . MET B 1 138 ? -20.547 12.586 8.266 1 95.19 138 MET B O 1
ATOM 5468 N N . ASP B 1 139 ? -20.781 11.539 10.211 1 94.12 139 ASP B N 1
ATOM 5469 C CA . ASP B 1 139 ? -19.406 11.617 10.664 1 94.12 139 ASP B CA 1
ATOM 5470 C C . ASP B 1 139 ? -18.719 10.25 10.578 1 94.12 139 ASP B C 1
ATOM 5472 O O . ASP B 1 139 ? -19.281 9.242 11 1 94.12 139 ASP B O 1
ATOM 5476 N N . THR B 1 140 ? -17.656 10.25 9.984 1 92.62 140 THR B N 1
ATOM 5477 C CA . THR B 1 140 ? -16.938 8.992 9.773 1 92.62 140 THR B CA 1
ATOM 5478 C C . THR B 1 140 ? -15.688 8.93 10.648 1 92.62 140 THR B C 1
ATOM 5480 O O . THR B 1 140 ? -15.039 9.953 10.891 1 92.62 140 THR B O 1
ATOM 5483 N N . GLN B 1 141 ? -15.43 7.785 11.039 1 88.69 141 GLN B N 1
ATOM 5484 C CA . GLN B 1 141 ? -14.227 7.559 11.828 1 88.69 141 GLN B CA 1
ATOM 5485 C C . GLN B 1 141 ? -12.977 7.945 11.039 1 88.69 141 GLN B C 1
ATOM 5487 O O . GLN B 1 141 ? -12.891 7.691 9.836 1 88.69 141 GLN B O 1
ATOM 5492 N N . GLY B 1 142 ? -12.07 8.5 11.812 1 87.94 142 GLY B N 1
ATOM 5493 C CA . GLY B 1 142 ? -10.805 8.852 11.188 1 87.94 142 GLY B CA 1
ATOM 5494 C C . GLY B 1 142 ? -9.992 7.633 10.789 1 87.94 142 GLY B C 1
ATOM 5495 O O . GLY B 1 142 ? -9.945 6.641 11.516 1 87.94 142 GLY B O 1
ATOM 5496 N N . ILE B 1 143 ? -9.359 7.766 9.617 1 87.5 143 ILE B N 1
ATOM 5497 C CA . ILE B 1 143 ? -8.516 6.68 9.125 1 87.5 143 ILE B CA 1
ATOM 5498 C C . ILE B 1 143 ? -7.098 6.852 9.656 1 87.5 143 ILE B C 1
ATOM 5500 O O . ILE B 1 143 ? -6.727 7.934 10.125 1 87.5 143 ILE B O 1
ATOM 5504 N N . PHE B 1 144 ? -6.332 5.738 9.688 1 85.12 144 PHE B N 1
ATOM 5505 C CA . PHE B 1 144 ? -4.914 5.676 10.023 1 85.12 144 PHE B CA 1
ATOM 5506 C C . PHE B 1 144 ? -4.688 6.039 11.484 1 85.12 144 PHE B C 1
ATOM 5508 O O . PHE B 1 144 ? -3.785 6.816 11.805 1 85.12 144 PHE B O 1
ATOM 5515 N N . ASP B 1 145 ? -5.684 5.441 12.172 1 80.81 145 ASP B N 1
ATOM 5516 C CA . ASP B 1 145 ? -5.465 5.539 13.617 1 80.81 145 ASP B CA 1
ATOM 5517 C C . ASP B 1 145 ? -4.641 4.363 14.125 1 80.81 145 ASP B C 1
ATOM 5519 O O . ASP B 1 145 ? -4.508 3.346 13.438 1 80.81 145 ASP B O 1
ATOM 5523 N N . CYS B 1 146 ? -3.633 4.418 14.695 1 74.94 146 CYS B N 1
ATOM 5524 C CA . CYS B 1 146 ? -2.689 3.426 15.195 1 74.94 146 CYS B CA 1
ATOM 5525 C C . CYS B 1 146 ? -3.42 2.262 15.859 1 74.94 146 CYS B C 1
ATOM 5527 O O . CYS B 1 146 ? -2.795 1.414 16.5 1 74.94 146 CYS B O 1
ATOM 5529 N N . VAL B 1 147 ? -4.852 2.127 15.688 1 78.38 147 VAL B N 1
ATOM 5530 C CA . VAL B 1 147 ? -5.605 1.045 16.312 1 78.38 147 VAL B CA 1
ATOM 5531 C C . VAL B 1 147 ? -6.375 0.266 15.25 1 78.38 147 VAL B C 1
ATOM 5533 O O . VAL B 1 147 ? -6.605 -0.936 15.391 1 78.38 147 VAL B O 1
ATOM 5536 N N . SER B 1 148 ? -6.648 0.868 14.164 1 81.88 148 SER B N 1
ATOM 5537 C CA . SER B 1 148 ? -7.453 0.246 13.117 1 81.88 148 SER B CA 1
ATOM 5538 C C . SER B 1 148 ? -6.57 -0.367 12.039 1 81.88 148 SER B C 1
ATOM 5540 O O . SER B 1 148 ? -5.523 0.186 11.695 1 81.88 148 SER B O 1
ATOM 5542 N N . THR B 1 149 ? -7.039 -1.483 11.508 1 84.44 149 THR B N 1
ATOM 5543 C CA . THR B 1 149 ? -6.352 -2.129 10.398 1 84.44 149 THR B CA 1
ATOM 5544 C C . THR B 1 149 ? -6.684 -1.433 9.078 1 84.44 149 THR B C 1
ATOM 5546 O O . THR B 1 149 ? -7.598 -0.609 9.016 1 84.44 149 THR B O 1
ATOM 5549 N N . VAL B 1 150 ? -5.938 -1.771 8.102 1 84.38 150 VAL B N 1
ATOM 5550 C CA . VAL B 1 150 ? -6.184 -1.208 6.777 1 84.38 150 VAL B CA 1
ATOM 5551 C C . VAL B 1 150 ? -7.555 -1.648 6.277 1 84.38 150 VAL B C 1
ATOM 5553 O O . VAL B 1 150 ? -8.281 -0.864 5.656 1 84.38 150 VAL B O 1
ATOM 5556 N N . LYS B 1 151 ? -7.934 -2.838 6.531 1 83.56 151 LYS B N 1
ATOM 5557 C CA . LYS B 1 151 ? -9.234 -3.354 6.133 1 83.56 151 LYS B CA 1
ATOM 5558 C C . LYS B 1 151 ? -10.367 -2.555 6.777 1 83.56 151 LYS B C 1
ATOM 5560 O O . LYS B 1 151 ? -11.336 -2.193 6.109 1 83.56 151 LYS B O 1
ATOM 5565 N N . SER B 1 152 ? -10.211 -2.346 8.039 1 85.5 152 SER B N 1
ATOM 5566 C CA . SER B 1 152 ? -11.219 -1.581 8.758 1 85.5 152 SER B CA 1
ATOM 5567 C C . SER B 1 152 ? -11.352 -0.169 8.195 1 85.5 152 SER B C 1
ATOM 5569 O O . SER B 1 152 ? -12.461 0.331 8.016 1 85.5 152 SER B O 1
ATOM 5571 N N . CYS B 1 153 ? -10.234 0.446 7.965 1 87.81 153 CYS B N 1
ATOM 5572 C CA . CYS B 1 153 ? -10.242 1.789 7.395 1 87.81 153 CYS B CA 1
ATOM 5573 C C . CYS B 1 153 ? -10.891 1.794 6.016 1 87.81 153 CYS B C 1
ATOM 5575 O O . CYS B 1 153 ? -11.695 2.67 5.707 1 87.81 153 CYS B O 1
ATOM 5577 N N . ALA B 1 154 ? -10.555 0.821 5.254 1 87.25 154 ALA B N 1
ATOM 5578 C CA . ALA B 1 154 ? -11.094 0.724 3.898 1 87.25 154 ALA B CA 1
ATOM 5579 C C . ALA B 1 154 ? -12.602 0.494 3.922 1 87.25 154 ALA B C 1
ATOM 5581 O O . ALA B 1 154 ? -13.336 1.069 3.117 1 87.25 154 ALA B O 1
ATOM 5582 N N . THR B 1 155 ? -13.047 -0.31 4.797 1 87.31 155 THR B N 1
ATOM 5583 C CA . THR B 1 155 ? -14.469 -0.633 4.898 1 87.31 155 THR B CA 1
ATOM 5584 C C . THR B 1 155 ? -15.281 0.601 5.289 1 87.31 155 THR B C 1
ATOM 5586 O O . THR B 1 155 ? -16.297 0.902 4.664 1 87.31 155 THR B O 1
ATOM 5589 N N . ILE B 1 156 ? -14.828 1.287 6.289 1 89.38 156 ILE B N 1
ATOM 5590 C CA . ILE B 1 156 ? -15.539 2.459 6.793 1 89.38 156 ILE B CA 1
ATOM 5591 C C . ILE B 1 156 ? -15.57 3.541 5.715 1 89.38 156 ILE B C 1
ATOM 5593 O O . ILE B 1 156 ? -16.609 4.152 5.473 1 89.38 156 ILE B O 1
ATOM 5597 N N . PHE B 1 157 ? -14.469 3.734 5.113 1 92.06 157 PHE B N 1
ATOM 5598 C CA . PHE B 1 157 ? -14.398 4.75 4.066 1 92.06 157 PHE B CA 1
ATOM 5599 C C . PHE B 1 157 ? -15.242 4.344 2.863 1 92.06 157 PHE B C 1
ATOM 5601 O O . PHE B 1 157 ? -15.906 5.184 2.254 1 92.06 157 PHE B O 1
ATOM 5608 N N . ALA B 1 158 ? -15.18 3.1 2.486 1 89.88 158 ALA B N 1
ATOM 5609 C CA . ALA B 1 158 ? -15.961 2.602 1.354 1 89.88 158 ALA B CA 1
ATOM 5610 C C . ALA B 1 158 ? -17.453 2.74 1.614 1 89.88 158 ALA B C 1
ATOM 5612 O O . ALA B 1 158 ? -18.203 3.193 0.745 1 89.88 158 ALA B O 1
ATOM 5613 N N . LEU B 1 159 ? -17.875 2.398 2.789 1 90.12 159 LEU B N 1
ATOM 5614 C CA . LEU B 1 159 ? -19.281 2.512 3.146 1 90.12 159 LEU B CA 1
ATOM 5615 C C . LEU B 1 159 ? -19.734 3.969 3.125 1 90.12 159 LEU B C 1
ATOM 5617 O O . LEU B 1 159 ? -20.812 4.281 2.625 1 90.12 159 LEU B O 1
ATOM 5621 N N . SER B 1 160 ? -18.891 4.781 3.68 1 93.12 160 SER B N 1
ATOM 5622 C CA . SER B 1 160 ? -19.203 6.207 3.668 1 93.12 160 SER B CA 1
ATOM 5623 C C . SER B 1 160 ? -19.344 6.727 2.242 1 93.12 160 SER B C 1
ATOM 5625 O O . SER B 1 160 ? -20.234 7.527 1.96 1 93.12 160 SER B O 1
ATOM 5627 N N . THR B 1 161 ? -18.516 6.25 1.393 1 93.25 161 THR B N 1
ATOM 5628 C CA . THR B 1 161 ? -18.547 6.664 -0.005 1 93.25 161 THR B CA 1
ATOM 5629 C C . THR B 1 161 ? -19.812 6.164 -0.692 1 93.25 161 THR B C 1
ATOM 5631 O O . THR B 1 161 ? -20.453 6.902 -1.45 1 93.25 161 THR B O 1
ATOM 5634 N N . MET B 1 162 ? -20.203 5 -0.411 1 91.19 162 MET B N 1
ATOM 5635 C CA . MET B 1 162 ? -21.359 4.383 -1.047 1 91.19 162 MET B CA 1
ATOM 5636 C C . MET B 1 162 ? -22.656 5.051 -0.592 1 91.19 162 MET B C 1
ATOM 5638 O O . MET B 1 162 ? -23.594 5.215 -1.383 1 91.19 162 MET B O 1
ATOM 5642 N N . ILE B 1 163 ? -22.656 5.52 0.59 1 91.88 163 ILE B N 1
ATOM 5643 C CA . ILE B 1 163 ? -23.875 6.047 1.193 1 91.88 163 ILE B CA 1
ATOM 5644 C C . ILE B 1 163 ? -24.016 7.531 0.852 1 91.88 163 ILE B C 1
ATOM 5646 O O . ILE B 1 163 ? -25.125 8.023 0.676 1 91.88 163 ILE B O 1
ATOM 5650 N N . SER B 1 164 ? -22.984 8.195 0.632 1 95.12 164 SER B N 1
ATOM 5651 C CA . SER B 1 164 ? -22.984 9.648 0.55 1 95.12 164 SER B CA 1
ATOM 5652 C C . SER B 1 164 ? -23.312 10.117 -0.864 1 95.12 164 SER B C 1
ATOM 5654 O O . SER B 1 164 ? -22.969 9.453 -1.841 1 95.12 164 SER B O 1
ATOM 5656 N N . SER B 1 165 ? -24.094 11.211 -0.915 1 96.5 165 SER B N 1
ATOM 5657 C CA . SER B 1 165 ? -24.219 11.953 -2.168 1 96.5 165 SER B CA 1
ATOM 5658 C C . SER B 1 165 ? -23.078 12.938 -2.346 1 96.5 165 SER B C 1
ATOM 5660 O O . SER B 1 165 ? -22.594 13.156 -3.463 1 96.5 165 SER B O 1
ATOM 5662 N N . ILE B 1 166 ? -22.625 13.516 -1.187 1 97.25 166 ILE B N 1
ATOM 5663 C CA . ILE B 1 166 ? -21.438 14.367 -1.142 1 97.25 166 ILE B CA 1
ATOM 5664 C C . ILE B 1 166 ? -20.453 13.82 -0.115 1 97.25 166 ILE B C 1
ATOM 5666 O O . ILE B 1 166 ? -20.734 13.797 1.084 1 97.25 166 ILE B O 1
ATOM 5670 N N . LEU B 1 167 ? -19.391 13.352 -0.613 1 97.56 167 LEU B N 1
ATOM 5671 C CA . LEU B 1 167 ? -18.312 12.898 0.255 1 97.56 167 LEU B CA 1
ATOM 5672 C C . LEU B 1 167 ? -17.25 13.977 0.396 1 97.56 167 LEU B C 1
ATOM 5674 O O . LEU B 1 167 ? -16.594 14.336 -0.584 1 97.56 167 LEU B O 1
ATOM 5678 N N . ILE B 1 168 ? -17.109 14.531 1.59 1 97.81 168 ILE B N 1
ATOM 5679 C CA . ILE B 1 168 ? -16.062 15.516 1.858 1 97.81 168 ILE B CA 1
ATOM 5680 C C . ILE B 1 168 ? -14.82 14.82 2.391 1 97.81 168 ILE B C 1
ATOM 5682 O O . ILE B 1 168 ? -14.852 14.195 3.453 1 97.81 168 ILE B O 1
ATOM 5686 N N . TYR B 1 169 ? -13.844 14.805 1.593 1 97.19 169 TYR B N 1
ATOM 5687 C CA . TYR B 1 169 ? -12.555 14.242 2.002 1 97.19 169 TYR B CA 1
ATOM 5688 C C . TYR B 1 169 ? -11.672 15.312 2.637 1 97.19 169 TYR B C 1
ATOM 5690 O O . TYR B 1 169 ? -11.07 16.125 1.934 1 97.19 169 TYR B O 1
ATOM 5698 N N . ASN B 1 170 ? -11.523 15.18 3.977 1 96 170 ASN B N 1
ATOM 5699 C CA . ASN B 1 170 ? -10.758 16.156 4.758 1 96 170 ASN B CA 1
ATOM 5700 C C . ASN B 1 170 ? -9.258 15.859 4.695 1 96 170 ASN B C 1
ATOM 5702 O O . ASN B 1 170 ? -8.812 14.789 5.121 1 96 170 ASN B O 1
ATOM 5706 N N . VAL B 1 171 ? -8.539 16.781 4.098 1 93.88 171 VAL B N 1
ATOM 5707 C CA . VAL B 1 171 ? -7.094 16.625 3.967 1 93.88 171 VAL B CA 1
ATOM 5708 C C . VAL B 1 171 ? -6.395 17.828 4.602 1 93.88 171 VAL B C 1
ATOM 5710 O O . VAL B 1 171 ? -6.875 18.969 4.504 1 93.88 171 VAL B O 1
ATOM 5713 N N . THR B 1 172 ? -5.27 17.547 5.176 1 90.81 172 THR B N 1
ATOM 5714 C CA . THR B 1 172 ? -4.559 18.625 5.863 1 90.81 172 THR B CA 1
ATOM 5715 C C . THR B 1 172 ? -3.443 19.188 4.988 1 90.81 172 THR B C 1
ATOM 5717 O O . THR B 1 172 ? -2.701 18.422 4.355 1 90.81 172 THR B O 1
ATOM 5720 N N . LYS B 1 173 ? -3.26 20.516 4.875 1 88.19 173 LYS B N 1
ATOM 5721 C CA . LYS B 1 173 ? -2.189 21.297 4.266 1 88.19 173 LYS B CA 1
ATOM 5722 C C . LYS B 1 173 ? -2.283 21.25 2.742 1 88.19 173 LYS B C 1
ATOM 5724 O O . LYS B 1 173 ? -2.424 22.297 2.1 1 88.19 173 LYS B O 1
ATOM 5729 N N . THR B 1 174 ? -2.139 20.078 2.184 1 89.25 174 THR B N 1
ATOM 5730 C CA . THR B 1 174 ? -2.211 19.953 0.732 1 89.25 174 THR B CA 1
ATOM 5731 C C . THR B 1 174 ? -2.639 18.547 0.334 1 89.25 174 THR B C 1
ATOM 5733 O O . THR B 1 174 ? -2.73 17.656 1.183 1 89.25 174 THR B O 1
ATOM 5736 N N . ILE B 1 175 ? -2.965 18.453 -0.918 1 91.81 175 ILE B N 1
ATOM 5737 C CA . ILE B 1 175 ? -3.301 17.156 -1.468 1 91.81 175 ILE B CA 1
ATOM 5738 C C . ILE B 1 175 ? -2.025 16.422 -1.901 1 91.81 175 ILE B C 1
ATOM 5740 O O . ILE B 1 175 ? -1.336 16.875 -2.822 1 91.81 175 ILE B O 1
ATOM 5744 N N . GLN B 1 176 ? -1.755 15.391 -1.238 1 90.69 176 GLN B N 1
ATOM 5745 C CA . GLN B 1 176 ? -0.563 14.602 -1.54 1 90.69 176 GLN B CA 1
ATOM 5746 C C . GLN B 1 176 ? -0.921 13.328 -2.303 1 90.69 176 GLN B C 1
ATOM 5748 O O . GLN B 1 176 ? -2.092 12.945 -2.365 1 90.69 176 GLN B O 1
ATOM 5753 N N . GLU B 1 177 ? 0.107 12.719 -2.84 1 89.44 177 GLU B N 1
ATOM 5754 C CA . GLU B 1 177 ? -0.087 11.508 -3.641 1 89.44 177 GLU B CA 1
ATOM 5755 C C . GLU B 1 177 ? -0.647 10.375 -2.795 1 89.44 177 GLU B C 1
ATOM 5757 O O . GLU B 1 177 ? -1.421 9.547 -3.287 1 89.44 177 GLU B O 1
ATOM 5762 N N . ASP B 1 178 ? -0.259 10.273 -1.611 1 88.81 178 ASP B N 1
ATOM 5763 C CA . ASP B 1 178 ? -0.749 9.203 -0.748 1 88.81 178 ASP B CA 1
ATOM 5764 C C . ASP B 1 178 ? -2.25 9.336 -0.503 1 88.81 178 ASP B C 1
ATOM 5766 O O . ASP B 1 178 ? -2.957 8.336 -0.377 1 88.81 178 ASP B O 1
ATOM 5770 N N . HIS B 1 179 ? -2.719 10.578 -0.394 1 91.75 179 HIS B N 1
ATOM 5771 C CA . HIS B 1 179 ? -4.156 10.789 -0.27 1 91.75 179 HIS B CA 1
ATOM 5772 C C . HIS B 1 179 ? -4.902 10.195 -1.46 1 91.75 179 HIS B C 1
ATOM 5774 O O . HIS B 1 179 ? -5.949 9.57 -1.291 1 91.75 179 HIS B O 1
ATOM 5780 N N . LEU B 1 180 ? -4.324 10.477 -2.607 1 92.69 180 LEU B N 1
ATOM 5781 C CA . LEU B 1 180 ? -4.949 9.984 -3.828 1 92.69 180 LEU B CA 1
ATOM 5782 C C . LEU B 1 180 ? -4.898 8.461 -3.889 1 92.69 180 LEU B C 1
ATOM 5784 O O . LEU B 1 180 ? -5.855 7.816 -4.328 1 92.69 180 LEU B O 1
ATOM 5788 N N . GLN B 1 181 ? -3.811 7.957 -3.455 1 90 181 GLN B N 1
ATOM 5789 C CA . GLN B 1 181 ? -3.66 6.504 -3.455 1 90 181 GLN B CA 1
ATOM 5790 C C . GLN B 1 181 ? -4.664 5.848 -2.512 1 90 181 GLN B C 1
ATOM 5792 O O . GLN B 1 181 ? -5.262 4.824 -2.85 1 90 181 GLN B O 1
ATOM 5797 N N . HIS B 1 182 ? -4.812 6.387 -1.396 1 89.94 182 HIS B N 1
ATOM 5798 C CA . HIS B 1 182 ? -5.781 5.859 -0.443 1 89.94 182 HIS B CA 1
ATOM 5799 C C . HIS B 1 182 ? -7.203 5.984 -0.977 1 89.94 182 HIS B C 1
ATOM 5801 O O . HIS B 1 182 ? -8 5.055 -0.856 1 89.94 182 HIS B O 1
ATOM 5807 N N . LEU B 1 183 ? -7.453 7.137 -1.491 1 92.94 183 LEU B N 1
ATOM 5808 C CA . LEU B 1 183 ? -8.773 7.352 -2.078 1 92.94 183 LEU B CA 1
ATOM 5809 C C . LEU B 1 183 ? -9.055 6.32 -3.166 1 92.94 183 LEU B C 1
ATOM 5811 O O . LEU B 1 183 ? -10.164 5.789 -3.246 1 92.94 183 LEU B O 1
ATOM 5815 N N . GLN B 1 184 ? -8.07 6.102 -3.982 1 90.56 184 GLN B N 1
ATOM 5816 C CA . GLN B 1 184 ? -8.203 5.117 -5.055 1 90.56 184 GLN B CA 1
ATOM 5817 C C . GLN B 1 184 ? -8.531 3.736 -4.492 1 90.56 184 GLN B C 1
ATOM 5819 O O . GLN B 1 184 ? -9.406 3.041 -5.008 1 90.56 184 GLN B O 1
ATOM 5824 N N . LEU B 1 185 ? -7.824 3.355 -3.504 1 88.06 185 LEU B N 1
ATOM 5825 C CA . LEU B 1 185 ? -8.016 2.047 -2.889 1 88.06 185 LEU B CA 1
ATOM 5826 C C . LEU B 1 185 ? -9.422 1.926 -2.301 1 88.06 185 LEU B C 1
ATOM 5828 O O . LEU B 1 185 ? -10.109 0.926 -2.521 1 88.06 185 LEU B O 1
ATOM 5832 N N . PHE B 1 186 ? -9.812 2.904 -1.6 1 89.31 186 PHE B N 1
ATOM 5833 C CA . PHE B 1 186 ? -11.094 2.852 -0.903 1 89.31 186 PHE B CA 1
ATOM 5834 C C . PHE B 1 186 ? -12.25 2.906 -1.893 1 89.31 186 PHE B C 1
ATOM 5836 O O . PHE B 1 186 ? -13.258 2.223 -1.712 1 89.31 186 PHE B O 1
ATOM 5843 N N . ALA B 1 187 ? -12.102 3.709 -2.863 1 89.06 187 ALA B N 1
ATOM 5844 C CA . ALA B 1 187 ? -13.133 3.789 -3.896 1 89.06 187 ALA B CA 1
ATOM 5845 C C . ALA B 1 187 ? -13.258 2.465 -4.645 1 89.06 187 ALA B C 1
ATOM 5847 O O . ALA B 1 187 ? -14.367 2.039 -4.977 1 89.06 187 ALA B O 1
ATOM 5848 N N . GLU B 1 188 ? -12.125 1.893 -4.91 1 87.31 188 GLU B N 1
ATOM 5849 C CA . GLU B 1 188 ? -12.141 0.595 -5.578 1 87.31 188 GLU B CA 1
ATOM 5850 C C . GLU B 1 188 ? -12.805 -0.466 -4.711 1 87.31 188 GLU B C 1
ATOM 5852 O O . GLU B 1 188 ? -13.523 -1.331 -5.215 1 87.31 188 GLU B O 1
ATOM 5857 N N . TYR B 1 189 ? -12.547 -0.457 -3.504 1 85.56 189 TYR B N 1
ATOM 5858 C CA . TYR B 1 189 ? -13.156 -1.388 -2.561 1 85.56 189 TYR B CA 1
ATOM 5859 C C . TYR B 1 189 ? -14.672 -1.219 -2.529 1 85.56 189 TYR B C 1
ATOM 5861 O O . TYR B 1 189 ? -15.406 -2.203 -2.463 1 85.56 189 TYR B O 1
ATOM 5869 N N . ALA B 1 190 ? -15.094 0.013 -2.564 1 88.12 190 ALA B N 1
ATOM 5870 C CA . ALA B 1 190 ? -16.531 0.318 -2.619 1 88.12 190 ALA B CA 1
ATOM 5871 C C . ALA B 1 190 ? -17.141 -0.186 -3.92 1 88.12 190 ALA B C 1
ATOM 5873 O O . ALA B 1 190 ? -18.234 -0.752 -3.914 1 88.12 190 ALA B O 1
ATOM 5874 N N . ARG B 1 191 ? -16.453 0.05 -4.949 1 84.75 191 ARG B N 1
ATOM 5875 C CA . ARG B 1 191 ? -16.922 -0.393 -6.258 1 84.75 191 ARG B CA 1
ATOM 5876 C C . ARG B 1 191 ? -17.062 -1.912 -6.305 1 84.75 191 ARG B C 1
ATOM 5878 O O . ARG B 1 191 ? -18.016 -2.439 -6.887 1 84.75 191 ARG B O 1
ATOM 5885 N N . LEU B 1 192 ? -16.125 -2.578 -5.754 1 81 192 LEU B N 1
ATOM 5886 C CA . LEU B 1 192 ? -16.141 -4.035 -5.699 1 81 192 LEU B CA 1
ATOM 5887 C C . LEU B 1 192 ? -17.328 -4.539 -4.895 1 81 192 LEU B C 1
ATOM 5889 O O . LEU B 1 192 ? -17.922 -5.57 -5.227 1 81 192 LEU B O 1
ATOM 5893 N N . ALA B 1 193 ? -17.547 -3.871 -3.875 1 78.31 193 ALA B N 1
ATOM 5894 C CA . ALA B 1 193 ? -18.672 -4.254 -3.014 1 78.31 193 ALA B CA 1
ATOM 5895 C C . ALA B 1 193 ? -20 -4.094 -3.738 1 78.31 193 ALA B C 1
ATOM 5897 O O . ALA B 1 193 ? -20.938 -4.852 -3.496 1 78.31 193 ALA B O 1
ATOM 5898 N N . MET B 1 194 ? -20.078 -3.131 -4.602 1 78.88 194 MET B N 1
ATOM 5899 C CA . MET B 1 194 ? -21.312 -2.867 -5.332 1 78.88 194 MET B CA 1
ATOM 5900 C C . MET B 1 194 ? -21.453 -3.812 -6.52 1 78.88 194 MET B C 1
ATOM 5902 O O . MET B 1 194 ? -22.547 -3.99 -7.051 1 78.88 194 MET B O 1
ATOM 5906 N N . ASP B 1 195 ? -20.406 -4.867 -6.797 1 66.12 195 ASP B N 1
ATOM 5907 C CA . ASP B 1 195 ? -20.359 -5.887 -7.84 1 66.12 195 ASP B CA 1
ATOM 5908 C C . ASP B 1 195 ? -20.625 -5.281 -9.211 1 66.12 195 ASP B C 1
ATOM 5910 O O . ASP B 1 195 ? -20.734 -6.004 -10.211 1 66.12 195 ASP B O 1
ATOM 5914 N N . GLU B 1 196 ? -21.016 -3.967 -9.32 1 57.28 196 GLU B N 1
ATOM 5915 C CA . GLU B 1 196 ? -21.578 -3.539 -10.602 1 57.28 196 GLU B CA 1
ATOM 5916 C C . GLU B 1 196 ? -20.562 -2.748 -11.414 1 57.28 196 GLU B C 1
ATOM 5918 O O . GLU B 1 196 ? -20.234 -1.607 -11.07 1 57.28 196 GLU B O 1
ATOM 5923 N N . TYR B 1 197 ? -19.516 -3.477 -12.008 1 53.31 197 TYR B N 1
ATOM 5924 C CA . TYR B 1 197 ? -18.719 -2.748 -12.984 1 53.31 197 TYR B CA 1
ATOM 5925 C C . TYR B 1 197 ? -19.594 -2.15 -14.078 1 53.31 197 TYR B C 1
ATOM 5927 O O . TYR B 1 197 ? -19.844 -2.795 -15.094 1 53.31 197 TYR B O 1
ATOM 5935 N N . GLN B 1 198 ? -20.531 -1.361 -13.578 1 58.62 198 GLN B N 1
ATOM 5936 C CA . GLN B 1 198 ? -21.391 -0.682 -14.547 1 58.62 198 GLN B CA 1
ATOM 5937 C C . GLN B 1 198 ? -20.625 0.421 -15.273 1 58.62 198 GLN B C 1
ATOM 5939 O O . GLN B 1 198 ? -19.578 0.871 -14.805 1 58.62 198 GLN B O 1
ATOM 5944 N N . GLU B 1 199 ? -20.875 0.618 -16.469 1 61.69 199 GLU B N 1
ATOM 5945 C CA . GLU B 1 199 ? -20.328 1.645 -17.359 1 61.69 199 GLU B CA 1
ATOM 5946 C C . GLU B 1 199 ? -20.469 3.033 -16.734 1 61.69 199 GLU B C 1
ATOM 5948 O O . GLU B 1 199 ? -19.688 3.938 -17.062 1 61.69 199 GLU B O 1
ATOM 5953 N N . THR B 1 200 ? -21.344 3.201 -15.719 1 76.44 200 THR B N 1
ATOM 5954 C CA . THR B 1 200 ? -21.547 4.535 -15.164 1 76.44 200 THR B CA 1
ATOM 5955 C C . THR B 1 200 ? -20.688 4.75 -13.93 1 76.44 200 THR B C 1
ATOM 5957 O O . THR B 1 200 ? -20.234 3.787 -13.305 1 76.44 200 THR B O 1
ATOM 5960 N N . LYS B 1 201 ? -20.375 5.984 -13.688 1 87.62 201 LYS B N 1
ATOM 5961 C CA . LYS B 1 201 ? -19.625 6.355 -12.492 1 87.62 201 LYS B CA 1
ATOM 5962 C C . LYS B 1 201 ? -20.406 6.008 -11.227 1 87.62 201 LYS B C 1
ATOM 5964 O O . LYS B 1 201 ? -21.531 6.469 -11.047 1 87.62 201 LYS B O 1
ATOM 5969 N N . PRO B 1 202 ? -19.891 5.25 -10.461 1 87.44 202 PRO B N 1
ATOM 5970 C CA . PRO B 1 202 ? -20.625 4.688 -9.328 1 87.44 202 PRO B CA 1
ATOM 5971 C C . PRO B 1 202 ? -20.922 5.719 -8.242 1 87.44 202 PRO B C 1
ATOM 5973 O O . PRO B 1 202 ? -21.906 5.582 -7.512 1 87.44 202 PRO B O 1
ATOM 5976 N N . PHE B 1 203 ? -20.094 6.742 -8.109 1 93.31 203 PHE B N 1
ATOM 5977 C CA . PHE B 1 203 ? -20.266 7.68 -7.004 1 93.31 203 PHE B CA 1
ATOM 5978 C C . PHE B 1 203 ? -20.531 9.086 -7.527 1 93.31 203 PHE B C 1
ATOM 5980 O O . PHE B 1 203 ? -20.203 9.406 -8.664 1 93.31 203 PHE B O 1
ATOM 5987 N N . GLN B 1 204 ? -21.125 9.914 -6.762 1 94.38 204 GLN B N 1
ATOM 5988 C CA . GLN B 1 204 ? -21.625 11.195 -7.242 1 94.38 204 GLN B CA 1
ATOM 5989 C C . GLN B 1 204 ? -20.625 12.312 -7.016 1 94.38 204 GLN B C 1
ATOM 5991 O O . GLN B 1 204 ? -19.672 12.469 -7.793 1 94.38 204 GLN B O 1
ATOM 5996 N N . THR B 1 205 ? -20.578 12.977 -5.789 1 96.31 205 THR B N 1
ATOM 5997 C CA . THR B 1 205 ? -19.719 14.148 -5.629 1 96.31 205 THR B CA 1
ATOM 5998 C C . THR B 1 205 ? -18.656 13.898 -4.566 1 96.31 205 THR B C 1
ATOM 6000 O O . THR B 1 205 ? -18.969 13.438 -3.469 1 96.31 205 THR B O 1
ATOM 6003 N N . LEU B 1 206 ? -17.438 14.125 -4.945 1 97.62 206 LEU B N 1
ATOM 6004 C CA . LEU B 1 206 ? -16.297 14.141 -4.031 1 97.62 206 LEU B CA 1
ATOM 6005 C C . LEU B 1 206 ? -15.758 15.555 -3.859 1 97.62 206 LEU B C 1
ATOM 6007 O O . LEU B 1 206 ? -15.453 16.234 -4.844 1 97.62 206 LEU B O 1
ATOM 6011 N N . MET B 1 207 ? -15.695 16.062 -2.641 1 97.81 207 MET B N 1
ATOM 6012 C CA . MET B 1 207 ? -15.125 17.375 -2.381 1 97.81 207 MET B CA 1
ATOM 6013 C C . MET B 1 207 ? -13.906 17.266 -1.472 1 97.81 207 MET B C 1
ATOM 6015 O O . MET B 1 207 ? -14.016 16.859 -0.319 1 97.81 207 MET B O 1
ATOM 6019 N N . PHE B 1 208 ? -12.766 17.641 -2.008 1 97.94 208 PHE B N 1
ATOM 6020 C CA . PHE B 1 208 ? -11.578 17.75 -1.174 1 97.94 208 PHE B CA 1
ATOM 6021 C C . PHE B 1 208 ? -11.648 19.016 -0.319 1 97.94 208 PHE B C 1
ATOM 6023 O O . PHE B 1 208 ? -11.766 20.125 -0.846 1 97.94 208 PHE B O 1
ATOM 6030 N N . LEU B 1 209 ? -11.719 18.812 0.929 1 98.12 209 LEU B N 1
ATOM 6031 C CA . LEU B 1 209 ? -11.617 19.953 1.851 1 98.12 209 LEU B CA 1
ATOM 6032 C C . LEU B 1 209 ? -10.219 20.031 2.449 1 98.12 209 LEU B C 1
ATOM 6034 O O . LEU B 1 209 ? -9.898 19.328 3.41 1 98.12 209 LEU B O 1
ATOM 6038 N N . VAL B 1 210 ? -9.406 20.953 1.9 1 96.25 210 VAL B N 1
ATOM 6039 C CA . VAL B 1 210 ? -8.031 21.109 2.363 1 96.25 210 VAL B CA 1
ATOM 6040 C C . VAL B 1 210 ? -7.996 22.062 3.555 1 96.25 210 VAL B C 1
ATOM 6042 O O . VAL B 1 210 ? -8.32 23.25 3.424 1 96.25 210 VAL B O 1
ATOM 6045 N N . ARG B 1 211 ? -7.586 21.484 4.621 1 93.31 211 ARG B N 1
ATOM 6046 C CA . ARG B 1 211 ? -7.492 22.266 5.848 1 93.31 211 ARG B CA 1
ATOM 6047 C C . ARG B 1 211 ? -6.098 22.859 6.012 1 93.31 211 ARG B C 1
ATOM 6049 O O . ARG B 1 211 ? -5.109 22.281 5.555 1 93.31 211 ARG B O 1
ATOM 6056 N N . ASP B 1 212 ? -5.957 24.016 6.609 1 90.69 212 ASP B N 1
ATOM 6057 C CA . ASP B 1 212 ? -4.695 24.672 6.938 1 90.69 212 ASP B CA 1
ATOM 6058 C C . ASP B 1 212 ? -3.873 24.953 5.68 1 90.69 212 ASP B C 1
ATOM 6060 O O . ASP B 1 212 ? -2.68 24.641 5.629 1 90.69 212 ASP B O 1
ATOM 6064 N N . TRP B 1 213 ? -4.582 25.453 4.68 1 91.5 213 TRP B N 1
ATOM 6065 C CA . TRP B 1 213 ? -3.883 25.859 3.463 1 91.5 213 TRP B CA 1
ATOM 6066 C C . TRP B 1 213 ? -2.99 27.062 3.723 1 91.5 213 TRP B C 1
ATOM 6068 O O . TRP B 1 213 ? -3.463 28.109 4.188 1 91.5 213 TRP B O 1
ATOM 6078 N N . CYS B 1 214 ? -1.713 26.922 3.426 1 86.88 214 CYS B N 1
ATOM 6079 C CA . CYS B 1 214 ? -0.758 27.953 3.84 1 86.88 214 CYS B CA 1
ATOM 6080 C C . CYS B 1 214 ? -0.259 28.75 2.643 1 86.88 214 CYS B C 1
ATOM 6082 O O . CYS B 1 214 ? 0.627 29.594 2.779 1 86.88 214 CYS B O 1
ATOM 6084 N N . PHE B 1 215 ? -0.804 28.562 1.436 1 88.44 215 PHE B N 1
ATOM 6085 C CA . PHE B 1 215 ? -0.265 29.234 0.258 1 88.44 215 PHE B CA 1
ATOM 6086 C C . PHE B 1 215 ? -1.354 30.016 -0.465 1 88.44 215 PHE B C 1
ATOM 6088 O O . PHE B 1 215 ? -1.583 29.812 -1.659 1 88.44 215 PHE B O 1
ATOM 6095 N N . PRO B 1 216 ? -1.873 31.016 0.199 1 88.19 216 PRO B N 1
ATOM 6096 C CA . PRO B 1 216 ? -2.939 31.781 -0.451 1 88.19 216 PRO B CA 1
ATOM 6097 C C . PRO B 1 216 ? -2.439 32.594 -1.646 1 88.19 216 PRO B C 1
ATOM 6099 O O . PRO B 1 216 ? -3.23 32.969 -2.512 1 88.19 216 PRO B O 1
ATOM 6102 N N . TYR B 1 217 ? -1.079 32.844 -1.669 1 86.06 217 TYR B N 1
ATOM 6103 C CA . TYR B 1 217 ? -0.501 33.594 -2.768 1 86.06 217 TYR B CA 1
ATOM 6104 C C . TYR B 1 217 ? -0.436 32.75 -4.039 1 86.06 217 TYR B C 1
ATOM 6106 O O . TYR B 1 217 ? -0.421 33.312 -5.148 1 86.06 217 TYR B O 1
ATOM 6114 N N . GLU B 1 218 ? -0.429 31.531 -3.939 1 88.06 218 GLU B N 1
ATOM 6115 C CA . GLU B 1 218 ? -0.448 30.641 -5.098 1 88.06 218 GLU B CA 1
ATOM 6116 C C . GLU B 1 218 ? -1.876 30.359 -5.547 1 88.06 218 GLU B C 1
ATOM 6118 O O . GLU B 1 218 ? -2.164 30.328 -6.746 1 88.06 218 GLU B O 1
ATOM 6123 N N . ALA B 1 219 ? -2.676 29.984 -4.586 1 93 219 ALA B N 1
ATOM 6124 C CA . ALA B 1 219 ? -4.102 29.734 -4.801 1 93 219 ALA B CA 1
ATOM 6125 C C . ALA B 1 219 ? -4.938 30.328 -3.676 1 93 219 ALA B C 1
ATOM 6127 O O . ALA B 1 219 ? -4.707 30.047 -2.5 1 93 219 ALA B O 1
ATOM 6128 N N . GLU B 1 220 ? -5.832 31.156 -4.031 1 94.62 220 GLU B N 1
ATOM 6129 C CA . GLU B 1 220 ? -6.66 31.828 -3.039 1 94.62 220 GLU B CA 1
ATOM 6130 C C . GLU B 1 220 ? -7.57 30.844 -2.312 1 94.62 220 GLU B C 1
ATOM 6132 O O . GLU B 1 220 ? -7.84 29.75 -2.818 1 94.62 220 GLU B O 1
ATOM 6137 N N . TYR B 1 221 ? -7.988 31.234 -1.146 1 95.62 221 TYR B N 1
ATOM 6138 C CA . TYR B 1 221 ? -8.922 30.406 -0.382 1 95.62 221 TYR B CA 1
ATOM 6139 C C . TYR B 1 221 ? -10.242 30.25 -1.127 1 95.62 221 TYR B C 1
ATOM 6141 O O . TYR B 1 221 ? -10.586 31.078 -1.978 1 95.62 221 TYR B O 1
ATOM 6149 N N . GLY B 1 222 ? -10.953 29.141 -0.843 1 96.5 222 GLY B N 1
ATOM 6150 C CA . GLY B 1 222 ? -12.273 28.953 -1.434 1 96.5 222 GLY B CA 1
ATOM 6151 C C . GLY B 1 222 ? -12.297 27.906 -2.523 1 96.5 222 GLY B C 1
ATOM 6152 O O . GLY B 1 222 ? -11.391 27.062 -2.611 1 96.5 222 GLY B O 1
ATOM 6153 N N . ILE B 1 223 ? -13.32 27.938 -3.279 1 96.19 223 ILE B N 1
ATOM 6154 C CA . ILE B 1 223 ? -13.586 26.891 -4.262 1 96.19 223 ILE B CA 1
ATOM 6155 C C . ILE B 1 223 ? -12.758 27.141 -5.52 1 96.19 223 ILE B C 1
ATOM 6157 O O . ILE B 1 223 ? -12.281 26.203 -6.156 1 96.19 223 ILE B O 1
ATOM 6161 N N . ASN B 1 224 ? -12.594 28.375 -5.898 1 95.88 224 ASN B N 1
ATOM 6162 C CA . ASN B 1 224 ? -11.859 28.688 -7.117 1 95.88 224 ASN B CA 1
ATOM 6163 C C . ASN B 1 224 ? -10.391 28.312 -7.004 1 95.88 224 ASN B C 1
ATOM 6165 O O . ASN B 1 224 ? -9.844 27.656 -7.895 1 95.88 224 ASN B O 1
ATOM 6169 N N . GLY B 1 225 ? -9.789 28.75 -5.938 1 95.88 225 GLY B N 1
ATOM 6170 C CA . GLY B 1 225 ? -8.414 28.328 -5.707 1 95.88 225 GLY B CA 1
ATOM 6171 C C . GLY B 1 225 ? -8.266 26.828 -5.539 1 95.88 225 GLY B C 1
ATOM 6172 O O . GLY B 1 225 ? -7.293 26.25 -6.012 1 95.88 225 GLY B O 1
ATOM 6173 N N . GLY B 1 226 ? -9.242 26.312 -4.887 1 96.44 226 GLY B N 1
ATOM 6174 C CA . GLY B 1 226 ? -9.234 24.875 -4.676 1 96.44 226 GLY B CA 1
ATOM 6175 C C . GLY B 1 226 ? -9.312 24.078 -5.969 1 96.44 226 GLY B C 1
ATOM 6176 O O . GLY B 1 226 ? -8.578 23.109 -6.156 1 96.44 226 GLY B O 1
ATOM 6177 N N . GLN B 1 227 ? -10.195 24.531 -6.867 1 96.62 227 GLN B N 1
ATOM 6178 C CA . GLN B 1 227 ? -10.367 23.828 -8.133 1 96.62 227 GLN B CA 1
ATOM 6179 C C . GLN B 1 227 ? -9.109 23.906 -8.984 1 96.62 227 GLN B C 1
ATOM 6181 O O . GLN B 1 227 ? -8.773 22.953 -9.695 1 96.62 227 GLN B O 1
ATOM 6186 N N . ARG B 1 228 ? -8.422 24.969 -8.914 1 95.31 228 ARG B N 1
ATOM 6187 C CA . ARG B 1 228 ? -7.176 25.125 -9.664 1 95.31 228 ARG B CA 1
ATOM 6188 C C . ARG B 1 228 ? -6.121 24.141 -9.164 1 95.31 228 ARG B C 1
ATOM 6190 O O . ARG B 1 228 ? -5.426 23.516 -9.969 1 95.31 228 ARG B O 1
ATOM 6197 N N . ILE B 1 229 ? -6.016 24.047 -7.895 1 94.06 229 ILE B N 1
ATOM 6198 C CA . ILE B 1 229 ? -5.039 23.141 -7.297 1 94.06 229 ILE B CA 1
ATOM 6199 C C . ILE B 1 229 ? -5.41 21.688 -7.617 1 94.06 229 ILE B C 1
ATOM 6201 O O . ILE B 1 229 ? -4.539 20.875 -7.93 1 94.06 229 ILE B O 1
ATOM 6205 N N . LEU B 1 230 ? -6.656 21.438 -7.539 1 95.94 230 LEU B N 1
ATOM 6206 C CA . LEU B 1 230 ? -7.129 20.078 -7.812 1 95.94 230 LEU B CA 1
ATOM 6207 C C . LEU B 1 230 ? -6.863 19.703 -9.266 1 95.94 230 LEU B C 1
ATOM 6209 O O . LEU B 1 230 ? -6.41 18.594 -9.547 1 95.94 230 LEU B O 1
ATOM 6213 N N . ASP B 1 231 ? -7.145 20.594 -10.188 1 94.75 231 ASP B N 1
ATOM 6214 C CA . ASP B 1 231 ? -6.918 20.328 -11.609 1 94.75 231 ASP B CA 1
ATOM 6215 C C . ASP B 1 231 ? -5.441 20.078 -11.891 1 94.75 231 ASP B C 1
ATOM 6217 O O . ASP B 1 231 ? -5.102 19.203 -12.695 1 94.75 231 ASP B O 1
ATOM 6221 N N . LYS B 1 232 ? -4.66 20.766 -11.211 1 91.81 232 LYS B N 1
ATOM 6222 C CA . LYS B 1 232 ? -3.221 20.562 -11.352 1 91.81 232 LYS B CA 1
ATOM 6223 C C . LYS B 1 232 ? -2.799 19.203 -10.836 1 91.81 232 LYS B C 1
ATOM 6225 O O . LYS B 1 232 ? -1.968 18.531 -11.453 1 91.81 232 LYS B O 1
ATOM 6230 N N . ARG B 1 233 ? -3.361 18.812 -9.781 1 92.38 233 ARG B N 1
ATOM 6231 C CA . ARG B 1 233 ? -2.996 17.547 -9.148 1 92.38 233 ARG B CA 1
ATOM 6232 C C . ARG B 1 233 ? -3.533 16.375 -9.945 1 92.38 233 ARG B C 1
ATOM 6234 O O . ARG B 1 233 ? -2.941 15.289 -9.938 1 92.38 233 ARG B O 1
ATOM 6241 N N . LEU B 1 234 ? -4.691 16.531 -10.609 1 93.56 234 LEU B N 1
ATOM 6242 C CA . LEU B 1 234 ? -5.316 15.43 -11.336 1 93.56 234 LEU B CA 1
ATOM 6243 C C . LEU B 1 234 ? -4.984 15.492 -12.82 1 93.56 234 LEU B C 1
ATOM 6245 O O . LEU B 1 234 ? -5.543 14.742 -13.617 1 93.56 234 LEU B O 1
ATOM 6249 N N . GLU B 1 235 ? -4.082 16.375 -13.086 1 90.81 235 GLU B N 1
ATOM 6250 C CA . GLU B 1 235 ? -3.688 16.5 -14.484 1 90.81 235 GLU B CA 1
ATOM 6251 C C . GLU B 1 235 ? -2.893 15.281 -14.945 1 90.81 235 GLU B C 1
ATOM 6253 O O . GLU B 1 235 ? -2.064 14.758 -14.203 1 90.81 235 GLU B O 1
ATOM 6258 N N . THR B 1 236 ? -3.27 14.75 -16.125 1 86.88 236 THR B N 1
ATOM 6259 C CA . THR B 1 236 ? -2.568 13.617 -16.703 1 86.88 236 THR B CA 1
ATOM 6260 C C . THR B 1 236 ? -1.708 14.055 -17.891 1 86.88 236 THR B C 1
ATOM 6262 O O . THR B 1 236 ? -2.148 14.852 -18.719 1 86.88 236 THR B O 1
ATOM 6265 N N . GLY B 1 237 ? -0.457 13.766 -17.797 1 78.25 237 GLY B N 1
ATOM 6266 C CA . GLY B 1 237 ? 0.444 14.078 -18.891 1 78.25 237 GLY B CA 1
ATOM 6267 C C . GLY B 1 237 ? 0.971 12.844 -19.594 1 78.25 237 GLY B C 1
ATOM 6268 O O . GLY B 1 237 ? 1.004 11.758 -19.016 1 78.25 237 GLY B O 1
ATOM 6269 N N . ALA B 1 238 ? 1.293 13 -20.828 1 75.31 238 ALA B N 1
ATOM 6270 C CA . ALA B 1 238 ? 1.826 11.906 -21.625 1 75.31 238 ALA B CA 1
ATOM 6271 C C . ALA B 1 238 ? 3.182 11.445 -21.094 1 75.31 238 ALA B C 1
ATOM 6273 O O . ALA B 1 238 ? 3.537 10.266 -21.219 1 75.31 238 ALA B O 1
ATOM 6274 N N . LYS B 1 239 ? 3.846 12.312 -20.453 1 74.75 239 LYS B N 1
ATOM 6275 C CA . LYS B 1 239 ? 5.188 11.977 -19.984 1 74.75 239 LYS B CA 1
ATOM 6276 C C . LYS B 1 239 ? 5.152 11.391 -18.578 1 74.75 239 LYS B C 1
ATOM 6278 O O . LYS B 1 239 ? 6.176 10.938 -18.047 1 74.75 239 LYS B O 1
ATOM 6283 N N . GLN B 1 240 ? 3.998 11.328 -18.078 1 80.12 240 GLN B N 1
ATOM 6284 C CA . GLN B 1 240 ? 3.848 10.82 -16.719 1 80.12 240 GLN B CA 1
ATOM 6285 C C . GLN B 1 240 ? 3.895 9.297 -16.703 1 80.12 240 GLN B C 1
ATOM 6287 O O . GLN B 1 240 ? 3.488 8.641 -17.656 1 80.12 240 GLN B O 1
ATOM 6292 N N . HIS B 1 241 ? 4.492 8.758 -15.664 1 79.56 241 HIS B N 1
ATOM 6293 C CA . HIS B 1 241 ? 4.527 7.309 -15.492 1 79.56 241 HIS B CA 1
ATOM 6294 C C . HIS B 1 241 ? 3.123 6.715 -15.516 1 79.56 241 HIS B C 1
ATOM 6296 O O . HIS B 1 241 ? 2.18 7.324 -15 1 79.56 241 HIS B O 1
ATOM 6302 N N . LYS B 1 242 ? 2.949 5.543 -16.031 1 80.19 242 LYS B N 1
ATOM 6303 C CA . LYS B 1 242 ? 1.664 4.871 -16.203 1 80.19 242 LYS B CA 1
ATOM 6304 C C . LYS B 1 242 ? 0.94 4.715 -14.867 1 80.19 242 LYS B C 1
ATOM 6306 O O . LYS B 1 242 ? -0.283 4.848 -14.797 1 80.19 242 LYS B O 1
ATOM 6311 N N . GLU B 1 243 ? 1.706 4.504 -13.922 1 79.25 243 GLU B N 1
ATOM 6312 C CA . GLU B 1 243 ? 1.124 4.344 -12.594 1 79.25 243 GLU B CA 1
ATOM 6313 C C . GLU B 1 243 ? 0.393 5.609 -12.156 1 79.25 243 GLU B C 1
ATOM 6315 O O . GLU B 1 243 ? -0.704 5.535 -11.602 1 79.25 243 GLU B O 1
ATOM 6320 N N . LEU B 1 244 ? 0.962 6.695 -12.398 1 83.81 244 LEU B N 1
ATOM 6321 C CA . LEU B 1 244 ? 0.385 7.973 -11.992 1 83.81 244 LEU B CA 1
ATOM 6322 C C . LEU B 1 244 ? -0.827 8.32 -12.852 1 83.81 244 LEU B C 1
ATOM 6324 O O . LEU B 1 244 ? -1.827 8.828 -12.344 1 83.81 244 LEU B O 1
ATOM 6328 N N . GLN B 1 245 ? -0.711 7.945 -14.086 1 87 245 GLN B N 1
ATOM 6329 C CA . GLN B 1 245 ? -1.816 8.211 -15 1 87 245 GLN B CA 1
ATOM 6330 C C . GLN B 1 245 ? -3.039 7.367 -14.648 1 87 245 GLN B C 1
ATOM 6332 O O . GLN B 1 245 ? -4.164 7.871 -14.641 1 87 245 GLN B O 1
ATOM 6337 N N . GLN B 1 246 ? -2.816 6.172 -14.352 1 84.12 246 GLN B N 1
ATOM 6338 C CA . GLN B 1 246 ? -3.908 5.258 -14.031 1 84.12 246 GLN B CA 1
ATOM 6339 C C . GLN B 1 246 ? -4.621 5.676 -12.75 1 84.12 246 GLN B C 1
ATOM 6341 O O . GLN B 1 246 ? -5.84 5.527 -12.641 1 84.12 246 GLN B O 1
ATOM 6346 N N . LEU B 1 247 ? -3.855 6.148 -11.875 1 87.56 247 LEU B N 1
ATOM 6347 C CA . LEU B 1 247 ? -4.43 6.609 -10.617 1 87.56 247 LEU B CA 1
ATOM 6348 C C . LEU B 1 247 ? -5.387 7.773 -10.852 1 87.56 247 LEU B C 1
ATOM 6350 O O . LEU B 1 247 ? -6.516 7.77 -10.359 1 87.56 247 LEU B O 1
ATOM 6354 N N . ARG B 1 248 ? -5.004 8.766 -11.617 1 92.69 248 ARG B N 1
ATOM 6355 C CA . ARG B 1 248 ? -5.797 9.953 -11.891 1 92.69 248 ARG B CA 1
ATOM 6356 C C . ARG B 1 248 ? -7.027 9.617 -12.727 1 92.69 248 ARG B C 1
ATOM 6358 O O . ARG B 1 248 ? -8.125 10.109 -12.453 1 92.69 248 ARG B O 1
ATOM 6365 N N . LEU B 1 249 ? -6.809 8.727 -13.656 1 89.31 249 LEU B N 1
ATOM 6366 C CA . LEU B 1 249 ? -7.926 8.312 -14.5 1 89.31 249 LEU B CA 1
ATOM 6367 C C . LEU B 1 249 ? -8.953 7.527 -13.695 1 89.31 249 LEU B C 1
ATOM 6369 O O . LEU B 1 249 ? -10.164 7.684 -13.898 1 89.31 249 LEU B O 1
ATOM 6373 N N . HIS B 1 250 ? -8.461 6.781 -12.836 1 87.69 250 HIS B N 1
ATOM 6374 C CA . HIS B 1 250 ? -9.359 6 -11.992 1 87.69 250 HIS B CA 1
ATOM 6375 C C . HIS B 1 250 ? -10.219 6.906 -11.117 1 87.69 250 HIS B C 1
ATOM 6377 O O . HIS B 1 250 ? -11.43 6.691 -11.008 1 87.69 250 HIS B O 1
ATOM 6383 N N . ILE B 1 251 ? -9.664 7.855 -10.5 1 91.19 251 ILE B N 1
ATOM 6384 C CA . ILE B 1 251 ? -10.383 8.773 -9.617 1 91.19 251 ILE B CA 1
ATOM 6385 C C . ILE B 1 251 ? -11.422 9.547 -10.43 1 91.19 251 ILE B C 1
ATOM 6387 O O . ILE B 1 251 ? -12.578 9.672 -10 1 91.19 251 ILE B O 1
ATOM 6391 N N . LYS B 1 252 ? -11.039 9.945 -11.633 1 92.38 252 LYS B N 1
ATOM 6392 C CA . LYS B 1 252 ? -11.938 10.711 -12.492 1 92.38 252 LYS B CA 1
ATOM 6393 C C . LYS B 1 252 ? -13.094 9.852 -12.984 1 92.38 252 LYS B C 1
ATOM 6395 O O . LYS B 1 252 ? -14.203 10.344 -13.195 1 92.38 252 LYS B O 1
ATOM 6400 N N . SER B 1 253 ? -12.844 8.594 -13.078 1 89.44 253 SER B N 1
ATOM 6401 C CA . SER B 1 253 ? -13.867 7.695 -13.602 1 89.44 253 SER B CA 1
ATOM 6402 C C . SER B 1 253 ? -14.773 7.184 -12.492 1 89.44 253 SER B C 1
ATOM 6404 O O . SER B 1 253 ? -15.836 6.617 -12.766 1 89.44 253 SER B O 1
ATOM 6406 N N . THR B 1 254 ? -14.422 7.438 -11.312 1 90.19 254 THR B N 1
ATOM 6407 C CA . THR B 1 254 ? -15.164 6.879 -10.195 1 90.19 254 THR B CA 1
ATOM 6408 C C . THR B 1 254 ? -16.188 7.879 -9.672 1 90.19 254 THR B C 1
ATOM 6410 O O . THR B 1 254 ? -17.266 7.488 -9.195 1 90.19 254 THR B O 1
ATOM 6413 N N . PHE B 1 255 ? -15.914 9.125 -9.75 1 94.62 255 PHE B N 1
ATOM 6414 C CA . PHE B 1 255 ? -16.812 10.156 -9.25 1 94.62 255 PHE B CA 1
ATOM 6415 C C . PHE B 1 255 ? -17.344 11.016 -10.391 1 94.62 255 PHE B C 1
ATOM 6417 O O . PHE B 1 255 ? -16.609 11.32 -11.336 1 94.62 255 PHE B O 1
ATOM 6424 N N . GLU B 1 256 ? -18.578 11.406 -10.266 1 94.19 256 GLU B N 1
ATOM 6425 C CA . GLU B 1 256 ? -19.188 12.25 -11.281 1 94.19 256 GLU B CA 1
ATOM 6426 C C . GLU B 1 256 ? -18.641 13.68 -11.219 1 94.19 256 GLU B C 1
ATOM 6428 O O . GLU B 1 256 ? -18.328 14.273 -12.25 1 94.19 256 GLU B O 1
ATOM 6433 N N . ASN B 1 257 ? -18.594 14.18 -9.953 1 95.12 257 ASN B N 1
ATOM 6434 C CA . ASN B 1 257 ? -18.078 15.523 -9.719 1 95.12 257 ASN B CA 1
ATOM 6435 C C . ASN B 1 257 ? -17 15.531 -8.648 1 95.12 257 ASN B C 1
ATOM 6437 O O . ASN B 1 257 ? -17.172 14.938 -7.578 1 95.12 257 ASN B O 1
ATOM 6441 N N . ILE B 1 258 ? -15.938 16.156 -9 1 97.12 258 ILE B N 1
ATOM 6442 C CA . ILE B 1 258 ? -14.844 16.297 -8.047 1 97.12 258 ILE B CA 1
ATOM 6443 C C . ILE B 1 258 ? -14.539 17.781 -7.84 1 97.12 258 ILE B C 1
ATOM 6445 O O . ILE B 1 258 ? -14.258 18.5 -8.797 1 97.12 258 ILE B O 1
ATOM 6449 N N . LYS B 1 259 ? -14.625 18.234 -6.602 1 97.31 259 LYS B N 1
ATOM 6450 C CA . LYS B 1 259 ? -14.391 19.625 -6.242 1 97.31 259 LYS B CA 1
ATOM 6451 C C . LYS B 1 259 ? -13.359 19.734 -5.125 1 97.31 259 LYS B C 1
ATOM 6453 O O . LYS B 1 259 ? -12.969 18.734 -4.527 1 97.31 259 LYS B O 1
ATOM 6458 N N . CYS B 1 260 ? -12.875 20.891 -4.969 1 97.94 260 CYS B N 1
ATOM 6459 C CA . CYS B 1 260 ? -11.898 21.141 -3.918 1 97.94 260 CYS B CA 1
ATOM 6460 C C . CYS B 1 260 ? -12.102 22.516 -3.291 1 97.94 260 CYS B C 1
ATOM 6462 O O . CYS B 1 260 ? -12.398 23.484 -3.992 1 97.94 260 CYS B O 1
ATOM 6464 N N . PHE B 1 261 ? -12.062 22.625 -2.025 1 98.31 261 PHE B N 1
ATOM 6465 C CA . PHE B 1 261 ? -12.203 23.859 -1.261 1 98.31 261 PHE B CA 1
ATOM 6466 C C . PHE B 1 261 ? -11.008 24.062 -0.338 1 98.31 261 PHE B C 1
ATOM 6468 O O . PHE B 1 261 ? -10.672 23.188 0.463 1 98.31 261 PHE B O 1
ATOM 6475 N N . LEU B 1 262 ? -10.289 25.172 -0.446 1 97.38 262 LEU B N 1
ATOM 6476 C CA . LEU B 1 262 ? -9.133 25.484 0.387 1 97.38 262 LEU B CA 1
ATOM 6477 C C . LEU B 1 262 ? -9.539 26.312 1.602 1 97.38 262 LEU B C 1
ATOM 6479 O O . LEU B 1 262 ? -10.078 27.406 1.456 1 97.38 262 LEU B O 1
ATOM 6483 N N . MET B 1 263 ? -9.266 25.812 2.793 1 96.31 263 MET B N 1
ATOM 6484 C CA . MET B 1 263 ? -9.617 26.484 4.039 1 96.31 263 MET B CA 1
ATOM 6485 C C . MET B 1 263 ? -8.367 26.984 4.762 1 96.31 263 MET B C 1
ATOM 6487 O O . MET B 1 263 ? -7.363 26.266 4.836 1 96.31 263 MET B O 1
ATOM 6491 N N . PRO B 1 264 ? -8.445 28.203 5.258 1 93.88 264 PRO B N 1
ATOM 6492 C CA . PRO B 1 264 ? -7.328 28.688 6.074 1 93.88 264 PRO B CA 1
ATOM 6493 C C . PRO B 1 264 ? -7.297 28.062 7.465 1 93.88 264 PRO B C 1
ATOM 6495 O O . PRO B 1 264 ? -8.227 27.344 7.844 1 93.88 264 PRO B O 1
ATOM 6498 N N . HIS B 1 265 ? -6.266 28.266 8.156 1 89.88 265 HIS B N 1
ATOM 6499 C CA . HIS B 1 265 ? -6.141 27.812 9.531 1 89.88 265 HIS B CA 1
ATOM 6500 C C . HIS B 1 265 ? -7.102 28.547 10.453 1 89.88 265 HIS B C 1
ATOM 6502 O O . HIS B 1 265 ? -7.281 29.766 10.32 1 89.88 265 HIS B O 1
ATOM 6508 N N . PRO B 1 266 ? -7.773 27.844 11.367 1 87.94 266 PRO B N 1
ATOM 6509 C CA . PRO B 1 266 ? -8.758 28.484 12.25 1 87.94 266 PRO B CA 1
ATOM 6510 C C . PRO B 1 266 ? -8.109 29.359 13.312 1 87.94 266 PRO B C 1
ATOM 6512 O O . PRO B 1 266 ? -8.789 30.172 13.945 1 87.94 266 PRO B O 1
ATOM 6515 N N . GLY B 1 267 ? -6.852 29.234 13.523 1 85.38 267 GLY B N 1
ATOM 6516 C CA . GLY B 1 267 ? -6.133 29.969 14.555 1 85.38 267 GLY B CA 1
ATOM 6517 C C . GLY B 1 267 ? -5.344 29.062 15.484 1 85.38 267 GLY B C 1
ATOM 6518 O O . GLY B 1 267 ? -5.773 27.953 15.797 1 85.38 267 GLY B O 1
ATOM 6519 N N . LEU B 1 268 ? -4.254 29.531 15.922 1 79.81 268 LEU B N 1
ATOM 6520 C CA . LEU B 1 268 ? -3.381 28.719 16.766 1 79.81 268 LEU B CA 1
ATOM 6521 C C . LEU B 1 268 ? -4.016 28.469 18.125 1 79.81 268 LEU B C 1
ATOM 6523 O O . LEU B 1 268 ? -3.871 27.375 18.688 1 79.81 268 LEU B O 1
ATOM 6527 N N . GLU B 1 269 ? -4.711 29.453 18.578 1 78.31 269 GLU B N 1
ATOM 6528 C CA . GLU B 1 269 ? -5.359 29.297 19.875 1 78.31 269 GLU B CA 1
ATOM 6529 C C . GLU B 1 269 ? -6.441 28.219 19.828 1 78.31 269 GLU B C 1
ATOM 6531 O O . GLU B 1 269 ? -6.633 27.484 20.797 1 78.31 269 GLU B O 1
ATOM 6536 N N . VAL B 1 270 ? -7.105 28.156 18.781 1 76.12 270 VAL B N 1
ATOM 6537 C CA . VAL B 1 270 ? -8.148 27.156 18.578 1 76.12 270 VAL B CA 1
ATOM 6538 C C . VAL B 1 270 ? -7.527 25.766 18.531 1 76.12 270 VAL B C 1
ATOM 6540 O O . VAL B 1 270 ? -8.078 24.812 19.094 1 76.12 270 VAL B O 1
ATOM 6543 N N . ALA B 1 271 ? -6.375 25.703 18 1 75.56 271 ALA B N 1
ATOM 6544 C CA . ALA B 1 271 ? -5.738 24.406 17.766 1 75.56 271 ALA B CA 1
ATOM 6545 C C . ALA B 1 271 ? -5.094 23.875 19.047 1 75.56 271 ALA B C 1
ATOM 6547 O O . ALA B 1 271 ? -5.098 22.672 19.297 1 75.56 271 ALA B O 1
ATOM 6548 N N . ILE B 1 272 ? -4.582 24.734 19.875 1 73.75 272 ILE B N 1
ATOM 6549 C CA . ILE B 1 272 ? -3.732 24.297 20.969 1 73.75 272 ILE B CA 1
ATOM 6550 C C . ILE B 1 272 ? -4.551 24.25 22.266 1 73.75 272 ILE B C 1
ATOM 6552 O O . ILE B 1 272 ? -4.223 23.516 23.188 1 73.75 272 ILE B O 1
ATOM 6556 N N . SER B 1 273 ? -5.641 24.938 22.312 1 74.31 273 SER B N 1
ATOM 6557 C CA . SER B 1 273 ? -6.359 25.078 23.562 1 74.31 273 SER B CA 1
ATOM 6558 C C . SER B 1 273 ? -7.199 23.828 23.859 1 74.31 273 SER B C 1
ATOM 6560 O O . SER B 1 273 ? -8.008 23.406 23.031 1 74.31 273 SER B O 1
ATOM 6562 N N . PRO B 1 274 ? -6.918 23.25 25 1 73.12 274 PRO B N 1
ATOM 6563 C CA . PRO B 1 274 ? -7.738 22.094 25.391 1 73.12 274 PRO B CA 1
ATOM 6564 C C . PRO B 1 274 ? -9.18 22.484 25.719 1 73.12 274 PRO B C 1
ATOM 6566 O O . PRO B 1 274 ? -10.07 21.641 25.703 1 73.12 274 PRO B O 1
ATOM 6569 N N . ASP B 1 275 ? -9.375 23.734 26 1 70.31 275 ASP B N 1
ATOM 6570 C CA . ASP B 1 275 ? -10.664 24.203 26.5 1 70.31 275 ASP B CA 1
ATOM 6571 C C . ASP B 1 275 ? -11.508 24.797 25.375 1 70.31 275 ASP B C 1
ATOM 6573 O O . ASP B 1 275 ? -12.578 25.344 25.625 1 70.31 275 ASP B O 1
ATOM 6577 N N . PHE B 1 276 ? -10.984 24.703 24.266 1 72.62 276 PHE B N 1
ATOM 6578 C CA . PHE B 1 276 ? -11.758 25.297 23.188 1 72.62 276 PHE B CA 1
ATOM 6579 C C . PHE B 1 276 ? -13.039 24.5 22.953 1 72.62 276 PHE B C 1
ATOM 6581 O O . PHE B 1 276 ? -13.008 23.297 22.75 1 72.62 276 PHE B O 1
ATOM 6588 N N . ARG B 1 277 ? -14.07 25.172 23.141 1 68.69 277 ARG B N 1
ATOM 6589 C CA . ARG B 1 277 ? -15.359 24.516 22.984 1 68.69 277 ARG B CA 1
ATOM 6590 C C . ARG B 1 277 ? -16.141 25.125 21.828 1 68.69 277 ARG B C 1
ATOM 6592 O O . ARG B 1 277 ? -17.375 25.125 21.844 1 68.69 277 ARG B O 1
ATOM 6599 N N . GLY B 1 278 ? -15.43 25.766 20.875 1 70.25 278 GLY B N 1
ATOM 6600 C CA . GLY B 1 278 ? -16.109 26.281 19.703 1 70.25 278 GLY B CA 1
ATOM 6601 C C . GLY B 1 278 ? -16.391 27.766 19.781 1 70.25 278 GLY B C 1
ATOM 6602 O O . GLY B 1 278 ? -17.219 28.297 19.031 1 70.25 278 GLY B O 1
ATOM 6603 N N . GLU B 1 279 ? -15.773 28.438 20.672 1 75.25 279 GLU B N 1
ATOM 6604 C CA . GLU B 1 279 ? -15.969 29.891 20.797 1 75.25 279 GLU B CA 1
ATOM 6605 C C . GLU B 1 279 ? -15.586 30.609 19.5 1 75.25 279 GLU B C 1
ATOM 6607 O O . GLU B 1 279 ? -14.43 30.562 19.078 1 75.25 279 GLU B O 1
ATOM 6612 N N . LEU B 1 280 ? -16.484 31.266 18.938 1 79.19 280 LEU B N 1
ATOM 6613 C CA . LEU B 1 280 ? -16.312 31.891 17.625 1 79.19 280 LEU B CA 1
ATOM 6614 C C . LEU B 1 280 ? -15.297 33.031 17.688 1 79.19 280 LEU B C 1
ATOM 6616 O O . LEU B 1 280 ? -14.633 33.312 16.688 1 79.19 280 LEU B O 1
ATOM 6620 N N . ASN B 1 281 ? -15.195 33.594 18.844 1 78.69 281 ASN B N 1
ATOM 6621 C CA . ASN B 1 281 ? -14.305 34.719 18.969 1 78.69 281 ASN B CA 1
ATOM 6622 C C . ASN B 1 281 ? -12.836 34.312 18.844 1 78.69 281 ASN B C 1
ATOM 6624 O O . ASN B 1 281 ? -11.984 35.156 18.5 1 78.69 281 ASN B O 1
ATOM 6628 N N . THR B 1 282 ? -12.625 33.156 19.062 1 81 282 THR B N 1
ATOM 6629 C CA . THR B 1 282 ? -11.25 32.656 19.031 1 81 282 THR B CA 1
ATOM 6630 C C . THR B 1 282 ? -10.859 32.219 17.625 1 81 282 THR B C 1
ATOM 6632 O O . THR B 1 282 ? -9.672 32.062 17.328 1 81 282 THR B O 1
ATOM 6635 N N . ILE B 1 283 ? -11.859 32.062 16.797 1 86.12 283 ILE B N 1
ATOM 6636 C CA . ILE B 1 283 ? -11.609 31.562 15.445 1 86.12 283 ILE B CA 1
ATOM 6637 C C . ILE B 1 283 ? -11.156 32.719 14.555 1 86.12 283 ILE B C 1
ATOM 6639 O O . ILE B 1 283 ? -11.672 33.844 14.664 1 86.12 283 ILE B O 1
ATOM 6643 N N . SER B 1 284 ? -10.219 32.5 13.734 1 88.31 284 SER B N 1
ATOM 6644 C CA . SER B 1 284 ? -9.664 33.531 12.859 1 88.31 284 SER B CA 1
ATOM 6645 C C . SER B 1 284 ? -10.719 34.094 11.898 1 88.31 284 SER B C 1
ATOM 6647 O O . SER B 1 284 ? -11.648 33.375 11.516 1 88.31 284 SER B O 1
ATOM 6649 N N . ALA B 1 285 ? -10.57 35.281 11.469 1 89.69 285 ALA B N 1
ATOM 6650 C CA . ALA B 1 285 ? -11.523 35.969 10.586 1 89.69 285 ALA B CA 1
ATOM 6651 C C . ALA B 1 285 ? -11.539 35.312 9.203 1 89.69 285 ALA B C 1
ATOM 6653 O O . ALA B 1 285 ? -12.602 35.188 8.594 1 89.69 285 ALA B O 1
ATOM 6654 N N . ASP B 1 286 ? -10.375 34.906 8.758 1 91 286 ASP B N 1
ATOM 6655 C CA . ASP B 1 286 ? -10.297 34.281 7.445 1 91 286 ASP B CA 1
ATOM 6656 C C . ASP B 1 286 ? -11.07 32.969 7.43 1 91 286 ASP B C 1
ATOM 6658 O O . ASP B 1 286 ? -11.742 32.656 6.449 1 91 286 ASP B O 1
ATOM 6662 N N . PHE B 1 287 ? -10.984 32.25 8.453 1 92.69 287 PHE B N 1
ATOM 6663 C CA . PHE B 1 287 ? -11.68 30.969 8.555 1 92.69 287 PHE B CA 1
ATOM 6664 C C . PHE B 1 287 ? -13.188 31.172 8.578 1 92.69 287 PHE B C 1
ATOM 6666 O O . PHE B 1 287 ? -13.93 30.453 7.91 1 92.69 287 PHE B O 1
ATOM 6673 N N . LYS B 1 288 ? -13.648 32.156 9.312 1 92 288 LYS B N 1
ATOM 6674 C CA . LYS B 1 288 ? -15.07 32.469 9.375 1 92 288 LYS B CA 1
ATOM 6675 C C . LYS B 1 288 ? -15.602 32.875 8.016 1 92 288 LYS B C 1
ATOM 6677 O O . LYS B 1 288 ? -16.703 32.5 7.625 1 92 288 LYS B O 1
ATOM 6682 N N . ALA B 1 289 ? -14.773 33.688 7.367 1 93.69 289 ALA B N 1
ATOM 6683 C CA . ALA B 1 289 ? -15.172 34.125 6.035 1 93.69 289 ALA B CA 1
ATOM 6684 C C . ALA B 1 289 ? -15.352 32.969 5.082 1 93.69 289 ALA B C 1
ATOM 6686 O O . ALA B 1 289 ? -16.281 32.938 4.277 1 93.69 289 ALA B O 1
ATOM 6687 N N . GLN B 1 290 ? -14.453 32.031 5.199 1 94.81 290 GLN B N 1
ATOM 6688 C CA . GLN B 1 290 ? -14.523 30.875 4.309 1 94.81 290 GLN B CA 1
ATOM 6689 C C . GLN B 1 290 ? -15.656 29.938 4.723 1 94.81 290 GLN B C 1
ATOM 6691 O O . GLN B 1 290 ? -16.25 29.25 3.879 1 94.81 290 GLN B O 1
ATOM 6696 N N . LEU B 1 291 ? -16 29.922 5.965 1 94.31 291 LEU B N 1
ATOM 6697 C CA . LEU B 1 291 ? -17.172 29.172 6.398 1 94.31 291 LEU B CA 1
ATOM 6698 C C . LEU B 1 291 ? -18.453 29.734 5.785 1 94.31 291 LEU B C 1
ATOM 6700 O O . LEU B 1 291 ? -19.344 29 5.391 1 94.31 291 LEU B O 1
ATOM 6704 N N . HIS B 1 292 ? -18.469 31.062 5.703 1 93.75 292 HIS B N 1
ATOM 6705 C CA . HIS B 1 292 ? 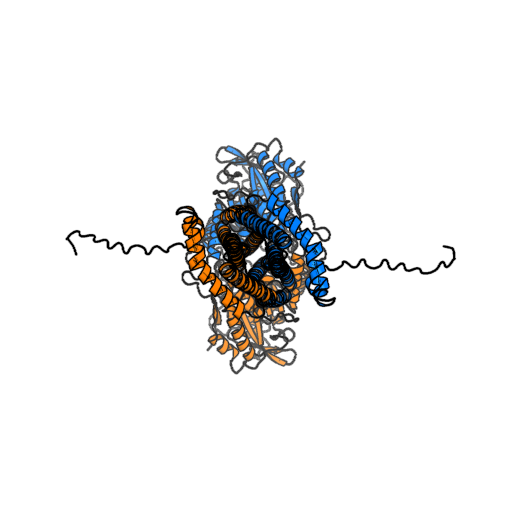-19.609 31.75 5.113 1 93.75 292 HIS B CA 1
ATOM 6706 C C . HIS B 1 292 ? -19.75 31.406 3.631 1 93.75 292 HIS B C 1
ATOM 6708 O O . HIS B 1 292 ? -20.844 31.484 3.072 1 93.75 292 HIS B O 1
ATOM 6714 N N . ALA B 1 293 ? -18.641 31.062 3.125 1 95.31 293 ALA B N 1
ATOM 6715 C CA . ALA B 1 293 ? -18.672 30.734 1.702 1 95.31 293 ALA B CA 1
ATOM 6716 C C . ALA B 1 293 ? -18.969 29.266 1.487 1 95.31 293 ALA B C 1
ATOM 6718 O O . ALA B 1 293 ? -19.766 28.906 0.62 1 95.31 293 ALA B O 1
ATOM 6719 N N . LEU B 1 294 ? -18.422 28.391 2.234 1 96.69 294 LEU B N 1
ATOM 6720 C CA . LEU B 1 294 ? -18.484 26.953 2.045 1 96.69 294 LEU B CA 1
ATOM 6721 C C . LEU B 1 294 ? -19.859 26.406 2.408 1 96.69 294 LEU B C 1
ATOM 6723 O O . LEU B 1 294 ? -20.484 25.719 1.601 1 96.69 294 LEU B O 1
ATOM 6727 N N . VAL B 1 295 ? -20.375 26.688 3.594 1 96.19 295 VAL B N 1
ATOM 6728 C CA . VAL B 1 295 ? -21.516 26 4.168 1 96.19 295 VAL B CA 1
ATOM 6729 C C . VAL B 1 295 ? -22.781 26.359 3.383 1 96.19 295 VAL B C 1
ATOM 6731 O O . VAL B 1 295 ? -23.516 25.484 2.936 1 96.19 295 VAL B O 1
ATOM 6734 N N . PRO B 1 296 ? -23.031 27.703 3.137 1 94.25 296 PRO B N 1
ATOM 6735 C CA . PRO B 1 296 ? -24.203 28.031 2.328 1 94.25 296 PRO B CA 1
ATOM 6736 C C . 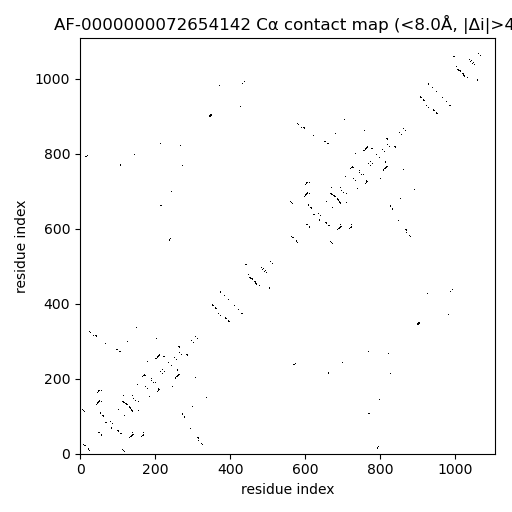PRO B 1 296 ? -24.109 27.484 0.907 1 94.25 296 PRO B C 1
ATOM 6738 O O . PRO B 1 296 ? -25.125 27.141 0.304 1 94.25 296 PRO B O 1
ATOM 6741 N N . HIS B 1 297 ? -22.922 27.375 0.447 1 95.06 297 HIS B N 1
ATOM 6742 C CA . HIS B 1 297 ? -22.734 26.859 -0.899 1 95.06 297 HIS B CA 1
ATOM 6743 C C . HIS B 1 297 ? -23.125 25.375 -0.971 1 95.06 297 HIS B C 1
ATOM 6745 O O . HIS B 1 297 ? -23.734 24.953 -1.947 1 95.06 297 HIS B O 1
ATOM 6751 N N . LEU B 1 298 ? -22.828 24.625 -0.048 1 95.19 298 LEU B N 1
ATOM 6752 C CA . LEU B 1 298 ? -23.109 23.188 -0.011 1 95.19 298 LEU B CA 1
ATOM 6753 C C . LEU B 1 298 ? -24.609 22.922 0.079 1 95.19 298 LEU B C 1
ATOM 6755 O O . LEU B 1 298 ? -25.109 21.969 -0.511 1 95.19 298 LEU B O 1
ATOM 6759 N N . PHE B 1 299 ? -25.297 23.797 0.842 1 95.31 299 PHE B N 1
ATOM 6760 C CA . PHE B 1 299 ? -26.703 23.516 1.126 1 95.31 299 PHE B CA 1
ATOM 6761 C C . PHE B 1 299 ? -27.594 24.5 0.394 1 95.31 299 PHE B C 1
ATOM 6763 O O . PHE B 1 299 ? -28.75 24.719 0.798 1 95.31 299 PHE B O 1
ATOM 6770 N N . ASP B 1 300 ? -27.016 25.078 -0.587 1 93.62 300 ASP B N 1
ATOM 6771 C CA . ASP B 1 300 ? -27.812 25.938 -1.444 1 93.62 300 ASP B CA 1
ATOM 6772 C C . ASP B 1 300 ? -28.812 25.141 -2.258 1 93.62 300 ASP B C 1
ATOM 6774 O O . ASP B 1 300 ? -28.547 24 -2.654 1 93.62 300 ASP B O 1
ATOM 6778 N N . ARG B 1 301 ? -29.906 25.719 -2.598 1 92.38 301 ARG B N 1
ATOM 6779 C CA . ARG B 1 301 ? -30.984 25.078 -3.33 1 92.38 301 ARG B CA 1
ATOM 6780 C C . ARG B 1 301 ? -30.516 24.578 -4.695 1 92.38 301 ARG B C 1
ATOM 6782 O O . ARG B 1 301 ? -30.984 23.547 -5.184 1 92.38 301 ARG B O 1
ATOM 6789 N N . ASN B 1 302 ? -29.531 25.25 -5.25 1 92.25 302 ASN B N 1
ATOM 6790 C CA . ASN B 1 302 ? -29.031 24.906 -6.582 1 92.25 302 ASN B CA 1
ATOM 6791 C C . ASN B 1 302 ? -27.906 23.875 -6.52 1 92.25 302 ASN B C 1
ATOM 6793 O O . ASN B 1 302 ? -27.578 23.25 -7.531 1 92.25 302 ASN B O 1
ATOM 6797 N N . ASN B 1 303 ? -27.375 23.672 -5.344 1 91.56 303 ASN B N 1
ATOM 6798 C CA . ASN B 1 303 ? -26.188 22.812 -5.238 1 91.56 303 ASN B CA 1
ATOM 6799 C C . ASN B 1 303 ? -26.5 21.531 -4.477 1 91.56 303 ASN B C 1
ATOM 6801 O O . ASN B 1 303 ? -25.625 20.656 -4.352 1 91.56 303 ASN B O 1
ATOM 6805 N N . LEU B 1 304 ? -27.75 21.375 -4.059 1 93.56 304 LEU B N 1
ATOM 6806 C CA . LEU B 1 304 ? -28.109 20.172 -3.314 1 93.56 304 LEU B CA 1
ATOM 6807 C C . LEU B 1 304 ? -28.016 18.938 -4.203 1 93.56 304 LEU B C 1
ATOM 6809 O O . LEU B 1 304 ? -28.562 18.922 -5.316 1 93.56 304 LEU B O 1
ATOM 6813 N N . VAL B 1 305 ? -27.312 17.953 -3.77 1 95.12 305 VAL B N 1
ATOM 6814 C CA . VAL B 1 305 ? -27.141 16.719 -4.531 1 95.12 305 VAL B CA 1
ATOM 6815 C C . VAL B 1 305 ? -27.969 15.602 -3.896 1 95.12 305 VAL B C 1
ATOM 6817 O O . VAL B 1 305 ? -27.625 15.109 -2.814 1 95.12 305 VAL B O 1
ATOM 6820 N N . VAL B 1 306 ? -28.984 15.211 -4.57 1 95.88 306 VAL B N 1
ATOM 6821 C CA . VAL B 1 306 ? -29.828 14.109 -4.098 1 95.88 306 VAL B CA 1
ATOM 6822 C C . VAL B 1 306 ? -29.141 12.781 -4.371 1 95.88 306 VAL B C 1
ATOM 6824 O O . VAL B 1 306 ? -28.547 12.578 -5.438 1 95.88 306 VAL B O 1
ATOM 6827 N N . LYS B 1 307 ? -29.188 11.898 -3.434 1 96.12 307 LYS B N 1
ATOM 6828 C CA . LYS B 1 307 ? -28.547 10.594 -3.564 1 96.12 307 LYS B CA 1
ATOM 6829 C C . LYS B 1 307 ? -29.172 9.781 -4.695 1 96.12 307 LYS B C 1
ATOM 6831 O O . LYS B 1 307 ? -30.391 9.648 -4.766 1 96.12 307 LYS B O 1
ATOM 6836 N N . ALA B 1 308 ? -28.344 9.375 -5.566 1 93.12 308 ALA B N 1
ATOM 6837 C CA . ALA B 1 308 ? -28.797 8.547 -6.691 1 93.12 308 ALA B CA 1
ATOM 6838 C C . ALA B 1 308 ? -27.953 7.277 -6.801 1 93.12 308 ALA B C 1
ATOM 6840 O O . ALA B 1 308 ? -26.75 7.297 -6.578 1 93.12 308 ALA B O 1
ATOM 6841 N N . ILE B 1 309 ? -28.625 6.254 -6.973 1 86 309 ILE B N 1
ATOM 6842 C CA . ILE B 1 309 ? -27.969 4.973 -7.223 1 86 309 ILE B CA 1
ATOM 6843 C C . ILE B 1 309 ? -28.328 4.477 -8.617 1 86 309 ILE B C 1
ATOM 6845 O O . ILE B 1 309 ? -29.516 4.344 -8.953 1 86 309 ILE B O 1
ATOM 6849 N N . ASN B 1 310 ? -27.391 4.324 -9.461 1 79.62 310 ASN B N 1
ATOM 6850 C CA . ASN B 1 310 ? -27.594 3.92 -10.852 1 79.62 310 ASN B CA 1
ATOM 6851 C C . ASN B 1 310 ? -28.453 4.926 -11.617 1 79.62 310 ASN B C 1
ATOM 6853 O O . ASN B 1 310 ? -29.375 4.539 -12.328 1 79.62 310 ASN B O 1
ATOM 6857 N N . GLY B 1 311 ? -28.234 6.195 -11.258 1 80.5 311 GLY B N 1
ATOM 6858 C CA . GLY B 1 311 ? -28.906 7.266 -11.977 1 80.5 311 GLY B CA 1
ATOM 6859 C C . GLY B 1 311 ? -30.297 7.57 -11.438 1 80.5 311 GLY B C 1
ATOM 6860 O O . GLY B 1 311 ? -30.953 8.523 -11.875 1 80.5 311 GLY B O 1
ATOM 6861 N N . GLN B 1 312 ? -30.766 6.762 -10.469 1 87.62 312 GLN B N 1
ATOM 6862 C CA . GLN B 1 312 ? -32.094 6.977 -9.906 1 87.62 312 GLN B CA 1
ATOM 6863 C C . GLN B 1 312 ? -32 7.605 -8.516 1 87.62 312 GLN B C 1
ATOM 6865 O O . GLN B 1 312 ? -31.297 7.102 -7.645 1 87.62 312 GLN B O 1
ATOM 6870 N N . GLN B 1 313 ? -32.781 8.664 -8.414 1 93.06 313 GLN B N 1
ATOM 6871 C CA . GLN B 1 313 ? -32.844 9.305 -7.105 1 93.06 313 GLN B CA 1
ATOM 6872 C C . GLN B 1 313 ? -33.625 8.453 -6.105 1 93.06 313 GLN B C 1
ATOM 6874 O O . GLN B 1 313 ? -34.625 7.832 -6.457 1 93.06 313 GLN B O 1
ATOM 6879 N N . ILE B 1 314 ? -33.156 8.445 -4.898 1 93.75 314 ILE B N 1
ATOM 6880 C CA . ILE B 1 314 ? -33.75 7.504 -3.949 1 93.75 314 ILE B CA 1
ATOM 6881 C C . ILE B 1 314 ? -34.344 8.273 -2.777 1 93.75 314 ILE B C 1
ATOM 6883 O O . ILE B 1 314 ? -34 9.422 -2.527 1 93.75 314 ILE B O 1
ATOM 6887 N N . THR B 1 315 ? -35.219 7.582 -2.109 1 95.25 315 THR B N 1
ATOM 6888 C CA . THR B 1 315 ? -35.875 8.109 -0.917 1 95.25 315 THR B CA 1
ATOM 6889 C C . THR B 1 315 ? -35.219 7.574 0.346 1 95.25 315 THR B C 1
ATOM 6891 O O . THR B 1 315 ? -34.344 6.707 0.273 1 95.25 315 THR B O 1
ATOM 6894 N N . CYS B 1 316 ? -35.594 8.094 1.465 1 95.81 316 CYS B N 1
ATOM 6895 C CA . CYS B 1 316 ? -35.031 7.641 2.742 1 95.81 316 CYS B CA 1
ATOM 6896 C C . CYS B 1 316 ?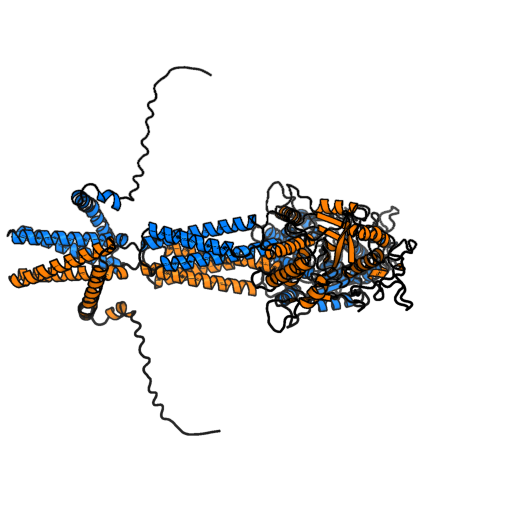 -35.344 6.164 2.965 1 95.81 316 CYS B C 1
ATOM 6898 O O . CYS B 1 316 ? -34.5 5.422 3.463 1 95.81 316 CYS B O 1
ATOM 6900 N N . ARG B 1 317 ? -36.531 5.746 2.561 1 93.81 317 ARG B N 1
ATOM 6901 C CA . ARG B 1 317 ? -36.938 4.348 2.693 1 93.81 317 ARG B CA 1
ATOM 6902 C C . ARG B 1 317 ? -36.031 3.443 1.842 1 93.81 317 ARG B C 1
ATOM 6904 O O . ARG B 1 317 ? -35.562 2.404 2.309 1 93.81 317 ARG B O 1
ATOM 6911 N N . GLU B 1 318 ? -35.844 3.873 0.669 1 92.56 318 GLU B N 1
ATOM 6912 C CA . GLU B 1 318 ? -35 3.09 -0.222 1 92.56 318 GLU B CA 1
ATOM 6913 C C . GLU B 1 318 ? -33.562 3.055 0.278 1 92.56 318 GLU B C 1
ATOM 6915 O O . GLU B 1 318 ? -32.875 2.033 0.159 1 92.56 318 GLU B O 1
ATOM 6920 N N . LEU B 1 319 ? -33.094 4.168 0.768 1 93.19 319 LEU B N 1
ATOM 6921 C CA . LEU B 1 319 ? -31.75 4.23 1.303 1 93.19 319 LEU B CA 1
ATOM 6922 C C . LEU B 1 319 ? -31.547 3.209 2.418 1 93.19 319 LEU B C 1
ATOM 6924 O O . LEU B 1 319 ? -30.484 2.588 2.52 1 93.19 319 LEU B O 1
ATOM 6928 N N . SER B 1 320 ? -32.562 3.061 3.252 1 92.19 320 SER B N 1
ATOM 6929 C CA . SER B 1 320 ? -32.5 2.092 4.34 1 92.19 320 SER B CA 1
ATOM 6930 C C . SER B 1 320 ? -32.312 0.675 3.809 1 92.19 320 SER B C 1
ATOM 6932 O O . SER B 1 320 ? -31.531 -0.112 4.367 1 92.19 320 SER B O 1
ATOM 6934 N N . VAL B 1 321 ? -32.906 0.377 2.742 1 90.31 321 VAL B N 1
ATOM 6935 C CA . VAL B 1 321 ? -32.812 -0.945 2.131 1 90.31 321 VAL B CA 1
ATOM 6936 C C . VAL B 1 321 ? -31.438 -1.145 1.535 1 90.31 321 VAL B C 1
ATOM 6938 O O . VAL B 1 321 ? -30.812 -2.191 1.73 1 90.31 321 VAL B O 1
ATOM 6941 N N . TYR B 1 322 ? -30.953 -0.158 0.87 1 87.25 322 TYR B N 1
ATOM 6942 C CA . TYR B 1 322 ? -29.641 -0.24 0.263 1 87.25 322 TYR B CA 1
ATOM 6943 C C . TYR B 1 322 ? -28.562 -0.391 1.327 1 87.25 322 TYR B C 1
ATOM 6945 O O . TYR B 1 322 ? -27.609 -1.157 1.152 1 87.25 322 TYR B O 1
ATOM 6953 N N . LEU B 1 323 ? -28.688 0.319 2.338 1 87.88 323 LEU B N 1
ATOM 6954 C CA . LEU B 1 323 ? -27.688 0.26 3.406 1 87.88 323 LEU B CA 1
ATOM 6955 C C . LEU B 1 323 ? -27.609 -1.141 4.004 1 87.88 323 LEU B C 1
ATOM 6957 O O . LEU B 1 323 ? -26.531 -1.642 4.289 1 87.88 323 LEU B O 1
ATOM 6961 N N . ASN B 1 324 ? -28.781 -1.73 4.145 1 85.56 324 ASN B N 1
ATOM 6962 C CA . ASN B 1 324 ? -28.797 -3.092 4.668 1 85.56 324 ASN B CA 1
ATOM 6963 C C . ASN B 1 324 ? -28.109 -4.066 3.721 1 85.56 324 ASN B C 1
ATOM 6965 O O . ASN B 1 324 ? -27.406 -4.98 4.164 1 85.56 324 ASN B O 1
ATOM 6969 N N . ALA B 1 325 ? -28.312 -3.816 2.537 1 84.44 325 ALA B N 1
ATOM 6970 C CA . ALA B 1 325 ? -27.656 -4.66 1.536 1 84.44 325 ALA B CA 1
ATOM 6971 C C . ALA B 1 325 ? -26.141 -4.465 1.556 1 84.44 325 ALA B C 1
ATOM 6973 O O . ALA B 1 325 ? -25.391 -5.434 1.451 1 84.44 325 ALA B O 1
ATOM 6974 N N . TYR B 1 326 ? -25.734 -3.232 1.632 1 84.25 326 TYR B N 1
ATOM 6975 C CA . TYR B 1 326 ? -24.312 -2.936 1.667 1 84.25 326 TYR B CA 1
ATOM 6976 C C . TYR B 1 326 ? -23.656 -3.555 2.896 1 84.25 326 TYR B C 1
ATOM 6978 O O . TYR B 1 326 ? -22.547 -4.094 2.812 1 84.25 326 TYR B O 1
ATOM 6986 N N . PHE B 1 327 ? -24.328 -3.502 3.971 1 82.25 327 PHE B N 1
ATOM 6987 C CA . PHE B 1 327 ? -23.812 -4.039 5.223 1 82.25 327 PHE B CA 1
ATOM 6988 C C . PHE B 1 327 ? -23.609 -5.547 5.129 1 82.25 327 PHE B C 1
ATOM 6990 O O . PHE B 1 327 ? -22.641 -6.09 5.652 1 82.25 327 PHE B O 1
ATOM 6997 N N . GLU B 1 328 ? -24.391 -6.188 4.469 1 80.38 328 GLU B N 1
ATOM 6998 C CA . GLU B 1 328 ? -24.297 -7.637 4.312 1 80.38 328 GLU B CA 1
ATOM 6999 C C . GLU B 1 328 ? -23.094 -8.023 3.451 1 80.38 328 GLU B C 1
ATOM 7001 O O . GLU B 1 328 ? -22.453 -9.047 3.705 1 80.38 328 GLU B O 1
ATOM 7006 N N . VAL B 1 329 ? -22.875 -7.277 2.516 1 80.06 329 VAL B N 1
ATOM 7007 C CA . VAL B 1 329 ? -21.766 -7.562 1.62 1 80.06 329 VAL B CA 1
ATOM 7008 C C . VAL B 1 329 ? -20.438 -7.465 2.389 1 80.06 329 VAL B C 1
ATOM 7010 O O . VAL B 1 329 ? -19.547 -8.289 2.195 1 80.06 329 VAL B O 1
ATOM 7013 N N . PHE B 1 330 ? -20.219 -6.484 3.188 1 78.25 330 PHE B N 1
ATOM 7014 C CA . PHE B 1 330 ? -18.953 -6.25 3.883 1 78.25 330 PHE B CA 1
ATOM 7015 C C . PHE B 1 330 ? -18.797 -7.227 5.043 1 78.25 330 PHE B C 1
ATOM 7017 O O . PHE B 1 330 ? -17.672 -7.5 5.473 1 78.25 330 PHE B O 1
ATOM 7024 N N . ASN B 1 331 ? -19.906 -7.645 5.578 1 73.25 331 ASN B N 1
ATOM 7025 C CA . ASN B 1 331 ? -19.812 -8.633 6.652 1 73.25 331 ASN B CA 1
ATOM 7026 C C . ASN B 1 331 ? -19.547 -10.031 6.109 1 73.25 331 ASN B C 1
ATOM 7028 O O . ASN B 1 331 ? -19.141 -10.922 6.855 1 73.25 331 ASN B O 1
ATOM 7032 N N . GLY B 1 332 ? -19.641 -10.125 4.828 1 66.88 332 GLY B N 1
ATOM 7033 C CA . GLY B 1 332 ? -19.375 -11.414 4.207 1 66.88 332 GLY B CA 1
ATOM 7034 C C . GLY B 1 332 ? -17.922 -11.602 3.797 1 66.88 332 GLY B C 1
ATOM 7035 O O . GLY B 1 332 ? -17.141 -10.656 3.84 1 66.88 332 GLY B O 1
ATOM 7036 N N . THR B 1 333 ? -17.438 -12.805 3.664 1 62.12 333 THR B N 1
ATOM 7037 C CA . THR B 1 333 ? -16.062 -13.219 3.445 1 62.12 333 THR B CA 1
ATOM 7038 C C . THR B 1 333 ? -15.695 -13.141 1.966 1 62.12 333 THR B C 1
ATOM 7040 O O . THR B 1 333 ? -14.609 -13.562 1.564 1 62.12 333 THR B O 1
ATOM 7043 N N . GLU B 1 334 ? -16.438 -12.359 1.272 1 67.38 334 GLU B N 1
ATOM 7044 C CA . GLU B 1 334 ? -16.172 -12.555 -0.15 1 67.38 334 GLU B CA 1
ATOM 7045 C C . GLU B 1 334 ? -15.266 -11.461 -0.701 1 67.38 334 GLU B C 1
ATOM 7047 O O . GLU B 1 334 ? -14.734 -11.586 -1.805 1 67.38 334 GLU B O 1
ATOM 7052 N N . LEU B 1 335 ? -14.977 -10.445 0.107 1 76.12 335 LEU B N 1
ATOM 7053 C CA . LEU B 1 335 ? -14.195 -9.352 -0.454 1 76.12 335 LEU B CA 1
ATOM 7054 C C . LEU B 1 335 ? -12.711 -9.539 -0.164 1 76.12 335 LEU B C 1
ATOM 7056 O O . LEU B 1 335 ? -12.336 -10.016 0.912 1 76.12 335 LEU B O 1
ATOM 7060 N N . PRO B 1 336 ? -11.953 -9.203 -1.199 1 75.69 336 PRO B N 1
ATOM 7061 C CA . PRO B 1 336 ? -10.516 -9.258 -0.93 1 75.69 336 PRO B CA 1
ATOM 7062 C C . PRO B 1 336 ? -10.094 -8.367 0.236 1 75.69 336 PRO B C 1
ATOM 7064 O O . PRO B 1 336 ? -10.656 -7.281 0.42 1 75.69 336 PRO B O 1
ATOM 7067 N N . GLU B 1 337 ? -9.211 -8.82 0.942 1 74.75 337 GLU B N 1
ATOM 7068 C CA . GLU B 1 337 ? -8.789 -8.078 2.129 1 74.75 337 GLU B CA 1
ATOM 7069 C C . GLU B 1 337 ? -7.645 -7.125 1.808 1 74.75 337 GLU B C 1
ATOM 7071 O O . GLU B 1 337 ? -6.57 -7.559 1.382 1 74.75 337 GLU B O 1
ATOM 7076 N N . PRO B 1 338 ? -7.941 -5.879 1.997 1 76.12 338 PRO B N 1
ATOM 7077 C CA . PRO B 1 338 ? -6.832 -4.93 1.846 1 76.12 338 PRO B CA 1
ATOM 7078 C C . PRO B 1 338 ? -5.766 -5.094 2.924 1 76.12 338 PRO B C 1
ATOM 7080 O O . PRO B 1 338 ? -6.09 -5.375 4.082 1 76.12 338 PRO B O 1
ATOM 7083 N N . LYS B 1 339 ? -4.551 -5.133 2.564 1 76.38 339 LYS B N 1
ATOM 7084 C CA . LYS B 1 339 ? -3.42 -5.273 3.477 1 76.38 339 LYS B CA 1
ATOM 7085 C C . LYS B 1 339 ? -2.521 -4.039 3.428 1 76.38 339 LYS B C 1
ATOM 7087 O O . LYS B 1 339 ? -2.779 -3.107 2.662 1 76.38 339 LYS B O 1
ATOM 7092 N N . THR B 1 340 ? -1.589 -4.07 4.293 1 76.25 340 THR B N 1
ATOM 7093 C CA . THR B 1 340 ? -0.604 -2.994 4.262 1 76.25 340 THR B CA 1
ATOM 7094 C C . THR B 1 340 ? 0.19 -3.029 2.957 1 76.25 340 THR B C 1
ATOM 7096 O O . THR B 1 340 ? 0.187 -4.039 2.25 1 76.25 340 THR B O 1
ATOM 7099 N N . ILE B 1 341 ? 0.751 -1.951 2.654 1 73.56 341 ILE B N 1
ATOM 7100 C CA . ILE B 1 341 ? 1.492 -1.83 1.403 1 73.56 341 ILE B CA 1
ATOM 7101 C C . ILE B 1 341 ? 2.619 -2.859 1.37 1 73.56 341 ILE B C 1
ATOM 7103 O O . ILE B 1 341 ? 2.818 -3.539 0.36 1 73.56 341 ILE B O 1
ATOM 7107 N N . LEU B 1 342 ? 3.314 -2.967 2.469 1 76.12 342 LEU B N 1
ATOM 7108 C CA . LEU B 1 342 ? 4.41 -3.932 2.506 1 76.12 342 LEU B CA 1
ATOM 7109 C C . LEU B 1 342 ? 3.883 -5.355 2.387 1 76.12 342 LEU B C 1
ATOM 7111 O O . LEU B 1 342 ? 4.43 -6.164 1.631 1 76.12 342 LEU B O 1
ATOM 7115 N N . ALA B 1 343 ? 2.898 -5.648 3.15 1 79.31 343 ALA B N 1
ATOM 7116 C CA . ALA B 1 343 ? 2.346 -7 3.143 1 79.31 343 ALA B CA 1
ATOM 7117 C C . ALA B 1 343 ? 1.833 -7.375 1.755 1 79.31 343 ALA B C 1
ATOM 7119 O O . ALA B 1 343 ? 2.059 -8.492 1.284 1 79.31 343 ALA B O 1
ATOM 7120 N N . ALA B 1 344 ? 1.18 -6.387 1.153 1 78.25 344 ALA B N 1
ATOM 7121 C CA . ALA B 1 344 ? 0.641 -6.637 -0.181 1 78.25 344 ALA B CA 1
ATOM 7122 C C . ALA B 1 344 ? 1.761 -6.816 -1.2 1 78.25 344 ALA B C 1
ATOM 7124 O O . ALA B 1 344 ? 1.696 -7.707 -2.053 1 78.25 344 ALA B O 1
ATOM 7125 N N . THR B 1 345 ? 2.713 -6.027 -1.131 1 79.19 345 THR B N 1
ATOM 7126 C CA . THR B 1 345 ? 3.842 -6.109 -2.051 1 79.19 345 THR B CA 1
ATOM 7127 C C . THR B 1 345 ? 4.629 -7.398 -1.829 1 79.19 345 THR B C 1
ATOM 7129 O O . THR B 1 345 ? 5.043 -8.055 -2.787 1 79.19 345 THR B O 1
ATOM 7132 N N . ALA B 1 346 ? 4.879 -7.703 -0.577 1 83.12 346 ALA B N 1
ATOM 7133 C CA . ALA B 1 346 ? 5.613 -8.914 -0.231 1 83.12 346 ALA B CA 1
ATOM 7134 C C . ALA B 1 346 ? 4.875 -10.164 -0.706 1 83.12 346 ALA B C 1
ATOM 7136 O O . ALA B 1 346 ? 5.488 -11.102 -1.209 1 83.12 346 ALA B O 1
ATOM 7137 N N . GLU B 1 347 ? 3.605 -10.172 -0.48 1 83.31 347 GLU B N 1
ATOM 7138 C CA . GLU B 1 347 ? 2.809 -11.312 -0.919 1 83.31 347 GLU B CA 1
ATOM 7139 C C . GLU B 1 347 ? 2.879 -11.484 -2.434 1 83.31 347 GLU B C 1
ATOM 7141 O O . GLU B 1 347 ? 3.023 -12.602 -2.932 1 83.31 347 GLU B O 1
ATOM 7146 N N . ALA B 1 348 ? 2.721 -10.406 -3.131 1 78.62 348 ALA B N 1
ATOM 7147 C CA . ALA B 1 348 ? 2.789 -10.453 -4.59 1 78.62 348 ALA B CA 1
ATOM 7148 C C . ALA B 1 348 ? 4.152 -10.961 -5.059 1 78.62 348 ALA B C 1
ATOM 7150 O O . ALA B 1 348 ? 4.234 -11.766 -5.984 1 78.62 348 ALA B O 1
ATOM 7151 N N . ASN B 1 349 ? 5.16 -10.469 -4.426 1 82.88 349 ASN B N 1
ATOM 7152 C CA . ASN B 1 349 ? 6.52 -10.859 -4.781 1 82.88 349 ASN B CA 1
ATOM 7153 C C . ASN B 1 349 ? 6.773 -12.336 -4.48 1 82.88 349 ASN B C 1
ATOM 7155 O O . ASN B 1 349 ? 7.395 -13.039 -5.277 1 82.88 349 ASN B O 1
ATOM 7159 N N . ASN B 1 350 ? 6.328 -12.773 -3.35 1 85.69 350 ASN B N 1
ATOM 7160 C CA . ASN B 1 350 ? 6.523 -14.172 -2.971 1 85.69 350 ASN B CA 1
ATOM 7161 C C . ASN B 1 350 ? 5.715 -15.109 -3.861 1 85.69 350 ASN B C 1
ATOM 7163 O O . ASN B 1 350 ? 6.188 -16.188 -4.234 1 85.69 350 ASN B O 1
ATOM 7167 N N . LEU B 1 351 ? 4.512 -14.664 -4.168 1 83 351 LEU B N 1
ATOM 7168 C CA . LEU B 1 351 ? 3.688 -15.484 -5.051 1 83 351 LEU B CA 1
ATOM 7169 C C . LEU B 1 351 ? 4.312 -15.586 -6.438 1 83 351 LEU B C 1
ATOM 7171 O O . LEU B 1 351 ? 4.254 -16.641 -7.07 1 83 351 LEU B O 1
ATOM 7175 N N . ALA B 1 352 ? 4.844 -14.547 -6.863 1 81.81 352 ALA B N 1
ATOM 7176 C CA . ALA B 1 352 ? 5.535 -14.562 -8.156 1 81.81 352 ALA B CA 1
ATOM 7177 C C . ALA B 1 352 ? 6.75 -15.477 -8.117 1 81.81 352 ALA B C 1
ATOM 7179 O O . ALA B 1 352 ? 7.031 -16.188 -9.086 1 81.81 352 ALA B O 1
ATOM 7180 N N . ALA B 1 353 ? 7.438 -15.438 -7.027 1 86.88 353 ALA B N 1
ATOM 7181 C CA . ALA B 1 353 ? 8.602 -16.312 -6.859 1 86.88 353 ALA B CA 1
ATOM 7182 C C . ALA B 1 353 ? 8.188 -17.781 -6.824 1 86.88 353 ALA B C 1
ATOM 7184 O O . ALA B 1 353 ? 8.875 -18.625 -7.383 1 86.88 353 ALA B O 1
ATOM 7185 N N . VAL B 1 354 ? 7.082 -18.047 -6.164 1 89.81 354 VAL B N 1
ATOM 7186 C CA . VAL B 1 354 ? 6.57 -19.406 -6.098 1 89.81 354 VAL B CA 1
ATOM 7187 C C . VAL B 1 354 ? 6.18 -19.891 -7.496 1 89.81 354 VAL B C 1
ATOM 7189 O O . VAL B 1 354 ? 6.492 -21.016 -7.887 1 89.81 354 VAL B O 1
ATOM 7192 N N . ALA B 1 355 ? 5.5 -19.047 -8.172 1 83 355 ALA B N 1
ATOM 7193 C CA . ALA B 1 355 ? 5.059 -19.391 -9.523 1 83 355 ALA B CA 1
ATOM 7194 C C . ALA B 1 355 ? 6.25 -19.656 -10.438 1 83 355 ALA B C 1
ATOM 7196 O O . ALA B 1 355 ? 6.242 -20.609 -11.219 1 83 355 ALA B O 1
ATOM 7197 N N . SER B 1 356 ? 7.254 -18.828 -10.312 1 86.62 356 SER B N 1
ATOM 7198 C CA . SER B 1 356 ? 8.453 -19 -11.133 1 86.62 356 SER B CA 1
ATOM 7199 C C . SER B 1 356 ? 9.195 -20.281 -10.758 1 86.62 356 SER B C 1
ATOM 7201 O O . SER B 1 356 ? 9.664 -21 -11.633 1 86.62 356 SER B O 1
ATOM 7203 N N . ALA B 1 357 ? 9.312 -20.516 -9.492 1 93.06 357 ALA B N 1
ATOM 7204 C CA . ALA B 1 357 ? 9.992 -21.719 -9.023 1 93.06 357 ALA B CA 1
ATOM 7205 C C . ALA B 1 357 ? 9.242 -22.984 -9.445 1 93.06 357 ALA B C 1
ATOM 7207 O O . ALA B 1 357 ? 9.859 -23.969 -9.844 1 93.06 357 ALA B O 1
ATOM 7208 N N . LYS B 1 358 ? 7.957 -22.969 -9.328 1 90.94 358 LYS B N 1
ATOM 7209 C CA . LYS B 1 358 ? 7.133 -24.094 -9.758 1 90.94 358 LYS B CA 1
ATOM 7210 C C . LYS B 1 358 ? 7.285 -24.344 -11.25 1 90.94 358 LYS B C 1
ATOM 7212 O O . LYS B 1 358 ? 7.305 -25.5 -11.688 1 90.94 358 LYS B O 1
ATOM 7217 N N . ALA B 1 359 ? 7.367 -23.281 -11.977 1 86.62 359 ALA B N 1
ATOM 7218 C CA . ALA B 1 359 ? 7.551 -23.406 -13.414 1 86.62 359 ALA B CA 1
ATOM 7219 C C . ALA B 1 359 ? 8.883 -24.078 -13.75 1 86.62 359 ALA B C 1
ATOM 7221 O O . ALA B 1 359 ? 8.969 -24.875 -14.68 1 86.62 359 ALA B O 1
ATOM 7222 N N . VAL B 1 360 ? 9.867 -23.75 -12.984 1 92.62 360 VAL B N 1
ATOM 7223 C CA . VAL B 1 360 ? 11.18 -24.359 -13.18 1 92.62 360 VAL B CA 1
ATOM 7224 C C . VAL B 1 360 ? 11.102 -25.859 -12.906 1 92.62 360 VAL B C 1
ATOM 7226 O O . VAL B 1 360 ? 11.602 -26.672 -13.68 1 92.62 360 VAL B O 1
ATOM 7229 N N . TYR B 1 361 ? 10.453 -26.266 -11.852 1 95.19 361 TYR B N 1
ATOM 7230 C CA . TYR B 1 361 ? 10.289 -27.672 -11.5 1 95.19 361 TYR B CA 1
ATOM 7231 C C . TYR B 1 361 ? 9.539 -28.422 -12.594 1 95.19 361 TYR B C 1
ATOM 7233 O O . TYR B 1 361 ? 9.977 -29.5 -13.039 1 95.19 361 TYR B O 1
ATOM 7241 N N . SER B 1 362 ? 8.43 -27.844 -12.992 1 89.94 362 SER B N 1
ATOM 7242 C CA . SER B 1 362 ? 7.582 -28.5 -13.977 1 89.94 362 SER B CA 1
ATOM 7243 C C . SER B 1 362 ? 8.297 -28.656 -15.32 1 89.94 362 SER B C 1
ATOM 7245 O O . SER B 1 362 ? 8.188 -29.688 -15.977 1 89.94 362 SER B O 1
ATOM 7247 N N . LYS B 1 363 ? 9.016 -27.656 -15.656 1 88.69 363 LYS B N 1
ATOM 7248 C CA . LYS B 1 363 ? 9.742 -27.688 -16.922 1 88.69 363 LYS B CA 1
ATOM 7249 C C . LYS B 1 363 ? 10.844 -28.734 -16.891 1 88.69 363 LYS B C 1
ATOM 7251 O O . LYS B 1 363 ? 10.977 -29.531 -17.828 1 88.69 363 LYS B O 1
ATOM 7256 N N . GLU B 1 364 ? 11.57 -28.781 -15.82 1 93.5 364 GLU B N 1
ATOM 7257 C CA . GLU B 1 364 ? 12.672 -29.734 -15.695 1 93.5 364 GLU B CA 1
ATOM 7258 C C . GLU B 1 364 ? 12.148 -31.172 -15.594 1 93.5 364 GLU B C 1
ATOM 7260 O O . GLU B 1 364 ? 12.727 -32.094 -16.172 1 93.5 364 GLU B O 1
ATOM 7265 N N . MET B 1 365 ? 11.094 -31.438 -14.898 1 93.12 365 MET B N 1
ATOM 7266 C CA . MET B 1 365 ? 10.531 -32.781 -14.734 1 93.12 365 MET B CA 1
ATOM 7267 C C . MET B 1 365 ? 9.906 -33.25 -16.031 1 93.12 365 MET B C 1
ATOM 7269 O O . MET B 1 365 ? 9.945 -34.438 -16.328 1 93.12 365 MET B O 1
ATOM 7273 N N . GLU B 1 366 ? 9.297 -32.312 -16.75 1 87.81 366 GLU B N 1
ATOM 7274 C CA . GLU B 1 366 ? 8.703 -32.688 -18.031 1 87.81 366 GLU B CA 1
ATOM 7275 C C . GLU B 1 366 ? 9.766 -33.156 -19.016 1 87.81 366 GLU B C 1
ATOM 7277 O O . GLU B 1 366 ? 9.508 -34.031 -19.844 1 87.81 366 GLU B O 1
ATOM 7282 N N . GLU B 1 367 ? 10.906 -32.594 -18.906 1 88.12 367 GLU B N 1
ATOM 7283 C CA . GLU B 1 367 ? 12.008 -33 -19.797 1 88.12 367 GLU B CA 1
ATOM 7284 C C . GLU B 1 367 ? 12.516 -34.375 -19.438 1 88.12 367 GLU B C 1
ATOM 7286 O O . GLU B 1 367 ? 12.914 -35.156 -20.312 1 88.12 367 GLU B O 1
ATOM 7291 N N . VAL B 1 368 ? 12.43 -34.75 -18.188 1 87.31 368 VAL B N 1
ATOM 7292 C CA . VAL B 1 368 ? 12.977 -36 -17.719 1 87.31 368 VAL B CA 1
ATOM 7293 C C . VAL B 1 368 ? 11.906 -37.094 -17.797 1 87.31 368 VAL B C 1
ATOM 7295 O O . VAL B 1 368 ? 12.195 -38.219 -18.188 1 87.31 368 VAL B O 1
ATOM 7298 N N . CYS B 1 369 ? 10.68 -36.812 -17.391 1 83.38 369 CYS B N 1
ATOM 7299 C CA . CYS B 1 369 ? 9.641 -37.812 -17.266 1 83.38 369 CYS B CA 1
ATOM 7300 C C . CYS B 1 369 ? 8.367 -37.375 -17.984 1 83.38 369 CYS B C 1
ATOM 7302 O O . CYS B 1 369 ? 7.27 -37.812 -17.609 1 83.38 369 CYS B O 1
ATOM 7304 N N . GLY B 1 370 ? 8.492 -36.625 -18.922 1 78.69 370 GLY B N 1
ATOM 7305 C CA . GLY B 1 370 ? 7.312 -36.156 -19.625 1 78.69 370 GLY B CA 1
ATOM 7306 C C . GLY B 1 370 ? 6.66 -37.219 -20.484 1 78.69 370 GLY B C 1
ATOM 7307 O O . GLY B 1 370 ? 7.043 -38.406 -20.422 1 78.69 370 GLY B O 1
ATOM 7308 N N . GLY B 1 371 ? 5.645 -36.906 -21.172 1 72.75 371 GLY B N 1
ATOM 7309 C CA . GLY B 1 371 ? 4.891 -37.844 -22 1 72.75 371 GLY B CA 1
ATOM 7310 C C . GLY B 1 371 ? 5.723 -38.438 -23.109 1 72.75 371 GLY B C 1
ATOM 7311 O O . GLY B 1 371 ? 5.484 -39.594 -23.5 1 72.75 371 GLY B O 1
ATOM 7312 N N . ASP B 1 372 ? 6.762 -37.656 -23.484 1 73 372 ASP B N 1
ATOM 7313 C CA . ASP B 1 372 ? 7.551 -38.125 -24.625 1 73 372 ASP B CA 1
ATOM 7314 C C . ASP B 1 372 ? 8.781 -38.906 -24.172 1 73 372 ASP B C 1
ATOM 7316 O O . ASP B 1 372 ? 9.594 -39.344 -24.984 1 73 372 ASP B O 1
ATOM 7320 N N . THR B 1 373 ? 8.914 -39.094 -22.906 1 75.38 373 THR B N 1
ATOM 7321 C CA . THR B 1 373 ? 10.086 -39.781 -22.375 1 75.38 373 THR B CA 1
ATOM 7322 C C . THR B 1 373 ? 9.742 -41.219 -21.984 1 75.38 373 THR B C 1
ATOM 7324 O O . THR B 1 373 ? 8.586 -41.531 -21.672 1 75.38 373 THR B O 1
ATOM 7327 N N . PRO B 1 374 ? 10.648 -42.062 -22.172 1 71.94 374 PRO B N 1
ATOM 7328 C CA . PRO B 1 374 ? 10.406 -43.469 -21.812 1 71.94 374 PRO B CA 1
ATOM 7329 C C . PRO B 1 374 ? 10.219 -43.656 -20.312 1 71.94 374 PRO B C 1
ATOM 7331 O O . PRO B 1 374 ? 10.492 -42.75 -19.516 1 71.94 374 PRO B O 1
ATOM 7334 N N . PHE B 1 375 ? 9.734 -44.844 -19.938 1 76 375 PHE B N 1
ATOM 7335 C CA . PHE B 1 375 ? 9.508 -45.188 -18.547 1 76 375 PHE B CA 1
ATOM 7336 C C . PHE B 1 375 ? 10.82 -45.219 -17.766 1 76 375 PHE B C 1
ATOM 7338 O O . PHE B 1 375 ? 11.859 -45.625 -18.297 1 76 375 PHE B O 1
ATOM 7345 N N . MET B 1 376 ? 10.836 -44.656 -16.656 1 78.44 376 MET B N 1
ATOM 7346 C CA . MET B 1 376 ? 12.008 -44.625 -15.781 1 78.44 376 MET B CA 1
ATOM 7347 C C . MET B 1 376 ? 11.727 -45.375 -14.477 1 78.44 376 MET B C 1
ATOM 7349 O O . MET B 1 376 ? 10.594 -45.375 -13.992 1 78.44 376 MET B O 1
ATOM 7353 N N . SER B 1 377 ? 12.797 -46 -13.969 1 79.5 377 SER B N 1
ATOM 7354 C CA . SER B 1 377 ? 12.641 -46.688 -12.695 1 79.5 377 SER B CA 1
ATOM 7355 C C . SER B 1 377 ? 12.289 -45.719 -11.57 1 79.5 377 SER B C 1
ATOM 7357 O O . SER B 1 377 ? 12.602 -44.531 -11.656 1 79.5 377 SER B O 1
ATOM 7359 N N . SER B 1 378 ? 11.609 -46.188 -10.586 1 83.62 378 SER B N 1
ATOM 7360 C CA . SER B 1 378 ? 11.164 -45.375 -9.461 1 83.62 378 SER B CA 1
ATOM 7361 C C . SER B 1 378 ? 12.344 -44.719 -8.75 1 83.62 378 SER B C 1
ATOM 7363 O O . SER B 1 378 ? 12.25 -43.562 -8.297 1 83.62 378 SER B O 1
ATOM 7365 N N . ALA B 1 379 ? 13.43 -45.438 -8.672 1 85.12 379 ALA B N 1
ATOM 7366 C CA . ALA B 1 379 ? 14.617 -44.906 -8 1 85.12 379 ALA B CA 1
ATOM 7367 C C . ALA B 1 379 ? 15.227 -43.781 -8.797 1 85.12 379 ALA B C 1
ATOM 7369 O O . ALA B 1 379 ? 15.625 -42.75 -8.227 1 85.12 379 ALA B O 1
ATOM 7370 N N . GLU B 1 380 ? 15.312 -44 -10.133 1 87.38 380 GLU B N 1
ATOM 7371 C CA . GLU B 1 380 ? 15.859 -42.938 -10.992 1 87.38 380 GLU B CA 1
ATOM 7372 C C . GLU B 1 380 ? 14.953 -41.719 -11.008 1 87.38 380 GLU B C 1
ATOM 7374 O O . GLU B 1 380 ? 15.438 -40.562 -11.039 1 87.38 380 GLU B O 1
ATOM 7379 N N . LEU B 1 381 ? 13.648 -42 -11.047 1 91.06 381 LEU B N 1
ATOM 7380 C CA . LEU B 1 381 ? 12.68 -40.906 -11.039 1 91.06 381 LEU B CA 1
ATOM 7381 C C . LEU B 1 381 ? 12.797 -40.094 -9.766 1 91.06 381 LEU B C 1
ATOM 7383 O O . LEU B 1 381 ? 12.711 -38.844 -9.812 1 91.06 381 LEU B O 1
ATOM 7387 N N . ASN B 1 382 ? 13.008 -40.75 -8.664 1 93.5 382 ASN B N 1
ATOM 7388 C CA . ASN B 1 382 ? 13.148 -40.062 -7.383 1 93.5 382 ASN B CA 1
ATOM 7389 C C . ASN B 1 382 ? 14.422 -39.219 -7.332 1 93.5 382 ASN B C 1
ATOM 7391 O O . ASN B 1 382 ? 14.453 -38.156 -6.703 1 93.5 382 ASN B O 1
ATOM 7395 N N . GLN B 1 383 ? 15.461 -39.75 -7.961 1 92.81 383 GLN B N 1
ATOM 7396 C CA . GLN B 1 383 ? 16.703 -39 -8.016 1 92.81 383 GLN B CA 1
ATOM 7397 C C . GLN B 1 383 ? 16.547 -37.719 -8.82 1 92.81 383 GLN B C 1
ATOM 7399 O O . GLN B 1 383 ? 17.031 -36.656 -8.414 1 92.81 383 GLN B O 1
ATOM 7404 N N . HIS B 1 384 ? 15.867 -37.875 -9.93 1 93.94 384 HIS B N 1
ATOM 7405 C CA . HIS B 1 384 ? 15.625 -36.688 -10.734 1 93.94 384 HIS B CA 1
ATOM 7406 C C . HIS B 1 384 ? 14.68 -35.719 -10.023 1 93.94 384 HIS B C 1
ATOM 7408 O O . HIS B 1 384 ? 14.82 -34.5 -10.148 1 93.94 384 HIS B O 1
ATOM 7414 N N . HIS B 1 385 ? 13.695 -36.25 -9.328 1 95.5 385 HIS B N 1
ATOM 7415 C CA . HIS B 1 385 ? 12.789 -35.438 -8.539 1 95.5 385 HIS B CA 1
ATOM 7416 C C . HIS B 1 385 ? 13.562 -34.594 -7.527 1 95.5 385 HIS B C 1
ATOM 7418 O O . HIS B 1 385 ? 13.32 -33.375 -7.41 1 95.5 385 HIS B O 1
ATOM 7424 N N . GLU B 1 386 ? 14.477 -35.188 -6.84 1 96.31 386 GLU B N 1
ATOM 7425 C CA . GLU B 1 386 ? 15.25 -34.469 -5.824 1 96.31 386 GLU B CA 1
ATOM 7426 C C . GLU B 1 386 ? 16.125 -33.406 -6.445 1 96.31 386 GLU B C 1
ATOM 7428 O O . GLU B 1 386 ? 16.297 -32.312 -5.867 1 96.31 386 GLU B O 1
ATOM 7433 N N . ARG B 1 387 ? 16.641 -33.719 -7.527 1 95.69 387 ARG B N 1
ATOM 7434 C CA . ARG B 1 387 ? 17.453 -32.719 -8.234 1 95.69 387 ARG B CA 1
ATOM 7435 C C . ARG B 1 387 ? 16.609 -31.547 -8.68 1 95.69 387 ARG B C 1
ATOM 7437 O O . ARG B 1 387 ? 17 -30.391 -8.492 1 95.69 387 ARG B O 1
ATOM 7444 N N . CYS B 1 388 ? 15.477 -31.812 -9.32 1 96.5 388 CYS B N 1
ATOM 7445 C CA . CYS B 1 388 ? 14.602 -30.766 -9.797 1 96.5 388 CYS B CA 1
ATOM 7446 C C . CYS B 1 388 ? 14.016 -29.969 -8.641 1 96.5 388 CYS B C 1
ATOM 7448 O O . CYS B 1 388 ? 13.812 -28.75 -8.75 1 96.5 388 CYS B O 1
ATOM 7450 N N . ARG B 1 389 ? 13.719 -30.656 -7.582 1 96.81 389 ARG B N 1
ATOM 7451 C CA . ARG B 1 389 ? 13.234 -30 -6.375 1 96.81 389 ARG B CA 1
ATOM 7452 C C . ARG B 1 389 ? 14.273 -29.016 -5.832 1 96.81 389 ARG B C 1
ATOM 7454 O O . ARG B 1 389 ? 13.938 -27.891 -5.473 1 96.81 389 ARG B O 1
ATOM 7461 N N . ALA B 1 390 ? 15.492 -29.406 -5.797 1 95.88 390 ALA B N 1
ATOM 7462 C CA . ALA B 1 390 ? 16.578 -28.562 -5.312 1 95.88 390 ALA B CA 1
ATOM 7463 C C . ALA B 1 390 ? 16.766 -27.344 -6.211 1 95.88 390 ALA B C 1
ATOM 7465 O O . ALA B 1 390 ? 17.031 -26.25 -5.727 1 95.88 390 ALA B O 1
ATOM 7466 N N . SER B 1 391 ? 16.609 -27.594 -7.453 1 95.62 391 SER B N 1
ATOM 7467 C CA . SER B 1 391 ? 16.734 -26.5 -8.398 1 95.62 391 SER B CA 1
ATOM 7468 C C . SER B 1 391 ? 15.617 -25.484 -8.211 1 95.62 391 SER B C 1
ATOM 7470 O O . SER B 1 391 ? 15.844 -24.266 -8.32 1 95.62 391 SER B O 1
ATOM 7472 N N . ALA B 1 392 ? 14.43 -25.953 -8.062 1 95.88 392 ALA B N 1
ATOM 7473 C CA . ALA B 1 392 ? 13.281 -25.078 -7.836 1 95.88 392 ALA B CA 1
ATOM 7474 C C . ALA B 1 392 ? 13.438 -24.281 -6.539 1 95.88 392 ALA B C 1
ATOM 7476 O O . ALA B 1 392 ? 13.156 -23.094 -6.496 1 95.88 392 ALA B O 1
ATOM 7477 N N . LEU B 1 393 ? 13.898 -24.969 -5.523 1 95.69 393 LEU B N 1
ATOM 7478 C CA . LEU B 1 393 ? 14.094 -24.312 -4.234 1 95.69 393 LEU B CA 1
ATOM 7479 C C . LEU B 1 393 ? 15.219 -23.297 -4.305 1 95.69 393 LEU B C 1
ATOM 7481 O O . LEU B 1 393 ? 15.156 -22.25 -3.648 1 95.69 393 LEU B O 1
ATOM 7485 N N . LEU B 1 394 ? 16.203 -23.562 -5.082 1 93.31 394 LEU B N 1
ATOM 7486 C CA . LEU B 1 394 ? 17.297 -22.609 -5.285 1 93.31 394 LEU B CA 1
ATOM 7487 C C . LEU B 1 394 ? 16.797 -21.359 -6.008 1 93.31 394 LEU B C 1
ATOM 7489 O O . LEU B 1 394 ? 17.203 -20.234 -5.684 1 93.31 394 LEU B O 1
ATOM 7493 N N . SER B 1 395 ? 15.977 -21.641 -6.977 1 92 395 SER B N 1
ATOM 7494 C CA . SER B 1 395 ? 15.391 -20.5 -7.688 1 92 395 SER B CA 1
ATOM 7495 C C . SER B 1 395 ? 14.555 -19.641 -6.754 1 92 395 SER B C 1
ATOM 7497 O O . SER B 1 395 ? 14.609 -18.406 -6.836 1 92 395 SER B O 1
ATOM 7499 N N . PHE B 1 396 ? 13.836 -20.203 -5.871 1 94.12 396 PHE B N 1
ATOM 7500 C CA . PHE B 1 396 ? 13.008 -19.484 -4.902 1 94.12 396 PHE B CA 1
ATOM 7501 C C . PHE B 1 396 ? 13.875 -18.719 -3.912 1 94.12 396 PHE B C 1
ATOM 7503 O O . PHE B 1 396 ? 13.602 -17.562 -3.604 1 94.12 396 PHE B O 1
ATOM 7510 N N . ASN B 1 397 ? 14.938 -19.312 -3.512 1 88.94 397 ASN B N 1
ATOM 7511 C CA . ASN B 1 397 ? 15.789 -18.719 -2.492 1 88.94 397 ASN B CA 1
ATOM 7512 C C . ASN B 1 397 ? 16.672 -17.609 -3.076 1 88.94 397 ASN B C 1
ATOM 7514 O O . ASN B 1 397 ? 17.062 -16.688 -2.365 1 88.94 397 ASN B O 1
ATOM 7518 N N . SER B 1 398 ? 16.922 -17.703 -4.301 1 85.5 398 SER B N 1
ATOM 7519 C CA . SER B 1 398 ? 17.797 -16.734 -4.938 1 85.5 398 SER B CA 1
ATOM 7520 C C . SER B 1 398 ? 17.047 -15.438 -5.25 1 85.5 398 SER B C 1
ATOM 7522 O O . SER B 1 398 ? 17.656 -14.383 -5.414 1 85.5 398 SER B O 1
ATOM 7524 N N . ALA B 1 399 ? 15.766 -15.531 -5.344 1 82.19 399 ALA B N 1
ATOM 7525 C CA . ALA B 1 399 ? 14.969 -14.344 -5.625 1 82.19 399 ALA B CA 1
ATOM 7526 C C . ALA B 1 399 ? 14.891 -13.43 -4.402 1 82.19 399 ALA B C 1
ATOM 7528 O O . ALA B 1 399 ? 14.727 -13.906 -3.275 1 82.19 399 ALA B O 1
ATOM 7529 N N . LYS B 1 400 ? 15.141 -12.188 -4.559 1 78.75 400 LYS B N 1
ATOM 7530 C CA . LYS B 1 400 ? 15 -11.227 -3.467 1 78.75 400 LYS B CA 1
ATOM 7531 C C . LYS B 1 400 ? 13.531 -11.039 -3.092 1 78.75 400 LYS B C 1
ATOM 7533 O O . LYS B 1 400 ? 12.703 -10.742 -3.949 1 78.75 400 LYS B O 1
ATOM 7538 N N . LYS B 1 401 ? 13.25 -11.367 -1.861 1 80.75 401 LYS B N 1
ATOM 7539 C CA . LYS B 1 401 ? 11.859 -11.312 -1.421 1 80.75 401 LYS B CA 1
ATOM 7540 C C . LYS B 1 401 ? 11.695 -10.383 -0.22 1 80.75 401 LYS B C 1
ATOM 7542 O O . LYS B 1 401 ? 12.578 -10.312 0.641 1 80.75 401 LYS B O 1
ATOM 7547 N N . MET B 1 402 ? 10.547 -9.789 -0.198 1 78.31 402 MET B N 1
ATOM 7548 C CA . MET B 1 402 ? 10.211 -8.859 0.875 1 78.31 402 MET B CA 1
ATOM 7549 C C . MET B 1 402 ? 9.336 -9.539 1.928 1 78.31 402 MET B C 1
ATOM 7551 O O . MET B 1 402 ? 8.711 -10.562 1.652 1 78.31 402 MET B O 1
ATOM 7555 N N . GLY B 1 403 ? 9.258 -9.07 3.188 1 75.06 403 GLY B N 1
ATOM 7556 C CA . GLY B 1 403 ? 8.297 -9.508 4.188 1 75.06 403 GLY B CA 1
ATOM 7557 C C . GLY B 1 403 ? 8.93 -10.305 5.309 1 75.06 403 GLY B C 1
ATOM 7558 O O . GLY B 1 403 ? 8.25 -10.68 6.27 1 75.06 403 GLY B O 1
ATOM 7559 N N . GLY B 1 404 ? 10.258 -10.578 5.242 1 73.88 404 GLY B N 1
ATOM 7560 C CA . GLY B 1 404 ? 10.891 -11.266 6.359 1 73.88 404 GLY B CA 1
ATOM 7561 C C . GLY B 1 404 ? 10.906 -12.773 6.199 1 73.88 404 GLY B C 1
ATOM 7562 O O . GLY B 1 404 ? 10.289 -13.312 5.285 1 73.88 404 GLY B O 1
ATOM 7563 N N . PRO B 1 405 ? 11.43 -13.383 7.09 1 76.38 405 PRO B N 1
ATOM 7564 C CA . PRO B 1 405 ? 11.602 -14.828 6.988 1 76.38 405 PRO B CA 1
ATOM 7565 C C . PRO B 1 405 ? 10.32 -15.602 7.285 1 76.38 405 PRO B C 1
ATOM 7567 O O . PRO B 1 405 ? 10.086 -16.672 6.715 1 76.38 405 PRO B O 1
ATOM 7570 N N . GLU B 1 406 ? 9.5 -15.055 8.094 1 77.94 406 GLU B N 1
ATOM 7571 C CA . GLU B 1 406 ? 8.266 -15.758 8.43 1 77.94 406 GLU B CA 1
ATOM 7572 C C . GLU B 1 406 ? 7.348 -15.875 7.211 1 77.94 406 GLU B C 1
ATOM 7574 O O . GLU B 1 406 ? 6.797 -16.938 6.941 1 77.94 406 GLU B O 1
ATOM 7579 N N . LEU B 1 407 ? 7.234 -14.789 6.574 1 81.25 407 LEU B N 1
ATOM 7580 C CA . LEU B 1 407 ? 6.383 -14.797 5.391 1 81.25 407 LEU B CA 1
ATOM 7581 C C . LEU B 1 407 ? 6.988 -15.672 4.293 1 81.25 407 LEU B C 1
ATOM 7583 O O . LEU B 1 407 ? 6.273 -16.422 3.621 1 81.25 407 LEU B O 1
ATOM 7587 N N . THR B 1 408 ? 8.258 -15.586 4.164 1 84.88 408 THR B N 1
ATOM 7588 C CA . THR B 1 408 ? 8.953 -16.375 3.143 1 84.88 408 THR B CA 1
ATOM 7589 C C . THR B 1 408 ? 8.82 -17.859 3.424 1 84.88 408 THR B C 1
ATOM 7591 O O . THR B 1 408 ? 8.688 -18.672 2.498 1 84.88 408 THR B O 1
ATOM 7594 N N . SER B 1 409 ? 8.82 -18.172 4.656 1 88.56 409 SER B N 1
ATOM 7595 C CA . SER B 1 409 ? 8.711 -19.578 5.027 1 88.56 409 SER B CA 1
ATOM 7596 C C . SER B 1 409 ? 7.328 -20.125 4.68 1 88.56 409 SER B C 1
ATOM 7598 O O . SER B 1 409 ? 7.203 -21.281 4.262 1 88.56 409 SER B O 1
ATOM 7600 N N . GLN B 1 410 ? 6.355 -19.312 4.84 1 89.31 410 GLN B N 1
ATOM 7601 C CA . GLN B 1 410 ? 5 -19.75 4.5 1 89.31 410 GLN B CA 1
ATOM 7602 C C . GLN B 1 410 ? 4.871 -20.031 3.01 1 89.31 410 GLN B C 1
ATOM 7604 O O . GLN B 1 410 ? 4.246 -21.031 2.617 1 89.31 410 GLN B O 1
ATOM 7609 N N . PHE B 1 411 ? 5.449 -19.25 2.26 1 89.81 411 PHE B N 1
ATOM 7610 C CA . PHE B 1 411 ? 5.348 -19.422 0.816 1 89.81 411 PHE B CA 1
ATOM 7611 C C . PHE B 1 411 ? 6.277 -20.547 0.343 1 89.81 411 PHE B C 1
ATOM 7613 O O . PHE B 1 411 ? 6.008 -21.188 -0.666 1 89.81 411 PHE B O 1
ATOM 7620 N N . ARG B 1 412 ? 7.348 -20.703 1.112 1 92.62 412 ARG B N 1
ATOM 7621 C CA . ARG B 1 412 ? 8.203 -21.859 0.825 1 92.62 412 ARG B CA 1
ATOM 7622 C C . ARG B 1 412 ? 7.461 -23.172 1.06 1 92.62 412 ARG B C 1
ATOM 7624 O O . ARG B 1 412 ? 7.594 -24.109 0.278 1 92.62 412 ARG B O 1
ATOM 7631 N N . GLU B 1 413 ? 6.727 -23.156 2.07 1 93.31 413 GLU B N 1
ATOM 7632 C CA . GLU B 1 413 ? 5.922 -24.328 2.367 1 93.31 413 GLU B CA 1
ATOM 7633 C C . GLU B 1 413 ? 4.875 -24.578 1.283 1 93.31 413 GLU B C 1
ATOM 7635 O O . GLU B 1 413 ? 4.617 -25.719 0.905 1 93.31 413 GLU B O 1
ATOM 7640 N N . LYS B 1 414 ? 4.344 -23.531 0.91 1 91.25 414 LYS B N 1
ATOM 7641 C CA . LYS B 1 414 ? 3.375 -23.641 -0.177 1 91.25 414 LYS B CA 1
ATOM 7642 C C . LYS B 1 414 ? 4.031 -24.188 -1.442 1 91.25 414 LYS B C 1
ATOM 7644 O O . LYS B 1 414 ? 3.447 -25.016 -2.145 1 91.25 414 LYS B O 1
ATOM 7649 N N . LEU B 1 415 ? 5.203 -23.734 -1.754 1 93.88 415 LEU B N 1
ATOM 7650 C CA . LEU B 1 415 ? 5.953 -24.219 -2.906 1 93.88 415 LEU B CA 1
ATOM 7651 C C . LEU B 1 415 ? 6.25 -25.703 -2.766 1 93.88 415 LEU B C 1
ATOM 7653 O O . LEU B 1 415 ? 6.094 -26.469 -3.723 1 93.88 415 LEU B O 1
ATOM 7657 N N . GLU B 1 416 ? 6.586 -26.109 -1.562 1 95.12 416 GLU B N 1
ATOM 7658 C CA . GLU B 1 416 ? 6.891 -27.516 -1.309 1 95.12 416 GLU B CA 1
ATOM 7659 C C . GLU B 1 416 ? 5.652 -28.375 -1.49 1 95.12 416 GLU B C 1
ATOM 7661 O O . GLU B 1 416 ? 5.746 -29.5 -2.014 1 95.12 416 GLU B O 1
ATOM 7666 N N . GLU B 1 417 ? 4.582 -27.875 -1.091 1 93.31 417 GLU B N 1
ATOM 7667 C CA . GLU B 1 417 ? 3.33 -28.594 -1.272 1 93.31 417 GLU B CA 1
ATOM 7668 C C . GLU B 1 417 ? 2.965 -28.703 -2.75 1 93.31 417 GLU B C 1
ATOM 7670 O O . GLU B 1 417 ? 2.488 -29.75 -3.201 1 93.31 417 GLU B O 1
ATOM 7675 N N . ASP B 1 418 ? 3.197 -27.703 -3.424 1 91.5 418 ASP B N 1
ATOM 7676 C CA . ASP B 1 418 ? 2.916 -27.703 -4.855 1 91.5 418 ASP B CA 1
ATOM 7677 C C . ASP B 1 418 ? 3.826 -28.672 -5.598 1 91.5 418 ASP B C 1
ATOM 7679 O O . ASP B 1 418 ? 3.387 -29.359 -6.527 1 91.5 418 ASP B O 1
ATOM 7683 N N . ILE B 1 419 ? 5.035 -28.703 -5.188 1 94.56 419 ILE B N 1
ATOM 7684 C CA . ILE B 1 419 ? 6.004 -29.609 -5.805 1 94.56 419 ILE B CA 1
ATOM 7685 C C . ILE B 1 419 ? 5.625 -31.062 -5.508 1 94.56 419 ILE B C 1
ATOM 7687 O O . ILE B 1 419 ? 5.707 -31.922 -6.387 1 94.56 419 ILE B O 1
ATOM 7691 N N . LYS B 1 420 ? 5.191 -31.281 -4.285 1 93.81 420 LYS B N 1
ATOM 7692 C CA . LYS B 1 420 ? 4.773 -32.625 -3.906 1 93.81 420 LYS B CA 1
ATOM 7693 C C . LYS B 1 420 ? 3.582 -33.094 -4.738 1 93.81 420 LYS B C 1
ATOM 7695 O O . LYS B 1 420 ? 3.547 -34.219 -5.203 1 93.81 420 LYS B O 1
ATOM 7700 N N . SER B 1 421 ? 2.703 -32.25 -4.898 1 89.81 421 SER B N 1
ATOM 7701 C CA . SER B 1 421 ? 1.524 -32.562 -5.695 1 89.81 421 SER B CA 1
ATOM 7702 C C . SER B 1 421 ? 1.897 -32.812 -7.156 1 89.81 421 SER B C 1
ATOM 7704 O O . SER B 1 421 ? 1.367 -33.75 -7.789 1 89.81 421 SER B O 1
ATOM 7706 N N . ALA B 1 422 ? 2.756 -32.062 -7.676 1 89.75 422 ALA B N 1
ATOM 7707 C CA . ALA B 1 422 ? 3.219 -32.25 -9.055 1 89.75 422 ALA B CA 1
ATOM 7708 C C . ALA B 1 422 ? 3.982 -33.562 -9.203 1 89.75 422 ALA B C 1
ATOM 7710 O O . ALA B 1 422 ? 3.85 -34.25 -10.219 1 89.75 422 ALA B O 1
ATOM 7711 N N . ASN B 1 423 ? 4.793 -33.875 -8.211 1 93.06 423 ASN B N 1
ATOM 7712 C CA . ASN B 1 423 ? 5.555 -35.125 -8.234 1 93.06 423 ASN B CA 1
ATOM 7713 C C . ASN B 1 423 ? 4.637 -36.344 -8.289 1 93.06 423 ASN B C 1
ATOM 7715 O O . ASN B 1 423 ? 4.918 -37.312 -9 1 93.06 423 ASN B O 1
ATOM 7719 N N . GLU B 1 424 ? 3.615 -36.281 -7.5 1 90.88 424 GLU B N 1
ATOM 7720 C CA . GLU B 1 424 ? 2.654 -37.375 -7.516 1 90.88 424 GLU B CA 1
ATOM 7721 C C . GLU B 1 424 ? 2.035 -37.562 -8.898 1 90.88 424 GLU B C 1
ATOM 7723 O O . GLU B 1 424 ? 1.808 -38.688 -9.344 1 90.88 424 GLU B O 1
ATOM 7728 N N . ALA B 1 425 ? 1.812 -36.5 -9.5 1 85.38 425 ALA B N 1
ATOM 7729 C CA . ALA B 1 425 ? 1.26 -36.562 -10.844 1 85.38 425 ALA B CA 1
ATOM 7730 C C . ALA B 1 425 ? 2.268 -37.156 -11.828 1 85.38 425 ALA B C 1
ATOM 7732 O O . ALA B 1 425 ? 1.901 -37.938 -12.703 1 85.38 425 ALA B O 1
ATOM 7733 N N . PHE B 1 426 ? 3.512 -36.844 -11.695 1 88.81 426 PHE B N 1
ATOM 7734 C CA . PHE B 1 426 ? 4.547 -37.375 -12.586 1 88.81 426 PHE B CA 1
ATOM 7735 C C . PHE B 1 426 ? 4.777 -38.844 -12.336 1 88.81 426 PHE B C 1
ATOM 7737 O O . PHE B 1 426 ? 5.078 -39.594 -13.266 1 88.81 426 PHE B O 1
ATOM 7744 N N . ILE B 1 427 ? 4.672 -39.219 -11.078 1 89.5 427 ILE B N 1
ATOM 7745 C CA . ILE B 1 427 ? 4.816 -40.625 -10.75 1 89.5 427 ILE B CA 1
ATOM 7746 C C . ILE B 1 427 ? 3.701 -41.438 -11.414 1 89.5 427 ILE B C 1
ATOM 7748 O O . ILE B 1 427 ? 3.949 -42.5 -11.977 1 89.5 427 ILE B O 1
ATOM 7752 N N . ARG B 1 428 ? 2.562 -40.938 -11.398 1 84.69 428 ARG B N 1
ATOM 7753 C CA . ARG B 1 428 ? 1.437 -41.594 -12.039 1 84.69 428 ARG B CA 1
ATOM 7754 C C . ARG B 1 428 ? 1.633 -41.688 -13.547 1 84.69 428 ARG B C 1
ATOM 7756 O O . ARG B 1 428 ? 1.3 -42.688 -14.172 1 84.69 428 ARG B O 1
ATOM 7763 N N . VAL B 1 429 ? 2.129 -40.656 -14.062 1 83.19 429 VAL B N 1
ATOM 7764 C CA . VAL B 1 429 ? 2.389 -40.625 -15.5 1 83.19 429 VAL B CA 1
ATOM 7765 C C . VAL B 1 429 ? 3.471 -41.656 -15.852 1 83.19 429 VAL B C 1
ATOM 7767 O O . VAL B 1 429 ? 3.355 -42.375 -16.844 1 83.19 429 VAL B O 1
ATOM 7770 N N . ASN B 1 430 ? 4.484 -41.656 -15.039 1 82.44 430 ASN B N 1
ATOM 7771 C CA . ASN B 1 430 ? 5.562 -42.594 -15.266 1 82.44 430 ASN B CA 1
ATOM 7772 C C . ASN B 1 430 ? 5.074 -44.031 -15.148 1 82.44 430 ASN B C 1
ATOM 7774 O O . ASN B 1 430 ? 5.469 -44.906 -15.938 1 82.44 430 ASN B O 1
ATOM 7778 N N . ASN B 1 431 ? 4.234 -44.281 -14.203 1 78.88 431 ASN B N 1
ATOM 7779 C CA . ASN B 1 431 ? 3.689 -45.594 -14.008 1 78.88 431 ASN B CA 1
ATOM 7780 C C . ASN B 1 431 ? 2.762 -46 -15.148 1 78.88 431 ASN B C 1
ATOM 7782 O O . ASN B 1 431 ? 2.629 -47.188 -15.453 1 78.88 431 ASN B O 1
ATOM 7786 N N . SER B 1 432 ? 2.133 -45.062 -15.703 1 75.94 432 SER B N 1
ATOM 7787 C CA . SER B 1 432 ? 1.223 -45.375 -16.812 1 75.94 432 SER B CA 1
ATOM 7788 C C . SER B 1 432 ? 1.986 -45.75 -18.062 1 75.94 432 SER B C 1
ATOM 7790 O O . SER B 1 432 ? 1.446 -46.438 -18.938 1 75.94 432 SER B O 1
ATOM 7792 N N . LYS B 1 433 ? 3.221 -45.406 -18.125 1 72.69 433 LYS B N 1
ATOM 7793 C CA . LYS B 1 433 ? 4.047 -45.75 -19.266 1 72.69 433 LYS B CA 1
ATOM 7794 C C . LYS B 1 433 ? 4.648 -47.156 -19.109 1 72.69 433 LYS B C 1
ATOM 7796 O O . LYS B 1 433 ? 5.258 -47.688 -20.047 1 72.69 433 LYS B O 1
ATOM 7801 N N . ASN B 1 434 ? 4.406 -47.594 -17.906 1 63.91 434 ASN B N 1
ATOM 7802 C CA . ASN B 1 434 ? 4.914 -48.938 -17.703 1 63.91 434 ASN B CA 1
ATOM 7803 C C . ASN B 1 434 ? 4.18 -49.969 -18.578 1 63.91 434 ASN B C 1
ATOM 7805 O O . ASN B 1 434 ? 2.998 -50.25 -18.359 1 63.91 434 ASN B O 1
ATOM 7809 N N . LEU B 1 435 ? 4.734 -50.312 -19.719 1 60.62 435 LEU B N 1
ATOM 7810 C CA . LEU B 1 435 ? 4.219 -51.188 -20.75 1 60.62 435 LEU B CA 1
ATOM 7811 C C . LEU B 1 435 ? 3.834 -52.562 -20.172 1 60.62 435 LEU B C 1
ATOM 7813 O O . LEU B 1 435 ? 2.873 -53.188 -20.625 1 60.62 435 LEU B O 1
ATOM 7817 N N . PHE B 1 436 ? 4.574 -52.938 -19.188 1 57.56 436 PHE B N 1
ATOM 7818 C CA . PHE B 1 436 ? 4.355 -54.281 -18.703 1 57.56 436 PHE B CA 1
ATOM 7819 C C . PHE B 1 436 ? 2.994 -54.406 -18.016 1 57.56 436 PHE B C 1
ATOM 7821 O O . PHE B 1 436 ? 2.371 -55.469 -18.047 1 57.56 436 PHE B O 1
ATOM 7828 N N . LYS B 1 437 ? 2.678 -53.312 -17.5 1 60.34 437 LYS B N 1
ATOM 7829 C CA . LYS B 1 437 ? 1.37 -53.375 -16.859 1 60.34 437 LYS B CA 1
ATOM 7830 C C . LYS B 1 437 ? 0.249 -53.406 -17.891 1 60.34 437 LYS B C 1
ATOM 7832 O O . LYS B 1 437 ? -0.744 -54.125 -17.703 1 60.34 437 LYS B O 1
ATOM 7837 N N . SER B 1 438 ? 0.508 -52.844 -19.016 1 61.28 438 SER B N 1
ATOM 7838 C CA . SER B 1 438 ? -0.552 -52.812 -20.016 1 61.28 438 SER B CA 1
ATOM 7839 C C . SER B 1 438 ? -0.487 -54 -20.969 1 61.28 438 SER B C 1
ATOM 7841 O O . SER B 1 438 ? -1.496 -54.375 -21.562 1 61.28 438 SER B O 1
ATOM 7843 N N . VAL B 1 439 ? 0.651 -54.594 -21.094 1 67.69 439 VAL B N 1
ATOM 7844 C CA . VAL B 1 439 ? 0.803 -55.688 -22.062 1 67.69 439 VAL B CA 1
ATOM 7845 C C . VAL B 1 439 ? 0.784 -57.031 -21.359 1 67.69 439 VAL B C 1
ATOM 7847 O O . VAL B 1 439 ? 1.154 -58.062 -21.938 1 67.69 439 VAL B O 1
ATOM 7850 N N . LYS B 1 440 ? 0.216 -57.094 -20.188 1 70.31 440 LYS B N 1
ATOM 7851 C CA . LYS B 1 440 ? 0.242 -58.375 -19.469 1 70.31 440 LYS B CA 1
ATOM 7852 C C . LYS B 1 440 ? -0.551 -59.438 -20.203 1 70.31 440 LYS B C 1
ATOM 7854 O O . LYS B 1 440 ? -0.063 -60.562 -20.391 1 70.31 440 LYS B O 1
ATOM 7859 N N . THR B 1 441 ? -1.723 -59.031 -20.641 1 74.38 441 THR B N 1
ATOM 7860 C CA . THR B 1 441 ? -2.604 -60.031 -21.234 1 74.38 441 THR B CA 1
ATOM 7861 C C . THR B 1 441 ? -2.025 -60.531 -22.562 1 74.38 441 THR B C 1
ATOM 7863 O O . THR B 1 441 ? -1.883 -61.75 -22.75 1 74.38 441 THR B O 1
ATOM 7866 N N . PRO B 1 442 ? -1.652 -59.562 -23.391 1 74.19 442 PRO B N 1
ATOM 7867 C CA . PRO B 1 442 ? -1.071 -60.125 -24.625 1 74.19 442 PRO B CA 1
ATOM 7868 C C . PRO B 1 442 ? 0.245 -60.844 -24.375 1 74.19 442 PRO B C 1
ATOM 7870 O O . PRO B 1 442 ? 0.551 -61.812 -25.078 1 74.19 442 PRO B O 1
ATOM 7873 N N . ALA B 1 443 ? 0.899 -60.5 -23.422 1 76.12 443 ALA B N 1
ATOM 7874 C CA . ALA B 1 443 ? 2.168 -61.156 -23.141 1 76.12 443 ALA B CA 1
ATOM 7875 C C . ALA B 1 443 ? 1.943 -62.594 -22.656 1 76.12 443 ALA B C 1
ATOM 7877 O O . ALA B 1 443 ? 2.676 -63.5 -23.047 1 76.12 443 ALA B O 1
ATOM 7878 N N . VAL B 1 444 ? 0.97 -62.781 -21.891 1 77.62 444 VAL B N 1
ATOM 7879 C CA . VAL B 1 444 ? 0.67 -64.125 -21.391 1 77.62 444 VAL B CA 1
ATOM 7880 C C . VAL B 1 444 ? 0.147 -65 -22.516 1 77.62 444 VAL B C 1
ATOM 7882 O O . VAL B 1 444 ? 0.519 -66.188 -22.625 1 77.62 444 VAL B O 1
ATOM 7885 N N . LEU B 1 445 ? -0.625 -64.438 -23.297 1 80.81 445 LEU B N 1
ATOM 7886 C CA . LEU B 1 445 ? -1.188 -65.188 -24.406 1 80.81 445 LEU B CA 1
ATOM 7887 C C . LEU B 1 445 ? -0.101 -65.562 -25.391 1 80.81 445 LEU B C 1
ATOM 7889 O O . LEU B 1 445 ? -0.09 -66.688 -25.891 1 80.81 445 LEU B O 1
ATOM 7893 N N . VAL B 1 446 ? 0.752 -64.75 -25.625 1 81.19 446 VAL B N 1
ATOM 7894 C CA . VAL B 1 446 ? 1.833 -65.062 -26.547 1 81.19 446 VAL B CA 1
ATOM 7895 C C . VAL B 1 446 ? 2.768 -66.062 -25.938 1 81.19 446 VAL B C 1
ATOM 7897 O O . VAL B 1 446 ? 3.248 -67 -26.641 1 81.19 446 VAL B O 1
ATOM 7900 N N . SER B 1 447 ? 3.004 -66 -24.703 1 81 447 SER B N 1
ATOM 7901 C CA . SER B 1 447 ? 3.822 -67 -24.031 1 81 447 SER B CA 1
ATOM 7902 C C . SER B 1 447 ? 3.168 -68.375 -24.094 1 81 447 SER B C 1
ATOM 7904 O O . SER B 1 447 ? 3.848 -69.375 -24.312 1 81 447 SER B O 1
ATOM 7906 N N . PHE B 1 448 ? 1.942 -68.312 -23.938 1 82.19 448 PHE B N 1
ATOM 7907 C CA . PHE B 1 448 ? 1.197 -69.562 -24.047 1 82.19 448 PHE B CA 1
ATOM 7908 C C . PHE B 1 448 ? 1.248 -70.125 -25.469 1 82.19 448 PHE B C 1
ATOM 7910 O O . PHE B 1 448 ? 1.334 -71.375 -25.656 1 82.19 448 PHE B O 1
ATOM 7917 N N . MET B 1 449 ? 1.231 -69.312 -26.375 1 84.88 449 MET B N 1
ATOM 7918 C CA . MET B 1 449 ? 1.332 -69.75 -27.766 1 84.88 449 MET B CA 1
ATOM 7919 C C . MET B 1 449 ? 2.676 -70.375 -28.047 1 84.88 449 MET B C 1
ATOM 7921 O O . MET B 1 449 ? 2.736 -71.438 -28.719 1 84.88 449 MET B O 1
ATOM 7925 N N . VAL B 1 450 ? 3.629 -69.875 -27.484 1 82.81 450 VAL B N 1
ATOM 7926 C CA . VAL B 1 450 ? 4.977 -70.375 -27.719 1 82.81 450 VAL B CA 1
ATOM 7927 C C . VAL B 1 450 ? 5.125 -71.75 -27.031 1 82.81 450 VAL B C 1
ATOM 7929 O O . VAL B 1 450 ? 5.676 -72.688 -27.625 1 82.81 450 VAL B O 1
ATOM 7932 N N . VAL B 1 451 ? 4.59 -71.875 -25.922 1 82.56 451 VAL B N 1
ATOM 7933 C CA . VAL B 1 451 ? 4.684 -73.125 -25.188 1 82.56 451 VAL B CA 1
ATOM 7934 C C . VAL B 1 451 ? 3.906 -74.188 -25.922 1 82.56 451 VAL B C 1
ATOM 7936 O O . VAL B 1 451 ? 4.391 -75.312 -26.078 1 82.56 451 VAL B O 1
ATOM 7939 N N . CYS B 1 452 ? 2.75 -73.875 -26.422 1 83.88 452 CYS B N 1
ATOM 7940 C CA . CYS B 1 452 ? 1.938 -74.812 -27.156 1 83.88 452 CYS B CA 1
ATOM 7941 C C . CYS B 1 452 ? 2.619 -75.25 -28.469 1 83.88 452 CYS B C 1
ATOM 7943 O O . CYS B 1 452 ? 2.564 -76.375 -28.875 1 83.88 452 CYS B O 1
ATOM 7945 N N . TYR B 1 453 ? 3.297 -74.375 -28.984 1 84.56 453 TYR B N 1
ATOM 7946 C CA . TYR B 1 453 ? 4 -74.688 -30.219 1 84.56 453 TYR B CA 1
ATOM 7947 C C . TYR B 1 453 ? 5.176 -75.562 -29.969 1 84.56 453 TYR B C 1
ATOM 7949 O O . TYR B 1 453 ? 5.41 -76.5 -30.734 1 84.56 453 TYR B O 1
ATOM 7957 N N . ILE B 1 454 ? 5.82 -75.438 -28.938 1 83.38 454 ILE B N 1
ATOM 7958 C CA . ILE B 1 454 ? 6.965 -76.25 -28.594 1 83.38 454 ILE B CA 1
ATOM 7959 C C . ILE B 1 454 ? 6.488 -77.688 -28.297 1 83.38 454 ILE B C 1
ATOM 7961 O O . ILE B 1 454 ? 7.086 -78.625 -28.766 1 83.38 454 ILE B O 1
ATOM 7965 N N . PHE B 1 455 ? 5.402 -77.75 -27.672 1 85.06 455 PHE B N 1
ATOM 7966 C CA . PHE B 1 455 ? 4.863 -79.062 -27.359 1 85.06 455 PHE B CA 1
ATOM 7967 C C . PHE B 1 455 ? 4.32 -79.75 -28.609 1 85.06 455 PHE B C 1
ATOM 7969 O O . PHE B 1 455 ? 4.438 -80.938 -28.781 1 85.06 455 PHE B O 1
ATOM 7976 N N . GLN B 1 456 ? 3.816 -79 -29.469 1 85.5 456 GLN B N 1
ATOM 7977 C CA . GLN B 1 456 ? 3.336 -79.5 -30.734 1 85.5 456 GLN B CA 1
ATOM 7978 C C . GLN B 1 456 ? 4.484 -80.062 -31.562 1 85.5 456 GLN B C 1
ATOM 7980 O O . GLN B 1 456 ? 4.383 -81.188 -32.094 1 85.5 456 GLN B O 1
ATOM 7985 N N . GLU B 1 457 ? 5.52 -79.375 -31.547 1 81.62 457 GLU B N 1
ATOM 7986 C CA . GLU B 1 457 ? 6.672 -79.812 -32.312 1 81.62 457 GLU B CA 1
ATOM 7987 C C . GLU B 1 457 ? 7.359 -81 -31.641 1 81.62 457 GLU B C 1
ATOM 7989 O O . GLU B 1 457 ? 7.852 -81.875 -32.312 1 81.62 457 GLU B O 1
ATOM 7994 N N . PHE B 1 458 ? 7.266 -81.062 -30.453 1 83.44 458 PHE B N 1
ATOM 7995 C CA . PHE B 1 458 ? 7.875 -82.125 -29.703 1 83.44 458 PHE B CA 1
ATOM 7996 C C . PHE B 1 458 ? 7.117 -83.438 -29.922 1 83.44 458 PHE B C 1
ATOM 7998 O O . PHE B 1 458 ? 7.727 -84.5 -30.188 1 83.44 458 PHE B O 1
ATOM 8005 N N . PHE B 1 459 ? 5.895 -83.375 -29.891 1 84.75 459 PHE B N 1
ATOM 8006 C CA . PHE B 1 459 ? 5.082 -84.562 -30.062 1 84.75 459 PHE B CA 1
ATOM 8007 C C . PHE B 1 459 ? 5.027 -85 -31.531 1 84.75 459 PHE B C 1
ATOM 8009 O O . PHE B 1 459 ? 4.891 -86.188 -31.844 1 84.75 459 PHE B O 1
ATOM 8016 N N . GLN B 1 460 ? 5.266 -84.125 -32.312 1 82.56 460 GLN B N 1
ATOM 8017 C CA . GLN B 1 460 ? 5.355 -84.438 -33.75 1 82.56 460 GLN B CA 1
ATOM 8018 C C . GLN B 1 460 ? 6.645 -85.188 -34.062 1 82.56 460 GLN B C 1
ATOM 8020 O O . GLN B 1 460 ? 6.648 -86.125 -34.875 1 82.56 460 GLN B O 1
ATOM 8025 N N . LEU B 1 461 ? 7.621 -84.812 -33.312 1 80.44 461 LEU B N 1
ATOM 8026 C CA . LEU B 1 461 ? 8.906 -85.438 -33.5 1 80.44 461 LEU B CA 1
ATOM 8027 C C . LEU B 1 461 ? 8.875 -86.875 -32.969 1 80.44 461 LEU B C 1
ATOM 8029 O O . LEU B 1 461 ? 9.508 -87.812 -33.5 1 80.44 461 LEU B O 1
ATOM 8033 N N . LEU B 1 462 ? 8.023 -87.062 -31.953 1 84.06 462 LEU B N 1
ATOM 8034 C CA . LEU B 1 462 ? 7.922 -88.375 -31.359 1 84.06 462 LEU B CA 1
ATOM 8035 C C . LEU B 1 462 ? 6.957 -89.25 -32.125 1 84.06 462 LEU B C 1
ATOM 8037 O O . LEU B 1 462 ? 6.855 -90.5 -31.875 1 84.06 462 LEU B O 1
ATOM 8041 N N . GLY B 1 463 ? 6.285 -88.75 -33.125 1 81.12 463 GLY B N 1
ATOM 8042 C CA . GLY B 1 463 ? 5.367 -89.5 -33.969 1 81.12 463 GLY B CA 1
ATOM 8043 C C . GLY B 1 463 ? 3.967 -89.625 -33.375 1 81.12 463 GLY B C 1
ATOM 8044 O O . GLY B 1 463 ? 3.15 -90.375 -33.844 1 81.12 463 GLY B O 1
ATOM 8045 N N . LEU B 1 464 ? 3.779 -88.812 -32.344 1 86.44 464 LEU B N 1
ATOM 8046 C CA . LEU B 1 464 ? 2.459 -88.812 -31.734 1 86.44 464 LEU B CA 1
ATOM 8047 C C . LEU B 1 464 ? 1.592 -87.688 -32.344 1 86.44 464 LEU B C 1
ATOM 8049 O O . LEU B 1 464 ? 1.389 -86.688 -31.703 1 86.44 464 LEU B O 1
ATOM 8053 N N . PHE B 1 465 ? 1.067 -88 -33.438 1 80.5 465 PHE B N 1
ATOM 8054 C CA . PHE B 1 465 ? 0.388 -87 -34.219 1 80.5 465 PHE B CA 1
ATOM 8055 C C . PHE B 1 465 ? -0.951 -86.625 -33.594 1 80.5 465 PHE B C 1
ATOM 8057 O O . PHE B 1 465 ? -1.395 -85.438 -33.719 1 80.5 465 PHE B O 1
ATOM 8064 N N . MET B 1 466 ? -1.562 -87.562 -32.906 1 83.5 466 MET B N 1
ATOM 8065 C CA . MET B 1 466 ? -2.844 -87.25 -32.281 1 83.5 466 MET B CA 1
ATOM 8066 C C . MET B 1 466 ? -2.672 -86.25 -31.141 1 83.5 466 MET B C 1
ATOM 8068 O O . MET B 1 466 ? -3.455 -85.312 -31.016 1 83.5 466 MET B O 1
ATOM 8072 N N . VAL B 1 467 ? -1.645 -86.438 -30.453 1 84.56 467 VAL B N 1
ATOM 8073 C CA . VAL B 1 467 ? -1.382 -85.5 -29.344 1 84.56 467 VAL B CA 1
ATOM 8074 C C . VAL B 1 467 ? -0.91 -84.188 -29.891 1 84.56 467 VAL B C 1
ATOM 8076 O O . VAL B 1 467 ? -1.281 -83.125 -29.359 1 84.56 467 VAL B O 1
ATOM 8079 N N . ALA B 1 468 ? -0.186 -84.188 -30.938 1 85.5 468 ALA B N 1
ATOM 8080 C CA . ALA B 1 468 ? 0.292 -83 -31.562 1 85.5 468 ALA B CA 1
ATOM 8081 C C . ALA B 1 468 ? -0.87 -82.188 -32.094 1 85.5 468 ALA B C 1
ATOM 8083 O O . ALA B 1 468 ? -0.853 -80.938 -32.031 1 85.5 468 ALA B O 1
ATOM 8084 N N . SER B 1 469 ? -1.809 -82.875 -32.562 1 83.56 469 SER B N 1
ATOM 8085 C CA . SER B 1 469 ? -2.963 -82.188 -33.094 1 83.56 469 SER B CA 1
ATOM 8086 C C . SER B 1 469 ? -3.779 -81.5 -32.031 1 83.56 469 SER B C 1
ATOM 8088 O O . SER B 1 469 ? -4.422 -80.438 -32.281 1 83.56 469 SER B O 1
ATOM 8090 N N . VAL B 1 470 ? -3.768 -82.062 -30.891 1 85.69 470 VAL B N 1
ATOM 8091 C CA . VAL B 1 470 ? -4.461 -81.438 -29.766 1 85.69 470 VAL B CA 1
ATOM 8092 C C . VAL B 1 470 ? -3.791 -80.062 -29.438 1 85.69 470 VAL B C 1
ATOM 8094 O O . VAL B 1 470 ? -4.469 -79.062 -29.234 1 85.69 470 VAL B O 1
ATOM 8097 N N . PHE B 1 471 ? -2.572 -80 -29.469 1 86.44 471 PHE B N 1
ATOM 8098 C CA . PHE B 1 471 ? -1.852 -78.75 -29.172 1 86.44 471 PHE B CA 1
ATOM 8099 C C . PHE B 1 471 ? -2.008 -77.75 -30.312 1 86.44 471 PHE B C 1
ATOM 8101 O O . PHE B 1 471 ? -2.031 -76.562 -30.078 1 86.44 471 PHE B O 1
ATOM 8108 N N . SER B 1 472 ? -2.109 -78.312 -31.484 1 84.31 472 SER B N 1
ATOM 8109 C CA . SER B 1 472 ? -2.365 -77.375 -32.625 1 84.31 472 SER B CA 1
ATOM 8110 C C . SER B 1 472 ? -3.738 -76.75 -32.5 1 84.31 472 SER B C 1
ATOM 8112 O O . SER B 1 472 ? -3.91 -75.562 -32.875 1 84.31 472 SER B O 1
ATOM 8114 N N . LEU B 1 473 ? -4.602 -77.5 -32 1 84.06 473 LEU B N 1
ATOM 8115 C CA . LEU B 1 473 ? -5.938 -76.938 -31.812 1 84.06 473 LEU B CA 1
ATOM 8116 C C . LEU B 1 473 ? -5.934 -75.875 -30.703 1 84.06 473 LEU B C 1
ATOM 8118 O O . LEU B 1 473 ? -6.559 -74.812 -30.844 1 84.06 473 LEU B O 1
ATOM 8122 N N . ILE B 1 474 ? -5.258 -76.125 -29.625 1 85.94 474 ILE B N 1
ATOM 8123 C CA . ILE B 1 474 ? -5.145 -75.188 -28.547 1 85.94 474 ILE B CA 1
ATOM 8124 C C . ILE B 1 474 ? -4.461 -73.938 -29.047 1 85.94 474 ILE B C 1
ATOM 8126 O O . ILE B 1 474 ? -4.871 -72.812 -28.703 1 85.94 474 ILE B O 1
ATOM 8130 N N . LEU B 1 475 ? -3.496 -74.062 -29.781 1 87.19 475 LEU B N 1
ATOM 8131 C CA . LEU B 1 475 ? -2.756 -72.938 -30.344 1 87.19 475 LEU B CA 1
ATOM 8132 C C . LEU B 1 475 ? -3.656 -72.062 -31.219 1 87.19 475 LEU B C 1
ATOM 8134 O O . LEU B 1 475 ? -3.582 -70.875 -31.172 1 87.19 475 LEU B O 1
ATOM 8138 N N . THR B 1 476 ? -4.441 -72.688 -32 1 82.62 476 THR B N 1
ATOM 8139 C CA . THR B 1 476 ? -5.359 -71.938 -32.875 1 82.62 476 THR B CA 1
ATOM 8140 C C . THR B 1 476 ? -6.371 -71.188 -32.031 1 82.62 476 THR B C 1
ATOM 8142 O O . THR B 1 476 ? -6.734 -70 -32.375 1 82.62 476 THR B O 1
ATOM 8145 N N . ILE B 1 477 ? -6.734 -71.75 -30.938 1 85.12 477 ILE B N 1
ATOM 8146 C CA . ILE B 1 477 ? -7.68 -71.125 -30.031 1 85.12 477 ILE B CA 1
ATOM 8147 C C . ILE B 1 477 ? -7.008 -69.875 -29.375 1 85.12 477 ILE B C 1
ATOM 8149 O O . ILE B 1 477 ? -7.613 -68.812 -29.266 1 85.12 477 ILE B O 1
ATOM 8153 N N . VAL B 1 478 ? -5.801 -70.062 -29 1 87.31 478 VAL B N 1
ATOM 8154 C CA . VAL B 1 478 ? -5.07 -68.938 -28.344 1 87.31 478 VAL B CA 1
ATOM 8155 C C . VAL B 1 478 ? -4.84 -67.812 -29.344 1 87.31 478 VAL B C 1
ATOM 8157 O O . VAL B 1 478 ? -4.91 -66.625 -28.969 1 87.31 478 VAL B O 1
ATOM 8160 N N . ILE B 1 479 ? -4.586 -68.125 -30.547 1 85.44 479 ILE B N 1
ATOM 8161 C CA . ILE B 1 479 ? -4.418 -67.125 -31.578 1 85.44 479 ILE B CA 1
ATOM 8162 C C . ILE B 1 479 ? -5.723 -66.375 -31.766 1 85.44 479 ILE B C 1
ATOM 8164 O O . ILE B 1 479 ? -5.723 -65.125 -31.875 1 85.44 479 ILE B O 1
ATOM 8168 N N . ALA B 1 480 ? -6.766 -67.062 -31.75 1 82.12 480 ALA B N 1
ATOM 8169 C CA . ALA B 1 480 ? -8.07 -66.438 -31.891 1 82.12 480 ALA B CA 1
ATOM 8170 C C . ALA B 1 480 ? -8.359 -65.5 -30.719 1 82.12 480 ALA B C 1
ATOM 8172 O O . ALA B 1 480 ? -8.914 -64.375 -30.891 1 82.12 480 ALA B O 1
ATOM 8173 N N . LEU B 1 481 ? -7.996 -65.938 -29.562 1 84.81 481 LEU B N 1
ATOM 8174 C CA . LEU B 1 481 ? -8.172 -65.062 -28.375 1 84.81 481 LEU B CA 1
ATOM 8175 C C . LEU B 1 481 ? -7.32 -63.844 -28.453 1 84.81 481 LEU B C 1
ATOM 8177 O O . LEU B 1 481 ? -7.762 -62.75 -28.062 1 84.81 481 LEU B O 1
ATOM 8181 N N . LEU B 1 482 ? -6.148 -63.938 -28.953 1 84.62 482 LEU B N 1
ATOM 8182 C CA . LEU B 1 482 ? -5.238 -62.812 -29.078 1 84.62 482 LEU B CA 1
ATOM 8183 C C . LEU B 1 482 ? -5.762 -61.812 -30.109 1 84.62 482 LEU B C 1
ATOM 8185 O O . LEU B 1 482 ? -5.691 -60.594 -29.891 1 84.62 482 LEU B O 1
ATOM 8189 N N . VAL B 1 483 ? -6.293 -62.281 -31.172 1 78.62 483 VAL B N 1
ATOM 8190 C CA . VAL B 1 483 ? -6.844 -61.438 -32.219 1 78.62 483 VAL B CA 1
ATOM 8191 C C . VAL B 1 483 ? -8.094 -60.719 -31.688 1 78.62 483 VAL B C 1
ATOM 8193 O O . VAL B 1 483 ? -8.289 -59.531 -31.938 1 78.62 483 VAL B O 1
ATOM 8196 N N . THR B 1 484 ? -8.844 -61.438 -31 1 79.38 484 THR B N 1
ATOM 8197 C CA . THR B 1 484 ? -10.047 -60.844 -30.422 1 79.38 484 THR B CA 1
ATOM 8198 C C . THR B 1 484 ? -9.68 -59.781 -29.391 1 79.38 484 THR B C 1
ATOM 8200 O O . THR B 1 484 ? -10.312 -58.719 -29.328 1 79.38 484 THR B O 1
ATOM 8203 N N . TRP B 1 485 ? -8.727 -60.062 -28.625 1 80.62 485 TRP B N 1
ATOM 8204 C CA . TRP B 1 485 ? -8.281 -59.125 -27.609 1 80.62 485 TRP B CA 1
ATOM 8205 C C . TRP B 1 485 ? -7.719 -57.875 -28.25 1 80.62 485 TRP B C 1
ATOM 8207 O O . TRP B 1 485 ? -8.031 -56.75 -27.828 1 80.62 485 TRP B O 1
ATOM 8217 N N . THR B 1 486 ? -6.895 -57.969 -29.25 1 75 486 THR B N 1
ATOM 8218 C CA . THR B 1 486 ? -6.289 -56.812 -29.938 1 75 486 THR B CA 1
ATOM 8219 C C . THR B 1 486 ? -7.352 -56 -30.641 1 75 486 THR B C 1
ATOM 8221 O O . THR B 1 486 ? -7.285 -54.75 -30.641 1 75 486 THR B O 1
ATOM 8224 N N . TYR B 1 487 ? -8.281 -56.75 -31.188 1 70.94 487 TYR B N 1
ATOM 8225 C CA . TYR B 1 487 ? -9.375 -56.062 -31.859 1 70.94 487 TYR B CA 1
ATOM 8226 C C . TYR B 1 487 ? -10.211 -55.25 -30.875 1 70.94 487 TYR B C 1
ATOM 8228 O O . TYR B 1 487 ? -10.594 -54.125 -31.156 1 70.94 487 TYR B O 1
ATOM 8236 N N . SER B 1 488 ? -10.469 -55.812 -29.812 1 72 488 SER B N 1
ATOM 8237 C CA . SER B 1 488 ? -11.266 -55.125 -28.797 1 72 488 SER B CA 1
ATOM 8238 C C . SER B 1 488 ? -10.523 -53.906 -28.234 1 72 488 SER B C 1
ATOM 8240 O O . SER B 1 488 ? -11.133 -52.844 -28.016 1 72 488 SER B O 1
ATOM 8242 N N . ARG B 1 489 ? -9.258 -54.031 -28.078 1 71 489 ARG B N 1
ATOM 8243 C CA . ARG B 1 489 ? -8.461 -52.938 -27.516 1 71 489 ARG B CA 1
ATOM 8244 C C . ARG B 1 489 ? -8.305 -51.812 -28.531 1 71 489 ARG B C 1
ATOM 8246 O O . ARG B 1 489 ? -8.25 -50.656 -28.156 1 71 489 ARG B O 1
ATOM 8253 N N . TYR B 1 490 ? -8.227 -52.25 -29.75 1 63.91 490 TYR B N 1
ATOM 8254 C CA . TYR B 1 490 ? -8.055 -51.25 -30.812 1 63.91 490 TYR B CA 1
ATOM 8255 C C . TYR B 1 490 ? -9.375 -50.531 -31.109 1 63.91 490 TYR B C 1
ATOM 8257 O O . TYR B 1 490 ? -9.414 -49.312 -31.281 1 63.91 490 TYR B O 1
ATOM 8265 N N . SER B 1 491 ? -10.406 -51.406 -31.281 1 60.94 491 SER B N 1
ATOM 8266 C CA . SER B 1 491 ? -11.688 -50.844 -31.734 1 60.94 491 SER B CA 1
ATOM 8267 C C . SER B 1 491 ? -12.516 -50.344 -30.562 1 60.94 491 SER B C 1
ATOM 8269 O O . SER B 1 491 ? -13.383 -49.469 -30.734 1 60.94 491 SER B O 1
ATOM 8271 N N . GLY B 1 492 ? -12.188 -50.688 -29.406 1 61.41 492 GLY B N 1
ATOM 8272 C CA . GLY B 1 492 ? -12.992 -50.312 -28.266 1 61.41 492 GLY B CA 1
ATOM 8273 C C . GLY B 1 492 ? -14.305 -51.094 -28.172 1 61.41 492 GLY B C 1
ATOM 8274 O O . GLY B 1 492 ? -15.094 -50.875 -27.25 1 61.41 492 GLY B O 1
ATOM 8275 N N . HIS B 1 493 ? -14.484 -51.969 -29.234 1 62.19 493 HIS B N 1
ATOM 8276 C CA . HIS B 1 493 ? -15.703 -52.75 -29.25 1 62.19 493 HIS B CA 1
ATOM 8277 C C . HIS B 1 493 ? -15.492 -54.094 -28.578 1 62.19 493 HIS B C 1
ATOM 8279 O O . HIS B 1 493 ? -14.359 -54.562 -28.422 1 62.19 493 HIS B O 1
ATOM 8285 N N . LEU B 1 494 ? -16.547 -54.875 -28 1 66.44 494 LEU B N 1
ATOM 8286 C CA . LEU B 1 494 ? -16.547 -56.188 -27.375 1 66.44 494 LEU B CA 1
ATOM 8287 C C . LEU B 1 494 ? -15.758 -56.156 -26.062 1 66.44 494 LEU B C 1
ATOM 8289 O O . LEU B 1 494 ? -14.898 -57.031 -25.844 1 66.44 494 LEU B O 1
ATOM 8293 N N . ARG B 1 495 ? -16.016 -55.25 -25.375 1 69.75 495 ARG B N 1
ATOM 8294 C CA . ARG B 1 495 ? -15.312 -55 -24.125 1 69.75 495 ARG B CA 1
ATOM 8295 C C . ARG B 1 495 ? -15.539 -56.188 -23.156 1 69.75 495 ARG B C 1
ATOM 8297 O O . ARG B 1 495 ? -14.648 -56.5 -22.375 1 69.75 495 ARG B O 1
ATOM 8304 N N . ASP B 1 496 ? -16.641 -56.719 -23.328 1 72.44 496 ASP B N 1
ATOM 8305 C CA . ASP B 1 496 ? -16.938 -57.844 -22.438 1 72.44 496 ASP B CA 1
ATOM 8306 C C . ASP B 1 496 ? -16.031 -59.031 -22.734 1 72.44 496 ASP B C 1
ATOM 8308 O O . ASP B 1 496 ? -15.57 -59.719 -21.812 1 72.44 496 ASP B O 1
ATOM 8312 N N . ALA B 1 497 ? -15.852 -59.312 -24.016 1 75.25 497 ALA B N 1
ATOM 8313 C CA . ALA B 1 497 ? -14.961 -60.406 -24.391 1 75.25 497 ALA B CA 1
ATOM 8314 C C . ALA B 1 497 ? -13.531 -60.125 -23.922 1 75.25 497 ALA B C 1
ATOM 8316 O O . ALA B 1 497 ? -12.836 -61.062 -23.484 1 75.25 497 ALA B O 1
ATOM 8317 N N . GLN B 1 498 ? -13.242 -58.938 -23.906 1 76.06 498 GLN B N 1
ATOM 8318 C CA . GLN B 1 498 ? -11.914 -58.562 -23.453 1 76.06 498 GLN B CA 1
ATOM 8319 C C . GLN B 1 498 ? -11.758 -58.812 -21.953 1 76.06 498 GLN B C 1
ATOM 8321 O O . GLN B 1 498 ? -10.727 -59.312 -21.5 1 76.06 498 GLN B O 1
ATOM 8326 N N . LYS B 1 499 ? -12.75 -58.531 -21.328 1 76.12 499 LYS B N 1
ATOM 8327 C CA . LYS B 1 499 ? -12.695 -58.719 -19.891 1 76.12 499 LYS B CA 1
ATOM 8328 C C . LYS B 1 499 ? -12.633 -60.219 -19.547 1 76.12 499 LYS B C 1
ATOM 8330 O O . LYS B 1 499 ? -11.922 -60.625 -18.625 1 76.12 499 LYS B O 1
ATOM 8335 N N . THR B 1 500 ? -13.375 -60.938 -20.297 1 76.69 500 THR B N 1
ATOM 8336 C CA . THR B 1 500 ? -13.375 -62.375 -20.062 1 76.69 500 THR B CA 1
ATOM 8337 C C . THR B 1 500 ? -12.008 -62.969 -20.359 1 76.69 500 THR B C 1
ATOM 8339 O O . THR B 1 500 ? -11.523 -63.812 -19.625 1 76.69 500 THR B O 1
ATOM 8342 N N . ILE B 1 501 ? -11.461 -62.406 -21.406 1 80 501 ILE B N 1
ATOM 8343 C CA . ILE B 1 501 ? -10.141 -62.906 -21.766 1 80 501 ILE B CA 1
ATOM 8344 C C . ILE B 1 501 ? -9.133 -62.5 -20.703 1 80 501 ILE B C 1
ATOM 8346 O O . ILE B 1 501 ? -8.297 -63.312 -20.297 1 80 501 ILE B O 1
ATOM 8350 N N . ASP B 1 502 ? -9.32 -61.406 -20.203 1 78.25 502 ASP B N 1
ATOM 8351 C CA . ASP B 1 502 ? -8.414 -60.906 -19.156 1 78.25 502 ASP B CA 1
ATOM 8352 C C . ASP B 1 502 ? -8.562 -61.719 -17.875 1 78.25 502 ASP B C 1
ATOM 8354 O O . ASP B 1 502 ? -7.57 -62.062 -17.219 1 78.25 502 ASP B O 1
ATOM 8358 N N . THR B 1 503 ? -9.703 -62.062 -17.609 1 77.69 503 THR B N 1
ATOM 8359 C CA . THR B 1 503 ? -9.945 -62.875 -16.422 1 77.69 503 THR B CA 1
ATOM 8360 C C . THR B 1 503 ? -9.352 -64.25 -16.594 1 77.69 503 THR B C 1
ATOM 8362 O O . THR B 1 503 ? -8.766 -64.812 -15.656 1 77.69 503 THR B O 1
ATOM 8365 N N . PHE B 1 504 ? -9.555 -64.812 -17.766 1 75.75 504 PHE B N 1
ATOM 8366 C CA . PHE B 1 504 ? -9.008 -66.125 -18.062 1 75.75 504 PHE B CA 1
ATOM 8367 C C . PHE B 1 504 ? -7.488 -66.125 -17.984 1 75.75 504 PHE B C 1
ATOM 8369 O O . PHE B 1 504 ? -6.883 -67 -17.422 1 75.75 504 PHE B O 1
ATOM 8376 N N . VAL B 1 505 ? -6.984 -65.062 -18.484 1 77.44 505 VAL B N 1
ATOM 8377 C CA . VAL B 1 505 ? -5.531 -64.938 -18.484 1 77.44 505 VAL B CA 1
ATOM 8378 C C . VAL B 1 505 ? -5.016 -64.75 -17.062 1 77.44 505 VAL B C 1
ATOM 8380 O O . VAL B 1 505 ? -3.982 -65.312 -16.703 1 77.44 505 VAL B O 1
ATOM 8383 N N . ASN B 1 506 ? -5.699 -64.125 -16.328 1 75.38 506 ASN B N 1
ATOM 8384 C CA . ASN B 1 506 ? -5.305 -63.906 -14.93 1 75.38 506 ASN B CA 1
ATOM 8385 C C . ASN B 1 506 ? -5.395 -65.25 -14.141 1 75.38 506 ASN B C 1
ATOM 8387 O O . ASN B 1 506 ? -4.559 -65.5 -13.273 1 75.38 506 ASN B O 1
ATOM 8391 N N . LEU B 1 507 ? -6.316 -65.938 -14.523 1 68.62 507 LEU B N 1
ATOM 8392 C CA . LEU B 1 507 ? -6.449 -67.25 -13.883 1 68.62 507 LEU B CA 1
ATOM 8393 C C . LEU B 1 507 ? -5.293 -68.188 -14.273 1 68.62 507 LEU B C 1
ATOM 8395 O O . LEU B 1 507 ? -4.738 -68.875 -13.422 1 68.62 507 LEU B O 1
ATOM 8399 N N . VAL B 1 508 ? -4.98 -68.125 -15.484 1 66.62 508 VAL B N 1
ATOM 8400 C CA . VAL B 1 508 ? -3.908 -69 -15.977 1 66.62 508 VAL B CA 1
ATOM 8401 C C . VAL B 1 508 ? -2.562 -68.5 -15.461 1 66.62 508 VAL B C 1
ATOM 8403 O O . VAL B 1 508 ? -1.704 -69.312 -15.07 1 66.62 508 VAL B O 1
ATOM 8406 N N . HIS B 1 509 ? -2.451 -67.25 -15.414 1 68.12 509 HIS B N 1
ATOM 8407 C CA . HIS B 1 509 ? -1.218 -66.625 -14.922 1 68.12 509 HIS B CA 1
ATOM 8408 C C . HIS B 1 509 ? -1.013 -66.938 -13.445 1 68.12 509 HIS B C 1
ATOM 8410 O O . HIS B 1 509 ? 0.098 -67.25 -13.016 1 68.12 509 HIS B O 1
ATOM 8416 N N . GLY B 1 510 ? -1.951 -66.75 -12.711 1 62.41 510 GLY B N 1
ATOM 8417 C CA . GLY B 1 510 ? -1.871 -67 -11.281 1 62.41 510 GLY B CA 1
ATOM 8418 C C . GLY B 1 510 ? -1.693 -68.5 -10.945 1 62.41 510 GLY B C 1
ATOM 8419 O O . GLY B 1 510 ? -0.975 -68.812 -10 1 62.41 510 GLY B O 1
ATOM 8420 N N . ASN B 1 511 ? -2.295 -69.312 -11.727 1 60 511 ASN B N 1
ATOM 8421 C CA . ASN B 1 511 ? -2.297 -70.688 -11.367 1 60 511 ASN B CA 1
ATOM 8422 C C . ASN B 1 511 ? -1.188 -71.5 -12.078 1 60 511 ASN B C 1
ATOM 8424 O O . ASN B 1 511 ? -0.712 -72.5 -11.586 1 60 511 ASN B O 1
ATOM 8428 N N . PHE B 1 512 ? -0.753 -71 -13.211 1 57.34 512 PHE B N 1
ATOM 8429 C CA . PHE B 1 512 ? 0.204 -71.812 -13.953 1 57.34 512 PHE B CA 1
ATOM 8430 C C . PHE B 1 512 ? 1.521 -71.062 -14.141 1 57.34 512 PHE B C 1
ATOM 8432 O O . PHE B 1 512 ? 2.594 -71.625 -13.898 1 57.34 512 PHE B O 1
ATOM 8439 N N . ILE B 1 513 ? 1.402 -69.812 -14.562 1 56.28 513 ILE B N 1
ATOM 8440 C CA . ILE B 1 513 ? 2.635 -69.125 -14.945 1 56.28 513 ILE B CA 1
ATOM 8441 C C . ILE B 1 513 ? 3.385 -68.688 -13.695 1 56.28 513 ILE B C 1
ATOM 8443 O O . ILE B 1 513 ? 4.598 -68.875 -13.586 1 56.28 513 ILE B O 1
ATOM 8447 N N . LEU B 1 514 ? 2.666 -68.125 -12.805 1 55.91 514 LEU B N 1
ATOM 8448 C CA . LEU B 1 514 ? 3.338 -67.625 -11.602 1 55.91 514 LEU B CA 1
ATOM 8449 C C . LEU B 1 514 ? 3.91 -68.812 -10.805 1 55.91 514 LEU B C 1
ATOM 8451 O O . LEU B 1 514 ? 5.066 -68.75 -10.375 1 55.91 514 LEU B O 1
ATOM 8455 N N . PRO B 1 515 ? 3.23 -69.812 -10.625 1 53.84 515 PRO B N 1
ATOM 8456 C CA . PRO B 1 515 ? 3.846 -70.938 -9.93 1 53.84 515 PRO B CA 1
ATOM 8457 C C . PRO B 1 515 ? 4.922 -71.625 -10.758 1 53.84 515 PRO B C 1
ATOM 8459 O O . PRO B 1 515 ? 5.93 -72.125 -10.211 1 53.84 515 PRO B O 1
ATOM 8462 N N . ALA B 1 516 ? 4.84 -71.75 -12.039 1 52.56 516 ALA B N 1
ATOM 8463 C CA . ALA B 1 516 ? 5.852 -72.375 -12.883 1 52.56 516 ALA B CA 1
ATOM 8464 C C . ALA B 1 516 ? 7.113 -71.562 -12.961 1 52.56 516 ALA B C 1
ATOM 8466 O O . ALA B 1 516 ? 8.227 -72.062 -12.938 1 52.56 516 ALA B O 1
ATOM 8467 N N . PHE B 1 517 ? 6.879 -70.312 -13.172 1 49.84 517 PHE B N 1
ATOM 8468 C CA . PHE B 1 517 ? 8.023 -69.438 -13.133 1 49.84 517 PHE B CA 1
ATOM 8469 C C . PHE B 1 517 ? 8.641 -69.375 -11.742 1 49.84 517 PHE B C 1
ATOM 8471 O O . PHE B 1 517 ? 9.867 -69.312 -11.609 1 49.84 517 PHE B O 1
ATOM 8478 N N . ALA B 1 518 ? 7.852 -69.438 -10.75 1 50.38 518 ALA B N 1
ATOM 8479 C CA . ALA B 1 518 ? 8.367 -69.5 -9.383 1 50.38 518 ALA B CA 1
ATOM 8480 C C . ALA B 1 518 ? 9.117 -70.812 -9.188 1 50.38 518 ALA B C 1
ATOM 8482 O O . ALA B 1 518 ? 10.164 -70.875 -8.531 1 50.38 518 ALA B O 1
ATOM 8483 N N . THR B 1 519 ? 8.641 -71.938 -9.68 1 50.31 519 THR B N 1
ATOM 8484 C CA . THR B 1 519 ? 9.305 -73.188 -9.578 1 50.31 519 THR B CA 1
ATOM 8485 C C . THR B 1 519 ? 10.531 -73.25 -10.492 1 50.31 519 THR B C 1
ATOM 8487 O O . THR B 1 519 ? 11.555 -73.812 -10.133 1 50.31 519 THR B O 1
ATOM 8490 N N . ALA B 1 520 ? 10.445 -72.812 -11.742 1 45.62 520 ALA B N 1
ATOM 8491 C CA . ALA B 1 520 ? 11.602 -72.812 -12.633 1 45.62 520 ALA B CA 1
ATOM 8492 C C . ALA B 1 520 ? 12.648 -71.75 -12.172 1 45.62 520 ALA B C 1
ATOM 8494 O O . ALA B 1 520 ? 13.852 -72 -12.312 1 45.62 520 ALA B O 1
ATOM 8495 N N . MET B 1 521 ? 12.297 -70.562 -12.047 1 43.53 521 MET B N 1
ATOM 8496 C CA . MET B 1 521 ? 13.281 -69.562 -11.617 1 43.53 521 MET B CA 1
ATOM 8497 C C . MET B 1 521 ? 13.688 -69.812 -10.164 1 43.53 521 MET B C 1
ATOM 8499 O O . MET B 1 521 ? 14.656 -69.188 -9.68 1 43.53 521 MET B O 1
ATOM 8503 N N . GLY B 1 522 ? 13.922 -70.875 -9.586 1 36.5 522 GLY B N 1
ATOM 8504 C CA . GLY B 1 522 ? 14.352 -71.062 -8.219 1 36.5 522 GLY B CA 1
ATOM 8505 C C . GLY B 1 522 ? 13.836 -70.062 -7.238 1 36.5 522 GLY B C 1
ATOM 8506 O O . GLY B 1 522 ? 13.281 -69 -7.648 1 36.5 522 GLY B O 1
ATOM 8507 N N . ASN B 1 523 ? 13.836 -70.25 -5.742 1 37.88 523 ASN B N 1
ATOM 8508 C CA . ASN B 1 523 ? 13.453 -69.5 -4.547 1 37.88 523 ASN B CA 1
ATOM 8509 C C . ASN B 1 523 ? 13.82 -68.062 -4.672 1 37.88 523 ASN B C 1
ATOM 8511 O O . ASN B 1 523 ? 13.352 -67.25 -3.881 1 37.88 523 ASN B O 1
ATOM 8515 N N . ALA B 1 524 ? 14.922 -67.625 -5.285 1 32.75 524 ALA B N 1
ATOM 8516 C CA . ALA B 1 524 ? 15.539 -66.375 -5 1 32.75 524 ALA B CA 1
ATOM 8517 C C . ALA B 1 524 ? 14.781 -65.188 -5.684 1 32.75 524 ALA B C 1
ATOM 8519 O O . ALA B 1 524 ? 14.578 -64.125 -5.09 1 32.75 524 ALA B O 1
ATOM 8520 N N . THR B 1 525 ? 14.672 -65.188 -6.996 1 33.47 525 THR B N 1
ATOM 8521 C CA . THR B 1 525 ? 14.414 -63.906 -7.668 1 33.47 525 THR B CA 1
ATOM 8522 C C . THR B 1 525 ? 12.922 -63.594 -7.688 1 33.47 525 THR B C 1
ATOM 8524 O O . THR B 1 525 ? 12.508 -62.562 -8.195 1 33.47 525 THR B O 1
ATOM 8527 N N . LEU B 1 526 ? 12.023 -64.5 -7.465 1 32.41 526 LEU B N 1
ATOM 8528 C CA . LEU B 1 526 ? 10.609 -64.125 -7.434 1 32.41 526 LEU B CA 1
ATOM 8529 C C . LEU B 1 526 ? 10.328 -63.125 -6.312 1 32.41 526 LEU B C 1
ATOM 8531 O O . LEU B 1 526 ? 9.219 -62.594 -6.219 1 32.41 526 LEU B O 1
ATOM 8535 N N . ASP B 1 527 ? 11.078 -63.125 -5.191 1 30.77 527 ASP B N 1
ATOM 8536 C CA . ASP B 1 527 ? 10.828 -62.125 -4.164 1 30.77 527 ASP B CA 1
ATOM 8537 C C . ASP B 1 527 ? 10.852 -60.719 -4.762 1 30.77 527 ASP B C 1
ATOM 8539 O O . ASP B 1 527 ? 10.281 -59.781 -4.188 1 30.77 527 ASP B O 1
ATOM 8543 N N . ILE B 1 528 ? 11.68 -60.562 -5.836 1 30.59 528 ILE B N 1
ATOM 8544 C CA . ILE B 1 528 ? 11.828 -59.188 -6.281 1 30.59 528 ILE B CA 1
ATOM 8545 C C . ILE B 1 528 ? 10.594 -58.781 -7.078 1 30.59 528 ILE B C 1
ATOM 8547 O O . ILE B 1 528 ? 10.117 -57.656 -6.945 1 30.59 528 ILE B O 1
ATOM 8551 N N . ALA B 1 529 ? 10.109 -59.656 -8.039 1 31.98 529 ALA B N 1
ATOM 8552 C CA . ALA B 1 529 ? 8.992 -59.156 -8.836 1 31.98 529 ALA B CA 1
ATOM 8553 C C . ALA B 1 529 ? 7.723 -59.031 -8 1 31.98 529 ALA B C 1
ATOM 8555 O O . ALA B 1 529 ? 6.938 -58.094 -8.172 1 31.98 529 ALA B O 1
ATOM 8556 N N . MET B 1 530 ? 7.336 -60.219 -7.305 1 30.7 530 MET B N 1
ATOM 8557 C CA . MET B 1 530 ? 6.113 -60.156 -6.512 1 30.7 530 MET B CA 1
ATOM 8558 C C . MET B 1 530 ? 6.266 -59.156 -5.355 1 30.7 530 MET B C 1
ATOM 8560 O O . MET B 1 530 ? 5.363 -59.031 -4.527 1 30.7 530 MET B O 1
ATOM 8564 N N . GLY B 1 531 ? 7.516 -58.844 -5.016 1 28.56 531 GLY B N 1
ATOM 8565 C CA . GLY B 1 531 ? 7.727 -58.094 -3.791 1 28.56 531 GLY B CA 1
ATOM 8566 C C . GLY B 1 531 ? 6.773 -56.906 -3.645 1 28.56 531 GLY B C 1
ATOM 8567 O O . GLY B 1 531 ? 6.816 -56.188 -2.643 1 28.56 531 GLY B O 1
ATOM 8568 N N . SER B 1 532 ? 6.285 -56.438 -4.758 1 28.42 532 SER B N 1
ATOM 8569 C CA . SER B 1 532 ? 5.516 -55.344 -4.16 1 28.42 532 SER B CA 1
ATOM 8570 C C . SER B 1 532 ? 4.289 -55.875 -3.428 1 28.42 532 SER B C 1
ATOM 8572 O O . SER B 1 532 ? 3.324 -55.125 -3.207 1 28.42 532 SER B O 1
ATOM 8574 N N . ASN B 1 533 ? 3.977 -57.188 -3.459 1 25.44 533 ASN B N 1
ATOM 8575 C CA . ASN B 1 533 ? 2.953 -57.438 -2.451 1 25.44 533 ASN B CA 1
ATOM 8576 C C . ASN B 1 533 ? 3.443 -57.094 -1.052 1 25.44 533 ASN B C 1
ATOM 8578 O O . ASN B 1 533 ? 4.352 -57.719 -0.521 1 25.44 533 ASN B O 1
ATOM 8582 N N . SER B 1 534 ? 3.693 -55.875 -0.693 1 25.89 534 SER B N 1
ATOM 8583 C CA . SER B 1 534 ? 3.783 -55.625 0.738 1 25.89 534 SER B CA 1
ATOM 8584 C C . SER B 1 534 ? 2.834 -56.5 1.532 1 25.89 534 SER B C 1
ATOM 8586 O O . SER B 1 534 ? 1.616 -56.438 1.344 1 25.89 534 SER B O 1
ATOM 8588 N N . THR B 1 535 ? 3.096 -57.875 1.618 1 23.36 535 THR B N 1
ATOM 8589 C CA . THR B 1 535 ? 2.504 -58.531 2.764 1 23.36 535 THR B CA 1
ATOM 8590 C C . THR B 1 535 ? 2.355 -57.594 3.945 1 23.36 535 THR B C 1
ATOM 8592 O O . THR B 1 535 ? 3.338 -57 4.402 1 23.36 535 THR B O 1
ATOM 8595 N N . PHE B 1 536 ? 1.254 -56.844 3.949 1 22.33 536 PHE B N 1
ATOM 8596 C CA . PHE B 1 536 ? 0.754 -56.406 5.242 1 22.33 536 PHE B CA 1
ATOM 8597 C C . PHE B 1 536 ? 0.868 -57.5 6.285 1 22.33 536 PHE B C 1
ATOM 8599 O O . PHE B 1 536 ? 0.154 -58.5 6.215 1 22.33 536 PHE B O 1
ATOM 8606 N N . THR B 1 537 ? 2.084 -58.125 6.422 1 21.95 537 THR B N 1
ATOM 8607 C CA . THR B 1 537 ? 2.312 -58.969 7.602 1 21.95 537 THR B CA 1
ATOM 8608 C C . THR B 1 537 ? 1.466 -58.469 8.773 1 21.95 537 THR B C 1
ATOM 8610 O O . THR B 1 537 ? 1.484 -57.281 9.109 1 21.95 537 THR B O 1
ATOM 8613 N N . THR B 1 538 ? 0.334 -59.188 8.883 1 22.19 538 THR B N 1
ATOM 8614 C CA . THR B 1 538 ? -0.422 -59.219 10.133 1 22.19 538 THR B CA 1
ATOM 8615 C C . THR B 1 538 ? 0.514 -59.094 11.336 1 22.19 538 THR B C 1
ATOM 8617 O O . THR B 1 538 ? 1.527 -59.812 11.398 1 22.19 538 THR B O 1
ATOM 8620 N N . MET B 1 539 ? 0.803 -57.938 11.672 1 20.69 539 MET B N 1
ATOM 8621 C CA . MET B 1 539 ? 1.445 -57.781 12.977 1 20.69 539 MET B CA 1
ATOM 8622 C C . MET B 1 539 ? 1.011 -58.906 13.922 1 20.69 539 MET B C 1
ATOM 8624 O O . MET B 1 539 ? -0.183 -59.156 14.07 1 20.69 539 MET B O 1
ATOM 8628 N N . PRO B 1 540 ? 1.848 -60.062 13.859 1 22.05 540 PRO B N 1
ATOM 8629 C CA . PRO B 1 540 ? 1.61 -61.031 14.914 1 22.05 540 PRO B CA 1
ATOM 8630 C C . PRO B 1 540 ? 1.038 -60.406 16.188 1 22.05 540 PRO B C 1
ATOM 8632 O O . PRO B 1 540 ? 1.309 -59.25 16.484 1 22.05 540 PRO B O 1
ATOM 8635 N N . SER B 1 541 ? -0.229 -60.781 16.375 1 23.03 541 SER B N 1
ATOM 8636 C CA . SER B 1 541 ? -0.827 -60.562 17.688 1 23.03 541 SER B CA 1
ATOM 8637 C C . SER B 1 541 ? 0.132 -60.969 18.797 1 23.03 541 SER B C 1
ATOM 8639 O O . SER B 1 541 ? 0.462 -62.156 18.938 1 23.03 541 SER B O 1
ATOM 8641 N N . ASN B 1 542 ? 1.396 -60.469 18.75 1 20.34 542 ASN B N 1
ATOM 8642 C CA . ASN B 1 542 ? 2.186 -60.75 19.938 1 20.34 542 ASN B CA 1
ATOM 8643 C C . ASN B 1 542 ? 1.309 -60.844 21.188 1 20.34 542 ASN B C 1
ATOM 8645 O O . ASN B 1 542 ? 0.639 -59.875 21.547 1 20.34 542 ASN B O 1
ATOM 8649 N N . SER B 1 543 ? 0.695 -62.062 21.344 1 22.66 543 SER B N 1
ATOM 8650 C CA . SER B 1 543 ? 0.251 -62.5 22.656 1 22.66 543 SER B CA 1
ATOM 8651 C C . SER B 1 543 ? 1.324 -62.25 23.719 1 22.66 543 SER B C 1
ATOM 8653 O O . SER B 1 543 ? 2.352 -62.938 23.734 1 22.66 543 SER B O 1
ATOM 8655 N N . THR B 1 544 ? 1.892 -61.031 23.781 1 20.53 544 THR B N 1
ATOM 8656 C CA . THR B 1 544 ? 2.715 -60.875 24.969 1 20.53 544 THR B CA 1
ATOM 8657 C C . THR B 1 544 ? 2 -61.406 26.203 1 20.53 544 THR B C 1
ATOM 8659 O O . THR B 1 544 ? 0.939 -60.906 26.578 1 20.53 544 THR B O 1
ATOM 8662 N N . SER B 1 545 ? 2.148 -62.688 26.391 1 22.02 545 SER B N 1
ATOM 8663 C CA . SER B 1 545 ? 1.971 -63.312 27.703 1 22.02 545 SER B CA 1
ATOM 8664 C C . SER B 1 545 ? 2.76 -62.562 28.781 1 22.02 545 SER B C 1
ATOM 8666 O O . SER B 1 545 ? 2.971 -63.062 29.875 1 22.02 545 SER B O 1
ATOM 8668 N N . SER B 1 546 ? 3.092 -61.281 28.672 1 20.12 546 SER B N 1
ATOM 8669 C CA . SER B 1 546 ? 3.805 -60.938 29.891 1 20.12 546 SER B CA 1
ATOM 8670 C C . SER B 1 546 ? 3.016 -61.344 31.125 1 20.12 546 SER B C 1
ATOM 8672 O O . SER B 1 546 ? 1.819 -61.062 31.234 1 20.12 546 SER B O 1
ATOM 8674 N N . THR B 1 547 ? 3.455 -62.344 31.891 1 20.77 547 THR B N 1
ATOM 8675 C CA . THR B 1 547 ? 3.252 -62.875 33.25 1 20.77 547 THR B CA 1
ATOM 8676 C C . THR B 1 547 ? 3.119 -61.719 34.25 1 20.77 547 THR B C 1
ATOM 8678 O O . THR B 1 547 ? 2.303 -61.812 35.156 1 20.77 547 THR B O 1
ATOM 8681 N N . SER B 1 548 ? 4.242 -61 34.406 1 20.91 548 SER B N 1
ATOM 8682 C CA . SER B 1 548 ? 4.605 -60.875 35.812 1 20.91 548 SER B CA 1
ATOM 8683 C C . SER B 1 548 ? 3.482 -60.188 36.625 1 20.91 548 SER B C 1
ATOM 8685 O O . SER B 1 548 ? 2.555 -59.625 36.031 1 20.91 548 SER B O 1
ATOM 8687 N N . GLU B 1 549 ? 3.998 -59.656 37.781 1 20.72 549 GLU B N 1
ATOM 8688 C CA . GLU B 1 549 ? 3.746 -59.406 39.188 1 20.72 549 GLU B CA 1
ATOM 8689 C C . GLU B 1 549 ? 2.578 -58.438 39.375 1 20.72 549 GLU B C 1
ATOM 8691 O O . GLU B 1 549 ? 2.209 -57.719 38.438 1 20.72 549 GLU B O 1
ATOM 8696 N N . GLU B 1 550 ? 2.354 -58.031 40.688 1 18.78 550 GLU B N 1
ATOM 8697 C CA . GLU B 1 550 ? 1.735 -57.75 41.969 1 18.78 550 GLU B CA 1
ATOM 8698 C C . GLU B 1 550 ? 1.221 -56.312 42.031 1 18.78 550 GLU B C 1
ATOM 8700 O O . GLU B 1 550 ? 0.095 -56.062 42.469 1 18.78 550 GLU B O 1
ATOM 8705 N N . LYS B 1 551 ? 2.033 -55.469 42.656 1 18.45 551 LYS B N 1
ATOM 8706 C CA . LYS B 1 551 ? 1.621 -54.594 43.75 1 18.45 551 LYS B CA 1
ATOM 8707 C C . LYS B 1 551 ? 0.573 -53.594 43.281 1 18.45 551 LYS B C 1
ATOM 8709 O O . LYS B 1 551 ? -0.471 -53.438 43.906 1 18.45 551 LYS B O 1
ATOM 8714 N N . LYS B 1 552 ? 0.936 -52.406 43.594 1 19.28 552 LYS B N 1
ATOM 8715 C CA . LYS B 1 552 ? 0.455 -51.5 44.625 1 19.28 552 LYS B CA 1
ATOM 8716 C C . LYS B 1 552 ? -0.696 -50.625 44.125 1 19.28 552 LYS B C 1
ATOM 8718 O O . LYS B 1 552 ? -1.735 -50.5 44.781 1 19.28 552 LYS B O 1
ATOM 8723 N N . LYS B 1 553 ? -0.434 -49.438 44.156 1 17.59 553 LYS B N 1
ATOM 8724 C CA . LYS B 1 553 ? -1.175 -48.562 45.062 1 17.59 553 LYS B CA 1
ATOM 8725 C C . LYS B 1 553 ? -2.576 -48.281 44.562 1 17.59 553 LYS B C 1
ATOM 8727 O O . LYS B 1 553 ? -2.826 -48.375 43.344 1 17.59 553 LYS B O 1
ATOM 8732 N N . LYS B 1 554 ? -2.908 -47.219 44.875 1 16.39 554 LYS B N 1
ATOM 8733 C CA . LYS B 1 554 ? -3.84 -46.156 45.25 1 16.39 554 LYS B CA 1
ATOM 8734 C C . LYS B 1 554 ? -4.453 -45.5 44.031 1 16.39 554 LYS B C 1
ATOM 8736 O O . LYS B 1 554 ? -3.74 -45.156 43.062 1 16.39 554 LYS B O 1
#

Nearest PDB structures (foldseek):
  6b9f-assembly1_A  TM=9.715E-01  e=3.436E-49  Homo sapiens
  4idp-assembly2_C  TM=9.656E-01  e=1.937E-48  Homo sapiens
  4idn-assembly1_B  TM=9.353E-01  e=9.525E-50  Homo sapiens
  5vgr-assembly1_A  TM=6.860E-01  e=5.251E-44  Homo sapiens
  6xjn-assembly1_A  TM=6.844E-01  e=4.373E-43  Homo sapiens

Sequence (1108 aa):
MSVTAPVSIISPVAEEDGETQQSFEIYKDKLESILLDPKIADKQVCVVSVAGAFRTGKSFILNFFLRYLRWKTRASDDESETDWLQTNLINSNEGNNGQLKGFSWRGGDDRETSGILIWPEPFILQDKHGNEIVVILMDTQGIFDCVSTVKSCATIFALSTMISSILIYNVTKTIQEDHLQHLQLFAEYARLAMDEYQETKPFQTLMFLVRDWCFPYEAEYGINGGQRILDKRLETGAKQHKELQQLRLHIKSTFENIKCFLMPHPGLEVAISPDFRGELNTISADFKAQLHALVPHLFDRNNLVVKAINGQQITCRELSVYLNAYFEVFNGTELPEPKTILAATAEANNLAAVASAKAVYSKEMEEVCGGDTPFMSSAELNQHHERCRASALLSFNSAKKMGGPELTSQFREKLEEDIKSANEAFIRVNNSKNLFKSVKTPAVLVSFMVVCYIFQEFFQLLGLFMVASVFSLILTIVIALLVTWTYSRYSGHLRDAQKTIDTFVNLVHGNFILPAFATAMGNATLDIAMGSNSTFTTMPSNSTSSTSEEKKKKMSVTAPVSIISPVAEEDGETQQSFEIYKDKLESILLDPKIADKQVCVVSVAGAFRTGKSFILNFFLRYLRWKTRASDDESETDWLQTNLINSNEGNNGQLKGFSWRGGDDRETSGILIWPEPFILQDKHGNEIVVILMDTQGIFDCVSTVKSCATIFALSTMISSILIYNVTKTIQEDHLQHLQLFAEYARLAMDEYQETKPFQTLMFLVRDWCFPYEAEYGINGGQRILDKRLETGAKQHKELQQLRLHIKSTFENIKCFLMPHPGLEVAISPDFRGELNTISADFKAQLHALVPHLFDRNNLVVKAINGQQITCRELSVYLNAYFEVFNGTELPEPKTILAATAEANNLAAVASAKAVYSKEMEEVCGGDTPFMSSAELNQHHERCRASALLSFNSAKKMGGPELTSQFREKLEEDIKSANEAFIRVNNSKNLFKSVKTPAVLVSFMVVCYIFQEFFQLLGLFMVASVFSLILTIVIALLVTWTYSRYSGHLRDAQKTIDTFVNLVHGNFILPAFATAMGNATLDIAMGSNSTFTTMPSNSTSSTSEEKKKK

InterPro domains:
  IPR003191 Guanylate-binding protein/Atlastin, C-terminal [PF02841] (311-432)
  IPR015894 Guanylate-binding protein, N-terminal [PF02263] (22-305)
  IPR027417 P-loop containing nucleoside triphosphate hydrolase [G3DSA:3.40.50.300] (4-335)
  IPR027417 P-loop containing nucleoside triphosphate hydrolase [SSF52540] (15-303)
  IPR030386 GB1/RHD3-type guanine nucleotide-binding (G) domain [PS51715] (42-303)
  IPR036543 Guanylate-binding protein, C-terminal domain superfamily [SSF48340] (310-464)

Solvent-accessible surface area (backbone atoms only — not comparable to full-atom values): 60096 Å² total; per-residue (Å²): 127,85,77,76,57,62,40,64,39,31,34,70,42,75,53,59,90,86,57,91,63,82,50,70,44,71,35,62,68,62,48,44,61,56,32,56,32,82,90,48,17,83,28,35,27,24,29,41,29,37,36,35,50,51,85,73,50,59,42,57,55,50,23,52,49,51,46,42,51,52,55,68,60,50,77,70,80,68,79,73,75,78,46,64,84,71,48,63,82,54,80,72,86,67,91,69,74,50,56,63,67,55,55,81,69,72,74,60,94,64,91,80,59,69,34,33,30,32,49,66,68,77,40,69,43,52,39,78,87,63,49,61,30,34,41,39,50,34,47,44,32,42,31,48,38,83,83,58,51,57,40,57,40,36,49,55,52,13,51,48,48,72,64,23,20,36,32,32,41,46,35,68,50,56,91,40,34,57,57,51,47,49,49,48,38,22,50,48,52,32,42,55,68,64,71,57,89,51,96,60,51,79,33,46,35,37,33,39,36,27,34,44,39,43,43,52,89,81,37,42,68,33,51,68,25,15,40,53,53,46,51,62,66,53,56,74,56,90,71,49,54,66,68,61,42,50,53,40,50,48,53,58,53,39,31,70,38,78,46,24,33,30,32,48,52,46,36,69,64,53,57,46,36,76,76,60,50,51,41,63,85,57,40,32,68,68,27,52,54,47,47,65,52,50,52,56,51,56,69,27,39,84,52,56,51,64,26,52,64,95,85,38,75,39,27,25,45,54,48,52,53,50,51,56,52,53,52,53,52,71,73,40,86,70,62,78,76,59,57,51,54,45,58,22,42,16,48,33,47,45,50,51,37,37,52,53,16,51,49,47,28,52,53,52,44,42,71,64,50,23,34,88,38,70,65,62,55,72,67,59,47,49,52,50,47,53,52,34,50,50,50,18,51,47,51,42,66,68,48,75,67,56,67,55,66,70,54,49,49,54,49,48,48,50,42,50,51,51,50,51,54,50,49,53,51,44,50,35,40,33,56,42,42,37,55,67,74,72,42,43,60,64,49,50,52,50,51,50,41,51,52,31,50,52,52,22,53,50,28,47,73,72,67,38,56,71,63,17,47,51,30,49,51,52,37,53,50,49,51,50,50,50,52,52,40,52,48,19,69,72,68,65,47,61,58,64,60,37,50,50,49,47,52,50,45,50,50,46,36,62,66,46,46,48,51,45,48,43,62,69,63,42,91,67,62,54,57,64,73,58,38,76,59,68,71,75,64,68,70,72,76,76,74,76,65,83,80,74,89,76,95,91,76,135,126,85,78,76,57,62,40,65,39,32,33,72,42,77,54,59,90,87,55,90,65,84,48,71,45,72,35,61,67,61,48,44,61,55,34,54,33,82,91,48,18,83,30,34,28,23,30,41,31,35,37,36,50,51,85,73,52,58,40,58,55,48,24,54,49,50,46,43,52,54,55,68,58,49,77,70,81,66,78,74,75,77,44,65,85,72,48,62,85,54,81,72,84,68,91,70,74,50,57,63,68,56,53,81,71,71,75,60,94,63,89,82,59,67,35,34,29,32,49,68,70,76,40,70,43,52,38,78,87,64,48,62,30,34,39,39,50,34,47,44,31,42,31,48,38,82,81,59,51,59,42,56,40,34,49,55,50,12,51,50,48,72,64,22,19,34,32,30,41,47,35,67,51,56,91,40,33,59,58,52,49,50,49,48,38,21,50,48,54,32,45,57,68,66,70,57,89,53,96,61,50,78,32,46,33,38,30,37,37,26,34,45,38,43,43,52,89,82,37,43,68,33,51,69,26,16,40,53,53,47,51,61,67,54,56,74,55,90,70,49,53,66,69,60,41,51,52,39,50,47,52,59,55,38,32,72,39,81,47,25,34,30,34,47,53,46,37,68,64,53,57,45,37,75,76,58,50,51,41,62,84,58,42,31,66,67,28,52,53,47,47,63,51,50,54,56,50,57,70,26,40,84,52,58,51,63,24,52,63,94,86,38,74,39,26,26,46,54,48,53,53,50,50,54,51,53,52,52,50,71,74,40,88,69,62,76,77,59,60,51,54,44,58,21,41,17,49,32,49,45,51,49,36,36,54,53,18,50,48,48,28,53,55,52,45,42,69,63,50,23,35,89,37,70,63,63,54,70,68,60,48,49,51,50,46,52,52,33,49,51,51,19,50,48,53,42,67,68,49,74,67,55,69,55,68,68,55,49,48,55,50,48,49,50,42,51,51,51,48,49,55,51,48,54,51,44,49,34,40,33,56,44,41,36,55,66,75,72,40,44,58,62,49,51,49,51,51,49,40,52,52,31,48,51,52,23,52,50,28,47,72,72,66,38,54,71,64,16,48,51,29,50,50,51,35,54,52,49,51,50,51,50,51,51,39,53,46,19,68,71,67,65,46,61,56,65,59,37,49,51,50,46,51,52,45,49,50,46,36,63,67,45,47,50,50,46,48,42,63,68,61,42,90,68,63,52,56,64,73,57,43,74,60,67,70,75,66,71,70,70,76,72,74,72,67,82,71,80,92,79,81,73,86,126

Secondary structure (DSSP, 8-state):
----S-EEEEEE----TT-SS--EEE-HHHHHHHHT-TTTTTSEEEEEEEEEBTTSSHHHHHHHHHHHHHHHH-----TT---TTT-----S-S---S---SS----SSS----SEEE--S-EEEE-TT--EEEEEEEEEPPBS-TTS-HHHHHHHHHHHHHH-SEEEEEEESS--HHHHHHHHHHHHHHHHHHT---SS-SEEEEEEEEES---TTTS-SBHHHHHHHHHHHT---TTS-HHHHHHHHHHHHHEEEEEEEE-----HHHHH-TT----GGGS-HHHHHHHHHHHHHHTSTTT----EETTEE-BHHHHHHHHHHHHHHHHSTTSPPP--HHHHHHHHHHHHHHHHHHHHHHHHHHHHHSTTS----HHHHHHHHHHHHHHHHHHHHHS---SHHHHHHHHHHHHHHHHHHHHHHHHHHHHHT-HHHHSHHHHHHHHHHHHHHHHHHHHHHHT-HHHHHHHHHHHHHHHHHHHHHHHHHHH---HHHHHHHHHHHHHHIIIIIHHHHHHHS-SSTHHHHGGG----------------------/----S-EEEEEE----TT-SS--EEE-HHHHHHHHT-TTTTTSEEEEEEEEEBTTSSHHHHHHHHHHHHHHHH---S-TT---TTT-----S-S---S---SS----SSS----SEEE--S-EEEE-TTS-EEEEEEEEEPPB--TTS-HHHHHHHHHHHHHH-SEEEEEEESS--HHHHHHHHHHHHHHHHHHT---SS-SEEEEEEEEES---TTTS-SBHHHHHHHHHHHT---TTS-HHHHHHHHHHHHHEEEEEEEE-----HHHHH-TT----GGGS-HHHHHHHHHHHHHHTSTTT----EETTEE-BHHHHHHHHHHHHHHHHSTTSPPP--HHHHHHHHHHHHHHHHHHHHHHHHHHHHHSTTSPP--HHHHHHHHHHHHHHHHHHHHHS---SHHHHHHHHHHHHHHHHHHHHHHHHHHHHHT-HHHHTHHHHHHHHHHHHHHHHHHHHHHHT-HHHHHHHHHHHHHHHHHHHHHHHHHHH---HHHHHHHHHHHHHHIIIIIHHHHHHHSTTTTHHHHGGGS---------------------